Protein AF-A0A060SVY9-F1 (afdb_monomer_lite)

Foldseek 3Di:
DDDDDDDDDDDDDDDPDPVVPVVVVVVVPPQPVQEDDDDDDPDDPFDWAWEWEPPLDPDIHTYTDGQQAFLLVVVVSCVVVVSHDDDPFKDKFKDQVVQDPDGDDRGDGCNVSVNGHPGYIYIDIDGQLDDDDDDDDDDDDDDDDDDDDPVRPDQPDPCSVQWDDDPDVPDPAFIDGNQLPDPDTDHSVCRVVVCPDPSNVVSVVVVVVVVVVVPDDDDDDDDDDDDDDDDDDDDDDDDDDDDDDDDDDDDDDDDDPDPPVVVVVVVVVVVVVVVVVPPPDDDDDDDPDDPVVVVVCVVVVDPPPPPVVVVVVVVVVVVVVVCPDPVNDDDDDDPPPVVVVVVVVVVVPPDDDDDDDDDDDDDDDPPQPLQPQQPPPPDLFHSGNDDLLLVLLCVCQFQLFHDFPVRSVSVLVVCVVVVPPPHDDPVNSVSVLVNLCVFQFWDWFWDQFPLRDIFTWTQPLSLVQLQLQFPLRLVQFDQAAACAVFKFQAQSPFCLNHPQPQCLQGFQWDDDDQDIAGAQFWFAFPVRFIWGFHGWHYYVPWIKTWIWGWDADPVQAAIETEPPRIDIDTPVRTDGTLVVLQVVVVVDVSHHRSLRYQAYQYPVRDGDHDDPANSVVGDPVCVLCVSAGEGHFEKAKEWEWFALDPDPPGQIKIWIKIFTSRGGLVPRLALLRIAGTFIDSPDDPLRVVQLVLLSLVLCSVRFRWHQRNVVRAIYGYHYAYSFYFYFQVVLCQLLLFLACPAQQHASFARQGQFDVLVVCVVPVDPDDDDDDDDDDDDPDDPDDDPDDDDDDPPDDDDDDDDDDDDDDDPDDPDQDPVSLVVSLVSLQDGHHTDWLVVLLVLLLVLLVLLLDQVSVVVSVVSCRSRSGHHPQLVSVSVVSCCLNVDPPDDPVVSNVVSVVSCVVQPPCSQRSGRSSSSRPSDNSSQRHAQACLVLPQVHVLLVLLVVLLVQDDPVLLVQLLVLQQPDDCVVPSDPRGNSCCCNVVSNPDHSVNSVSCLQCVLPSVPPRPRQDPLSSQLSVLSNQQVCLQPPSMDSRLVVSLVSNLVSLVSNSVSVVVVPSPCSSGSSNSSSNCNSVSCSRRNRNSSRHCPSVVVCSSSLSSQSVSDPVPRSSVSSSVSSSSNVSSSSQLSQGKTWDFDQDPNDTPPPPPVVCPPVCVPSHDRSNPSCVVPSPDDSVPTDMDGGRNSSNVVCPPPNCCCPRSNVDPSPVVPPPPVVPPPD

pLDDT: mean 72.78, std 25.59, range [21.94, 98.31]

Structure (mmCIF, N/CA/C/O backbone):
data_AF-A0A060SVY9-F1
#
_entry.id   AF-A0A060SVY9-F1
#
loop_
_atom_site.group_PDB
_atom_site.id
_atom_site.type_symbol
_atom_site.label_atom_id
_atom_site.label_alt_id
_atom_site.label_comp_id
_atom_site.label_asym_id
_atom_site.label_entity_id
_atom_site.label_seq_id
_atom_site.pdbx_PDB_ins_code
_atom_site.Cartn_x
_atom_site.Cartn_y
_atom_site.Cartn_z
_atom_site.occupancy
_atom_site.B_iso_or_equiv
_atom_site.auth_seq_id
_atom_site.auth_comp_id
_atom_site.auth_asym_id
_atom_site.auth_atom_id
_atom_site.pdbx_PDB_model_num
ATOM 1 N N . MET A 1 1 ? -37.032 -45.794 58.695 1.00 29.59 1 MET A N 1
ATOM 2 C CA . MET A 1 1 ? -36.348 -45.766 60.004 1.00 29.59 1 MET A CA 1
ATOM 3 C C . MET A 1 1 ? -35.740 -44.383 60.132 1.00 29.59 1 MET A C 1
ATOM 5 O O . MET A 1 1 ? -35.083 -43.988 59.184 1.00 29.59 1 MET A O 1
ATOM 9 N N . GLU A 1 2 ? -35.910 -43.554 61.149 1.00 25.69 2 GLU A N 1
ATOM 10 C CA . GLU A 1 2 ? -36.803 -43.399 62.301 1.00 25.69 2 GLU A CA 1
ATOM 11 C C . GLU A 1 2 ? -36.607 -41.913 62.693 1.00 25.69 2 GLU A C 1
ATOM 13 O O . GLU A 1 2 ? -35.525 -41.354 62.522 1.00 25.69 2 GLU A O 1
ATOM 18 N N . LEU A 1 3 ? -37.687 -41.260 63.101 1.00 24.30 3 LEU A N 1
ATOM 19 C CA . LEU A 1 3 ? -37.841 -39.841 63.498 1.00 24.30 3 LEU A CA 1
ATOM 20 C C . LEU A 1 3 ? -37.629 -39.723 65.045 1.00 24.30 3 LEU A C 1
ATOM 22 O O . LEU A 1 3 ? -37.644 -40.790 65.658 1.00 24.30 3 LEU A O 1
ATOM 26 N N . PRO A 1 4 ? -37.591 -38.556 65.765 1.00 32.97 4 PRO A N 1
ATOM 27 C CA . PRO A 1 4 ? -37.598 -37.114 65.412 1.00 32.97 4 PRO A CA 1
ATOM 28 C C . PRO A 1 4 ? -36.701 -36.216 66.378 1.00 32.97 4 PRO A C 1
ATOM 30 O O . PRO A 1 4 ? -35.584 -36.635 66.651 1.00 32.97 4 PRO A O 1
ATOM 33 N N . PRO A 1 5 ? -37.068 -34.993 66.875 1.00 40.44 5 PRO A N 1
ATOM 34 C CA . PRO A 1 5 ? -36.469 -33.678 66.540 1.00 40.44 5 PRO A CA 1
ATOM 35 C C . PRO A 1 5 ? -36.088 -32.790 67.782 1.00 40.44 5 PRO A C 1
ATOM 37 O O . PRO A 1 5 ? -36.014 -33.307 68.890 1.00 40.44 5 PRO A O 1
ATOM 40 N N . ALA A 1 6 ? -35.978 -31.451 67.592 1.00 25.08 6 ALA A N 1
ATOM 41 C CA . ALA A 1 6 ? -35.942 -30.328 68.580 1.00 25.08 6 ALA A CA 1
ATOM 42 C C . ALA A 1 6 ? -34.560 -29.934 69.182 1.00 25.08 6 ALA A C 1
ATOM 44 O O . ALA A 1 6 ? -33.762 -30.806 69.477 1.00 25.08 6 ALA A O 1
ATOM 45 N N . ILE A 1 7 ? -34.162 -28.669 69.437 1.00 26.08 7 ILE A N 1
ATOM 46 C CA . ILE A 1 7 ? -34.770 -27.318 69.402 1.00 26.08 7 ILE A CA 1
ATOM 47 C C . ILE A 1 7 ? -33.650 -26.246 69.270 1.00 26.08 7 ILE A C 1
ATOM 49 O O . ILE A 1 7 ? -32.490 -26.479 69.591 1.00 26.08 7 ILE A O 1
ATOM 53 N N . ALA A 1 8 ? -34.060 -25.070 68.793 1.00 24.23 8 ALA A N 1
ATOM 54 C CA . ALA A 1 8 ? -33.364 -23.808 68.520 1.00 24.23 8 ALA A CA 1
ATOM 55 C C . ALA A 1 8 ? -32.480 -23.159 69.621 1.00 24.23 8 ALA A C 1
ATOM 57 O O . ALA A 1 8 ? -32.829 -23.227 70.794 1.00 24.23 8 ALA A O 1
ATOM 58 N N . ALA A 1 9 ? -31.462 -22.371 69.204 1.00 24.81 9 ALA A N 1
ATOM 59 C CA . ALA A 1 9 ? -31.329 -20.917 69.480 1.00 24.81 9 ALA A CA 1
ATOM 60 C C . ALA A 1 9 ? -30.050 -20.266 68.858 1.00 24.81 9 ALA A C 1
ATOM 62 O O . ALA A 1 9 ? -28.933 -20.600 69.227 1.00 24.81 9 ALA A O 1
ATOM 63 N N . THR A 1 10 ? -30.265 -19.258 67.989 1.00 25.81 10 THR A N 1
ATOM 64 C CA . THR A 1 10 ? -29.427 -18.053 67.677 1.00 25.81 10 THR A CA 1
ATOM 65 C C . THR A 1 10 ? -28.022 -18.221 67.046 1.00 25.81 10 THR A C 1
ATOM 67 O O . THR A 1 10 ? -27.058 -18.532 67.723 1.00 25.81 10 THR A O 1
ATOM 70 N N . ARG A 1 11 ? -27.858 -18.132 65.711 1.00 27.50 11 ARG A N 1
ATOM 71 C CA . ARG A 1 11 ? -27.550 -16.950 64.845 1.00 27.50 11 ARG A CA 1
ATOM 72 C C . ARG A 1 11 ? -26.247 -16.167 65.147 1.00 27.50 11 ARG A C 1
ATOM 74 O O . ARG A 1 11 ? -26.231 -15.371 66.072 1.00 27.50 11 ARG A O 1
ATOM 81 N N . GLN A 1 12 ? -25.301 -16.276 64.198 1.00 27.08 12 GLN A N 1
ATOM 82 C CA . GLN A 1 12 ? -24.396 -15.266 63.589 1.00 27.08 12 GLN A CA 1
ATOM 83 C C . GLN A 1 12 ? -22.896 -15.620 63.598 1.00 27.08 12 GLN A C 1
ATOM 85 O O . GLN A 1 12 ? -22.320 -15.882 64.641 1.00 27.08 12 GLN A O 1
ATOM 90 N N . LEU A 1 13 ? -22.295 -15.481 62.402 1.00 28.22 13 LEU A N 1
ATOM 91 C CA . LEU A 1 13 ? -20.861 -15.427 62.062 1.00 28.22 13 LEU A CA 1
ATOM 92 C C . LEU A 1 13 ? -20.091 -16.757 62.040 1.00 28.22 13 LEU A C 1
ATOM 94 O O . LEU A 1 13 ? -19.728 -17.302 63.072 1.00 28.22 13 LEU A O 1
ATOM 98 N N . GLY A 1 14 ? -19.728 -17.208 60.835 1.00 28.67 14 GLY A N 1
ATOM 99 C CA . GLY A 1 14 ? -18.663 -18.200 60.684 1.00 28.67 14 GLY A CA 1
ATOM 100 C C . GLY A 1 14 ? -18.657 -18.938 59.354 1.00 28.67 14 GLY A C 1
ATOM 101 O O . GLY A 1 14 ? -18.959 -20.115 59.351 1.00 28.67 14 GLY A O 1
ATOM 102 N N . LEU A 1 15 ? -18.305 -18.267 58.249 1.00 31.05 15 LEU A N 1
ATOM 103 C CA . LEU A 1 15 ? -17.769 -18.899 57.027 1.00 31.05 15 LEU A CA 1
ATOM 104 C C . LEU A 1 15 ? -16.980 -17.850 56.210 1.00 31.05 15 LEU A C 1
ATOM 106 O O . LEU A 1 15 ? -17.356 -17.467 55.110 1.00 31.05 15 LEU A O 1
ATOM 110 N N . GLN A 1 16 ? -15.896 -17.335 56.790 1.00 30.75 16 GLN A N 1
ATOM 111 C CA . GLN A 1 16 ? -14.799 -16.649 56.092 1.00 30.75 16 GLN A CA 1
ATOM 112 C C . GLN A 1 16 ? -13.572 -16.761 56.997 1.00 30.75 16 GLN A C 1
ATOM 114 O O . GLN A 1 16 ? -13.384 -15.885 57.827 1.00 30.75 16 GLN A O 1
ATOM 119 N N . ASN A 1 17 ? -12.793 -17.847 56.929 1.00 33.62 17 ASN A N 1
ATOM 120 C CA . ASN A 1 17 ? -11.473 -17.882 57.585 1.00 33.62 17 ASN A CA 1
ATOM 121 C C . ASN A 1 17 ? -10.508 -18.979 57.093 1.00 33.62 17 ASN A C 1
ATOM 123 O O . ASN A 1 17 ? -9.602 -19.352 57.825 1.00 33.62 17 ASN A O 1
ATOM 127 N N . GLU A 1 18 ? -10.614 -19.434 55.841 1.00 31.59 18 GLU A N 1
ATOM 128 C CA . GLU A 1 18 ? -9.561 -20.286 55.241 1.00 31.59 18 GLU A CA 1
ATOM 129 C C . GLU A 1 18 ? -8.762 -19.590 54.125 1.00 31.59 18 GLU A C 1
ATOM 131 O O . GLU A 1 18 ? -7.630 -19.968 53.844 1.00 31.59 18 GLU A O 1
ATOM 136 N N . TRP A 1 19 ? -9.243 -18.459 53.594 1.00 29.64 19 TRP A N 1
ATOM 137 C CA . TRP A 1 19 ? -8.475 -17.620 52.655 1.00 29.64 19 TRP A CA 1
ATOM 138 C C . TRP A 1 19 ? -7.560 -16.593 53.348 1.00 29.64 19 TRP A C 1
ATOM 140 O O . TRP A 1 19 ? -6.682 -16.007 52.716 1.00 29.64 19 TRP A O 1
ATOM 150 N N . GLY A 1 20 ? -7.729 -16.389 54.660 1.00 30.94 20 GLY A N 1
ATOM 151 C CA . GLY A 1 20 ? -6.943 -15.432 55.443 1.00 30.94 20 GLY A CA 1
ATOM 152 C C . GLY A 1 20 ? -5.539 -15.925 55.803 1.00 30.94 20 GLY A C 1
ATOM 153 O O . GLY A 1 20 ? -4.600 -15.136 55.785 1.00 30.94 20 GLY A O 1
ATOM 154 N N . GLN A 1 21 ? -5.356 -17.221 56.081 1.00 28.84 21 GLN A N 1
ATOM 155 C CA . GLN A 1 21 ? -4.059 -17.754 56.525 1.00 28.84 21 GLN A CA 1
ATOM 156 C C . GLN A 1 21 ? -3.060 -17.980 55.377 1.00 28.84 21 GLN A C 1
ATOM 158 O O . GLN A 1 21 ? -1.866 -17.745 55.567 1.00 28.84 21 GLN A O 1
ATOM 163 N N . ALA A 1 22 ? -3.519 -18.323 54.167 1.00 30.47 22 ALA A N 1
ATOM 164 C CA . ALA A 1 22 ? -2.639 -18.471 53.001 1.00 30.47 22 ALA A CA 1
ATOM 165 C C . ALA A 1 22 ? -2.111 -17.112 52.491 1.00 30.47 22 ALA A C 1
ATOM 167 O O . ALA A 1 22 ? -0.917 -16.966 52.219 1.00 30.47 22 ALA A O 1
ATOM 168 N N . ALA A 1 23 ? -2.963 -16.077 52.472 1.00 32.34 23 ALA A N 1
ATOM 169 C CA . ALA A 1 23 ? -2.550 -14.712 52.136 1.00 32.34 23 ALA A CA 1
ATOM 170 C C . ALA A 1 23 ? -1.580 -14.120 53.182 1.00 32.34 23 ALA A C 1
ATOM 172 O O . ALA A 1 23 ? -0.654 -13.387 52.829 1.00 32.34 23 ALA A O 1
ATOM 173 N N . TYR A 1 24 ? -1.728 -14.488 54.461 1.00 30.67 24 TYR A N 1
ATOM 174 C CA . TYR A 1 24 ? -0.845 -14.027 55.539 1.00 30.67 24 TYR A CA 1
ATOM 175 C C . TYR A 1 24 ? 0.573 -14.627 55.457 1.00 30.67 24 TYR A C 1
ATOM 177 O O . TYR A 1 24 ? 1.542 -13.961 55.826 1.00 30.67 24 TYR A O 1
ATOM 185 N N . CYS A 1 25 ? 0.727 -15.845 54.921 1.00 29.23 25 CYS A N 1
ATOM 186 C CA . CYS A 1 25 ? 2.037 -16.477 54.724 1.00 29.23 25 CYS A CA 1
ATOM 187 C C . CYS A 1 25 ? 2.797 -15.936 53.496 1.00 29.23 25 CYS A C 1
ATOM 189 O O . CYS A 1 25 ? 3.998 -15.681 53.604 1.00 29.23 25 CYS A O 1
ATOM 191 N N . CYS A 1 26 ? 2.124 -15.660 52.370 1.00 29.53 26 CYS A N 1
ATOM 192 C CA . CYS A 1 26 ? 2.780 -15.094 51.178 1.00 29.53 26 CYS A CA 1
ATOM 193 C C . CYS A 1 26 ? 3.231 -13.632 51.367 1.00 29.53 26 CYS A C 1
ATOM 195 O O . CYS A 1 26 ? 4.323 -13.260 50.933 1.00 29.53 26 CYS A O 1
ATOM 197 N N . VAL A 1 27 ? 2.458 -12.808 52.086 1.00 34.41 27 VAL A N 1
ATOM 198 C CA . VAL A 1 27 ? 2.829 -11.404 52.367 1.00 34.41 27 VAL A CA 1
ATOM 199 C C . VAL A 1 27 ? 4.042 -11.313 53.306 1.00 34.41 27 VAL A C 1
ATOM 201 O O . VAL A 1 27 ? 4.857 -10.394 53.188 1.00 34.41 27 VAL A O 1
ATOM 204 N N . ARG A 1 28 ? 4.227 -12.296 54.198 1.00 28.28 28 ARG A N 1
ATOM 205 C CA . ARG A 1 28 ? 5.328 -12.315 55.173 1.00 28.28 28 ARG A CA 1
ATOM 206 C C . ARG A 1 28 ? 6.695 -12.626 54.544 1.00 28.28 28 ARG A C 1
ATOM 208 O O . ARG A 1 28 ? 7.701 -12.161 55.076 1.00 28.28 28 ARG A O 1
ATOM 215 N N . MET A 1 29 ? 6.750 -13.351 53.419 1.00 30.62 29 MET A N 1
ATOM 216 C CA . MET A 1 29 ? 8.018 -13.702 52.756 1.00 30.62 29 MET A CA 1
ATOM 217 C C . MET A 1 29 ? 8.508 -12.662 51.737 1.00 30.62 29 MET A C 1
ATOM 219 O O . MET A 1 29 ? 9.717 -12.461 51.633 1.00 30.62 29 MET A O 1
ATOM 223 N N . HIS A 1 30 ? 7.617 -11.952 51.031 1.00 32.41 30 HIS A N 1
ATOM 224 C CA . HIS A 1 30 ? 8.042 -11.007 49.984 1.00 32.41 30 HIS A CA 1
ATOM 225 C C . HIS A 1 30 ? 8.461 -9.625 50.533 1.00 32.41 30 HIS A C 1
ATOM 227 O O . HIS A 1 30 ? 9.406 -9.021 50.032 1.00 32.41 30 HIS A O 1
ATOM 233 N N . TYR A 1 31 ? 7.855 -9.141 51.627 1.00 34.41 31 TYR A N 1
ATOM 234 C CA . TYR A 1 31 ? 8.193 -7.826 52.207 1.00 34.41 31 TYR A CA 1
ATOM 235 C C . TYR A 1 31 ? 9.375 -7.828 53.189 1.00 34.41 31 TYR A C 1
ATOM 237 O O . TYR A 1 31 ? 9.875 -6.762 53.556 1.00 34.41 31 TYR A O 1
ATOM 245 N N . ALA A 1 32 ? 9.866 -9.003 53.594 1.00 31.14 32 ALA A N 1
ATOM 246 C CA . ALA A 1 32 ? 10.981 -9.116 54.535 1.00 31.14 32 ALA A CA 1
ATOM 247 C C . ALA A 1 32 ? 12.337 -8.668 53.944 1.00 31.14 32 ALA A C 1
ATOM 249 O O . ALA A 1 32 ? 13.241 -8.337 54.710 1.00 31.14 32 ALA A O 1
ATOM 250 N N . ARG A 1 33 ? 12.487 -8.612 52.609 1.00 38.88 33 ARG A N 1
ATOM 251 C CA . ARG A 1 33 ? 13.755 -8.254 51.937 1.00 38.88 33 ARG A CA 1
ATOM 252 C C . ARG A 1 33 ? 13.943 -6.756 51.640 1.00 38.88 33 ARG A C 1
ATOM 254 O O . ARG A 1 33 ? 15.055 -6.354 51.327 1.00 38.88 33 ARG A O 1
ATOM 261 N N . THR A 1 34 ? 12.920 -5.913 51.813 1.00 41.12 34 THR A N 1
ATOM 262 C CA . THR A 1 34 ? 12.988 -4.448 51.569 1.00 41.12 34 THR A CA 1
ATOM 263 C C . THR A 1 34 ? 12.516 -3.589 52.751 1.00 41.12 34 THR A C 1
ATOM 265 O O . THR A 1 34 ? 12.245 -2.399 52.590 1.00 41.12 34 THR A O 1
ATOM 268 N N . ALA A 1 35 ? 12.402 -4.162 53.952 1.00 38.62 35 ALA A N 1
ATOM 269 C CA . ALA A 1 35 ? 11.981 -3.424 55.142 1.00 38.62 35 ALA A CA 1
ATOM 270 C C . ALA A 1 35 ? 13.104 -2.509 55.671 1.00 38.62 35 ALA A C 1
ATOM 272 O O . ALA A 1 35 ? 14.210 -2.957 55.981 1.00 38.62 35 ALA A O 1
ATOM 273 N N . ILE A 1 36 ? 12.815 -1.215 55.824 1.00 49.53 36 ILE A N 1
ATOM 274 C CA . ILE A 1 36 ? 13.759 -0.247 56.394 1.00 49.53 36 ILE A CA 1
ATOM 275 C C . ILE A 1 36 ? 13.810 -0.458 57.917 1.00 49.53 36 ILE A C 1
ATOM 277 O O . ILE A 1 36 ? 12.896 -0.055 58.638 1.00 49.53 36 ILE A O 1
ATOM 281 N N . ARG A 1 37 ? 14.883 -1.096 58.414 1.00 45.97 37 ARG A N 1
ATOM 282 C CA . ARG A 1 37 ? 15.118 -1.335 59.852 1.00 45.97 37 ARG A CA 1
ATOM 283 C C . ARG A 1 37 ? 15.445 -0.044 60.612 1.00 45.97 37 ARG A C 1
ATOM 285 O O . ARG A 1 37 ? 16.361 0.700 60.239 1.00 45.97 37 ARG A O 1
ATOM 292 N N . THR A 1 38 ? 14.759 0.165 61.731 1.00 45.38 38 THR A N 1
ATOM 293 C CA . THR A 1 38 ? 15.143 1.102 62.795 1.00 45.38 38 THR A CA 1
ATOM 294 C C . THR A 1 38 ? 16.078 0.392 63.785 1.00 45.38 38 THR A C 1
ATOM 296 O O . THR A 1 38 ? 15.904 -0.789 64.078 1.00 45.38 38 THR A O 1
ATOM 299 N N . ARG A 1 39 ? 17.124 1.073 64.282 1.00 43.59 39 ARG A N 1
ATOM 300 C CA . ARG A 1 39 ? 17.907 0.566 65.425 1.00 43.59 39 ARG A CA 1
ATOM 301 C C . ARG A 1 39 ? 17.030 0.727 66.665 1.00 43.59 39 ARG A C 1
ATOM 303 O O . ARG A 1 39 ? 16.791 1.859 67.076 1.00 43.59 39 ARG A O 1
ATOM 310 N N . THR A 1 40 ? 16.566 -0.368 67.255 1.00 42.25 40 THR A N 1
ATOM 311 C CA . THR A 1 40 ? 15.963 -0.324 68.589 1.00 42.25 40 THR A CA 1
ATOM 312 C C . THR A 1 40 ? 17.046 0.012 69.622 1.00 42.25 40 THR A C 1
ATOM 314 O O . THR A 1 40 ? 18.165 -0.510 69.529 1.00 42.25 40 THR A O 1
ATOM 317 N N . PRO A 1 41 ? 16.771 0.895 70.599 1.00 39.47 41 PRO A N 1
ATOM 318 C CA . PRO A 1 41 ? 17.643 1.060 71.756 1.00 39.47 41 PRO A CA 1
ATOM 319 C C . PRO A 1 41 ? 17.817 -0.302 72.440 1.00 39.47 41 PRO A C 1
ATOM 321 O O . PRO A 1 41 ? 16.834 -1.010 72.664 1.00 39.47 41 PRO A O 1
ATOM 324 N N . ARG A 1 42 ? 19.059 -0.704 72.740 1.00 34.06 42 ARG A N 1
ATOM 325 C CA . ARG A 1 42 ? 19.333 -1.963 73.453 1.00 34.06 42 ARG A CA 1
ATOM 326 C C . ARG A 1 42 ? 18.593 -1.941 74.796 1.00 34.06 42 ARG A C 1
ATOM 328 O O . ARG A 1 42 ? 18.956 -1.151 75.659 1.00 34.06 42 ARG A O 1
ATOM 335 N N . GLY A 1 43 ? 17.584 -2.803 74.955 1.00 45.47 43 GLY A N 1
ATOM 336 C CA . GLY A 1 43 ? 16.927 -3.055 76.242 1.00 45.47 43 GLY A CA 1
ATOM 337 C C . GLY A 1 43 ? 15.396 -2.969 76.297 1.00 45.47 43 GLY A C 1
ATOM 338 O O . GLY A 1 43 ? 14.868 -3.187 77.381 1.00 45.47 43 GLY A O 1
ATOM 339 N N . SER A 1 44 ? 14.662 -2.696 75.206 1.00 42.88 44 SER A N 1
ATOM 340 C CA . SER A 1 44 ? 13.183 -2.730 75.238 1.00 42.88 44 SER A CA 1
ATOM 341 C C . SER A 1 44 ? 12.588 -3.915 74.464 1.00 42.88 44 SER A C 1
ATOM 343 O O . SER A 1 44 ? 12.934 -4.177 73.313 1.00 42.88 44 SER A O 1
ATOM 345 N N . THR A 1 45 ? 11.661 -4.634 75.100 1.00 48.50 45 THR A N 1
ATOM 346 C CA . THR A 1 45 ? 10.818 -5.692 74.516 1.00 48.50 45 THR A CA 1
ATOM 347 C C . THR A 1 45 ? 9.603 -5.092 73.796 1.00 48.50 45 THR A C 1
ATOM 349 O O . THR A 1 45 ? 8.473 -5.522 74.012 1.00 48.50 45 THR A O 1
ATOM 352 N N . ALA A 1 46 ? 9.802 -4.035 73.002 1.00 55.31 46 ALA A N 1
ATOM 353 C CA . ALA A 1 46 ? 8.707 -3.374 72.294 1.00 55.31 46 ALA A CA 1
ATOM 354 C C . ALA A 1 46 ? 8.358 -4.132 71.001 1.00 55.31 46 ALA A C 1
ATOM 356 O O . ALA A 1 46 ? 9.233 -4.412 70.181 1.00 55.31 46 ALA A O 1
ATOM 357 N N . GLU A 1 47 ? 7.076 -4.455 70.823 1.00 65.25 47 GLU A N 1
ATOM 358 C CA . GLU A 1 47 ? 6.529 -5.134 69.644 1.00 65.25 47 GLU A CA 1
ATOM 359 C C . GLU A 1 47 ? 6.827 -4.321 68.366 1.00 65.25 47 GLU A C 1
ATOM 361 O O . GLU A 1 47 ? 6.562 -3.121 68.308 1.00 65.25 47 GLU A O 1
ATOM 366 N N . ILE A 1 48 ? 7.431 -4.945 67.347 1.00 76.06 48 ILE A N 1
ATOM 367 C CA . ILE A 1 48 ? 7.787 -4.284 66.079 1.00 76.06 48 ILE A CA 1
ATOM 368 C C . ILE A 1 48 ? 6.737 -4.633 65.019 1.00 76.06 48 ILE A C 1
ATOM 370 O O . ILE A 1 48 ? 6.465 -5.802 64.756 1.00 76.06 48 ILE A O 1
ATOM 374 N N . MET A 1 49 ? 6.199 -3.610 64.360 1.00 82.62 49 MET A N 1
ATOM 375 C CA . MET A 1 49 ? 5.198 -3.674 63.297 1.00 82.62 49 MET A CA 1
ATOM 376 C C . MET A 1 49 ? 5.764 -3.160 61.967 1.00 82.62 49 MET A C 1
ATOM 378 O O . MET A 1 49 ? 6.465 -2.150 61.913 1.00 82.62 49 MET A O 1
ATOM 382 N N . ASN A 1 50 ? 5.435 -3.851 60.873 1.00 80.38 50 ASN A N 1
ATOM 383 C CA . ASN A 1 50 ? 5.712 -3.403 59.511 1.00 80.38 50 ASN A CA 1
ATOM 384 C C . ASN A 1 50 ? 4.569 -2.507 59.039 1.00 80.38 50 ASN A C 1
ATOM 386 O O . ASN A 1 50 ? 3.421 -2.940 58.961 1.00 80.38 50 ASN A O 1
ATOM 390 N N . VAL A 1 51 ? 4.886 -1.268 58.699 1.00 82.81 51 VAL A N 1
ATOM 391 C CA . VAL A 1 51 ? 3.930 -0.261 58.251 1.00 82.81 51 VAL A CA 1
ATOM 392 C C . VAL A 1 51 ? 4.247 0.111 56.811 1.00 82.81 51 VAL A C 1
ATOM 394 O O . VAL A 1 51 ? 5.385 0.458 56.494 1.00 82.81 51 VAL A O 1
ATOM 397 N N . LEU A 1 52 ? 3.253 0.037 55.929 1.00 81.94 52 LEU A N 1
ATOM 398 C CA . LEU A 1 52 ? 3.404 0.388 54.521 1.00 81.94 52 LEU A CA 1
ATOM 399 C C . LEU A 1 52 ? 3.118 1.879 54.319 1.00 81.94 52 LEU A C 1
ATOM 401 O O . LEU A 1 52 ? 2.124 2.398 54.814 1.00 81.94 52 LEU A O 1
ATOM 405 N N . VAL A 1 53 ? 3.961 2.573 53.563 1.00 82.00 53 VAL A N 1
ATOM 406 C CA . VAL A 1 53 ? 3.775 3.969 53.160 1.00 82.00 53 VAL A CA 1
ATOM 407 C C . VAL A 1 53 ? 3.717 4.020 51.637 1.00 82.00 53 VAL A C 1
ATOM 409 O O . VAL A 1 53 ? 4.722 3.849 50.944 1.00 82.00 53 VAL A O 1
ATOM 412 N N . SER A 1 54 ? 2.516 4.227 51.108 1.00 76.69 54 SER A N 1
ATOM 413 C CA . SER A 1 54 ? 2.247 4.334 49.674 1.00 76.69 54 SER A CA 1
ATOM 414 C C . SER A 1 54 ? 2.283 5.796 49.224 1.00 76.69 54 SER A C 1
ATOM 416 O O . SER A 1 54 ? 1.867 6.683 49.965 1.00 76.69 54 SER A O 1
ATOM 418 N N . GLY A 1 55 ? 2.787 6.066 48.016 1.00 69.62 55 GLY A N 1
ATOM 419 C CA . GLY A 1 55 ? 2.889 7.423 47.454 1.00 69.62 55 GLY A CA 1
ATOM 420 C C . GLY A 1 55 ? 4.202 8.168 47.735 1.00 69.62 55 GLY A C 1
ATOM 421 O O . GLY A 1 55 ? 4.342 9.312 47.313 1.00 69.62 55 GLY A O 1
ATOM 422 N N . ALA A 1 56 ? 5.172 7.539 48.412 1.00 58.91 56 ALA A N 1
ATOM 423 C CA . ALA A 1 56 ? 6.505 8.111 48.641 1.00 58.91 56 ALA A CA 1
ATOM 424 C C . ALA A 1 56 ? 7.465 7.950 47.442 1.00 58.91 56 ALA A C 1
ATOM 426 O O . ALA A 1 56 ? 8.374 8.754 47.271 1.00 58.91 56 ALA A O 1
ATOM 427 N N . SER A 1 57 ? 7.237 6.945 46.586 1.00 55.28 57 SER A N 1
ATOM 428 C CA . SER A 1 57 ? 7.929 6.722 45.306 1.00 55.28 57 SER A CA 1
ATOM 429 C C . SER A 1 57 ? 7.010 5.946 44.341 1.00 55.28 57 SER A C 1
ATOM 431 O O . SER A 1 57 ? 5.864 5.659 44.693 1.00 55.28 57 SER A O 1
ATOM 433 N N . ALA A 1 58 ? 7.493 5.547 43.154 1.00 50.09 58 ALA A N 1
ATOM 434 C CA . ALA A 1 58 ? 6.762 4.623 42.270 1.00 50.09 58 ALA A CA 1
ATOM 435 C C . ALA A 1 58 ? 6.485 3.243 42.919 1.00 50.09 58 ALA A C 1
ATOM 437 O O . ALA A 1 58 ? 5.628 2.506 42.437 1.00 50.09 58 ALA A O 1
ATOM 438 N N . LYS A 1 59 ? 7.178 2.904 44.021 1.00 57.09 59 LYS A N 1
ATOM 439 C CA . LYS A 1 59 ? 6.965 1.703 44.848 1.00 57.09 59 LYS A CA 1
ATOM 440 C C . LYS A 1 59 ? 6.527 2.072 46.280 1.00 57.09 59 LYS A C 1
ATOM 442 O O . LYS A 1 59 ? 6.960 3.089 46.830 1.00 57.09 59 LYS A O 1
ATOM 447 N N . THR A 1 60 ? 5.695 1.226 46.896 1.00 72.44 60 THR A N 1
ATOM 448 C CA . THR A 1 60 ? 5.292 1.324 48.315 1.00 72.44 60 THR A CA 1
ATOM 449 C C . THR A 1 60 ? 6.468 0.981 49.230 1.00 72.44 60 THR A C 1
ATOM 451 O O . THR A 1 60 ? 7.142 -0.026 49.021 1.00 72.44 60 THR A O 1
ATOM 454 N N . VAL A 1 61 ? 6.706 1.795 50.258 1.00 76.44 61 VAL A N 1
ATOM 455 C CA . VAL A 1 61 ? 7.832 1.637 51.192 1.00 76.44 61 VAL A CA 1
ATOM 456 C C . VAL A 1 61 ? 7.364 0.939 52.463 1.00 76.44 61 VAL A C 1
ATOM 458 O O . VAL A 1 61 ? 6.302 1.271 52.973 1.00 76.44 61 VAL A O 1
ATOM 461 N N . VAL A 1 62 ? 8.147 0.001 53.001 1.00 78.81 62 VAL A N 1
ATOM 462 C CA . VAL A 1 62 ? 7.833 -0.674 54.273 1.00 78.81 62 VAL A CA 1
ATOM 463 C C . VAL A 1 62 ? 8.780 -0.207 55.373 1.00 78.81 62 VAL A C 1
ATOM 465 O O . VAL A 1 62 ? 10.002 -0.300 55.241 1.00 78.81 62 VAL A O 1
ATOM 468 N N . LEU A 1 63 ? 8.208 0.282 56.472 1.00 80.12 63 LEU A N 1
ATOM 469 C CA . LEU A 1 63 ? 8.918 0.763 57.654 1.00 80.12 63 LEU A CA 1
ATOM 470 C C . LEU A 1 63 ? 8.695 -0.184 58.832 1.00 80.12 63 LEU A C 1
ATOM 472 O O . LEU A 1 63 ? 7.560 -0.548 59.123 1.00 80.12 63 LEU A O 1
ATOM 476 N N . GLN A 1 64 ? 9.768 -0.546 59.537 1.00 78.50 64 GLN A N 1
ATOM 477 C CA . GLN A 1 64 ? 9.674 -1.264 60.810 1.00 78.50 64 GLN A CA 1
ATOM 478 C C . GLN A 1 64 ? 9.640 -0.274 61.968 1.00 78.50 64 GLN A C 1
ATOM 480 O O . GLN A 1 64 ? 10.629 0.409 62.246 1.00 78.50 64 GLN A O 1
ATOM 485 N N . LEU A 1 65 ? 8.488 -0.195 62.627 1.00 82.56 65 LEU A N 1
ATOM 486 C CA . LEU A 1 65 ? 8.178 0.774 63.673 1.00 82.56 65 LEU A CA 1
ATOM 487 C C . LEU A 1 65 ? 7.647 0.039 64.904 1.00 82.56 65 LEU A C 1
ATOM 489 O O . LEU A 1 65 ? 7.148 -1.070 64.799 1.00 82.56 65 LEU A O 1
ATOM 493 N N . SER A 1 66 ? 7.749 0.653 66.072 1.00 82.50 66 SER A N 1
ATOM 494 C CA . SER A 1 66 ? 7.015 0.228 67.276 1.00 82.50 66 SER A CA 1
ATOM 495 C C . SER A 1 66 ? 5.721 1.049 67.420 1.00 82.50 66 SER A C 1
ATOM 497 O O . SER A 1 66 ? 5.733 2.219 67.016 1.00 82.50 66 SER A O 1
ATOM 499 N N . PRO A 1 67 ? 4.647 0.495 68.020 1.00 81.94 67 PRO A N 1
ATOM 500 C CA . PRO A 1 67 ? 3.410 1.214 68.335 1.00 81.94 67 PRO A CA 1
ATOM 501 C C . PRO A 1 67 ? 3.614 2.532 69.102 1.00 81.94 67 PRO A C 1
ATOM 503 O O . PRO A 1 67 ? 2.779 3.432 69.006 1.00 81.94 67 PRO A O 1
ATOM 506 N N . ASP A 1 68 ? 4.727 2.668 69.830 1.00 82.69 68 ASP A N 1
ATOM 507 C CA . ASP A 1 68 ? 5.065 3.864 70.606 1.00 82.69 68 ASP A CA 1
ATOM 508 C C . ASP A 1 68 ? 5.641 5.020 69.785 1.00 82.69 68 ASP A C 1
ATOM 510 O O . ASP A 1 68 ? 5.704 6.145 70.290 1.00 82.69 68 ASP A O 1
ATOM 514 N N . HIS A 1 69 ? 6.053 4.770 68.538 1.00 86.44 69 HIS A N 1
ATOM 515 C CA . HIS A 1 69 ? 6.542 5.832 67.661 1.00 86.44 69 HIS A CA 1
ATOM 516 C C . HIS A 1 69 ? 5.435 6.830 67.349 1.00 86.44 69 HIS A C 1
ATOM 518 O O . HIS A 1 69 ? 4.249 6.491 67.296 1.00 86.44 69 HIS A O 1
ATOM 524 N N . ARG A 1 70 ? 5.842 8.073 67.111 1.00 89.00 70 ARG A N 1
ATOM 525 C CA . ARG A 1 70 ? 4.967 9.148 66.666 1.00 89.00 70 ARG A CA 1
ATOM 526 C C . ARG A 1 70 ? 5.014 9.312 65.153 1.00 89.00 70 ARG A C 1
ATOM 528 O O . ARG A 1 70 ? 5.951 8.877 64.484 1.00 89.00 70 ARG A O 1
ATOM 535 N N . VAL A 1 71 ? 4.022 10.004 64.603 1.00 86.00 71 VAL A N 1
ATOM 536 C CA . VAL A 1 71 ? 4.004 10.377 63.178 1.00 86.00 71 VAL A CA 1
ATOM 537 C C . VAL A 1 71 ? 5.225 11.242 62.808 1.00 86.00 71 VAL A C 1
ATOM 539 O O . VAL A 1 71 ? 5.780 11.067 61.723 1.00 86.00 71 VAL A O 1
ATOM 542 N N . ALA A 1 72 ? 5.730 12.078 63.726 1.00 82.81 72 ALA A N 1
ATOM 543 C CA . ALA A 1 72 ? 6.997 12.802 63.556 1.00 82.81 72 ALA A CA 1
ATOM 544 C C . ALA A 1 72 ? 8.196 11.873 63.282 1.00 82.81 72 ALA A C 1
ATOM 546 O O . ALA A 1 72 ? 9.034 12.154 62.421 1.00 82.81 72 ALA A O 1
ATOM 547 N N . ASP A 1 73 ? 8.266 10.732 63.975 1.00 83.69 73 ASP A N 1
ATOM 548 C CA . ASP A 1 73 ? 9.363 9.771 63.823 1.00 83.69 73 ASP A CA 1
ATOM 549 C C . ASP A 1 73 ? 9.333 9.112 62.435 1.00 83.69 73 ASP A C 1
ATOM 551 O O . ASP A 1 73 ? 10.378 8.858 61.830 1.00 83.69 73 ASP A O 1
ATOM 555 N N . LEU A 1 74 ? 8.131 8.911 61.882 1.00 84.06 74 LEU A N 1
ATOM 556 C CA . LEU A 1 74 ? 7.914 8.467 60.502 1.00 84.06 74 LEU A CA 1
ATOM 557 C C . LEU A 1 74 ? 8.497 9.461 59.488 1.00 84.06 74 LEU A C 1
ATOM 559 O O . LEU A 1 74 ? 9.210 9.048 58.571 1.00 84.06 74 LEU A O 1
ATOM 563 N N . TRP A 1 75 ? 8.246 10.763 59.663 1.00 82.75 75 TRP A N 1
ATOM 564 C CA . TRP A 1 75 ? 8.815 11.809 58.805 1.00 82.75 75 TRP A CA 1
ATOM 565 C C . TRP A 1 75 ? 10.334 11.841 58.862 1.00 82.75 75 TRP A C 1
ATOM 567 O O . TRP A 1 75 ? 10.993 11.887 57.818 1.00 82.75 75 TRP A O 1
ATOM 577 N N . HIS A 1 76 ? 10.899 11.772 60.068 1.00 79.19 76 HIS A N 1
ATOM 578 C CA . HIS A 1 76 ? 12.343 11.719 60.251 1.00 79.19 76 HIS A CA 1
ATOM 579 C C . HIS A 1 76 ? 12.960 10.494 59.569 1.00 79.19 76 HIS A C 1
ATOM 581 O O . HIS A 1 76 ? 14.005 10.620 58.930 1.00 79.19 76 HIS A O 1
ATOM 587 N N . LEU A 1 77 ? 12.310 9.329 59.628 1.00 77.69 77 LEU A N 1
ATOM 588 C CA . LEU A 1 77 ? 12.792 8.112 58.971 1.00 77.69 77 LEU A CA 1
ATOM 589 C C . LEU A 1 77 ? 12.733 8.196 57.445 1.00 77.69 77 LEU A C 1
ATOM 591 O O . LEU A 1 77 ? 13.713 7.847 56.781 1.00 77.69 77 LEU A O 1
ATOM 595 N N . LEU A 1 78 ? 11.627 8.698 56.895 1.00 80.50 78 LEU A N 1
ATOM 596 C CA . LEU A 1 78 ? 11.463 8.875 55.452 1.00 80.50 78 LEU A CA 1
ATOM 597 C C . LEU A 1 78 ? 12.476 9.892 54.892 1.00 80.50 78 LEU A C 1
ATOM 599 O O . LEU A 1 78 ? 13.097 9.629 53.860 1.00 80.50 78 LEU A O 1
ATOM 603 N N . ARG A 1 79 ? 12.716 11.013 55.592 1.00 78.44 79 ARG A N 1
ATOM 604 C CA . ARG A 1 79 ? 13.710 12.031 55.192 1.00 78.44 79 ARG A CA 1
ATOM 605 C C . ARG A 1 79 ? 15.147 11.538 55.340 1.00 78.44 79 ARG A C 1
ATOM 607 O O . ARG A 1 79 ? 15.931 11.644 54.401 1.00 78.44 79 ARG A O 1
ATOM 614 N N . ARG A 1 80 ? 15.502 10.939 56.484 1.00 71.94 80 ARG A N 1
ATOM 615 C CA . ARG A 1 80 ? 16.866 10.441 56.754 1.00 71.94 80 ARG A CA 1
ATOM 616 C C . ARG A 1 80 ? 17.319 9.398 55.734 1.00 71.94 80 ARG A C 1
ATOM 618 O O . ARG A 1 80 ? 18.503 9.312 55.426 1.00 71.94 80 ARG A O 1
ATOM 625 N N . ARG A 1 81 ? 16.388 8.601 55.209 1.00 64.69 81 ARG A N 1
ATOM 626 C CA . ARG A 1 81 ? 16.657 7.582 54.185 1.00 64.69 81 ARG A CA 1
ATOM 627 C C . ARG A 1 81 ? 16.487 8.098 52.750 1.00 64.69 81 ARG A C 1
ATOM 629 O O . ARG A 1 81 ? 16.523 7.289 51.832 1.00 64.69 81 ARG A O 1
ATOM 636 N N . ARG A 1 82 ? 16.319 9.418 52.563 1.00 67.00 82 ARG A N 1
ATOM 637 C CA . ARG A 1 82 ? 16.110 10.097 51.269 1.00 67.00 82 ARG A CA 1
ATOM 638 C C . ARG A 1 82 ? 14.949 9.515 50.447 1.00 67.00 82 ARG A C 1
ATOM 640 O O . ARG A 1 82 ? 14.948 9.603 49.226 1.00 67.00 82 ARG A O 1
ATOM 647 N N . VAL A 1 83 ? 13.957 8.927 51.121 1.00 70.19 83 VAL A N 1
ATOM 648 C CA . VAL A 1 83 ? 12.732 8.404 50.490 1.00 70.19 83 VAL A CA 1
ATOM 649 C C . VAL A 1 83 ? 11.825 9.559 50.064 1.00 70.19 83 VAL A C 1
ATOM 651 O O . VAL A 1 83 ? 11.107 9.461 49.077 1.00 70.19 83 VAL A O 1
ATOM 654 N N . ILE A 1 84 ? 11.885 10.668 50.800 1.00 71.69 84 ILE A N 1
ATOM 655 C CA . ILE A 1 84 ? 11.209 11.922 50.481 1.00 71.69 84 ILE A CA 1
ATOM 656 C C . ILE A 1 84 ? 12.218 13.076 50.523 1.00 71.69 84 ILE A C 1
ATOM 658 O O . ILE A 1 84 ? 13.138 13.065 51.344 1.00 71.69 84 ILE A O 1
ATOM 662 N N . ALA A 1 85 ? 12.047 14.056 49.634 1.00 64.75 85 ALA A N 1
ATOM 663 C CA . ALA A 1 85 ? 12.869 15.263 49.566 1.00 64.75 85 ALA A CA 1
ATOM 664 C C . ALA A 1 85 ? 12.237 16.409 50.369 1.00 64.75 85 ALA A C 1
ATOM 666 O O . ALA A 1 85 ? 11.012 16.485 50.486 1.00 64.75 85 ALA A O 1
ATOM 667 N N . ASP A 1 86 ? 13.065 17.315 50.887 1.00 59.31 86 ASP A N 1
ATOM 668 C CA . ASP A 1 86 ? 12.585 18.547 51.509 1.00 59.31 86 ASP A CA 1
ATOM 669 C C . ASP A 1 86 ? 12.314 19.590 50.414 1.00 59.31 86 ASP A C 1
ATOM 671 O O . ASP A 1 86 ? 13.229 20.040 49.725 1.00 59.31 86 ASP A O 1
ATOM 675 N N . LEU A 1 87 ? 11.038 19.892 50.162 1.00 62.03 87 LEU A N 1
ATOM 676 C CA . LEU A 1 87 ? 10.600 20.693 49.016 1.00 62.03 87 LEU A CA 1
ATOM 677 C C . LEU A 1 87 ? 9.951 21.995 49.493 1.00 62.03 87 LEU A C 1
ATOM 679 O O . LEU A 1 87 ? 8.863 21.993 50.062 1.00 62.03 87 LEU A O 1
ATOM 683 N N . SER A 1 88 ? 10.563 23.131 49.160 1.00 48.69 88 SER A N 1
ATOM 684 C CA . SER A 1 88 ? 10.125 24.466 49.601 1.00 48.69 88 SER A CA 1
ATOM 685 C C . SER A 1 88 ? 8.758 24.919 49.055 1.00 48.69 88 SER A C 1
ATOM 687 O O . SER A 1 88 ? 8.123 25.789 49.647 1.00 48.69 88 SER A O 1
ATOM 689 N N . ARG A 1 89 ? 8.274 24.337 47.943 1.00 50.53 89 ARG A N 1
ATOM 690 C CA . ARG A 1 89 ? 6.990 24.693 47.286 1.00 50.53 89 ARG A CA 1
ATOM 691 C C . ARG A 1 89 ? 5.893 23.624 47.422 1.00 50.53 89 ARG A C 1
ATOM 693 O O . ARG A 1 89 ? 4.765 23.844 46.973 1.00 50.53 89 ARG A O 1
ATOM 700 N N . MET A 1 90 ? 6.190 22.472 48.030 1.00 62.38 90 MET A N 1
ATOM 701 C CA . MET A 1 90 ? 5.251 21.354 48.172 1.00 62.38 90 MET A CA 1
ATOM 702 C C . MET A 1 90 ? 5.229 20.833 49.607 1.00 62.38 90 MET A C 1
ATOM 704 O O . MET A 1 90 ? 6.209 20.286 50.094 1.00 62.38 90 MET A O 1
ATOM 708 N N . GLN A 1 91 ? 4.076 20.934 50.264 1.00 67.81 91 GLN A N 1
ATOM 709 C CA . GLN A 1 91 ? 3.862 20.348 51.579 1.00 67.81 91 GLN A CA 1
ATOM 710 C C . GLN A 1 91 ? 3.397 18.898 51.429 1.00 67.81 91 GLN A C 1
ATOM 712 O O . GLN A 1 91 ? 2.316 18.627 50.899 1.00 67.81 91 GLN A O 1
ATOM 717 N N . GLN A 1 92 ? 4.212 17.961 51.896 1.00 79.12 92 GLN A N 1
ATOM 718 C CA . GLN A 1 92 ? 3.844 16.551 51.971 1.00 79.12 92 GLN A CA 1
ATOM 719 C C . GLN A 1 92 ? 3.152 16.273 53.312 1.00 79.12 92 GLN A C 1
ATOM 721 O O . GLN A 1 92 ? 3.526 16.854 54.327 1.00 79.12 92 GLN A O 1
ATOM 726 N N . TYR A 1 93 ? 2.135 15.412 53.322 1.00 84.31 93 TYR A N 1
ATOM 727 C CA . TYR A 1 93 ? 1.432 14.996 54.535 1.00 84.31 93 TYR A CA 1
ATOM 728 C C . TYR A 1 93 ? 1.028 13.515 54.477 1.00 84.31 93 TYR A C 1
ATOM 730 O O . TYR A 1 93 ? 0.792 12.972 53.397 1.00 84.31 93 TYR A O 1
ATOM 738 N N . LEU A 1 94 ? 0.933 12.860 55.636 1.00 83.44 94 LEU A N 1
ATOM 739 C CA . LEU A 1 94 ? 0.521 11.462 55.759 1.00 83.44 94 LEU A CA 1
ATOM 740 C C . LEU A 1 94 ? -0.960 11.384 56.120 1.00 83.44 94 LEU A C 1
ATOM 742 O O . LEU A 1 94 ? -1.450 12.163 56.935 1.00 83.44 94 LEU A O 1
ATOM 746 N N . VAL A 1 95 ? -1.662 10.429 55.519 1.00 87.19 95 VAL A N 1
ATOM 747 C CA . VAL A 1 95 ? -3.066 10.131 55.813 1.00 87.19 95 VAL A CA 1
ATOM 748 C C . VAL A 1 95 ? -3.202 8.641 56.082 1.00 87.19 95 VAL A C 1
ATOM 750 O O . VAL A 1 95 ? -2.671 7.821 55.330 1.00 87.19 95 VAL A O 1
ATOM 753 N N . TYR A 1 96 ? -3.958 8.290 57.116 1.00 88.19 96 TYR A N 1
ATOM 754 C CA . TYR A 1 96 ? -4.373 6.918 57.384 1.00 88.19 96 TYR A CA 1
ATOM 755 C C . TYR A 1 96 ? -5.903 6.871 57.344 1.00 88.19 96 TYR A C 1
ATOM 757 O O . TYR A 1 96 ? -6.533 7.098 58.374 1.00 88.19 96 TYR A O 1
ATOM 765 N N . PRO A 1 97 ? -6.516 6.629 56.165 1.00 80.56 97 PRO A N 1
ATOM 766 C CA . PRO A 1 97 ? -7.964 6.723 55.977 1.00 80.56 97 PRO A CA 1
ATOM 767 C C . PRO A 1 97 ? -8.824 5.948 56.988 1.00 80.56 97 PRO A C 1
ATOM 769 O O . PRO A 1 97 ? -9.883 6.469 57.327 1.00 80.56 97 PRO A O 1
ATOM 772 N N . PRO A 1 98 ? -8.404 4.770 57.504 1.00 77.06 98 PRO A N 1
ATOM 773 C CA . PRO A 1 98 ? -9.137 4.082 58.569 1.00 77.06 98 PRO A CA 1
ATOM 774 C C . PRO A 1 98 ? -9.271 4.884 59.874 1.00 77.06 98 PRO A C 1
ATOM 776 O O . PRO A 1 98 ? -10.216 4.657 60.618 1.00 77.06 98 PRO A O 1
ATOM 779 N N . TYR A 1 99 ? -8.354 5.820 60.145 1.00 76.88 99 TYR A N 1
ATOM 780 C CA . TYR A 1 99 ? -8.391 6.710 61.310 1.00 76.88 99 TYR A CA 1
ATOM 781 C C . TYR A 1 99 ? -8.864 8.126 60.955 1.00 76.88 99 TYR A C 1
ATOM 783 O O . TYR A 1 99 ? -9.744 8.680 61.604 1.00 76.88 99 TYR A O 1
ATOM 791 N N . SER A 1 100 ? -8.282 8.736 59.919 1.00 70.44 100 SER A N 1
ATOM 792 C CA . SER A 1 100 ? -8.632 10.084 59.472 1.00 70.44 100 SER A CA 1
ATOM 793 C C . SER A 1 100 ? -8.286 10.281 58.002 1.00 70.44 100 SER A C 1
ATOM 795 O O . SER A 1 100 ? -7.224 9.878 57.528 1.00 70.44 100 SER A O 1
ATOM 797 N N . THR A 1 101 ? -9.172 10.960 57.272 1.00 67.38 101 THR A N 1
ATOM 798 C CA . THR A 1 101 ? -8.906 11.425 55.903 1.00 67.38 101 THR A CA 1
ATOM 799 C C . THR A 1 101 ? -8.158 12.763 55.860 1.00 67.38 101 THR A C 1
ATOM 801 O O . THR A 1 101 ? -7.822 13.236 54.772 1.00 67.38 101 THR A O 1
ATOM 804 N N . GLN A 1 102 ? -7.926 13.391 57.018 1.00 75.69 102 GLN A N 1
ATOM 805 C CA . GLN A 1 102 ? -7.107 14.596 57.170 1.00 75.69 102 GLN A CA 1
ATOM 806 C C . GLN A 1 102 ? -5.631 14.238 57.443 1.00 75.69 102 GLN A C 1
ATOM 808 O O . GLN A 1 102 ? -5.344 13.089 57.785 1.00 75.69 102 GLN A O 1
ATOM 813 N N . PRO A 1 103 ? -4.685 15.186 57.265 1.00 83.06 103 PRO A N 1
ATOM 814 C CA . PRO A 1 103 ? -3.293 14.994 57.666 1.00 83.06 103 PRO A CA 1
ATOM 815 C C . PRO A 1 103 ? -3.179 14.509 59.115 1.00 83.06 103 PRO A C 1
ATOM 817 O O . PRO A 1 103 ? -3.806 15.084 60.002 1.00 83.06 103 PRO A O 1
ATOM 820 N N . LEU A 1 104 ? -2.378 13.471 59.348 1.00 83.62 104 LEU A N 1
ATOM 821 C CA . LEU A 1 104 ? -2.047 13.030 60.700 1.00 83.62 104 LEU A CA 1
ATOM 822 C C . LEU A 1 104 ? -1.149 14.067 61.385 1.00 83.62 104 LEU A C 1
ATOM 824 O O . LEU A 1 104 ? -0.198 14.557 60.776 1.00 83.62 104 LEU A O 1
ATOM 828 N N . GLU A 1 105 ? -1.442 14.374 62.646 1.00 84.06 105 GLU A N 1
ATOM 829 C CA . GLU A 1 105 ? -0.610 15.255 63.465 1.00 84.06 105 GLU A CA 1
ATOM 830 C C . GLU A 1 105 ? 0.657 14.542 63.944 1.00 84.06 105 GLU A C 1
ATOM 832 O O . GLU A 1 105 ? 0.624 13.382 64.358 1.00 84.06 105 GLU A O 1
ATOM 837 N N . ASP A 1 106 ? 1.770 15.273 63.948 1.00 84.06 106 ASP A N 1
ATOM 838 C CA . ASP A 1 106 ? 3.106 14.764 64.271 1.00 84.06 106 ASP A CA 1
ATOM 839 C C . ASP A 1 106 ? 3.227 14.191 65.695 1.00 84.06 106 ASP A C 1
ATOM 841 O O . ASP A 1 106 ? 4.072 13.332 65.951 1.00 84.06 106 ASP A O 1
ATOM 845 N N . SER A 1 107 ? 2.371 14.630 66.622 1.00 83.50 107 SER A N 1
ATOM 846 C CA . SER A 1 107 ? 2.358 14.211 68.027 1.00 83.50 107 SER A CA 1
ATOM 847 C C . SER A 1 107 ? 1.675 12.857 68.275 1.00 83.50 107 SER A C 1
ATOM 849 O O . SER A 1 107 ? 1.889 12.270 69.341 1.00 83.50 107 SER A O 1
ATOM 851 N N . LEU A 1 108 ? 0.882 12.350 67.320 1.00 86.81 108 LEU A N 1
ATOM 852 C CA . LEU A 1 108 ? 0.082 11.131 67.474 1.00 86.81 108 LEU A CA 1
ATOM 853 C C . LEU A 1 108 ? 0.960 9.880 67.511 1.00 86.81 108 LEU A C 1
ATOM 855 O O . LEU A 1 108 ? 1.834 9.711 66.660 1.00 86.81 108 LEU A O 1
ATOM 859 N N . ARG A 1 109 ? 0.688 8.974 68.460 1.00 87.75 109 ARG A N 1
ATOM 860 C CA . ARG A 1 109 ? 1.348 7.661 68.548 1.00 87.75 109 ARG A CA 1
ATOM 861 C C . ARG A 1 109 ? 0.658 6.645 67.645 1.00 87.75 109 ARG A C 1
ATOM 863 O O . ARG A 1 109 ? -0.570 6.557 67.648 1.00 87.75 109 ARG A O 1
ATOM 870 N N . LEU A 1 110 ? 1.431 5.835 66.926 1.00 85.38 110 LEU A N 1
ATOM 871 C CA . LEU A 1 110 ? 0.910 4.900 65.920 1.00 85.38 110 LEU A CA 1
ATOM 872 C C . LEU A 1 110 ? -0.073 3.879 66.504 1.00 85.38 110 LEU A C 1
ATOM 874 O O . LEU A 1 110 ? -1.147 3.675 65.937 1.00 85.38 110 LEU A O 1
ATOM 878 N N . GLY A 1 111 ? 0.241 3.311 67.672 1.00 79.56 111 GLY A N 1
ATOM 879 C CA . GLY A 1 111 ? -0.638 2.359 68.352 1.00 79.56 111 GLY A CA 1
ATOM 880 C C . GLY A 1 111 ? -1.973 2.977 68.777 1.00 79.56 111 GLY A C 1
ATOM 881 O O . GLY A 1 111 ? -3.014 2.336 68.660 1.00 79.56 111 GLY A O 1
ATOM 882 N N . THR A 1 112 ? -1.976 4.251 69.191 1.00 82.81 112 THR A N 1
ATOM 883 C CA . THR A 1 112 ? -3.207 4.941 69.626 1.00 82.81 112 THR A CA 1
ATOM 884 C C . THR A 1 112 ? -4.165 5.262 68.481 1.00 82.81 112 THR A C 1
ATOM 886 O O . THR A 1 112 ? -5.362 5.392 68.712 1.00 82.81 112 THR A O 1
ATOM 889 N N . ILE A 1 113 ? -3.662 5.348 67.247 1.00 83.44 113 ILE A N 1
ATOM 890 C CA . ILE A 1 113 ? -4.467 5.633 66.050 1.00 83.44 113 ILE A CA 1
ATOM 891 C C . ILE A 1 113 ? -4.813 4.368 65.250 1.00 83.44 113 ILE A C 1
ATOM 893 O O . ILE A 1 113 ? -5.230 4.449 64.095 1.00 83.44 113 ILE A O 1
ATOM 897 N N . GLY A 1 114 ? -4.647 3.189 65.861 1.00 79.50 114 GLY A N 1
ATOM 898 C CA . GLY A 1 114 ? -5.025 1.904 65.270 1.00 79.50 114 GLY A CA 1
ATOM 899 C C . GLY A 1 114 ? -4.141 1.472 64.099 1.00 79.50 114 GLY A C 1
ATOM 900 O O . GLY A 1 114 ? -4.578 0.678 63.265 1.00 79.50 114 GLY A O 1
ATOM 901 N N . ILE A 1 115 ? -2.918 2.002 64.000 1.00 82.62 115 ILE A N 1
ATOM 902 C CA . ILE A 1 115 ? -1.927 1.505 63.045 1.00 82.62 115 ILE A CA 1
ATOM 903 C C . ILE A 1 115 ? -1.256 0.298 63.694 1.00 82.62 115 ILE A C 1
ATOM 905 O O . ILE A 1 115 ? -0.651 0.394 64.758 1.00 82.62 115 ILE A O 1
ATOM 909 N N . SER A 1 116 ? -1.370 -0.840 63.026 1.00 82.75 116 SER A N 1
ATOM 910 C CA . SER A 1 116 ? -0.799 -2.126 63.419 1.00 82.75 116 SER A CA 1
ATOM 911 C C . SER A 1 116 ? 0.017 -2.729 62.270 1.00 82.75 116 SER A C 1
ATOM 913 O O . SER A 1 116 ? 0.141 -2.143 61.189 1.00 82.75 116 SER A O 1
ATOM 915 N N . ASN A 1 117 ? 0.605 -3.903 62.489 1.00 81.19 117 ASN A N 1
ATOM 916 C CA . ASN A 1 117 ? 1.382 -4.607 61.472 1.00 81.19 117 ASN A CA 1
ATOM 917 C C . ASN A 1 117 ? 0.551 -4.854 60.193 1.00 81.19 117 ASN A C 1
ATOM 919 O O . ASN A 1 117 ? -0.531 -5.429 60.252 1.00 81.19 117 ASN A O 1
ATOM 923 N N . GLY A 1 118 ? 1.059 -4.413 59.040 1.00 73.06 118 GLY A N 1
ATOM 924 C CA . GLY A 1 118 ? 0.375 -4.461 57.741 1.00 73.06 118 GLY A CA 1
ATOM 925 C C . GLY A 1 118 ? -0.460 -3.219 57.401 1.00 73.06 118 GLY A C 1
ATOM 926 O O . GLY A 1 118 ? -0.992 -3.121 56.296 1.00 73.06 118 GLY A O 1
ATOM 927 N N . SER A 1 119 ? -0.560 -2.239 58.305 1.00 84.19 119 SER A N 1
ATOM 928 C CA . SER A 1 119 ? -1.300 -0.999 58.039 1.00 84.19 119 SER A CA 1
ATOM 929 C C . SER A 1 119 ? -0.637 -0.173 56.936 1.00 84.19 119 SER A C 1
ATOM 931 O O . SER A 1 119 ? 0.584 -0.017 56.920 1.00 84.19 119 SER A O 1
ATOM 933 N N . THR A 1 120 ? -1.448 0.383 56.028 1.00 84.06 120 THR A N 1
ATOM 934 C CA . THR A 1 120 ? -0.975 1.215 54.909 1.00 84.06 120 THR A CA 1
ATOM 935 C C . THR A 1 120 ? -1.348 2.682 55.109 1.00 84.06 120 THR A C 1
ATOM 937 O O . THR A 1 120 ? -2.526 3.039 55.094 1.00 84.06 120 THR A O 1
ATOM 940 N N . LEU A 1 121 ? -0.341 3.543 55.247 1.00 84.62 121 LEU A N 1
ATOM 941 C CA . LEU A 1 121 ? -0.467 4.995 55.204 1.00 84.62 121 LEU A CA 1
ATOM 942 C C . LEU A 1 121 ? -0.228 5.503 53.785 1.00 84.62 121 LEU A C 1
ATOM 944 O O . LEU A 1 121 ? 0.547 4.937 53.015 1.00 84.62 121 LEU A O 1
ATOM 948 N N . TYR A 1 122 ? -0.861 6.622 53.458 1.00 82.62 122 TYR A N 1
ATOM 949 C CA . TYR A 1 122 ? -0.737 7.270 52.161 1.00 82.62 122 TYR A CA 1
ATOM 950 C C . TYR A 1 122 ? -0.033 8.612 52.322 1.00 82.62 122 TYR A C 1
ATOM 952 O O . TYR A 1 122 ? -0.547 9.513 52.988 1.00 82.62 122 TYR A O 1
ATOM 960 N N . LEU A 1 123 ? 1.126 8.757 51.684 1.00 84.50 123 LEU A N 1
ATOM 961 C CA . LEU A 1 123 ? 1.806 10.031 51.522 1.00 84.50 123 LEU A CA 1
ATOM 962 C C . LEU A 1 123 ? 1.114 10.819 50.409 1.00 84.50 123 LEU A C 1
ATOM 964 O O . LEU A 1 123 ? 0.989 10.357 49.275 1.00 84.50 123 LEU A O 1
ATOM 968 N N . ARG A 1 124 ? 0.658 12.025 50.731 1.00 77.62 124 ARG A N 1
ATOM 969 C CA . ARG A 1 124 ? 0.055 12.956 49.778 1.00 77.62 124 ARG A CA 1
ATOM 970 C C . ARG A 1 124 ? 0.870 14.233 49.719 1.00 77.62 124 ARG A C 1
ATOM 972 O O . ARG A 1 124 ? 1.485 14.636 50.699 1.00 77.62 124 ARG A O 1
ATOM 979 N N . THR A 1 125 ? 0.848 14.894 48.570 1.00 74.31 125 THR A N 1
ATOM 980 C CA . THR A 1 125 ? 1.544 16.163 48.357 1.00 74.31 125 THR A CA 1
ATOM 981 C C . THR A 1 125 ? 0.544 17.266 48.035 1.00 74.31 125 THR A C 1
ATOM 983 O O . THR A 1 125 ? -0.456 17.061 47.343 1.00 74.31 125 THR A O 1
ATOM 986 N N . ARG A 1 126 ? 0.784 18.457 48.581 1.00 61.38 126 ARG A N 1
ATOM 987 C CA . ARG A 1 126 ? 0.015 19.668 48.310 1.00 61.38 126 ARG A CA 1
ATOM 988 C C . ARG A 1 126 ? 0.961 20.767 47.853 1.00 61.38 126 ARG A C 1
ATOM 990 O O . ARG A 1 126 ? 1.892 21.114 48.567 1.00 61.38 126 ARG A O 1
ATOM 997 N N . VAL A 1 127 ? 0.686 21.359 46.694 1.00 54.94 127 VAL A N 1
ATOM 998 C CA . VAL A 1 127 ? 1.403 22.551 46.224 1.00 54.94 127 VAL A CA 1
ATOM 999 C C . VAL A 1 127 ? 0.929 23.762 47.027 1.00 54.94 127 VAL A C 1
ATOM 1001 O O . VAL A 1 127 ? -0.277 24.028 47.111 1.00 54.94 127 VAL A O 1
ATOM 1004 N N . LEU A 1 128 ? 1.866 24.479 47.646 1.00 46.16 128 LEU A N 1
ATOM 1005 C CA . LEU A 1 128 ? 1.572 25.723 48.356 1.00 46.16 128 LEU A CA 1
ATOM 1006 C C . LEU A 1 128 ? 1.084 26.766 47.332 1.00 46.16 128 LEU A C 1
ATOM 1008 O O . LEU A 1 128 ? 1.693 26.936 46.282 1.00 46.16 128 LEU A O 1
ATOM 1012 N N . GLY A 1 129 ? -0.064 27.402 47.593 1.00 51.34 129 GLY A N 1
ATOM 1013 C CA . GLY A 1 129 ? -0.718 28.323 46.645 1.00 51.34 129 GLY A CA 1
ATOM 1014 C C . GLY A 1 129 ? -1.721 27.683 45.664 1.00 51.34 129 GLY A C 1
ATOM 1015 O O . GLY A 1 129 ? -2.354 28.396 44.890 1.00 51.34 129 GLY A O 1
ATOM 1016 N N . GLY A 1 130 ? -1.941 26.363 45.710 1.00 44.59 130 GLY A N 1
ATOM 1017 C CA . GLY A 1 130 ? -3.004 25.685 44.951 1.00 44.59 130 GLY A CA 1
ATOM 1018 C C . GLY A 1 130 ? -4.342 25.614 45.708 1.00 44.59 130 GLY A C 1
ATOM 1019 O O . GLY A 1 130 ? -4.371 25.387 46.923 1.00 44.59 130 GLY A O 1
ATOM 1020 N N . SER A 1 131 ? -5.474 25.768 45.006 1.00 37.00 131 SER A N 1
ATOM 1021 C CA . SER A 1 131 ? -6.810 25.606 45.606 1.00 37.00 131 SER A CA 1
ATOM 1022 C C . SER A 1 131 ? -7.016 24.167 46.098 1.00 37.00 131 SER A C 1
ATOM 1024 O O . SER A 1 131 ? -6.908 23.222 45.314 1.00 37.00 131 SER A O 1
ATOM 1026 N N . SER A 1 132 ? -7.336 23.974 47.381 1.00 35.34 132 SER A N 1
ATOM 1027 C CA . SER A 1 132 ? -7.670 22.651 47.926 1.00 35.34 132 SER A CA 1
ATOM 1028 C C . SER A 1 132 ? -9.043 22.181 47.438 1.00 35.34 132 SER A C 1
ATOM 1030 O O . SER A 1 132 ? -10.014 22.927 47.550 1.00 35.34 132 SER A O 1
ATOM 1032 N N . ARG A 1 133 ? -9.140 20.927 46.968 1.00 32.25 133 ARG A N 1
ATOM 1033 C CA . ARG A 1 133 ? -10.416 20.222 46.747 1.00 32.25 133 ARG A CA 1
ATOM 1034 C C . ARG A 1 133 ? -11.242 20.231 48.040 1.00 32.25 133 ARG A C 1
ATOM 1036 O O . ARG A 1 133 ? -10.778 19.721 49.056 1.00 32.25 133 ARG A O 1
ATOM 1043 N N . ALA A 1 134 ? -12.450 20.785 47.989 1.00 30.38 134 ALA A N 1
ATOM 1044 C CA . ALA A 1 134 ? -13.457 20.575 49.022 1.00 30.38 134 ALA A CA 1
ATOM 1045 C C . ALA A 1 134 ? -14.026 19.150 48.896 1.00 30.38 134 ALA A C 1
ATOM 1047 O O . ALA A 1 134 ? -14.289 18.678 47.790 1.00 30.38 134 ALA A O 1
ATOM 1048 N N . VAL A 1 135 ? -14.189 18.473 50.031 1.00 34.38 135 VAL A N 1
ATOM 1049 C CA . VAL A 1 135 ? -14.883 17.186 50.169 1.00 34.38 135 VAL A CA 1
ATOM 1050 C C . VAL A 1 135 ? -16.280 17.486 50.715 1.00 34.38 135 VAL A C 1
ATOM 1052 O O . VAL A 1 135 ? -16.375 18.133 51.754 1.00 34.38 135 VAL A O 1
ATOM 1055 N N . GLY A 1 136 ? -17.345 17.031 50.039 1.00 28.38 136 GLY A N 1
ATOM 1056 C CA . GLY A 1 136 ? -18.701 17.043 50.605 1.00 28.38 136 GLY A CA 1
ATOM 1057 C C . GLY A 1 136 ? -19.871 16.923 49.614 1.00 28.38 136 GLY A C 1
ATOM 1058 O O . GLY A 1 136 ? -20.320 17.933 49.093 1.00 28.38 136 GLY A O 1
ATOM 1059 N N . SER A 1 137 ? -20.380 15.691 49.482 1.00 25.09 137 SER A N 1
ATOM 1060 C CA . SER A 1 137 ? -21.788 15.254 49.324 1.00 25.09 137 SER A CA 1
ATOM 1061 C C . SER A 1 137 ? -22.658 15.568 48.078 1.00 25.09 137 SER A C 1
ATOM 1063 O O . SER A 1 137 ? -22.435 16.548 47.372 1.00 25.09 137 SER A O 1
ATOM 1065 N N . PRO A 1 138 ? -23.649 14.684 47.783 1.00 41.84 138 PRO A N 1
ATOM 1066 C CA . PRO A 1 138 ? -24.349 14.587 46.501 1.00 41.84 138 PRO A CA 1
ATOM 1067 C C . PRO A 1 138 ? -25.628 15.435 46.465 1.00 41.84 138 PRO A C 1
ATOM 1069 O O . PRO A 1 138 ? -26.453 15.367 47.371 1.00 41.84 138 PRO A O 1
ATOM 1072 N N . GLY A 1 139 ? -25.823 16.192 45.385 1.00 27.38 139 GLY A N 1
ATOM 1073 C CA . GLY A 1 139 ? -27.068 16.925 45.152 1.00 27.38 139 GLY A CA 1
ATOM 1074 C C . GLY A 1 139 ? -26.888 18.158 44.274 1.00 27.38 139 GLY A C 1
ATOM 1075 O O . GLY A 1 139 ? -26.507 19.206 44.764 1.00 27.38 139 GLY A O 1
ATOM 1076 N N . ALA A 1 140 ? -27.187 17.983 42.987 1.00 26.11 140 ALA A N 1
ATOM 1077 C CA . ALA A 1 140 ? -27.744 18.955 42.041 1.00 26.11 140 ALA A CA 1
ATOM 1078 C C . ALA A 1 140 ? -27.101 20.361 41.837 1.00 26.11 140 ALA A C 1
ATOM 1080 O O . ALA A 1 140 ? -27.000 21.191 42.729 1.00 26.11 140 ALA A O 1
ATOM 1081 N N . PHE A 1 141 ? -26.863 20.630 40.544 1.00 26.31 141 PHE A N 1
ATOM 1082 C CA . PHE A 1 141 ? -26.702 21.910 39.831 1.00 26.31 141 PHE A CA 1
ATOM 1083 C C . PHE A 1 141 ? -25.388 22.712 39.935 1.00 26.31 141 PHE A C 1
ATOM 1085 O O . PHE A 1 141 ? -25.146 23.470 40.863 1.00 26.31 141 PHE A O 1
ATOM 1092 N N . GLY A 1 142 ? -24.658 22.692 38.809 1.00 28.94 142 GLY A N 1
ATOM 1093 C CA . GLY A 1 142 ? -24.256 23.927 38.126 1.00 28.94 142 GLY A CA 1
ATOM 1094 C C . GLY A 1 142 ? -22.822 24.417 38.341 1.00 28.94 142 GLY A C 1
ATOM 1095 O O . GLY A 1 142 ? -22.488 24.950 39.388 1.00 28.94 142 GLY A O 1
ATOM 1096 N N . ILE A 1 143 ? -22.049 24.392 37.247 1.00 28.48 143 ILE A N 1
ATOM 1097 C CA . ILE A 1 143 ? -20.755 25.063 37.003 1.00 28.48 143 ILE A CA 1
ATOM 1098 C C . ILE A 1 143 ? -19.496 24.248 37.373 1.00 28.48 143 ILE A C 1
ATOM 1100 O O . ILE A 1 143 ? -19.044 24.150 38.510 1.00 28.48 143 ILE A O 1
ATOM 1104 N N . HIS A 1 144 ? -18.888 23.709 36.311 1.00 29.23 144 HIS A N 1
ATOM 1105 C CA . HIS A 1 144 ? -17.558 23.106 36.237 1.00 29.23 144 HIS A CA 1
ATOM 1106 C C . HIS A 1 144 ? -16.449 24.050 36.735 1.00 29.23 144 HIS A C 1
ATOM 1108 O O . HIS A 1 144 ? -16.125 25.022 36.060 1.00 29.23 144 HIS A O 1
ATOM 1114 N N . LEU A 1 145 ? -15.754 23.691 37.818 1.00 32.22 145 LEU A N 1
ATOM 1115 C CA . LEU A 1 145 ? -14.433 24.249 38.149 1.00 32.22 145 LEU A CA 1
ATOM 1116 C C . LEU A 1 145 ? -13.484 23.163 38.682 1.00 32.22 145 LEU A C 1
ATOM 1118 O O . LEU A 1 145 ? -13.087 23.189 39.838 1.00 32.22 145 LEU A O 1
ATOM 1122 N N . THR A 1 146 ? -13.120 22.186 37.843 1.00 30.30 146 THR A N 1
ATOM 1123 C CA . THR A 1 146 ? -11.955 21.291 38.065 1.00 30.30 146 THR A CA 1
ATOM 1124 C C . THR A 1 146 ? -11.397 20.725 36.745 1.00 30.30 146 THR A C 1
ATOM 1126 O O . THR A 1 146 ? -11.121 19.533 36.624 1.00 30.30 146 THR A O 1
ATOM 1129 N N . ARG A 1 147 ? -11.197 21.573 35.726 1.00 26.05 147 ARG A N 1
ATOM 1130 C CA . ARG A 1 147 ? -10.291 21.248 34.609 1.00 26.05 147 ARG A CA 1
ATOM 1131 C C . ARG A 1 147 ? -9.001 22.039 34.790 1.00 26.05 147 ARG A C 1
ATOM 1133 O O . ARG A 1 147 ? -9.046 23.262 34.849 1.00 26.05 147 ARG A O 1
ATOM 1140 N N . PHE A 1 148 ? -7.875 21.332 34.876 1.00 27.05 148 PHE A N 1
ATOM 1141 C CA . PHE A 1 148 ? -6.554 21.917 34.654 1.00 27.05 148 PHE A CA 1
ATOM 1142 C C . PHE A 1 148 ? -6.541 22.477 33.224 1.00 27.05 148 PHE A C 1
ATOM 1144 O O . PHE A 1 148 ? -6.520 21.711 32.264 1.00 27.05 148 PHE A O 1
ATOM 1151 N N . SER A 1 149 ? -6.631 23.797 33.080 1.00 31.64 149 SER A N 1
ATOM 1152 C CA . SER A 1 149 ? -6.337 24.498 31.827 1.00 31.64 149 SER A CA 1
ATOM 1153 C C . SER A 1 149 ? -4.964 25.162 31.932 1.00 31.64 149 SER A C 1
ATOM 1155 O O . SER A 1 149 ? -4.527 25.506 33.035 1.00 31.64 149 SER A O 1
ATOM 1157 N N . GLN A 1 150 ? -4.311 25.383 30.789 1.00 33.41 150 GLN A N 1
ATOM 1158 C CA . GLN A 1 150 ? -2.997 26.036 30.665 1.00 33.41 150 GLN A CA 1
ATOM 1159 C C . GLN A 1 150 ? -2.932 27.405 31.381 1.00 33.41 150 GLN A C 1
ATOM 1161 O O . GLN A 1 150 ? -1.870 27.827 31.810 1.00 33.41 150 GLN A O 1
ATOM 1166 N N . GLN A 1 151 ? -4.080 28.057 31.604 1.00 37.03 151 GLN A N 1
ATOM 1167 C CA . GLN A 1 151 ? -4.196 29.351 32.290 1.00 37.03 151 GLN A CA 1
ATOM 1168 C C . GLN A 1 151 ? -4.414 29.270 33.816 1.00 37.03 151 GLN A C 1
ATOM 1170 O O . GLN A 1 151 ? -4.375 30.292 34.496 1.00 37.03 151 GLN A O 1
ATOM 1175 N N . THR A 1 152 ? -4.655 28.090 34.401 1.00 42.31 152 THR A N 1
ATOM 1176 C CA . THR A 1 152 ? -4.939 27.959 35.852 1.00 42.31 152 THR A CA 1
ATOM 1177 C C . THR A 1 152 ? -3.746 27.514 36.697 1.00 42.31 152 THR A C 1
ATOM 1179 O O . THR A 1 152 ? -3.827 27.608 37.923 1.00 42.31 152 THR A O 1
ATOM 1182 N N . GLY A 1 153 ? -2.641 27.103 36.064 1.00 44.72 153 GLY A N 1
ATOM 1183 C CA . GLY A 1 153 ? -1.436 26.599 36.731 1.00 44.72 153 GLY A CA 1
ATOM 1184 C C . GLY A 1 153 ? -0.492 27.663 37.301 1.00 44.72 153 GLY A C 1
ATOM 1185 O O . GLY A 1 153 ? 0.319 27.334 38.160 1.00 44.72 153 GLY A O 1
ATOM 1186 N N . GLU A 1 154 ? -0.612 28.928 36.891 1.00 52.00 154 GLU A N 1
ATOM 1187 C CA . GLU A 1 154 ? 0.284 29.995 37.355 1.00 52.00 154 GLU A CA 1
ATOM 1188 C C . GLU A 1 154 ? -0.424 30.940 38.328 1.00 52.00 154 GLU A C 1
ATOM 1190 O O . GLU A 1 154 ? -1.394 31.636 37.998 1.00 52.00 154 GLU A O 1
ATOM 1195 N N . PHE A 1 155 ? 0.044 30.951 39.575 1.00 64.88 155 PHE A N 1
ATOM 1196 C CA . PHE A 1 155 ? -0.335 31.971 40.541 1.00 64.88 155 PHE A CA 1
ATOM 1197 C C . PHE A 1 155 ? 0.339 33.297 40.138 1.00 64.88 155 PHE A C 1
ATOM 1199 O O . PHE A 1 155 ? 1.539 33.290 39.883 1.00 64.88 155 PHE A O 1
ATOM 1206 N N . PRO A 1 156 ? -0.393 34.422 40.025 1.00 65.75 156 PRO A N 1
ATOM 1207 C CA . PRO A 1 156 ? 0.115 35.650 39.412 1.00 65.75 156 PRO A CA 1
ATOM 1208 C C . PRO A 1 156 ? 0.973 36.467 40.393 1.00 65.75 156 PRO A C 1
ATOM 1210 O O . PRO A 1 156 ? 0.633 37.605 40.704 1.00 65.75 156 PRO A O 1
ATOM 1213 N N . SER A 1 157 ? 2.053 35.861 40.885 1.00 74.44 157 SER A N 1
ATOM 1214 C CA . SER A 1 157 ? 3.041 36.422 41.808 1.00 74.44 157 SER A CA 1
ATOM 1215 C C . SER A 1 157 ? 4.412 35.817 41.505 1.00 74.44 157 SER A C 1
ATOM 1217 O O . SER A 1 157 ? 4.511 34.607 41.292 1.00 74.44 157 SER A O 1
ATOM 1219 N N . GLU A 1 158 ? 5.458 36.644 41.502 1.00 69.38 158 GLU A N 1
ATOM 1220 C CA . GLU A 1 158 ? 6.853 36.177 41.394 1.00 69.38 158 GLU A CA 1
ATOM 1221 C C . GLU A 1 158 ? 7.329 35.488 42.690 1.00 69.38 158 GLU A C 1
ATOM 1223 O O . GLU A 1 158 ? 8.180 34.602 42.639 1.00 69.38 158 GLU A O 1
ATOM 1228 N N . HIS A 1 159 ? 6.702 35.818 43.828 1.00 74.38 159 HIS A N 1
ATOM 1229 C CA . HIS A 1 159 ? 6.981 35.285 45.168 1.00 74.38 159 HIS A CA 1
ATOM 1230 C C . HIS A 1 159 ? 5.719 34.683 45.822 1.00 74.38 159 HIS A C 1
ATOM 1232 O O . HIS A 1 159 ? 5.198 35.219 46.809 1.00 74.38 159 HIS A O 1
ATOM 1238 N N . PRO A 1 160 ? 5.177 33.569 45.290 1.00 71.06 160 PRO A N 1
ATOM 1239 C CA . PRO A 1 160 ? 3.928 32.967 45.769 1.00 71.06 160 PRO A CA 1
ATOM 1240 C C . PRO A 1 160 ? 3.970 32.545 47.246 1.00 71.06 160 PRO A C 1
ATOM 1242 O O . PRO A 1 160 ? 2.928 32.465 47.891 1.00 71.06 160 PRO A O 1
ATOM 1245 N N . GLU A 1 161 ? 5.156 32.305 47.803 1.00 70.25 161 GLU A N 1
ATOM 1246 C CA . GLU A 1 161 ? 5.389 32.024 49.222 1.00 70.25 161 GLU A CA 1
ATOM 1247 C C . GLU A 1 161 ? 4.979 33.172 50.161 1.00 70.25 161 GLU A C 1
ATOM 1249 O O . GLU A 1 161 ? 4.677 32.933 51.333 1.00 70.25 161 GLU A O 1
ATOM 1254 N N . CYS A 1 162 ? 4.917 34.408 49.658 1.00 76.81 162 CYS A N 1
ATOM 1255 C CA . CYS A 1 162 ? 4.472 35.576 50.417 1.00 76.81 162 CYS A CA 1
ATOM 1256 C C . CYS A 1 162 ? 2.940 35.688 50.504 1.00 76.81 162 CYS A C 1
ATOM 1258 O O . CYS A 1 162 ? 2.437 36.624 51.133 1.00 76.81 162 CYS A O 1
ATOM 1260 N N . TRP A 1 163 ? 2.194 34.758 49.897 1.00 77.44 163 TRP A N 1
ATOM 1261 C CA . TRP A 1 163 ? 0.742 34.814 49.760 1.00 77.44 163 TRP A CA 1
ATOM 1262 C C . TRP A 1 163 ? 0.042 33.627 50.423 1.00 77.44 163 TRP A C 1
ATOM 1264 O O . TRP A 1 163 ? 0.415 32.468 50.260 1.00 77.44 163 TRP A O 1
ATOM 1274 N N . GLU A 1 164 ? -1.033 33.916 51.151 1.00 77.81 164 GLU A N 1
ATOM 1275 C CA . GLU A 1 164 ? -1.816 32.933 51.894 1.00 77.81 164 GLU A CA 1
ATOM 1276 C C . GLU A 1 164 ? -3.300 33.033 51.565 1.00 77.81 164 GLU A C 1
ATOM 1278 O O . GLU A 1 164 ? -3.882 34.113 51.561 1.00 77.81 164 GLU A O 1
ATOM 1283 N N . TYR A 1 165 ? -3.941 31.896 51.307 1.00 71.88 165 TYR A N 1
ATOM 1284 C CA . TYR A 1 165 ? -5.374 31.871 51.034 1.00 71.88 165 TYR A CA 1
ATOM 1285 C C . TYR A 1 165 ? -6.183 32.062 52.323 1.00 71.88 165 TYR A C 1
ATOM 1287 O O . TYR A 1 165 ? -6.033 31.290 53.275 1.00 71.88 165 TYR A O 1
ATOM 1295 N N . GLN A 1 166 ? -7.087 33.043 52.342 1.00 71.75 166 GLN A N 1
ATOM 1296 C CA . GLN A 1 166 ? -7.903 33.343 53.518 1.00 71.75 166 GLN A CA 1
ATOM 1297 C C . GLN A 1 166 ? -9.110 32.393 53.592 1.00 71.75 166 GLN A C 1
ATOM 1299 O O . GLN A 1 166 ? -9.978 32.394 52.723 1.00 71.75 166 GLN A O 1
ATOM 1304 N N . LYS A 1 167 ? -9.171 31.553 54.635 1.00 53.19 167 LYS A N 1
ATOM 1305 C CA . LYS A 1 167 ? -10.181 30.484 54.793 1.00 53.19 167 LYS A CA 1
ATOM 1306 C C . LYS A 1 167 ? -11.479 30.912 55.506 1.00 53.19 167 LYS A C 1
ATOM 1308 O O . LYS A 1 167 ? -12.216 30.049 55.976 1.00 53.19 167 LYS A O 1
ATOM 1313 N N . SER A 1 168 ? -11.766 32.207 55.617 1.00 60.47 168 SER A N 1
ATOM 1314 C CA . SER A 1 168 ? -12.935 32.687 56.365 1.00 60.47 168 SER A CA 1
ATOM 1315 C C . SER A 1 168 ? -14.262 32.292 55.684 1.00 60.47 168 SER A C 1
ATOM 1317 O O . SER A 1 168 ? -14.350 32.346 54.451 1.00 60.47 168 SER A O 1
ATOM 1319 N N . PRO A 1 169 ? -15.315 31.923 56.444 1.00 45.19 169 PRO A N 1
ATOM 1320 C CA . PRO A 1 169 ? -16.639 31.644 55.886 1.00 45.19 169 PRO A CA 1
ATOM 1321 C C . PRO A 1 169 ? -17.171 32.896 55.170 1.00 45.19 169 PRO A C 1
ATOM 1323 O O . PRO A 1 169 ? -17.395 33.919 55.804 1.00 45.19 169 PRO A O 1
ATOM 1326 N N . GLY A 1 170 ? -17.315 32.837 53.842 1.00 56.97 170 GLY A N 1
ATOM 1327 C CA . GLY A 1 170 ? -17.758 33.966 53.003 1.00 56.97 170 GLY A CA 1
ATOM 1328 C C . GLY A 1 170 ? -16.683 34.569 52.085 1.00 56.97 170 GLY A C 1
ATOM 1329 O O . GLY A 1 170 ? -17.022 35.261 51.131 1.00 56.97 170 GLY A O 1
ATOM 1330 N N . SER A 1 171 ? -15.401 34.245 52.278 1.00 52.44 171 SER A N 1
ATOM 1331 C CA . SER A 1 171 ? -14.279 34.792 51.497 1.00 52.44 171 SER A CA 1
ATOM 1332 C C . SER A 1 171 ? -13.819 33.830 50.391 1.00 52.44 171 SER A C 1
ATOM 1334 O O . SER A 1 171 ? -12.753 33.220 50.476 1.00 52.44 171 SER A O 1
ATOM 1336 N N . ARG A 1 172 ? -14.617 33.637 49.332 1.00 58.31 172 ARG A N 1
ATOM 1337 C CA . ARG A 1 172 ? -14.172 32.836 48.172 1.00 58.31 172 ARG A CA 1
ATOM 1338 C C . ARG A 1 172 ? -13.231 33.665 47.288 1.00 58.31 172 ARG A C 1
ATOM 1340 O O . ARG A 1 172 ? -13.662 34.636 46.684 1.00 58.31 172 ARG A O 1
ATOM 1347 N N . GLY A 1 173 ? -11.966 33.250 47.167 1.00 64.88 173 GLY A N 1
ATOM 1348 C CA . GLY A 1 173 ? -11.016 33.809 46.189 1.00 64.88 173 GLY A CA 1
ATOM 1349 C C . GLY A 1 173 ? -10.089 34.931 46.681 1.00 64.88 173 GLY A C 1
ATOM 1350 O O . GLY A 1 173 ? -9.423 35.550 45.848 1.00 64.88 173 GLY A O 1
ATOM 1351 N N . LEU A 1 174 ? -10.017 35.174 47.995 1.00 75.19 174 LEU A N 1
ATOM 1352 C CA . LEU A 1 174 ? -9.191 36.227 48.601 1.00 75.19 174 LEU A CA 1
ATOM 1353 C C . LEU A 1 174 ? -7.864 35.693 49.175 1.00 75.19 174 LEU A C 1
ATOM 1355 O O . LEU A 1 174 ? -7.817 34.630 49.800 1.00 75.19 174 LEU A O 1
ATOM 1359 N N . TRP A 1 175 ? -6.791 36.461 48.975 1.00 81.19 175 TRP A N 1
ATOM 1360 C CA . TRP A 1 175 ? -5.412 36.144 49.351 1.00 81.19 175 TRP A CA 1
ATOM 1361 C C . TRP A 1 175 ? -4.821 37.226 50.250 1.00 81.19 175 TRP A C 1
ATOM 1363 O O . TRP A 1 175 ? -4.868 38.409 49.932 1.00 81.19 175 TRP A O 1
ATOM 1373 N N . ARG A 1 176 ? -4.218 36.826 51.361 1.00 83.19 176 ARG A N 1
ATOM 1374 C CA . ARG A 1 176 ? -3.499 37.704 52.279 1.00 83.19 176 ARG A CA 1
ATOM 1375 C C . ARG A 1 176 ? -2.012 37.707 51.934 1.00 83.19 176 ARG A C 1
ATOM 1377 O O . ARG A 1 176 ? -1.414 36.647 51.770 1.00 83.19 176 ARG A O 1
ATOM 1384 N N . CYS A 1 177 ? -1.404 38.888 51.871 1.00 85.06 177 CYS A N 1
ATOM 1385 C CA . CYS A 1 177 ? 0.047 39.021 51.767 1.00 85.06 177 CYS A CA 1
ATOM 1386 C C . CYS A 1 177 ? 0.680 38.964 53.167 1.00 85.06 177 CYS A C 1
ATOM 1388 O O . CYS A 1 177 ? 0.458 39.858 53.984 1.00 85.06 177 CYS A O 1
ATOM 1390 N N . ARG A 1 178 ? 1.488 37.932 53.430 1.00 77.88 178 ARG A N 1
ATOM 1391 C CA . ARG A 1 178 ? 2.129 37.676 54.731 1.00 77.88 178 ARG A CA 1
ATOM 1392 C C . ARG A 1 178 ? 3.151 38.737 55.125 1.00 77.88 178 ARG A C 1
ATOM 1394 O O . ARG A 1 178 ? 3.327 39.001 56.303 1.00 77.88 178 ARG A O 1
ATOM 1401 N N . ILE A 1 179 ? 3.800 39.367 54.147 1.00 84.38 179 ILE A N 1
ATOM 1402 C CA . ILE A 1 179 ? 4.833 40.375 54.418 1.00 84.38 179 ILE A CA 1
ATOM 1403 C C . ILE A 1 179 ? 4.240 41.773 54.612 1.00 84.38 179 ILE A C 1
ATOM 1405 O O . ILE A 1 179 ? 4.775 42.578 55.367 1.00 84.38 179 ILE A O 1
ATOM 1409 N N . CYS A 1 180 ? 3.119 42.094 53.961 1.00 80.69 180 CYS A N 1
ATOM 1410 C CA . CYS A 1 180 ? 2.535 43.433 54.052 1.00 80.69 180 CYS A CA 1
ATOM 1411 C C . CYS A 1 180 ? 1.659 43.649 55.285 1.00 80.69 180 CYS A C 1
ATOM 1413 O O . CYS A 1 180 ? 1.499 44.809 55.667 1.00 80.69 180 CYS A O 1
ATOM 1415 N N . ASP A 1 181 ? 1.196 42.568 55.914 1.00 64.25 181 ASP A N 1
ATOM 1416 C CA . ASP A 1 181 ? 0.362 42.551 57.121 1.00 64.25 181 ASP A CA 1
ATOM 1417 C C . ASP A 1 181 ? -0.906 43.414 56.977 1.00 64.25 181 ASP A C 1
ATOM 1419 O O . ASP A 1 181 ? -1.240 44.248 57.815 1.00 64.25 181 ASP A O 1
ATOM 1423 N N . GLN A 1 182 ? -1.583 43.269 55.829 1.00 66.94 182 GLN A N 1
ATOM 1424 C CA . GLN A 1 182 ? -2.877 43.911 55.592 1.00 66.94 182 GLN A CA 1
ATOM 1425 C C . GLN A 1 182 ? -4.016 42.972 56.019 1.00 66.94 182 GLN A C 1
ATOM 1427 O O . GLN A 1 182 ? -3.998 41.793 55.647 1.00 66.94 182 GLN A O 1
ATOM 1432 N N . PRO A 1 183 ? -5.001 43.466 56.793 1.00 58.53 183 PRO A N 1
ATOM 1433 C CA . PRO A 1 183 ? -6.089 42.638 57.314 1.00 58.53 183 PRO A CA 1
ATOM 1434 C C . PRO A 1 183 ? -7.052 42.170 56.213 1.00 58.53 183 PRO A C 1
ATOM 1436 O O . PRO A 1 183 ? -7.593 41.061 56.310 1.00 58.53 183 PRO A O 1
ATOM 1439 N N . ASP A 1 184 ? -7.200 42.976 55.158 1.00 67.38 184 ASP A N 1
ATOM 1440 C CA . ASP A 1 184 ? -8.121 42.745 54.050 1.00 67.38 184 ASP A CA 1
ATOM 1441 C C . ASP A 1 184 ? -7.514 41.821 52.987 1.00 67.38 184 ASP A C 1
ATOM 1443 O O . ASP A 1 184 ? -6.369 41.977 52.552 1.00 67.38 184 ASP A O 1
ATOM 1447 N N . GLY A 1 185 ? -8.297 40.832 52.561 1.00 75.69 185 GLY A N 1
ATOM 1448 C CA . GLY A 1 185 ? -7.897 39.889 51.525 1.00 75.69 185 GLY A CA 1
ATOM 1449 C C . GLY A 1 185 ? -7.896 40.521 50.129 1.00 75.69 185 GLY A C 1
ATOM 1450 O O . GLY A 1 185 ? -8.751 41.334 49.788 1.00 75.69 185 GLY A O 1
ATOM 1451 N N . ILE A 1 186 ? -6.946 40.112 49.291 1.00 79.38 186 ILE A N 1
ATOM 1452 C CA . ILE A 1 186 ? -6.732 40.611 47.929 1.00 79.38 186 ILE A CA 1
ATOM 1453 C C . ILE A 1 186 ? -7.190 39.551 46.926 1.00 79.38 186 ILE A C 1
ATOM 1455 O O . ILE A 1 186 ? -6.770 38.396 46.978 1.00 79.38 186 ILE A O 1
ATOM 1459 N N . GLU A 1 187 ? -8.048 39.923 45.978 1.00 77.69 187 GLU A N 1
ATOM 1460 C CA . GLU A 1 187 ? -8.442 39.016 44.894 1.00 77.69 187 GLU A CA 1
ATOM 1461 C C . GLU A 1 187 ? -7.250 38.661 43.993 1.00 77.69 187 GLU A C 1
ATOM 1463 O O . GLU A 1 187 ? -6.415 39.514 43.687 1.00 77.69 187 GLU A O 1
ATOM 1468 N N . ARG A 1 188 ? -7.218 37.427 43.467 1.00 72.88 188 ARG A N 1
ATOM 1469 C CA . ARG A 1 188 ? -6.128 36.908 42.608 1.00 72.88 188 ARG A CA 1
ATOM 1470 C C . ARG A 1 188 ? -5.704 37.866 41.482 1.00 72.88 188 ARG A C 1
ATOM 1472 O O . ARG A 1 188 ? -4.518 37.982 41.193 1.00 72.88 188 ARG A O 1
ATOM 1479 N N . LYS A 1 189 ? -6.650 38.577 40.859 1.00 73.25 189 LYS A N 1
ATOM 1480 C CA . LYS A 1 189 ? -6.384 39.528 39.761 1.00 73.25 189 LYS A CA 1
ATOM 1481 C C . LYS A 1 189 ? -5.653 40.811 40.199 1.00 73.25 189 LYS A C 1
ATOM 1483 O O . LYS A 1 189 ? -5.070 41.490 39.362 1.00 73.25 189 LYS A O 1
ATOM 1488 N N . HIS A 1 190 ? -5.666 41.147 41.490 1.00 80.25 190 HIS A N 1
ATOM 1489 C CA . HIS A 1 190 ? -5.043 42.355 42.051 1.00 80.25 190 HIS A CA 1
ATOM 1490 C C . HIS A 1 190 ? -3.681 42.094 42.715 1.00 80.25 190 HIS A C 1
ATOM 1492 O O . HIS A 1 190 ? -3.036 43.036 43.170 1.00 80.25 190 HIS A O 1
ATOM 1498 N N . ILE A 1 191 ? -3.213 40.843 42.718 1.00 82.12 191 ILE A N 1
ATOM 1499 C CA . ILE A 1 191 ? -1.946 40.421 43.331 1.00 82.12 191 ILE A CA 1
ATOM 1500 C C . ILE A 1 191 ? -0.746 41.125 42.688 1.00 82.12 191 ILE A C 1
ATOM 1502 O O . ILE A 1 191 ? -0.043 41.848 43.389 1.00 82.12 191 ILE A O 1
ATOM 1506 N N . LYS A 1 192 ? -0.580 41.062 41.357 1.00 82.44 192 LYS A N 1
ATOM 1507 C CA . LYS A 1 192 ? 0.509 41.782 40.659 1.00 82.44 192 LYS A CA 1
ATOM 1508 C C . LYS A 1 192 ? 0.527 43.284 40.965 1.00 82.44 192 LYS A C 1
ATOM 1510 O O . LYS A 1 192 ? 1.587 43.881 41.118 1.00 82.44 192 LYS A O 1
ATOM 1515 N N . ARG A 1 193 ? -0.652 43.906 41.094 1.00 81.38 193 ARG A N 1
ATOM 1516 C CA . ARG A 1 193 ? -0.768 45.334 41.437 1.00 81.38 193 ARG A CA 1
ATOM 1517 C C . ARG A 1 193 ? -0.322 45.609 42.876 1.00 81.38 193 ARG A C 1
ATOM 1519 O O . ARG A 1 193 ? 0.317 46.626 43.125 1.00 81.38 193 ARG A O 1
ATOM 1526 N N . HIS A 1 194 ? -0.630 44.715 43.815 1.00 85.00 194 HIS A N 1
ATOM 1527 C CA . HIS A 1 194 ? -0.151 44.815 45.193 1.00 85.00 194 HIS A CA 1
ATOM 1528 C C . HIS A 1 194 ? 1.377 44.672 45.279 1.00 85.00 194 HIS A C 1
ATOM 1530 O O . HIS A 1 194 ? 2.016 45.460 45.977 1.00 85.00 194 HIS A O 1
ATOM 1536 N N . GLU A 1 195 ? 1.974 43.743 44.527 1.00 85.56 195 GLU A N 1
ATOM 1537 C CA . GLU A 1 195 ? 3.432 43.531 44.506 1.00 85.56 195 GLU A CA 1
ATOM 1538 C C . GLU A 1 195 ? 4.203 44.736 43.958 1.00 85.56 195 GLU A C 1
ATOM 1540 O O . GLU A 1 195 ? 5.301 45.047 44.414 1.00 85.56 195 GLU A O 1
ATOM 1545 N N . GLN A 1 196 ? 3.591 45.492 43.045 1.00 82.38 196 GLN A N 1
ATOM 1546 C CA . GLN A 1 196 ? 4.163 46.731 42.519 1.00 82.38 196 GLN A CA 1
ATOM 1547 C C . GLN A 1 196 ? 4.183 47.878 43.545 1.00 82.38 196 GLN A C 1
ATOM 1549 O O . GLN A 1 196 ? 4.900 48.867 43.340 1.00 82.38 196 GLN A O 1
ATOM 1554 N N . THR A 1 197 ? 3.459 47.781 44.667 1.00 84.69 197 THR A N 1
ATOM 1555 C CA . THR A 1 197 ? 3.460 48.840 45.687 1.00 84.69 197 THR A CA 1
ATOM 1556 C C . THR A 1 197 ? 4.827 48.967 46.364 1.00 84.69 197 THR A C 1
ATOM 1558 O O . THR A 1 197 ? 5.505 47.982 46.656 1.00 84.69 197 THR A O 1
ATOM 1561 N N . ARG A 1 198 ? 5.248 50.208 46.650 1.00 82.06 198 ARG A N 1
ATOM 1562 C CA . ARG A 1 198 ? 6.543 50.483 47.298 1.00 82.06 198 ARG A CA 1
ATOM 1563 C C . ARG A 1 198 ? 6.670 49.780 48.657 1.00 82.06 198 ARG A C 1
ATOM 1565 O O . ARG A 1 198 ? 7.697 49.176 48.934 1.00 82.06 198 ARG A O 1
ATOM 1572 N N . LYS A 1 199 ? 5.595 49.778 49.459 1.00 82.19 199 LYS A N 1
ATOM 1573 C CA . LYS A 1 199 ? 5.550 49.092 50.764 1.00 82.19 199 LYS A CA 1
ATOM 1574 C C . LYS A 1 199 ? 5.803 47.586 50.641 1.00 82.19 199 LYS A C 1
ATOM 1576 O O . LYS A 1 199 ? 6.517 47.037 51.473 1.00 82.19 199 LYS A O 1
ATOM 1581 N N . HIS A 1 200 ? 5.244 46.937 49.618 1.00 87.12 200 HIS A N 1
ATOM 1582 C CA . HIS A 1 200 ? 5.468 45.515 49.383 1.00 87.12 200 HIS A CA 1
ATOM 1583 C C . HIS A 1 200 ? 6.914 45.235 48.975 1.00 87.12 200 HIS A C 1
ATOM 1585 O O . HIS A 1 200 ? 7.560 44.401 49.599 1.00 87.12 200 HIS A O 1
ATOM 1591 N N . ARG A 1 201 ? 7.460 45.983 48.008 1.00 85.06 201 ARG A N 1
ATOM 1592 C CA . ARG A 1 201 ? 8.851 45.808 47.550 1.00 85.06 201 ARG A CA 1
ATOM 1593 C C . ARG A 1 201 ? 9.880 46.010 48.664 1.00 85.06 201 ARG A C 1
ATOM 1595 O O . ARG A 1 201 ? 10.825 45.231 48.764 1.00 85.06 201 ARG A O 1
ATOM 1602 N N . ASP A 1 202 ? 9.679 47.005 49.526 1.00 82.88 202 ASP A N 1
ATOM 1603 C CA . ASP A 1 202 ? 10.593 47.280 50.642 1.00 82.88 202 ASP A CA 1
ATOM 1604 C C . ASP A 1 202 ? 10.548 46.169 51.708 1.00 82.88 202 ASP A C 1
ATOM 1606 O O . ASP A 1 202 ? 11.589 45.761 52.228 1.00 82.88 202 ASP A O 1
ATOM 1610 N N . LYS A 1 203 ? 9.358 45.632 52.013 1.00 85.12 203 LYS A N 1
ATOM 1611 C CA . LYS A 1 203 ? 9.208 44.517 52.962 1.00 85.12 203 LYS A CA 1
ATOM 1612 C C . LYS A 1 203 ? 9.669 43.178 52.380 1.00 85.12 203 LYS A C 1
ATOM 1614 O O . LYS A 1 203 ? 10.252 42.382 53.108 1.00 85.12 203 LYS A O 1
ATOM 1619 N N . LEU A 1 204 ? 9.477 42.957 51.081 1.00 86.88 204 LEU A N 1
ATOM 1620 C CA . LEU A 1 204 ? 9.947 41.765 50.376 1.00 86.88 204 LEU A CA 1
ATOM 1621 C C . LEU A 1 204 ? 11.477 41.686 50.391 1.00 86.88 204 LEU A C 1
ATOM 1623 O O . LEU A 1 204 ? 12.028 40.630 50.678 1.00 86.88 204 LEU A O 1
ATOM 1627 N N . LYS A 1 205 ? 12.171 42.813 50.176 1.00 83.75 205 LYS A N 1
ATOM 1628 C CA . LYS A 1 205 ? 13.638 42.871 50.288 1.00 83.75 205 LYS A CA 1
ATOM 1629 C C . LYS A 1 205 ? 14.140 42.454 51.673 1.00 83.75 205 LYS A C 1
ATOM 1631 O O . LYS A 1 205 ? 15.117 41.720 51.749 1.00 83.75 205 LYS A O 1
ATOM 1636 N N . ARG A 1 206 ? 13.473 42.878 52.756 1.00 80.94 206 ARG A N 1
ATOM 1637 C CA . ARG A 1 206 ? 13.823 42.434 54.121 1.00 80.94 206 ARG A CA 1
ATOM 1638 C C . ARG A 1 206 ? 13.537 40.952 54.334 1.00 80.94 206 ARG A C 1
ATOM 1640 O O . ARG A 1 206 ? 14.411 40.244 54.811 1.00 80.94 206 ARG A O 1
ATOM 1647 N N . PHE A 1 207 ? 12.363 40.489 53.908 1.00 80.62 207 PHE A N 1
ATOM 1648 C CA . PHE A 1 207 ? 11.961 39.085 54.011 1.00 80.62 207 PHE A CA 1
ATOM 1649 C C . PHE A 1 207 ? 12.933 38.138 53.284 1.00 80.62 207 PHE A C 1
ATOM 1651 O O . PHE A 1 207 ? 13.268 37.073 53.797 1.00 80.62 207 PHE A O 1
ATOM 1658 N N . LEU A 1 208 ? 13.431 38.532 52.106 1.00 79.12 208 LEU A N 1
ATOM 1659 C CA . LEU A 1 208 ? 14.437 37.761 51.371 1.00 79.12 208 LEU A CA 1
ATOM 1660 C C . LEU A 1 208 ? 15.824 37.839 52.030 1.00 79.12 208 LEU A C 1
ATOM 1662 O O . LEU A 1 208 ? 16.505 36.819 52.098 1.00 79.12 208 LEU A O 1
ATOM 1666 N N . ALA A 1 209 ? 16.215 39.004 52.562 1.00 74.75 209 ALA A N 1
ATOM 1667 C CA . ALA A 1 209 ? 17.493 39.190 53.256 1.00 74.75 209 ALA A CA 1
ATOM 1668 C C . ALA A 1 209 ? 17.591 38.388 54.570 1.00 74.75 209 ALA A C 1
ATOM 1670 O O . ALA A 1 209 ? 18.653 37.852 54.891 1.00 74.75 209 ALA A O 1
ATOM 1671 N N . GLU A 1 210 ? 16.489 38.277 55.319 1.00 71.69 210 GLU A N 1
ATOM 1672 C CA . GLU A 1 210 ? 16.397 37.453 56.533 1.00 71.69 210 GLU A CA 1
ATOM 1673 C C . GLU A 1 210 ? 16.529 35.958 56.203 1.00 71.69 210 GLU A C 1
ATOM 1675 O O . GLU A 1 210 ? 17.300 35.257 56.853 1.00 71.69 210 GLU A O 1
ATOM 1680 N N . ARG A 1 211 ? 15.901 35.482 55.116 1.00 61.69 211 ARG A N 1
ATOM 1681 C CA . ARG A 1 211 ? 16.038 34.084 54.662 1.00 61.69 211 ARG A CA 1
ATOM 1682 C C . ARG A 1 211 ? 17.429 33.724 54.151 1.00 61.69 211 ARG A C 1
ATOM 1684 O O . ARG A 1 211 ? 17.828 32.570 54.267 1.00 61.69 211 ARG A O 1
ATOM 1691 N N . THR A 1 212 ? 18.168 34.667 53.570 1.00 58.75 212 THR A N 1
ATOM 1692 C CA . THR A 1 212 ? 19.565 34.415 53.180 1.00 58.75 212 THR A CA 1
ATOM 1693 C C . THR A 1 212 ? 20.499 34.304 54.385 1.00 58.75 212 THR A C 1
ATOM 1695 O O . THR A 1 212 ? 21.473 33.569 54.298 1.00 58.75 212 THR A O 1
ATOM 1698 N N . LYS A 1 213 ? 20.182 34.948 55.521 1.00 52.62 213 LYS A N 1
ATOM 1699 C CA . LYS A 1 213 ? 20.963 34.829 56.767 1.00 52.62 213 LYS A CA 1
ATOM 1700 C C . LYS A 1 213 ? 20.755 33.504 57.506 1.00 52.62 213 LYS A C 1
ATOM 1702 O O . LYS A 1 213 ? 21.652 33.078 58.218 1.00 52.62 213 LYS A O 1
ATOM 1707 N N . GLU A 1 214 ? 19.617 32.835 57.324 1.00 47.56 214 GLU A N 1
ATOM 1708 C CA . GLU A 1 214 ? 19.360 31.506 57.913 1.00 47.56 214 GLU A CA 1
ATOM 1709 C C . GLU A 1 214 ? 20.090 30.356 57.184 1.00 47.56 214 GLU A C 1
ATOM 1711 O O . GLU A 1 214 ? 20.086 29.229 57.672 1.00 47.56 214 GLU A O 1
ATOM 1716 N N . ASN A 1 215 ? 20.729 30.623 56.035 1.00 39.50 215 ASN A N 1
ATOM 1717 C CA . ASN A 1 215 ? 21.387 29.620 55.185 1.00 39.50 215 ASN A CA 1
ATOM 1718 C C . ASN A 1 215 ? 22.929 29.733 55.127 1.00 39.50 215 ASN A C 1
ATOM 1720 O O . ASN A 1 215 ? 23.545 29.055 54.303 1.00 39.50 215 ASN A O 1
ATOM 1724 N N . GLU A 1 216 ? 23.570 30.543 55.978 1.00 33.72 216 GLU A N 1
ATOM 1725 C CA . GLU A 1 216 ? 25.036 30.528 56.124 1.00 33.72 216 GLU A CA 1
ATOM 1726 C C . GLU A 1 216 ? 25.480 29.486 57.175 1.00 33.72 216 GLU A C 1
ATOM 1728 O O . GLU A 1 216 ? 24.927 29.459 58.276 1.00 33.72 216 GLU A O 1
ATOM 1733 N N . PRO A 1 217 ? 26.463 28.613 56.877 1.00 35.88 217 PRO A N 1
ATOM 1734 C CA . PRO A 1 217 ? 27.008 27.676 57.856 1.00 35.88 217 PRO A CA 1
ATOM 1735 C C . PRO A 1 217 ? 27.907 28.407 58.866 1.00 35.88 217 PRO A C 1
ATOM 1737 O O . PRO A 1 217 ? 28.824 29.129 58.476 1.00 35.88 217 PRO A O 1
ATOM 1740 N N . GLU A 1 218 ? 27.674 28.193 60.165 1.00 29.44 218 GLU A N 1
ATOM 1741 C CA . GLU A 1 218 ? 28.530 28.698 61.247 1.00 29.44 218 GLU A CA 1
ATOM 1742 C C . GLU A 1 218 ? 29.970 28.167 61.103 1.00 29.44 218 GLU A C 1
ATOM 1744 O O . GLU A 1 218 ? 30.240 26.977 61.282 1.00 29.44 218 GLU A O 1
ATOM 1749 N N . VAL A 1 219 ? 30.907 29.068 60.798 1.00 31.08 219 VAL A N 1
ATOM 1750 C CA . VAL A 1 219 ? 32.354 28.848 60.910 1.00 31.08 219 VAL A CA 1
ATOM 1751 C C . VAL A 1 219 ? 32.792 29.382 62.272 1.00 31.08 219 VAL A C 1
ATOM 1753 O O . VAL A 1 219 ? 32.679 30.575 62.545 1.00 31.08 219 VAL A O 1
ATOM 1756 N N . ALA A 1 220 ? 33.268 28.491 63.140 1.00 31.56 220 ALA A N 1
ATOM 1757 C CA . ALA A 1 220 ? 33.838 28.846 64.433 1.00 31.56 220 ALA A CA 1
ATOM 1758 C C . ALA A 1 220 ? 35.207 29.523 64.249 1.00 31.56 220 ALA A C 1
ATOM 1760 O O . ALA A 1 220 ? 36.104 28.929 63.649 1.00 31.56 220 ALA A O 1
ATOM 1761 N N . ASP A 1 221 ? 35.367 30.731 64.797 1.00 27.41 221 ASP A N 1
ATOM 1762 C CA . ASP A 1 221 ? 36.668 31.386 64.955 1.00 27.41 221 ASP A CA 1
ATOM 1763 C C . ASP A 1 221 ? 37.206 31.224 66.390 1.00 27.41 221 ASP A C 1
ATOM 1765 O O . ASP A 1 221 ? 36.484 31.089 67.377 1.00 27.41 221 ASP A O 1
ATOM 1769 N N . SER A 1 222 ? 38.524 31.165 66.416 1.00 34.25 222 SER A N 1
ATOM 1770 C CA . SER A 1 222 ? 39.497 30.659 67.368 1.00 34.25 222 SER A CA 1
ATOM 1771 C C . SER A 1 222 ? 39.914 31.646 68.470 1.00 34.25 222 SER A C 1
ATOM 1773 O O . SER A 1 222 ? 39.689 32.849 68.377 1.00 34.25 222 SER A O 1
ATOM 1775 N N . GLY A 1 223 ? 40.612 31.150 69.506 1.00 26.83 223 GLY A N 1
ATOM 1776 C CA . GLY A 1 223 ? 41.358 32.034 70.409 1.00 26.83 223 GLY A CA 1
ATOM 1777 C C . GLY A 1 223 ? 42.087 31.380 71.588 1.00 26.83 223 GLY A C 1
ATOM 1778 O O . GLY A 1 223 ? 41.614 31.484 72.713 1.00 26.83 223 GLY A O 1
ATOM 1779 N N . ALA A 1 224 ? 43.267 30.790 71.349 1.00 27.11 224 ALA A N 1
ATOM 1780 C CA . ALA A 1 224 ? 44.408 30.769 72.287 1.00 27.11 224 ALA A CA 1
ATOM 1781 C C . ALA A 1 224 ? 45.701 30.325 71.554 1.00 27.11 224 ALA A C 1
ATOM 1783 O O . ALA A 1 224 ? 45.812 29.175 71.138 1.00 27.11 224 ALA A O 1
ATOM 1784 N N . GLY A 1 225 ? 46.660 31.246 71.361 1.00 25.34 225 GLY A N 1
ATOM 1785 C CA . GLY A 1 225 ? 48.011 30.986 70.808 1.00 25.34 225 GLY A CA 1
ATOM 1786 C C . GLY A 1 225 ? 49.075 30.775 71.907 1.00 25.34 225 GLY A C 1
ATOM 1787 O O . GLY A 1 225 ? 48.691 30.472 73.034 1.00 25.34 225 GLY A O 1
ATOM 1788 N N . PRO A 1 226 ? 50.385 31.041 71.679 1.00 33.66 226 PRO A N 1
ATOM 1789 C CA . PRO A 1 226 ? 51.103 31.253 70.418 1.00 33.66 226 PRO A CA 1
ATOM 1790 C C . PRO A 1 226 ? 52.439 30.460 70.276 1.00 33.66 226 PRO A C 1
ATOM 1792 O O . PRO A 1 226 ? 52.993 29.901 71.216 1.00 33.66 226 PRO A O 1
ATOM 1795 N N . SER A 1 227 ? 52.947 30.488 69.042 1.00 24.06 227 SER A N 1
ATOM 1796 C CA . SER A 1 227 ? 54.256 30.132 68.464 1.00 24.06 227 SER A CA 1
ATOM 1797 C C . SER A 1 227 ? 55.504 29.964 69.349 1.00 24.06 227 SER A C 1
ATOM 1799 O O . SER A 1 227 ? 55.843 30.850 70.130 1.00 24.06 227 SER A O 1
ATOM 1801 N N . ARG A 1 228 ? 56.335 28.965 68.999 1.00 23.28 228 ARG A N 1
ATOM 1802 C CA . ARG A 1 228 ? 57.704 29.090 68.420 1.00 23.28 228 ARG A CA 1
ATOM 1803 C C . ARG A 1 228 ? 58.440 27.749 68.541 1.00 23.28 228 ARG A C 1
ATOM 1805 O O . ARG A 1 228 ? 58.329 27.107 69.572 1.00 23.28 228 ARG A O 1
ATOM 1812 N N . ILE A 1 229 ? 59.246 27.386 67.541 1.00 23.33 229 ILE A N 1
ATOM 1813 C CA . ILE A 1 229 ? 60.692 27.108 67.683 1.00 23.33 229 ILE A CA 1
ATOM 1814 C C . ILE A 1 229 ? 61.299 26.918 66.273 1.00 23.33 229 ILE A C 1
ATOM 1816 O O . ILE A 1 229 ? 60.602 26.431 65.381 1.00 23.33 229 ILE A O 1
ATOM 1820 N N . PRO A 1 230 ? 62.549 27.365 66.034 1.00 29.33 230 PRO A N 1
ATOM 1821 C CA . PRO A 1 230 ? 63.159 27.468 64.715 1.00 29.33 230 PRO A CA 1
ATOM 1822 C C . PRO A 1 230 ? 64.028 26.252 64.350 1.00 29.33 230 PRO A C 1
ATOM 1824 O O . PRO A 1 230 ? 64.247 25.339 65.139 1.00 29.33 230 PRO A O 1
ATOM 1827 N N . ALA A 1 231 ? 64.519 26.306 63.113 1.00 23.48 231 ALA A N 1
ATOM 1828 C CA . ALA A 1 231 ? 65.408 25.376 62.431 1.00 23.48 231 ALA A CA 1
ATOM 1829 C C . ALA A 1 231 ? 66.723 25.034 63.158 1.00 23.48 231 ALA A C 1
ATOM 1831 O O . ALA A 1 231 ? 67.292 25.871 63.856 1.00 23.48 231 ALA A O 1
ATOM 1832 N N . GLY A 1 232 ? 67.277 23.856 62.836 1.00 23.78 232 GLY A N 1
ATOM 1833 C CA . GLY A 1 232 ? 68.713 23.595 62.964 1.00 23.78 232 GLY A CA 1
ATOM 1834 C C . GLY A 1 232 ? 69.139 22.124 63.029 1.00 23.78 232 GLY A C 1
ATOM 1835 O O . GLY A 1 232 ? 69.106 21.528 64.095 1.00 23.78 232 GLY A O 1
ATOM 1836 N N . THR A 1 233 ? 69.679 21.631 61.903 1.00 23.72 233 THR A N 1
ATOM 1837 C CA . THR A 1 233 ? 70.803 20.667 61.763 1.00 23.72 233 THR A CA 1
ATOM 1838 C C . THR A 1 233 ? 70.690 19.199 62.219 1.00 23.72 233 THR A C 1
ATOM 1840 O O . THR A 1 233 ? 70.675 18.906 63.404 1.00 23.72 233 THR A O 1
ATOM 1843 N N . GLY A 1 234 ? 70.894 18.288 61.251 1.00 22.52 234 GLY A N 1
ATOM 1844 C CA . GLY A 1 234 ? 72.070 17.397 61.274 1.00 22.52 234 GLY A CA 1
ATOM 1845 C C . GLY A 1 234 ? 71.865 15.902 61.565 1.00 22.52 234 GLY A C 1
ATOM 1846 O O . GLY A 1 234 ? 71.744 15.515 62.714 1.00 22.52 234 GLY A O 1
ATOM 1847 N N . MET A 1 235 ? 71.946 15.095 60.498 1.00 23.97 235 MET A N 1
ATOM 1848 C CA . MET A 1 235 ? 72.495 13.724 60.378 1.00 23.97 235 MET A CA 1
ATOM 1849 C C . MET A 1 235 ? 72.440 12.728 61.558 1.00 23.97 235 MET A C 1
ATOM 1851 O O . MET A 1 235 ? 73.129 12.911 62.553 1.00 23.97 235 MET A O 1
ATOM 1855 N N . ALA A 1 236 ? 71.874 11.541 61.299 1.00 23.50 236 ALA A N 1
ATOM 1856 C CA . ALA A 1 236 ? 72.612 10.267 61.339 1.00 23.50 236 ALA A CA 1
ATOM 1857 C C . ALA A 1 236 ? 71.791 9.138 60.689 1.00 23.50 236 ALA A C 1
ATOM 1859 O O . ALA A 1 236 ? 70.589 9.010 60.906 1.00 23.50 236 ALA A O 1
ATOM 1860 N N . ALA A 1 237 ? 72.478 8.352 59.868 1.00 25.05 237 ALA A N 1
ATOM 1861 C CA . ALA A 1 237 ? 72.022 7.138 59.210 1.00 25.05 237 ALA A CA 1
ATOM 1862 C C . ALA A 1 237 ? 72.328 5.887 60.061 1.00 25.05 237 ALA A C 1
ATOM 1864 O O . ALA A 1 237 ? 73.005 5.995 61.082 1.00 25.05 237 ALA A O 1
ATOM 1865 N N . LEU A 1 238 ? 71.953 4.729 59.491 1.00 24.33 238 LEU A N 1
ATOM 1866 C CA . LEU A 1 238 ? 72.416 3.351 59.752 1.00 24.33 238 LEU A CA 1
ATOM 1867 C C . LEU A 1 238 ? 71.605 2.561 60.791 1.00 24.33 238 LEU A C 1
ATOM 1869 O O . LEU A 1 238 ? 71.243 3.097 61.828 1.00 24.33 238 LEU A O 1
ATOM 1873 N N . SER A 1 239 ? 71.359 1.257 60.664 1.00 24.72 239 SER A N 1
ATOM 1874 C CA . SER A 1 239 ? 71.339 0.247 59.586 1.00 24.72 239 SER A CA 1
ATOM 1875 C C . SER A 1 239 ? 71.180 -1.097 60.314 1.00 24.72 239 SER A C 1
ATOM 1877 O O . SER A 1 239 ? 71.782 -1.263 61.370 1.00 24.72 239 SER A O 1
ATOM 1879 N N . ASP A 1 240 ? 70.431 -2.020 59.718 1.00 25.92 240 ASP A N 1
ATOM 1880 C CA . ASP A 1 240 ? 70.665 -3.471 59.625 1.00 25.92 240 ASP A CA 1
ATOM 1881 C C . ASP A 1 240 ? 71.188 -4.316 60.799 1.00 25.92 240 ASP A C 1
ATOM 1883 O O . ASP A 1 240 ? 72.228 -4.052 61.396 1.00 25.92 240 ASP A O 1
ATOM 1887 N N . ALA A 1 241 ? 70.517 -5.468 60.948 1.00 24.36 241 ALA A N 1
ATOM 1888 C CA . ALA A 1 241 ? 71.037 -6.849 61.037 1.00 24.36 241 ALA A CA 1
ATOM 1889 C C . ALA A 1 241 ? 70.129 -7.661 61.996 1.00 24.36 241 ALA A C 1
ATOM 1891 O O . ALA A 1 241 ? 69.641 -7.127 62.981 1.00 24.36 241 ALA A O 1
ATOM 1892 N N . ALA A 1 242 ? 69.808 -8.940 61.813 1.00 24.28 242 ALA A N 1
ATOM 1893 C CA . ALA A 1 242 ? 70.402 -9.992 61.006 1.00 24.28 242 ALA A CA 1
ATOM 1894 C C . ALA A 1 242 ? 69.380 -11.126 60.779 1.00 24.28 242 ALA A C 1
ATOM 1896 O O . ALA A 1 242 ? 68.381 -11.253 61.486 1.00 24.28 242 ALA A O 1
ATOM 1897 N N . ALA A 1 243 ? 69.696 -11.972 59.804 1.00 24.42 243 ALA A N 1
ATOM 1898 C CA . ALA A 1 243 ? 69.009 -13.202 59.445 1.00 24.42 243 ALA A CA 1
ATOM 1899 C C . ALA A 1 243 ? 69.144 -14.329 60.494 1.00 24.42 243 ALA A C 1
ATOM 1901 O O . ALA A 1 243 ? 70.208 -14.502 61.082 1.00 24.42 243 ALA A O 1
ATOM 1902 N N . SER A 1 244 ? 68.119 -15.188 60.588 1.00 24.20 244 SER A N 1
ATOM 1903 C CA . SER A 1 244 ? 68.135 -16.585 60.096 1.00 24.20 244 SER A CA 1
ATOM 1904 C C . SER A 1 244 ? 67.406 -17.595 61.007 1.00 24.20 244 SER A C 1
ATOM 1906 O O . SER A 1 244 ? 67.572 -17.587 62.221 1.00 24.20 244 SER A O 1
ATOM 1908 N N . ALA A 1 245 ? 66.726 -18.527 60.325 1.00 24.72 245 ALA A N 1
ATOM 1909 C CA . ALA A 1 245 ? 66.405 -19.917 60.681 1.00 24.72 245 ALA A CA 1
ATOM 1910 C C . ALA A 1 245 ? 65.065 -20.303 61.376 1.00 24.72 245 ALA A C 1
ATOM 1912 O O . ALA A 1 245 ? 64.871 -20.103 62.566 1.00 24.72 245 ALA A O 1
ATOM 1913 N N . VAL A 1 246 ? 64.202 -20.935 60.554 1.00 29.36 246 VAL A N 1
ATOM 1914 C CA . VAL A 1 246 ? 63.510 -22.252 60.681 1.00 29.36 246 VAL A CA 1
ATOM 1915 C C . VAL A 1 246 ? 62.826 -22.643 62.012 1.00 29.36 246 VAL A C 1
ATOM 1917 O O . VAL A 1 246 ? 63.521 -22.921 62.978 1.00 29.36 246 VAL A O 1
ATOM 1920 N N . ASP A 1 247 ? 61.483 -22.780 62.031 1.00 24.98 247 ASP A N 1
ATOM 1921 C CA . ASP A 1 247 ? 60.717 -24.060 62.082 1.00 24.98 247 ASP A CA 1
ATOM 1922 C C . ASP A 1 247 ? 59.176 -23.835 62.153 1.00 24.98 247 ASP A C 1
ATOM 1924 O O . ASP A 1 247 ? 58.709 -22.783 62.589 1.00 24.98 247 ASP A O 1
ATOM 1928 N N . ALA A 1 248 ? 58.383 -24.808 61.681 1.00 28.95 248 ALA A N 1
ATOM 1929 C CA . ALA A 1 248 ? 56.904 -24.794 61.550 1.00 28.95 248 ALA A CA 1
ATOM 1930 C C . ALA A 1 248 ? 56.149 -25.085 62.892 1.00 28.95 248 ALA A C 1
ATOM 1932 O O . ALA A 1 248 ? 56.824 -25.456 63.852 1.00 28.95 248 ALA A O 1
ATOM 1933 N N . PRO A 1 249 ? 54.791 -24.960 63.031 1.00 32.41 249 PRO A N 1
ATOM 1934 C CA . PRO A 1 249 ? 53.791 -25.771 62.303 1.00 32.41 249 PRO A CA 1
ATOM 1935 C C . PRO A 1 249 ? 52.462 -25.067 61.889 1.00 32.41 249 PRO A C 1
ATOM 1937 O O . PRO A 1 249 ? 52.177 -23.921 62.217 1.00 32.41 249 PRO A O 1
ATOM 1940 N N . GLN A 1 250 ? 51.669 -25.818 61.114 1.00 31.86 250 GLN A N 1
ATOM 1941 C CA . GLN A 1 250 ? 50.476 -25.484 60.311 1.00 31.86 250 GLN A CA 1
ATOM 1942 C C . GLN A 1 250 ? 49.118 -25.462 61.067 1.00 31.86 250 GLN A C 1
ATOM 1944 O O . GLN A 1 250 ? 49.043 -25.932 62.199 1.00 31.86 250 GLN A O 1
ATOM 1949 N N . SER A 1 251 ? 48.047 -25.074 60.327 1.00 27.06 251 SER A N 1
ATOM 1950 C CA . SER A 1 251 ? 46.571 -25.203 60.553 1.00 27.06 251 SER A CA 1
ATOM 1951 C C . SER A 1 251 ? 45.892 -23.866 60.925 1.00 27.06 251 SER A C 1
ATOM 1953 O O . SER A 1 251 ? 46.304 -23.253 61.897 1.00 27.06 251 SER A O 1
ATOM 1955 N N . GLN A 1 252 ? 44.870 -23.288 60.268 1.00 25.83 252 GLN A N 1
ATOM 1956 C CA . GLN A 1 252 ? 43.801 -23.725 59.348 1.00 25.83 252 GLN A CA 1
ATOM 1957 C C . GLN A 1 252 ? 43.257 -22.473 58.598 1.00 25.83 252 GLN A C 1
ATOM 1959 O O . GLN A 1 252 ? 43.128 -21.411 59.203 1.00 25.83 252 GLN A O 1
ATOM 1964 N N . VAL A 1 253 ? 42.897 -22.586 57.312 1.00 30.33 253 VAL A N 1
ATOM 1965 C CA . VAL A 1 253 ? 42.275 -21.514 56.492 1.00 30.33 253 VAL A CA 1
ATOM 1966 C C . VAL A 1 253 ? 40.761 -21.776 56.355 1.00 30.33 253 VAL A C 1
ATOM 1968 O O . VAL A 1 253 ? 40.402 -22.916 56.053 1.00 30.33 253 VAL A O 1
ATOM 1971 N N . PRO A 1 254 ? 39.854 -20.785 56.514 1.00 29.22 254 PRO A N 1
ATOM 1972 C CA . PRO A 1 254 ? 38.439 -20.946 56.167 1.00 29.22 254 PRO A CA 1
ATOM 1973 C C . PRO A 1 254 ? 38.255 -20.953 54.643 1.00 29.22 254 PRO A C 1
ATOM 1975 O O . PRO A 1 254 ? 38.738 -20.066 53.943 1.00 29.22 254 PRO A O 1
ATOM 1978 N N . GLY A 1 255 ? 37.570 -21.981 54.140 1.00 27.48 255 GLY A N 1
ATOM 1979 C CA . GLY A 1 255 ? 37.488 -22.326 52.723 1.00 27.48 255 GLY A CA 1
ATOM 1980 C C . GLY A 1 255 ? 36.784 -21.313 51.812 1.00 27.48 255 GLY A C 1
ATOM 1981 O O . GLY A 1 255 ? 35.795 -20.677 52.173 1.00 27.48 255 GLY A O 1
ATOM 1982 N N . HIS A 1 256 ? 37.286 -21.251 50.577 1.00 35.19 256 HIS A N 1
ATOM 1983 C CA . HIS A 1 256 ? 36.626 -20.675 49.410 1.00 35.19 256 HIS A CA 1
ATOM 1984 C C . HIS A 1 256 ? 35.237 -21.296 49.201 1.00 35.19 256 HIS A C 1
ATOM 1986 O O . HIS A 1 256 ? 35.114 -22.497 48.957 1.00 35.19 256 HIS A O 1
ATOM 1992 N N . THR A 1 257 ? 34.186 -20.477 49.198 1.00 37.28 257 THR A N 1
ATOM 1993 C CA . THR A 1 257 ? 32.903 -20.864 48.597 1.00 37.28 257 THR A CA 1
ATOM 1994 C C . THR A 1 257 ? 33.094 -21.054 47.095 1.00 37.28 257 THR A C 1
ATOM 1996 O O . THR A 1 257 ? 33.398 -20.110 46.366 1.00 37.28 257 THR A O 1
ATOM 1999 N N . ASN A 1 258 ? 32.941 -22.298 46.647 1.00 39.78 258 ASN A N 1
ATOM 2000 C CA . ASN A 1 258 ? 33.106 -22.728 45.268 1.00 39.78 258 ASN A CA 1
ATOM 2001 C C . ASN A 1 258 ? 31.950 -22.206 44.393 1.00 39.78 258 ASN A C 1
ATOM 2003 O O . ASN A 1 258 ? 30.887 -22.816 44.304 1.00 39.78 258 ASN A O 1
ATOM 2007 N N . VAL A 1 259 ? 32.170 -21.061 43.744 1.00 36.09 259 VAL A N 1
ATOM 2008 C CA . VAL A 1 259 ? 31.217 -20.411 42.825 1.00 36.09 259 VAL A CA 1
ATOM 2009 C C . VAL A 1 259 ? 30.891 -21.301 41.615 1.00 36.09 259 VAL A C 1
ATOM 2011 O O . VAL A 1 259 ? 29.808 -21.186 41.050 1.00 36.09 259 VAL A O 1
ATOM 2014 N N . ARG A 1 260 ? 31.779 -22.242 41.267 1.00 34.31 260 ARG A N 1
ATOM 2015 C CA . ARG A 1 260 ? 31.607 -23.179 40.149 1.00 34.31 260 ARG A CA 1
ATOM 2016 C C . ARG A 1 260 ? 30.515 -24.217 40.412 1.00 34.31 260 ARG A C 1
ATOM 2018 O O . ARG A 1 260 ? 29.788 -24.553 39.491 1.00 34.31 260 ARG A O 1
ATOM 2025 N N . ALA A 1 261 ? 30.364 -24.681 41.655 1.00 35.66 261 ALA A N 1
ATOM 2026 C CA . ALA A 1 261 ? 29.323 -25.648 42.016 1.00 35.66 261 ALA A CA 1
ATOM 2027 C C . ALA A 1 261 ? 27.919 -25.026 41.922 1.00 35.66 261 ALA A C 1
ATOM 2029 O O . ALA A 1 261 ? 27.030 -25.594 41.307 1.00 35.66 261 ALA A O 1
ATOM 2030 N N . ALA A 1 262 ? 27.757 -23.792 42.408 1.00 38.19 262 ALA A N 1
ATOM 2031 C CA . ALA A 1 262 ? 26.477 -23.083 42.357 1.00 38.19 262 ALA A CA 1
ATOM 2032 C C . ALA A 1 262 ? 26.058 -22.642 40.940 1.00 38.19 262 ALA A C 1
ATOM 2034 O O . ALA A 1 262 ? 24.896 -22.310 40.729 1.00 38.19 262 ALA A O 1
ATOM 2035 N N . LEU A 1 263 ? 26.999 -22.580 39.990 1.00 34.12 263 LEU A N 1
ATOM 2036 C CA . LEU A 1 263 ? 26.718 -22.281 38.583 1.00 34.12 263 LEU A CA 1
ATOM 2037 C C . LEU A 1 263 ? 26.344 -23.552 37.803 1.00 34.12 263 LEU A C 1
ATOM 2039 O O . LEU A 1 263 ? 25.492 -23.493 36.923 1.00 34.12 263 LEU A O 1
ATOM 2043 N N . LEU A 1 264 ? 26.966 -24.684 38.149 1.00 39.00 264 LEU A N 1
ATOM 2044 C CA . LEU A 1 264 ? 26.652 -25.995 37.583 1.00 39.00 264 LEU A CA 1
ATOM 2045 C C . LEU A 1 264 ? 25.288 -26.502 38.066 1.00 39.00 264 LEU A C 1
ATOM 2047 O O . LEU A 1 264 ? 24.516 -26.943 37.231 1.00 39.00 264 LEU A O 1
ATOM 2051 N N . ASP A 1 265 ? 24.924 -26.292 39.337 1.00 40.03 265 ASP A N 1
ATOM 2052 C CA . ASP A 1 265 ? 23.586 -26.644 39.849 1.00 40.03 265 ASP A CA 1
ATOM 2053 C C . ASP A 1 265 ? 22.457 -25.898 39.106 1.00 40.03 265 ASP A C 1
ATOM 2055 O O . ASP A 1 265 ? 21.400 -26.458 38.844 1.00 40.03 265 ASP A O 1
ATOM 2059 N N . VAL A 1 266 ? 22.684 -24.640 38.701 1.00 38.09 266 VAL A N 1
ATOM 2060 C CA . VAL A 1 266 ? 21.695 -23.830 37.958 1.00 38.09 266 VAL A CA 1
ATOM 2061 C C . VAL A 1 266 ? 21.586 -24.258 36.490 1.00 38.09 266 VAL A C 1
ATOM 2063 O O . VAL A 1 266 ? 20.511 -24.154 35.895 1.00 38.09 266 VAL A O 1
ATOM 2066 N N . LEU A 1 267 ? 22.688 -24.726 35.899 1.00 36.38 267 LEU A N 1
ATOM 2067 C CA . LEU A 1 267 ? 22.727 -25.246 34.530 1.00 36.38 267 LEU A CA 1
ATOM 2068 C C . LEU A 1 267 ? 22.155 -26.672 34.454 1.00 36.38 267 LEU A C 1
ATOM 2070 O O . LEU A 1 267 ? 21.412 -26.966 33.523 1.00 36.38 267 LEU A O 1
ATOM 2074 N N . ASP A 1 268 ? 22.401 -27.514 35.457 1.00 40.59 268 ASP A N 1
ATOM 2075 C CA . ASP A 1 268 ? 21.845 -28.869 35.536 1.00 40.59 268 ASP A CA 1
ATOM 2076 C C . ASP A 1 268 ? 20.336 -28.850 35.865 1.00 40.59 268 ASP A C 1
ATOM 2078 O O . ASP A 1 268 ? 19.569 -29.562 35.218 1.00 40.59 268 ASP A O 1
ATOM 2082 N N . GLU A 1 269 ? 19.859 -27.954 36.745 1.00 37.62 269 GLU A N 1
ATOM 2083 C CA . GLU A 1 269 ? 18.413 -27.766 37.003 1.00 37.62 269 GLU A CA 1
ATOM 2084 C C . GLU A 1 269 ? 17.649 -27.251 35.770 1.00 37.62 269 GLU A C 1
ATOM 2086 O O . GLU A 1 269 ? 16.469 -27.563 35.582 1.00 37.62 269 GLU A O 1
ATOM 2091 N N . SER A 1 270 ? 18.307 -26.476 34.900 1.00 33.78 270 SER A N 1
ATOM 2092 C CA . SER A 1 270 ? 17.704 -26.023 33.642 1.00 33.78 270 SER A CA 1
ATOM 2093 C C . SER A 1 270 ? 17.736 -27.105 32.558 1.00 33.78 270 SER A C 1
ATOM 2095 O O . SER A 1 270 ? 16.776 -27.206 31.800 1.00 33.78 270 SER A O 1
ATOM 2097 N N . ILE A 1 271 ? 18.744 -27.982 32.530 1.00 36.03 271 ILE A N 1
ATOM 2098 C CA . ILE A 1 271 ? 18.816 -29.131 31.609 1.00 36.03 271 ILE A CA 1
ATOM 2099 C C . ILE A 1 271 ? 17.813 -30.242 31.991 1.00 36.03 271 ILE A C 1
ATOM 2101 O O . ILE A 1 271 ? 17.163 -30.807 31.108 1.00 36.03 271 ILE A O 1
ATOM 2105 N N . GLU A 1 272 ? 17.586 -30.516 33.283 1.00 33.66 272 GLU A N 1
ATOM 2106 C CA . GLU A 1 272 ? 16.588 -31.508 33.734 1.00 33.66 272 GLU A CA 1
ATOM 2107 C C . GLU A 1 272 ? 15.133 -31.092 33.437 1.00 33.66 272 GLU A C 1
ATOM 2109 O O . GLU A 1 272 ? 14.288 -31.943 33.139 1.00 33.66 272 GLU A O 1
ATOM 2114 N N . LEU A 1 273 ? 14.826 -29.790 33.451 1.00 35.66 273 LEU A N 1
ATOM 2115 C CA . LEU A 1 273 ? 13.515 -29.261 33.047 1.00 35.66 273 LEU A CA 1
ATOM 2116 C C . LEU A 1 273 ? 13.286 -29.345 31.529 1.00 35.66 273 LEU A C 1
ATOM 2118 O O . LEU A 1 273 ? 12.147 -29.534 31.099 1.00 35.66 273 LEU A O 1
ATOM 2122 N N . PHE A 1 274 ? 14.351 -29.257 30.724 1.00 32.47 274 PHE A N 1
ATOM 2123 C CA . PHE A 1 274 ? 14.282 -29.450 29.272 1.00 32.47 274 PHE A CA 1
ATOM 2124 C C . PHE A 1 274 ? 14.098 -30.930 28.889 1.00 32.47 274 PHE A C 1
ATOM 2126 O O . PHE A 1 274 ? 13.301 -31.223 28.000 1.00 32.47 274 PHE A O 1
ATOM 2133 N N . HIS A 1 275 ? 14.739 -31.872 29.591 1.00 33.56 275 HIS A N 1
ATOM 2134 C CA . HIS A 1 275 ? 14.620 -33.306 29.286 1.00 33.56 275 HIS A CA 1
ATOM 2135 C C . HIS A 1 275 ? 13.351 -33.980 29.837 1.00 33.56 275 HIS A C 1
ATOM 2137 O O . HIS A 1 275 ? 12.826 -34.903 29.211 1.00 33.56 275 HIS A O 1
ATOM 2143 N N . ASN A 1 276 ? 12.781 -33.505 30.951 1.00 33.75 276 ASN A N 1
ATOM 2144 C CA . ASN A 1 276 ? 11.521 -34.054 31.477 1.00 33.75 276 ASN A CA 1
ATOM 2145 C C . ASN A 1 276 ? 10.271 -33.633 30.674 1.00 33.75 276 ASN A C 1
ATOM 2147 O O . ASN A 1 276 ? 9.202 -34.212 30.865 1.00 33.75 276 ASN A O 1
ATOM 2151 N N . GLY A 1 277 ? 10.400 -32.681 29.740 1.00 34.16 277 GLY A N 1
ATOM 2152 C CA . GLY A 1 277 ? 9.363 -32.328 28.762 1.00 34.16 277 GLY A CA 1
ATOM 2153 C C . GLY A 1 277 ? 9.372 -33.171 27.477 1.00 34.16 277 GLY A C 1
ATOM 2154 O O . GLY A 1 277 ? 8.443 -33.064 26.678 1.00 34.16 277 GLY A O 1
ATOM 2155 N N . GLU A 1 278 ? 10.392 -34.012 27.257 1.00 31.30 278 GLU A N 1
ATOM 2156 C CA . GLU A 1 278 ? 10.576 -34.765 26.002 1.00 31.30 278 GLU A CA 1
ATOM 2157 C C . GLU A 1 278 ? 10.064 -36.219 26.043 1.00 31.30 278 GLU A C 1
ATOM 2159 O O . GLU A 1 278 ? 9.879 -36.830 24.991 1.00 31.30 278 GLU A O 1
ATOM 2164 N N . ASN A 1 279 ? 9.728 -36.773 27.216 1.00 28.78 279 ASN A N 1
ATOM 2165 C CA . ASN A 1 279 ? 9.330 -38.187 27.358 1.00 28.78 279 ASN A CA 1
ATOM 2166 C C . ASN A 1 279 ? 7.828 -38.499 27.167 1.00 28.78 279 ASN A C 1
ATOM 2168 O O . ASN A 1 279 ? 7.351 -39.554 27.583 1.00 28.78 279 ASN A O 1
ATOM 2172 N N . SER A 1 280 ? 7.069 -37.643 26.479 1.00 32.75 280 SER A N 1
ATOM 2173 C CA . SER A 1 280 ? 5.672 -37.916 26.088 1.00 32.75 280 SER A CA 1
ATOM 2174 C C . SER A 1 280 ? 5.408 -37.699 24.592 1.00 32.75 280 SER A C 1
ATOM 2176 O O . SER A 1 280 ? 4.354 -37.212 24.190 1.00 32.75 280 SER A O 1
ATOM 2178 N N . ARG A 1 281 ? 6.353 -38.103 23.732 1.00 30.19 281 ARG A N 1
ATOM 2179 C CA . ARG A 1 281 ? 6.153 -38.187 22.274 1.00 30.19 281 ARG A CA 1
ATOM 2180 C C . ARG A 1 281 ? 6.328 -39.613 21.757 1.00 30.19 281 ARG A C 1
ATOM 2182 O O . ARG A 1 281 ? 7.325 -39.950 21.129 1.00 30.19 281 ARG A O 1
ATOM 2189 N N . GLY A 1 282 ? 5.309 -40.432 21.998 1.00 27.31 282 GLY A N 1
ATOM 2190 C CA . GLY A 1 282 ? 5.007 -41.587 21.158 1.00 27.31 282 GLY A CA 1
ATOM 2191 C C . GLY A 1 282 ? 4.030 -41.176 20.054 1.00 27.31 282 GLY A C 1
ATOM 2192 O O . GLY A 1 282 ? 2.901 -40.814 20.355 1.00 27.31 282 GLY A O 1
ATOM 2193 N N . GLU A 1 283 ? 4.515 -41.203 18.811 1.00 31.11 283 GLU A N 1
ATOM 2194 C CA . GLU A 1 283 ? 3.779 -41.405 17.550 1.00 31.11 283 GLU A CA 1
ATOM 2195 C C . GLU A 1 283 ? 2.467 -40.627 17.296 1.00 31.11 283 GLU A C 1
ATOM 2197 O O . GLU A 1 283 ? 1.392 -41.044 17.707 1.00 31.11 283 GLU A O 1
ATOM 2202 N N . ALA A 1 284 ? 2.544 -39.575 16.466 1.00 26.27 284 ALA A N 1
ATOM 2203 C CA . ALA A 1 284 ? 1.632 -39.340 15.331 1.00 26.27 284 ALA A CA 1
ATOM 2204 C C . ALA A 1 284 ? 2.063 -38.078 14.561 1.00 26.27 284 ALA A C 1
ATOM 2206 O O . ALA A 1 284 ? 1.759 -36.948 14.937 1.00 26.27 284 ALA A O 1
ATOM 2207 N N . ALA A 1 285 ? 2.779 -38.272 13.455 1.00 31.83 285 ALA A N 1
ATOM 2208 C CA . ALA A 1 285 ? 3.004 -37.242 12.450 1.00 31.83 285 ALA A CA 1
ATOM 2209 C C . ALA A 1 285 ? 1.892 -37.324 11.396 1.00 31.83 285 ALA A C 1
ATOM 2211 O O . ALA A 1 285 ? 1.701 -38.396 10.826 1.00 31.83 285 ALA A O 1
ATOM 2212 N N . THR A 1 286 ? 1.178 -36.218 11.142 1.00 29.58 286 THR A N 1
ATOM 2213 C CA . THR A 1 286 ? 0.622 -35.779 9.835 1.00 29.58 286 THR A CA 1
ATOM 2214 C C . THR A 1 286 ? -0.406 -34.646 10.016 1.00 29.58 286 THR A C 1
ATOM 2216 O O . THR A 1 286 ? -1.573 -34.886 10.288 1.00 29.58 286 THR A O 1
ATOM 2219 N N . SER A 1 287 ? 0.015 -33.388 9.852 1.00 26.00 287 SER A N 1
ATOM 2220 C CA . SER A 1 287 ? -0.751 -32.299 9.202 1.00 26.00 287 SER A CA 1
ATOM 2221 C C . SER A 1 287 ? 0.018 -30.976 9.322 1.00 26.00 287 SER A C 1
ATOM 2223 O O . SER A 1 287 ? 0.518 -30.618 10.383 1.00 26.00 287 SER A O 1
ATOM 2225 N N . GLY A 1 288 ? 0.176 -30.268 8.201 1.00 33.31 288 GLY A N 1
ATOM 2226 C CA . GLY A 1 288 ? 0.863 -28.976 8.118 1.00 33.31 288 GLY A CA 1
ATOM 2227 C C . GLY A 1 288 ? -0.029 -27.821 8.569 1.00 33.31 288 GLY A C 1
ATOM 2228 O O . GLY A 1 288 ? -0.453 -27.016 7.745 1.00 33.31 288 GLY A O 1
ATOM 2229 N N . ILE A 1 289 ? -0.320 -27.756 9.867 1.00 25.80 289 ILE A N 1
ATOM 2230 C CA . ILE A 1 289 ? -1.033 -26.655 10.520 1.00 25.80 289 ILE A CA 1
ATOM 2231 C C . ILE A 1 289 ? -0.055 -25.993 11.495 1.00 25.80 289 ILE A C 1
ATOM 2233 O O . ILE A 1 289 ? 0.648 -26.676 12.235 1.00 25.80 289 ILE A O 1
ATOM 2237 N N . VAL A 1 290 ? 0.021 -24.660 11.467 1.00 29.78 290 VAL A N 1
ATOM 2238 C CA . VAL A 1 290 ? 0.733 -23.885 12.492 1.00 29.78 290 VAL A CA 1
ATOM 2239 C C . VAL A 1 290 ? 0.099 -24.220 13.840 1.00 29.78 290 VAL A C 1
ATOM 2241 O O . VAL A 1 290 ? -1.078 -23.938 14.056 1.00 29.78 290 VAL A O 1
ATOM 2244 N N . ASP A 1 291 ? 0.877 -24.850 14.715 1.00 33.34 291 ASP A N 1
ATOM 2245 C CA . ASP A 1 291 ? 0.471 -25.246 16.060 1.00 33.34 291 ASP A CA 1
ATOM 2246 C C . ASP A 1 291 ? 0.374 -24.000 16.959 1.00 33.34 291 ASP A C 1
ATOM 2248 O O . ASP A 1 291 ? 1.307 -23.604 17.664 1.00 33.34 291 ASP A O 1
ATOM 2252 N N . TRP A 1 292 ? -0.777 -23.330 16.863 1.00 33.59 292 TRP A N 1
ATOM 2253 C CA . TRP A 1 292 ? -1.150 -22.191 17.700 1.00 33.59 292 TRP A CA 1
ATOM 2254 C C . TRP A 1 292 ? -1.352 -22.585 19.167 1.00 33.59 292 TRP A C 1
ATOM 2256 O O . TRP A 1 292 ? -1.331 -21.699 20.024 1.00 33.59 292 TRP A O 1
ATOM 2266 N N . ASP A 1 293 ? -1.513 -23.877 19.463 1.00 35.72 293 ASP A N 1
ATOM 2267 C CA . ASP A 1 293 ? -1.662 -24.385 20.824 1.00 35.72 293 ASP A CA 1
ATOM 2268 C C . ASP A 1 293 ? -0.316 -24.372 21.541 1.00 35.72 293 ASP A C 1
ATOM 2270 O O . ASP A 1 293 ? -0.249 -23.900 22.669 1.00 35.72 293 ASP A O 1
ATOM 2274 N N . ARG A 1 294 ? 0.787 -24.700 20.860 1.00 32.44 294 ARG A N 1
ATOM 2275 C CA . ARG A 1 294 ? 2.135 -24.586 21.438 1.00 32.44 294 ARG A CA 1
ATOM 2276 C C . ARG A 1 294 ? 2.559 -23.134 21.684 1.00 32.44 294 ARG A C 1
ATOM 2278 O O . ARG A 1 294 ? 3.224 -22.849 22.677 1.00 32.44 294 ARG A O 1
ATOM 2285 N N . MET A 1 295 ? 2.140 -22.190 20.835 1.00 29.66 295 MET A N 1
ATOM 2286 C CA . MET A 1 295 ? 2.349 -20.754 21.089 1.00 29.66 295 MET A CA 1
ATOM 2287 C C . MET A 1 295 ? 1.440 -20.221 22.204 1.00 29.66 295 MET A C 1
ATOM 2289 O O . MET A 1 295 ? 1.889 -19.409 23.009 1.00 29.66 295 MET A O 1
ATOM 2293 N N . ASN A 1 296 ? 0.186 -20.672 22.293 1.00 32.22 296 ASN A N 1
ATOM 2294 C CA . ASN A 1 296 ? -0.720 -20.257 23.363 1.00 32.22 296 ASN A CA 1
ATOM 2295 C C . ASN A 1 296 ? -0.421 -20.945 24.697 1.00 32.22 296 ASN A C 1
ATOM 2297 O O . ASN A 1 296 ? -0.608 -20.299 25.715 1.00 32.22 296 ASN A O 1
ATOM 2301 N N . GLU A 1 297 ? 0.073 -22.181 24.755 1.00 33.72 297 GLU A N 1
ATOM 2302 C CA . GLU A 1 297 ? 0.553 -22.807 25.997 1.00 33.72 297 GLU A CA 1
ATOM 2303 C C . GLU A 1 297 ? 1.763 -22.051 26.543 1.00 33.72 297 GLU A C 1
ATOM 2305 O O . GLU A 1 297 ? 1.772 -21.688 27.716 1.00 33.72 297 GLU A O 1
ATOM 2310 N N . VAL A 1 298 ? 2.713 -21.679 25.679 1.00 34.28 298 VAL A N 1
ATOM 2311 C CA . VAL A 1 298 ? 3.860 -20.836 26.058 1.00 34.28 298 VAL A CA 1
ATOM 2312 C C . VAL A 1 298 ? 3.424 -19.437 26.517 1.00 34.28 298 VAL A C 1
ATOM 2314 O O . VAL A 1 298 ? 4.036 -18.879 27.422 1.00 34.28 298 VAL A O 1
ATOM 2317 N N . LEU A 1 299 ? 2.349 -18.876 25.951 1.00 30.02 299 LEU A N 1
ATOM 2318 C CA . LEU A 1 299 ? 1.831 -17.550 26.322 1.00 30.02 299 LEU A CA 1
ATOM 2319 C C . LEU A 1 299 ? 0.814 -17.566 27.480 1.00 30.02 299 LEU A C 1
ATOM 2321 O O . LEU A 1 299 ? 0.554 -16.516 28.067 1.00 30.02 299 LEU A O 1
ATOM 2325 N N . SER A 1 300 ? 0.225 -18.721 27.801 1.00 34.41 300 SER A N 1
ATOM 2326 C CA . SER A 1 300 ? -0.832 -18.883 28.814 1.00 34.41 300 SER A CA 1
ATOM 2327 C C . SER A 1 300 ? -0.341 -19.519 30.114 1.00 34.41 300 SER A C 1
ATOM 2329 O O . SER A 1 300 ? -0.936 -19.264 31.160 1.00 34.41 300 SER A O 1
ATOM 2331 N N . GLN A 1 301 ? 0.747 -20.297 30.075 1.00 36.41 301 GLN A N 1
ATOM 2332 C CA . GLN A 1 301 ? 1.326 -20.953 31.254 1.00 36.41 301 GLN A CA 1
ATOM 2333 C C . GLN A 1 301 ? 2.466 -20.159 31.906 1.00 36.41 301 GLN A C 1
ATOM 2335 O O . GLN A 1 301 ? 2.883 -20.485 33.017 1.00 36.41 301 GLN A O 1
ATOM 2340 N N . SER A 1 302 ? 2.957 -19.085 31.284 1.00 29.98 302 SER A N 1
ATOM 2341 C CA . SER A 1 302 ? 3.935 -18.204 31.918 1.00 29.98 302 SER A CA 1
ATOM 2342 C C . SER A 1 302 ? 3.234 -17.044 32.626 1.00 29.98 302 SER A C 1
ATOM 2344 O O . SER A 1 302 ? 2.865 -16.059 31.990 1.00 29.98 302 SER A O 1
ATOM 2346 N N . ASP A 1 303 ? 3.097 -17.136 33.947 1.00 35.72 303 ASP A N 1
ATOM 2347 C CA . ASP A 1 303 ? 3.032 -15.962 34.821 1.00 35.72 303 ASP A CA 1
ATOM 2348 C C . ASP A 1 303 ? 4.499 -15.573 35.131 1.00 35.72 303 ASP A C 1
ATOM 2350 O O . ASP A 1 303 ? 5.113 -16.135 36.044 1.00 35.72 303 ASP A O 1
ATOM 2354 N N . PRO A 1 304 ? 5.167 -14.714 34.328 1.00 33.03 304 PRO A N 1
ATOM 2355 C CA . PRO A 1 304 ? 6.633 -14.659 34.279 1.00 33.03 304 PRO A CA 1
ATOM 2356 C C . PRO A 1 304 ? 7.241 -13.789 35.386 1.00 33.03 304 PRO A C 1
ATOM 2358 O O . PRO A 1 304 ? 8.452 -13.570 35.410 1.00 33.03 304 PRO A O 1
ATOM 2361 N N . LEU A 1 305 ? 6.422 -13.233 36.280 1.00 34.00 305 LEU A N 1
ATOM 2362 C CA . LEU A 1 305 ? 6.814 -12.084 37.097 1.00 34.00 305 LEU A CA 1
ATOM 2363 C C . LEU A 1 305 ? 7.357 -12.436 38.489 1.00 34.00 305 LEU A C 1
ATOM 2365 O O . LEU A 1 305 ? 7.819 -11.544 39.185 1.00 34.00 305 LEU A O 1
ATOM 2369 N N . SER A 1 306 ? 7.364 -13.702 38.923 1.00 43.12 306 SER A N 1
ATOM 2370 C CA . SER A 1 306 ? 7.864 -14.035 40.273 1.00 43.12 306 SER A CA 1
ATOM 2371 C C . SER A 1 306 ? 9.280 -14.620 40.310 1.00 43.12 306 SER A C 1
ATOM 2373 O O . SER A 1 306 ? 10.009 -14.364 41.270 1.00 43.12 306 SER A O 1
ATOM 2375 N N . PHE A 1 307 ? 9.679 -15.430 39.325 1.00 31.97 307 PHE A N 1
ATOM 2376 C CA . PHE A 1 307 ? 10.973 -16.131 39.348 1.00 31.97 307 PHE A CA 1
ATOM 2377 C C . PHE A 1 307 ? 12.076 -15.323 38.650 1.00 31.97 307 PHE A C 1
ATOM 2379 O O . PHE A 1 307 ? 13.142 -15.109 39.232 1.00 31.97 307 PHE A O 1
ATOM 2386 N N . ASN A 1 308 ? 11.780 -14.763 37.470 1.00 37.91 308 ASN A N 1
ATOM 2387 C CA . ASN A 1 308 ? 12.698 -13.874 36.751 1.00 37.91 308 ASN A CA 1
ATOM 2388 C C . ASN A 1 308 ? 13.037 -12.619 37.563 1.00 37.91 308 ASN A C 1
ATOM 2390 O O . ASN A 1 308 ? 14.190 -12.203 37.576 1.00 37.91 308 ASN A O 1
ATOM 2394 N N . ASP A 1 309 ? 12.092 -12.070 38.329 1.00 38.81 309 ASP A N 1
ATOM 2395 C CA . ASP A 1 309 ? 12.346 -10.905 39.184 1.00 38.81 309 ASP A CA 1
ATOM 2396 C C . ASP A 1 309 ? 13.293 -11.223 40.353 1.00 38.81 309 ASP A C 1
ATOM 2398 O O . ASP A 1 309 ? 14.105 -10.381 40.740 1.00 38.81 309 ASP A O 1
ATOM 2402 N N . ALA A 1 310 ? 13.255 -12.447 40.894 1.00 37.38 310 ALA A N 1
ATOM 2403 C CA . ALA A 1 310 ? 14.158 -12.880 41.961 1.00 37.38 310 ALA A CA 1
ATOM 2404 C C . ALA A 1 310 ? 15.577 -13.149 41.440 1.00 37.38 310 ALA A C 1
ATOM 2406 O O . ALA A 1 310 ? 16.556 -12.782 42.098 1.00 37.38 310 ALA A O 1
ATOM 2407 N N . VAL A 1 311 ? 15.689 -13.744 40.248 1.00 39.31 311 VAL A N 1
ATOM 2408 C CA . VAL A 1 311 ? 16.965 -13.960 39.555 1.00 39.31 311 VAL A CA 1
ATOM 2409 C C . VAL A 1 311 ? 17.576 -12.617 39.154 1.00 39.31 311 VAL A C 1
ATOM 2411 O O . VAL A 1 311 ? 18.721 -12.352 39.511 1.00 39.31 311 VAL A O 1
ATOM 2414 N N . MET A 1 312 ? 16.799 -11.720 38.540 1.00 39.19 312 MET A N 1
ATOM 2415 C CA . MET A 1 312 ? 17.242 -10.385 38.116 1.00 39.19 312 MET A CA 1
ATOM 2416 C C . MET A 1 312 ? 17.571 -9.460 39.292 1.00 39.19 312 MET A C 1
ATOM 2418 O O . MET A 1 312 ? 18.515 -8.676 39.201 1.00 39.19 312 MET A O 1
ATOM 2422 N N . ALA A 1 313 ? 16.869 -9.565 40.425 1.00 41.38 313 ALA A N 1
ATOM 2423 C CA . ALA A 1 313 ? 17.218 -8.828 41.641 1.00 41.38 313 ALA A CA 1
ATOM 2424 C C . ALA A 1 313 ? 18.554 -9.304 42.235 1.00 41.38 313 ALA A C 1
ATOM 2426 O O . ALA A 1 313 ? 19.385 -8.483 42.620 1.00 41.38 313 ALA A O 1
ATOM 2427 N N . ARG A 1 314 ? 18.797 -10.621 42.250 1.00 40.81 314 ARG A N 1
ATOM 2428 C CA . ARG A 1 314 ? 20.052 -11.216 42.742 1.00 40.81 314 ARG A CA 1
ATOM 2429 C C . ARG A 1 314 ? 21.228 -10.920 41.805 1.00 40.81 314 ARG A C 1
ATOM 2431 O O . ARG A 1 314 ? 22.345 -10.707 42.276 1.00 40.81 314 ARG A O 1
ATOM 2438 N N . LEU A 1 315 ? 20.956 -10.850 40.501 1.00 38.97 315 LEU A N 1
ATOM 2439 C CA . LEU A 1 315 ? 21.876 -10.386 39.464 1.00 38.97 315 LEU A CA 1
ATOM 2440 C C . LEU A 1 315 ? 22.233 -8.910 39.679 1.00 38.97 315 LEU A C 1
ATOM 2442 O O . LEU A 1 315 ? 23.404 -8.567 39.780 1.00 38.97 315 LEU A O 1
ATOM 2446 N N . SER A 1 316 ? 21.218 -8.052 39.832 1.00 38.88 316 SER A N 1
ATOM 2447 C CA . SER A 1 316 ? 21.362 -6.605 40.020 1.00 38.88 316 SER A CA 1
ATOM 2448 C C . SER A 1 316 ? 22.121 -6.246 41.297 1.00 38.88 316 SER A C 1
ATOM 2450 O O . SER A 1 316 ? 22.872 -5.273 41.294 1.00 38.88 316 SER A O 1
ATOM 2452 N N . GLU A 1 317 ? 21.933 -6.996 42.383 1.00 40.91 317 GLU A N 1
ATOM 2453 C CA . GLU A 1 317 ? 22.618 -6.760 43.658 1.00 40.91 317 GLU A CA 1
ATOM 2454 C C . GLU A 1 317 ? 24.100 -7.165 43.588 1.00 40.91 317 GLU A C 1
ATOM 2456 O O . GLU A 1 317 ? 24.963 -6.449 44.096 1.00 40.91 317 GLU A O 1
ATOM 2461 N N . ARG A 1 318 ? 24.422 -8.244 42.859 1.00 40.78 318 ARG A N 1
ATOM 2462 C CA . ARG A 1 318 ? 25.811 -8.649 42.580 1.00 40.78 318 ARG A CA 1
ATOM 2463 C C . ARG A 1 318 ? 26.514 -7.721 41.584 1.00 40.78 318 ARG A C 1
ATOM 2465 O O . ARG A 1 318 ? 27.693 -7.438 41.764 1.00 40.78 318 ARG A O 1
ATOM 2472 N N . LEU A 1 319 ? 25.789 -7.194 40.595 1.00 40.50 319 LEU A N 1
ATOM 2473 C CA . LEU A 1 319 ? 26.282 -6.181 39.649 1.00 40.50 319 LEU A CA 1
ATOM 2474 C C . LEU A 1 319 ? 26.621 -4.866 40.357 1.00 40.50 319 LEU A C 1
ATOM 2476 O O . LEU A 1 319 ? 27.629 -4.233 40.063 1.00 40.50 319 LEU A O 1
ATOM 2480 N N . ARG A 1 320 ? 25.786 -4.465 41.320 1.00 41.94 320 ARG A N 1
ATOM 2481 C CA . ARG A 1 320 ? 25.994 -3.251 42.108 1.00 41.94 320 ARG A CA 1
ATOM 2482 C C . ARG A 1 320 ? 27.228 -3.358 43.005 1.00 41.94 320 ARG A C 1
ATOM 2484 O O . ARG A 1 320 ? 28.022 -2.429 43.040 1.00 41.94 320 ARG A O 1
ATOM 2491 N N . ALA A 1 321 ? 27.426 -4.509 43.648 1.00 41.53 321 ALA A N 1
ATOM 2492 C CA . ALA A 1 321 ? 28.629 -4.784 44.434 1.00 41.53 321 ALA A CA 1
ATOM 2493 C C . ALA A 1 321 ? 29.914 -4.801 43.580 1.00 41.53 321 ALA A C 1
ATOM 2495 O O . ALA A 1 321 ? 30.982 -4.459 44.077 1.00 41.53 321 ALA A O 1
ATOM 2496 N N . TYR A 1 322 ? 29.811 -5.169 42.299 1.00 40.62 322 TYR A N 1
ATOM 2497 C CA . TYR A 1 322 ? 30.926 -5.132 41.350 1.00 40.62 322 TYR A CA 1
ATOM 2498 C C . TYR A 1 322 ? 31.256 -3.704 40.882 1.00 40.62 322 TYR A C 1
ATOM 2500 O O . TYR A 1 322 ? 32.424 -3.336 40.834 1.00 40.62 322 TYR A O 1
ATOM 2508 N N . LEU A 1 323 ? 30.243 -2.872 40.611 1.00 36.91 323 LEU A N 1
ATOM 2509 C CA . LEU A 1 323 ? 30.419 -1.459 40.233 1.00 36.91 323 LEU A CA 1
ATOM 2510 C C . LEU A 1 323 ? 30.913 -0.572 41.389 1.00 36.91 323 LEU A C 1
ATOM 2512 O O . LEU A 1 323 ? 31.489 0.483 41.151 1.00 36.91 323 LEU A O 1
ATOM 2516 N N . GLU A 1 324 ? 30.676 -0.983 42.636 1.00 38.72 324 GLU A N 1
ATOM 2517 C CA . GLU A 1 324 ? 31.149 -0.298 43.847 1.00 38.72 324 GLU A CA 1
ATOM 2518 C C . GLU A 1 324 ? 32.562 -0.778 44.286 1.00 38.72 324 GLU A C 1
ATOM 2520 O O . GLU A 1 324 ? 33.092 -0.294 45.287 1.00 38.72 324 GLU A O 1
ATOM 2525 N N . SER A 1 325 ? 33.190 -1.701 43.537 1.00 37.09 325 SER A N 1
ATOM 2526 C CA . SER A 1 325 ? 34.575 -2.167 43.734 1.00 37.09 325 SER A CA 1
ATOM 2527 C C . SER A 1 325 ? 35.599 -1.145 43.197 1.00 37.09 325 SER A C 1
ATOM 2529 O O . SER A 1 325 ? 35.349 -0.553 42.145 1.00 37.09 325 SER A O 1
ATOM 2531 N N . PRO A 1 326 ? 36.775 -0.956 43.837 1.00 33.53 326 PRO A N 1
ATOM 2532 C CA . P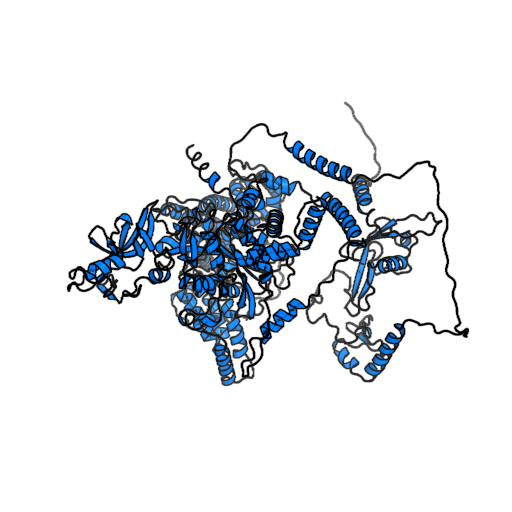RO A 1 326 ? 37.783 0.030 43.415 1.00 33.53 326 PRO A CA 1
ATOM 2533 C C . PRO A 1 326 ? 38.312 -0.155 41.982 1.00 33.53 326 PRO A C 1
ATOM 2535 O O . PRO A 1 326 ? 38.825 0.798 41.402 1.00 33.53 326 PRO A O 1
ATOM 2538 N N . ASP A 1 327 ? 38.154 -1.348 41.402 1.00 36.50 327 ASP A N 1
ATOM 2539 C CA . ASP A 1 327 ? 38.615 -1.683 40.046 1.00 36.50 327 ASP A CA 1
ATOM 2540 C C . ASP A 1 327 ? 37.614 -1.291 38.930 1.00 36.50 327 ASP A C 1
ATOM 2542 O O . ASP A 1 327 ? 37.859 -1.554 37.755 1.00 36.50 327 ASP A O 1
ATOM 2546 N N . GLY A 1 328 ? 36.481 -0.665 39.276 1.00 37.19 328 GLY A N 1
ATOM 2547 C CA . GLY A 1 328 ? 35.386 -0.306 38.361 1.00 37.19 328 GLY A CA 1
ATOM 2548 C C . GLY A 1 328 ? 35.279 1.180 37.986 1.00 37.19 328 GLY A C 1
ATOM 2549 O O . GLY A 1 328 ? 34.170 1.664 37.761 1.00 37.19 328 GLY A O 1
ATOM 2550 N N . ALA A 1 329 ? 36.378 1.938 37.942 1.00 30.77 329 ALA A N 1
ATOM 2551 C CA . ALA A 1 329 ? 36.338 3.357 37.571 1.00 30.77 329 ALA A CA 1
ATOM 2552 C C . ALA A 1 329 ? 36.150 3.550 36.047 1.00 30.77 329 ALA A C 1
ATOM 2554 O O . ALA A 1 329 ? 37.089 3.415 35.264 1.00 30.77 329 ALA A O 1
ATOM 2555 N N . LEU A 1 330 ? 34.925 3.883 35.625 1.00 36.06 330 LEU A N 1
ATOM 2556 C CA . LEU A 1 330 ? 34.608 4.363 34.275 1.00 36.06 330 LEU A CA 1
ATOM 2557 C C . LEU A 1 330 ? 35.042 5.833 34.120 1.00 36.06 330 LEU A C 1
ATOM 2559 O O . LEU A 1 330 ? 34.716 6.670 34.958 1.00 36.06 330 LEU A O 1
ATOM 2563 N N . SER A 1 331 ? 35.749 6.138 33.029 1.00 31.80 331 SER A N 1
ATOM 2564 C CA . SER A 1 331 ? 36.039 7.504 32.574 1.00 31.80 331 SER A CA 1
ATOM 2565 C C . SER A 1 331 ? 34.735 8.222 32.219 1.00 31.80 331 SER A C 1
ATOM 2567 O O . SER A 1 331 ? 33.958 7.712 31.413 1.00 31.80 331 SER A O 1
ATOM 2569 N N . GLU A 1 332 ? 34.516 9.417 32.768 1.00 33.22 332 GLU A N 1
ATOM 2570 C CA . GLU A 1 332 ? 33.496 10.347 32.276 1.00 33.22 332 GLU A CA 1
ATOM 2571 C C . GLU A 1 332 ? 33.840 10.729 30.825 1.00 33.22 332 GLU A C 1
ATOM 2573 O O . GLU A 1 332 ? 34.896 11.300 30.554 1.00 33.22 332 GLU A O 1
ATOM 2578 N N . GLY A 1 333 ? 32.985 10.339 29.877 1.00 29.75 333 GLY A N 1
ATOM 2579 C CA . GLY A 1 333 ? 33.024 10.804 28.491 1.00 29.75 333 GLY A CA 1
ATOM 2580 C C . GLY A 1 333 ? 32.146 12.045 28.356 1.00 29.75 333 GLY A C 1
ATOM 2581 O O . GLY A 1 333 ? 30.968 11.993 28.694 1.00 29.75 333 GLY A O 1
ATOM 2582 N N . SER A 1 334 ? 32.743 13.153 27.919 1.00 30.22 334 SER A N 1
ATOM 2583 C CA . SER A 1 334 ? 32.095 14.452 27.704 1.00 30.22 334 SER A CA 1
ATOM 2584 C C . SER A 1 334 ? 31.177 14.416 26.471 1.00 30.22 334 SER A C 1
ATOM 2586 O O . SER A 1 334 ? 31.584 13.988 25.391 1.00 30.22 334 SER A O 1
ATOM 2588 N N . ASP A 1 335 ? 29.944 14.898 26.653 1.00 37.28 335 ASP A N 1
ATOM 2589 C CA . ASP A 1 335 ? 28.882 15.063 25.646 1.00 37.28 335 ASP A CA 1
ATOM 2590 C C . ASP A 1 335 ? 29.098 16.303 24.732 1.00 37.28 335 ASP A C 1
ATOM 2592 O O . ASP A 1 335 ? 28.170 16.754 24.057 1.00 37.28 335 ASP A O 1
ATOM 2596 N N . ASP A 1 336 ? 30.305 16.886 24.685 1.00 31.05 336 ASP A N 1
ATOM 2597 C CA . ASP A 1 336 ? 30.540 18.176 24.012 1.00 31.05 336 ASP A CA 1
ATOM 2598 C C . ASP A 1 336 ? 30.892 18.072 22.509 1.00 31.05 336 ASP A C 1
ATOM 2600 O O . ASP A 1 336 ? 30.840 19.083 21.802 1.00 31.05 336 ASP A O 1
ATOM 2604 N N . GLU A 1 337 ? 31.209 16.884 21.968 1.00 33.69 337 GLU A N 1
ATOM 2605 C CA . GLU A 1 337 ? 31.594 16.751 20.543 1.00 33.69 337 GLU A CA 1
ATOM 2606 C C . GLU A 1 337 ? 30.388 16.789 19.569 1.00 33.69 337 GLU A C 1
ATOM 2608 O O . GLU A 1 337 ? 30.526 17.297 18.452 1.00 33.69 337 GLU A O 1
ATOM 2613 N N . ASP A 1 338 ? 29.182 16.371 19.981 1.00 35.97 338 ASP A N 1
ATOM 2614 C CA . ASP A 1 338 ? 28.002 16.320 19.090 1.00 35.97 338 ASP A CA 1
ATOM 2615 C C . ASP A 1 338 ? 27.277 17.673 18.945 1.00 35.97 338 ASP A C 1
ATOM 2617 O O . ASP A 1 338 ? 26.652 17.950 17.917 1.00 35.97 338 ASP A O 1
ATOM 2621 N N . GLN A 1 339 ? 27.389 18.565 19.935 1.00 33.53 339 GLN A N 1
ATOM 2622 C CA . GLN A 1 339 ? 26.833 19.925 19.846 1.00 33.53 339 GLN A CA 1
ATOM 2623 C C . GLN A 1 339 ? 27.712 20.866 19.012 1.00 33.53 339 GLN A C 1
ATOM 2625 O O . GLN A 1 339 ? 27.192 21.780 18.372 1.00 33.53 339 GLN A O 1
ATOM 2630 N N . GLN A 1 340 ? 29.022 20.608 18.934 1.00 30.69 340 GLN A N 1
ATOM 2631 C CA . GLN A 1 340 ? 29.929 21.361 18.064 1.00 30.69 340 GLN A CA 1
ATOM 2632 C C . GLN A 1 340 ? 29.874 20.915 16.598 1.00 30.69 340 GLN A C 1
ATOM 2634 O O . GLN A 1 340 ? 30.162 21.728 15.721 1.00 30.69 340 GLN A O 1
ATOM 2639 N N . ALA A 1 341 ? 29.458 19.678 16.304 1.00 33.66 341 ALA A N 1
ATOM 2640 C CA . ALA A 1 341 ? 29.235 19.220 14.930 1.00 33.66 341 ALA A CA 1
ATOM 2641 C C . ALA A 1 341 ? 27.993 19.877 14.295 1.00 33.66 341 ALA A C 1
ATOM 2643 O O . ALA A 1 341 ? 28.071 20.383 13.177 1.00 33.66 341 ALA A O 1
ATOM 2644 N N . ALA A 1 342 ? 26.886 19.977 15.043 1.00 34.78 342 ALA A N 1
ATOM 2645 C CA . ALA A 1 342 ? 25.661 20.638 14.579 1.00 34.78 342 ALA A CA 1
ATOM 2646 C C . ALA A 1 342 ? 25.840 22.158 14.376 1.00 34.78 342 ALA A C 1
ATOM 2648 O O . ALA A 1 342 ? 25.339 22.716 13.403 1.00 34.78 342 ALA A O 1
ATOM 2649 N N . ALA A 1 343 ? 26.613 22.820 15.245 1.00 33.34 343 ALA A N 1
ATOM 2650 C CA . ALA A 1 343 ? 26.931 24.243 15.100 1.00 33.34 343 ALA A CA 1
ATOM 2651 C C . ALA A 1 343 ? 27.906 24.534 13.939 1.00 33.34 343 ALA A C 1
ATOM 2653 O O . ALA A 1 343 ? 27.919 25.642 13.406 1.00 33.34 343 ALA A O 1
ATOM 2654 N N . ARG A 1 344 ? 28.725 23.552 13.531 1.00 31.05 344 ARG A N 1
ATOM 2655 C CA . ARG A 1 344 ? 29.639 23.676 12.384 1.00 31.05 344 ARG A CA 1
ATOM 2656 C C . ARG A 1 344 ? 28.931 23.474 11.044 1.00 31.05 344 ARG A C 1
ATOM 2658 O O . ARG A 1 344 ? 29.300 24.147 10.091 1.00 31.05 344 ARG A O 1
ATOM 2665 N N . GLU A 1 345 ? 27.897 22.636 10.972 1.00 35.50 345 GLU A N 1
ATOM 2666 C CA . GLU A 1 345 ? 27.080 22.495 9.753 1.00 35.50 345 GLU A CA 1
ATOM 2667 C C . GLU A 1 345 ? 26.171 23.713 9.502 1.00 35.50 345 GLU A C 1
ATOM 2669 O O . GLU A 1 345 ? 26.001 24.105 8.350 1.00 35.50 345 GLU A O 1
ATOM 2674 N N . GLU A 1 346 ? 25.671 24.389 10.547 1.00 33.31 346 GLU A N 1
ATOM 2675 C CA . GLU A 1 346 ? 24.933 25.660 10.391 1.00 33.31 346 GLU A CA 1
ATOM 2676 C C . GLU A 1 346 ? 25.828 26.840 9.959 1.00 33.31 346 GLU A C 1
ATOM 2678 O O . GLU A 1 346 ? 25.349 27.776 9.316 1.00 33.31 346 GLU A O 1
ATOM 2683 N N . ALA A 1 347 ? 27.130 26.806 10.269 1.00 31.97 347 ALA A N 1
ATOM 2684 C CA . ALA A 1 347 ? 28.065 27.881 9.927 1.00 31.97 347 ALA A CA 1
ATOM 2685 C C . ALA A 1 347 ? 28.597 27.807 8.481 1.00 31.97 347 ALA A C 1
ATOM 2687 O O . ALA A 1 347 ? 29.006 28.825 7.929 1.00 31.97 347 ALA A O 1
ATOM 2688 N N . VAL A 1 348 ? 28.567 26.632 7.840 1.00 35.38 348 VAL A N 1
ATOM 2689 C CA . VAL A 1 348 ? 29.147 26.418 6.496 1.00 35.38 348 VAL A CA 1
ATOM 2690 C C . VAL A 1 348 ? 28.214 26.866 5.355 1.00 35.38 348 VAL A C 1
ATOM 2692 O O . VAL A 1 348 ? 28.643 26.972 4.212 1.00 35.38 348 VAL A O 1
ATOM 2695 N N . GLN A 1 349 ? 26.959 27.228 5.640 1.00 36.09 349 GLN A N 1
ATOM 2696 C CA . GLN A 1 349 ? 25.998 27.675 4.615 1.00 36.09 349 GLN A CA 1
ATOM 2697 C C . GLN A 1 349 ? 25.806 29.198 4.519 1.00 36.09 349 GLN A C 1
ATOM 2699 O O . GLN A 1 349 ? 25.075 29.648 3.643 1.00 36.09 349 GLN A O 1
ATOM 2704 N N . ASN A 1 350 ? 26.475 30.000 5.358 1.00 32.94 350 ASN A N 1
ATOM 2705 C CA . ASN A 1 350 ? 26.219 31.444 5.461 1.00 32.94 350 ASN A CA 1
ATOM 2706 C C . ASN A 1 350 ? 27.478 32.330 5.437 1.00 32.94 350 ASN A C 1
ATOM 2708 O O . ASN A 1 350 ? 27.530 33.296 6.184 1.00 32.94 350 ASN A O 1
ATOM 2712 N N . THR A 1 351 ? 28.468 32.075 4.578 1.00 29.39 351 THR A N 1
ATOM 2713 C CA . THR A 1 351 ? 29.443 33.115 4.176 1.00 29.39 351 THR A CA 1
ATOM 2714 C C . THR A 1 351 ? 30.182 32.696 2.908 1.00 29.39 351 THR A C 1
ATOM 2716 O O . THR A 1 351 ? 31.023 31.802 2.950 1.00 29.39 351 THR A O 1
ATOM 2719 N N . ALA A 1 352 ? 29.908 33.378 1.799 1.00 33.50 352 ALA A N 1
ATOM 2720 C CA . ALA A 1 352 ? 30.783 33.435 0.637 1.00 33.50 352 ALA A CA 1
ATOM 2721 C C . ALA A 1 352 ? 31.203 34.900 0.464 1.00 33.50 352 ALA A C 1
ATOM 2723 O O . ALA A 1 352 ? 30.351 35.705 0.111 1.00 33.50 352 ALA A O 1
ATOM 2724 N N . GLU A 1 353 ? 32.464 35.241 0.762 1.00 30.20 353 GLU A N 1
ATOM 2725 C CA . GLU A 1 353 ? 33.172 36.414 0.213 1.00 30.20 353 GLU A CA 1
ATOM 2726 C C . GLU A 1 353 ? 34.690 36.385 0.553 1.00 30.20 353 GLU A C 1
ATOM 2728 O O . GLU A 1 353 ? 35.091 36.279 1.707 1.00 30.20 353 GLU A O 1
ATOM 2733 N N . GLU A 1 354 ? 35.483 36.401 -0.525 1.00 30.70 354 GLU A N 1
ATOM 2734 C CA . GLU A 1 354 ? 36.898 36.745 -0.812 1.00 30.70 354 GLU A CA 1
ATOM 2735 C C . GLU A 1 354 ? 38.080 36.714 0.216 1.00 30.70 354 GLU A C 1
ATOM 2737 O O . GLU A 1 354 ? 38.165 37.522 1.136 1.00 30.70 354 GLU A O 1
ATOM 2742 N N . ALA A 1 355 ? 39.117 35.934 -0.190 1.00 26.16 355 ALA A N 1
ATOM 2743 C CA . ALA A 1 355 ? 40.598 36.149 -0.151 1.00 26.16 355 ALA A CA 1
ATOM 2744 C C . ALA A 1 355 ? 41.432 35.912 1.150 1.00 26.16 355 ALA A C 1
ATOM 2746 O O . ALA A 1 355 ? 40.899 36.037 2.246 1.00 26.16 355 ALA A O 1
ATOM 2747 N N . PRO A 1 356 ? 42.786 35.716 1.093 1.00 30.97 356 PRO A N 1
ATOM 2748 C CA . PRO A 1 356 ? 43.681 35.136 0.071 1.00 30.97 356 PRO A CA 1
ATOM 2749 C C . PRO A 1 356 ? 44.620 34.003 0.602 1.00 30.97 356 PRO A C 1
ATOM 2751 O O . PRO A 1 356 ? 44.629 33.644 1.775 1.00 30.97 356 PRO A O 1
ATOM 2754 N N . ALA A 1 357 ? 45.428 33.451 -0.311 1.00 35.31 357 ALA A N 1
ATOM 2755 C CA . ALA A 1 357 ? 46.305 32.282 -0.186 1.00 35.31 357 ALA A CA 1
ATOM 2756 C C . ALA A 1 357 ? 47.454 32.347 0.850 1.00 35.31 357 ALA A C 1
ATOM 2758 O O . ALA A 1 357 ? 48.139 33.363 0.972 1.00 35.31 357 ALA A O 1
ATOM 2759 N N . GLY A 1 358 ? 47.767 31.185 1.448 1.00 26.75 358 GLY A N 1
ATOM 2760 C CA . GLY A 1 358 ? 49.105 30.849 1.957 1.00 26.75 358 GLY A CA 1
ATOM 2761 C C . GLY A 1 358 ? 49.144 29.872 3.143 1.00 26.75 358 GLY A C 1
ATOM 2762 O O . GLY A 1 358 ? 48.717 30.230 4.235 1.00 26.75 358 GLY A O 1
ATOM 2763 N N . GLY A 1 359 ? 49.764 28.696 2.953 1.00 26.66 359 GLY A N 1
ATOM 2764 C CA . GLY A 1 359 ? 50.429 27.937 4.029 1.00 26.66 359 GLY A CA 1
ATOM 2765 C C . GLY A 1 359 ? 49.982 26.484 4.240 1.00 26.66 359 GLY A C 1
ATOM 2766 O O . GLY A 1 359 ? 48.977 26.231 4.895 1.00 26.66 359 GLY A O 1
ATOM 2767 N N . ASP A 1 360 ? 50.790 25.542 3.747 1.00 28.05 360 ASP A N 1
ATOM 2768 C CA . ASP A 1 360 ? 50.723 24.096 4.004 1.00 28.05 360 ASP A CA 1
ATOM 2769 C C . ASP A 1 360 ? 50.913 23.724 5.489 1.00 28.05 360 ASP A C 1
ATOM 2771 O O . ASP A 1 360 ? 51.810 24.262 6.138 1.00 28.05 360 ASP A O 1
ATOM 2775 N N . ALA A 1 361 ? 50.159 22.724 5.983 1.00 27.88 361 ALA A N 1
ATOM 2776 C CA . ALA A 1 361 ? 50.680 21.576 6.755 1.00 27.88 361 ALA A CA 1
ATOM 2777 C C . ALA A 1 361 ? 49.556 20.619 7.227 1.00 27.88 361 ALA A C 1
ATOM 2779 O O . ALA A 1 361 ? 48.808 20.906 8.156 1.00 27.88 361 ALA A O 1
ATOM 2780 N N . SER A 1 362 ? 49.500 19.446 6.584 1.00 35.31 362 SER A N 1
ATOM 2781 C CA . SER A 1 362 ? 49.027 18.133 7.070 1.00 35.31 362 SER A CA 1
ATOM 2782 C C . SER A 1 362 ? 47.904 18.065 8.129 1.00 35.31 362 SER A C 1
ATOM 2784 O O . SER A 1 362 ? 48.165 18.047 9.332 1.00 35.31 362 SER A O 1
ATOM 2786 N N . SER A 1 363 ? 46.673 17.817 7.678 1.00 29.33 363 SER A N 1
ATOM 2787 C CA . SER A 1 363 ? 45.611 17.180 8.467 1.00 29.33 363 SER A CA 1
ATOM 2788 C C . SER A 1 363 ? 45.288 15.823 7.832 1.00 29.33 363 SER A C 1
ATOM 2790 O O . SER A 1 363 ? 44.562 15.744 6.843 1.00 29.33 363 SER A O 1
ATOM 2792 N N . ALA A 1 364 ? 45.889 14.747 8.349 1.00 31.98 364 ALA A N 1
ATOM 2793 C CA . ALA A 1 364 ? 45.510 13.386 7.978 1.00 31.98 364 ALA A CA 1
ATOM 2794 C C . ALA A 1 364 ? 44.205 13.003 8.700 1.00 31.98 364 ALA A C 1
ATOM 2796 O O . ALA A 1 364 ? 44.029 13.226 9.897 1.00 31.98 364 ALA A O 1
ATOM 2797 N N . THR A 1 365 ? 43.281 12.447 7.930 1.00 35.50 365 THR A N 1
ATOM 2798 C CA . THR A 1 365 ? 41.840 12.329 8.157 1.00 35.50 365 THR A CA 1
ATOM 2799 C C . THR A 1 365 ? 41.420 11.297 9.218 1.00 35.50 365 THR A C 1
ATOM 2801 O O . THR A 1 365 ? 41.787 10.124 9.180 1.00 35.50 365 THR A O 1
ATOM 2804 N N . ARG A 1 366 ? 40.512 11.710 10.119 1.00 35.00 366 ARG A N 1
ATOM 2805 C CA . ARG A 1 366 ? 39.830 10.892 11.157 1.00 35.00 366 ARG A CA 1
ATOM 2806 C C . ARG A 1 366 ? 38.916 9.787 10.555 1.00 35.00 366 ARG A C 1
ATOM 2808 O O . ARG A 1 366 ? 38.478 8.895 11.275 1.00 35.00 366 ARG A O 1
ATOM 2815 N N . GLY A 1 367 ? 38.671 9.796 9.236 1.00 34.16 367 GLY A N 1
ATOM 2816 C CA . GLY A 1 367 ? 37.792 8.858 8.510 1.00 34.16 367 GLY A CA 1
ATOM 2817 C C . GLY A 1 367 ? 38.397 7.494 8.133 1.00 34.16 367 GLY A C 1
ATOM 2818 O O . GLY A 1 367 ? 37.650 6.534 7.939 1.00 34.16 367 GLY A O 1
ATOM 2819 N N . GLN A 1 368 ? 39.728 7.347 8.084 1.00 37.03 368 GLN A N 1
ATOM 2820 C CA . GLN A 1 368 ? 40.365 6.084 7.663 1.00 37.03 368 GLN A CA 1
ATOM 2821 C C . GLN A 1 368 ? 40.311 4.962 8.725 1.00 37.03 368 GLN A C 1
ATOM 2823 O O . GLN A 1 368 ? 40.442 3.786 8.386 1.00 37.03 368 GLN A O 1
ATOM 2828 N N . SER A 1 369 ? 40.092 5.287 10.005 1.00 41.69 369 SER A N 1
ATOM 2829 C CA . SER A 1 369 ? 40.188 4.318 11.114 1.00 41.69 369 SER A CA 1
ATOM 2830 C C . SER A 1 369 ? 38.968 3.386 11.240 1.00 41.69 369 SER A C 1
ATOM 2832 O O . SER A 1 369 ? 39.118 2.190 11.489 1.00 41.69 369 SER A O 1
ATOM 2834 N N . HIS A 1 370 ? 37.749 3.886 10.996 1.00 44.75 370 HIS A N 1
ATOM 2835 C CA . HIS A 1 370 ? 36.508 3.125 11.222 1.00 44.75 370 HIS A CA 1
ATOM 2836 C C . HIS A 1 370 ? 36.269 1.983 10.217 1.00 44.75 370 HIS A C 1
ATOM 2838 O O . HIS A 1 370 ? 35.578 1.016 10.532 1.00 44.75 370 HIS A O 1
ATOM 2844 N N . ARG A 1 371 ? 36.854 2.058 9.013 1.00 47.47 371 ARG A N 1
ATOM 2845 C CA . ARG A 1 371 ? 36.566 1.135 7.897 1.00 47.47 371 ARG A CA 1
ATOM 2846 C C . ARG A 1 371 ? 37.480 -0.097 7.827 1.00 47.47 371 ARG A C 1
ATOM 2848 O O . ARG A 1 371 ? 37.189 -1.015 7.067 1.00 47.47 371 ARG A O 1
ATOM 2855 N N . ARG A 1 372 ? 38.533 -0.181 8.655 1.00 49.56 372 ARG A N 1
ATOM 2856 C CA . ARG A 1 372 ? 39.432 -1.358 8.722 1.00 49.56 372 ARG A CA 1
ATOM 2857 C C . ARG A 1 372 ? 38.773 -2.628 9.281 1.00 49.56 372 ARG A C 1
ATOM 2859 O O . ARG A 1 372 ? 39.293 -3.711 9.047 1.00 49.56 372 ARG A O 1
ATOM 2866 N N . TYR A 1 373 ? 37.646 -2.516 9.988 1.00 51.84 373 TYR A N 1
ATOM 2867 C CA . TYR A 1 373 ? 37.025 -3.640 10.706 1.00 51.84 373 TYR A CA 1
ATOM 2868 C C . TYR A 1 373 ? 36.112 -4.546 9.856 1.00 51.84 373 TYR A C 1
ATOM 2870 O O . TYR A 1 373 ? 35.791 -5.640 10.300 1.00 51.84 373 TYR A O 1
ATOM 2878 N N . VAL A 1 374 ? 35.678 -4.123 8.663 1.00 56.78 374 VAL A N 1
ATOM 2879 C CA . VAL A 1 374 ? 34.587 -4.785 7.897 1.00 56.78 374 VAL A CA 1
ATOM 2880 C C . VAL A 1 374 ? 35.061 -5.335 6.537 1.00 56.78 374 VAL A C 1
ATOM 2882 O O . VAL A 1 374 ? 34.337 -6.050 5.854 1.00 56.78 374 VAL A O 1
ATOM 2885 N N . MET A 1 375 ? 36.303 -5.038 6.137 1.00 55.53 375 MET A N 1
ATOM 2886 C CA . MET A 1 375 ? 36.774 -5.197 4.750 1.00 55.53 375 MET A CA 1
ATOM 2887 C C . MET A 1 375 ? 37.617 -6.454 4.487 1.00 55.53 375 MET A C 1
ATOM 2889 O O . MET A 1 375 ? 38.181 -6.582 3.404 1.00 55.53 375 MET A O 1
ATOM 2893 N N . ASN A 1 376 ? 37.742 -7.382 5.443 1.00 68.38 376 ASN A N 1
ATOM 2894 C CA . ASN A 1 376 ? 38.398 -8.659 5.151 1.00 68.38 376 ASN A CA 1
ATOM 2895 C C . ASN A 1 376 ? 37.394 -9.626 4.504 1.00 68.38 376 ASN A C 1
ATOM 2897 O O . ASN A 1 376 ? 36.695 -10.382 5.189 1.00 68.38 376 ASN A O 1
ATOM 2901 N N . GLU A 1 377 ? 37.322 -9.555 3.175 1.00 69.25 377 GLU A N 1
ATOM 2902 C CA . GLU A 1 377 ? 36.416 -10.347 2.333 1.00 69.25 377 GLU A CA 1
ATOM 2903 C C . GLU A 1 377 ? 36.660 -11.862 2.427 1.00 69.25 377 GLU A C 1
ATOM 2905 O O . GLU A 1 377 ? 35.748 -12.640 2.159 1.00 69.25 377 GLU A O 1
ATOM 2910 N N . ASP A 1 378 ? 37.851 -12.290 2.856 1.00 74.19 378 ASP A N 1
ATOM 2911 C CA . ASP A 1 378 ? 38.236 -13.706 2.905 1.00 74.19 378 ASP A CA 1
ATOM 2912 C C . ASP A 1 378 ? 37.754 -14.422 4.180 1.00 74.19 378 ASP A C 1
ATOM 2914 O O . ASP A 1 378 ? 37.935 -15.632 4.344 1.00 74.19 378 ASP A O 1
ATOM 2918 N N . THR A 1 379 ? 37.138 -13.697 5.118 1.00 83.38 379 THR A N 1
ATOM 2919 C CA . THR A 1 379 ? 36.650 -14.292 6.367 1.00 83.38 379 THR A CA 1
ATOM 2920 C C . THR A 1 379 ? 35.327 -15.028 6.159 1.00 83.38 379 THR A C 1
ATOM 2922 O O . THR A 1 379 ? 34.404 -14.540 5.508 1.00 83.38 379 THR A O 1
ATOM 2925 N N . SER A 1 380 ? 35.160 -16.182 6.814 1.00 87.88 380 SER A N 1
ATOM 2926 C CA . SER A 1 380 ? 33.871 -16.891 6.815 1.00 87.88 380 SER A CA 1
ATOM 2927 C C . SER A 1 380 ? 32.742 -16.099 7.490 1.00 87.88 380 SER A C 1
ATOM 2929 O O . SER A 1 380 ? 31.572 -16.423 7.285 1.00 87.88 380 SER A O 1
ATOM 2931 N N . TRP A 1 381 ? 33.089 -15.067 8.267 1.00 89.38 381 TRP A N 1
ATOM 2932 C CA . TRP A 1 381 ? 32.179 -14.201 9.018 1.00 89.38 381 TRP A CA 1
ATOM 2933 C C . TRP A 1 381 ? 31.834 -12.883 8.322 1.00 89.38 381 TRP A C 1
ATOM 2935 O O . TRP A 1 381 ? 31.046 -12.112 8.866 1.00 89.38 381 TRP A O 1
ATOM 2945 N N . PHE A 1 382 ? 32.343 -12.662 7.108 1.00 88.31 382 PHE A N 1
ATOM 2946 C CA . PHE A 1 382 ? 32.060 -11.482 6.298 1.00 88.31 382 PHE A CA 1
ATOM 2947 C C . PHE A 1 382 ? 30.544 -11.185 6.205 1.00 88.31 382 PHE A C 1
ATOM 2949 O O . PHE A 1 382 ? 29.759 -12.115 5.995 1.00 88.31 382 PHE A O 1
ATOM 2956 N N . PRO A 1 383 ? 30.097 -9.919 6.324 1.00 89.44 383 PRO A N 1
ATOM 2957 C CA . PRO A 1 383 ? 30.894 -8.694 6.476 1.00 89.44 383 PRO A CA 1
ATOM 2958 C C . PRO A 1 383 ? 31.355 -8.388 7.910 1.00 89.44 383 PRO A C 1
ATOM 2960 O O . PRO A 1 383 ? 32.035 -7.391 8.139 1.00 89.44 383 PRO A O 1
ATOM 2963 N N . TRP A 1 384 ? 31.008 -9.210 8.900 1.00 89.75 384 TRP A N 1
ATOM 2964 C CA . TRP A 1 384 ? 31.486 -8.999 10.264 1.00 89.75 384 TRP A CA 1
ATOM 2965 C C . TRP A 1 384 ? 32.952 -9.433 10.412 1.00 89.75 384 TRP A C 1
ATOM 2967 O O . TRP A 1 384 ? 33.376 -10.405 9.786 1.00 89.75 384 TRP A O 1
ATOM 2977 N N . PRO A 1 385 ? 33.729 -8.775 11.290 1.00 86.19 385 PRO A N 1
ATOM 2978 C CA . PRO A 1 385 ? 35.125 -9.150 11.528 1.00 86.19 385 PRO A CA 1
ATOM 2979 C C . PRO A 1 385 ? 35.282 -10.560 12.111 1.00 86.19 385 PRO A C 1
ATOM 2981 O O . PRO A 1 385 ? 36.285 -11.228 11.868 1.00 86.19 385 PRO A O 1
ATOM 2984 N N . ASN A 1 386 ? 34.327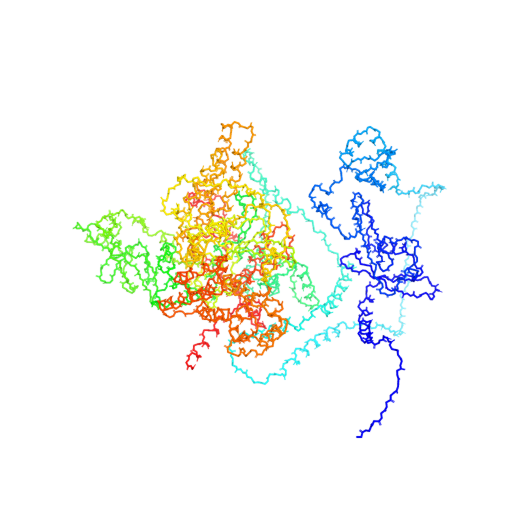 -10.994 12.938 1.00 86.19 386 ASN A N 1
ATOM 2985 C CA . ASN A 1 386 ? 34.365 -12.265 13.657 1.00 86.19 386 ASN A CA 1
ATOM 2986 C C . ASN A 1 386 ? 32.963 -12.702 14.117 1.00 86.19 386 ASN A C 1
ATOM 2988 O O . ASN A 1 386 ? 31.979 -11.964 13.992 1.00 86.19 386 ASN A O 1
ATOM 2992 N N . LYS A 1 387 ? 32.894 -13.918 14.671 1.00 88.50 387 LYS A N 1
ATOM 2993 C CA . LYS A 1 387 ? 31.669 -14.556 15.162 1.00 88.50 387 LYS A CA 1
ATOM 2994 C C . LYS A 1 387 ? 30.998 -13.761 16.278 1.00 88.50 387 LYS A C 1
ATOM 2996 O O . LYS A 1 387 ? 29.791 -13.552 16.234 1.00 88.50 387 LYS A O 1
ATOM 3001 N N . GLU A 1 388 ? 31.760 -13.338 17.277 1.00 88.00 388 GLU A N 1
ATOM 3002 C CA . GLU A 1 388 ? 31.253 -12.692 18.488 1.00 88.00 388 GLU A CA 1
ATOM 3003 C C . GLU A 1 388 ? 30.576 -11.361 18.150 1.00 88.00 388 GLU A C 1
ATOM 3005 O O . GLU A 1 388 ? 29.472 -11.080 18.617 1.00 88.00 388 GLU A O 1
ATOM 3010 N N . THR A 1 389 ? 31.196 -10.574 17.267 1.00 88.31 389 THR A N 1
ATOM 3011 C CA . THR A 1 389 ? 30.621 -9.314 16.783 1.00 88.31 389 THR A CA 1
ATOM 3012 C C . THR A 1 389 ? 29.381 -9.557 15.929 1.00 88.31 389 THR A C 1
ATOM 3014 O O . THR A 1 389 ? 28.403 -8.833 16.077 1.00 88.31 389 THR A O 1
ATOM 3017 N N . CYS A 1 390 ? 29.397 -10.583 15.070 1.00 90.06 390 CYS A N 1
ATOM 3018 C CA . CYS A 1 390 ? 28.237 -10.978 14.270 1.00 90.06 390 CYS A CA 1
ATOM 3019 C C . CYS A 1 390 ? 27.033 -11.322 15.155 1.00 90.06 390 CYS A C 1
ATOM 3021 O O . CYS A 1 390 ? 25.963 -10.739 14.996 1.00 90.06 390 CYS A O 1
ATOM 3023 N N . VAL A 1 391 ? 27.217 -12.208 16.138 1.00 88.94 391 VAL A N 1
ATOM 3024 C CA . VAL A 1 391 ? 26.146 -12.634 17.049 1.00 88.94 391 VAL A CA 1
ATOM 3025 C C . VAL A 1 391 ? 25.603 -11.456 17.857 1.00 88.94 391 VAL A C 1
ATOM 3027 O O . VAL A 1 391 ? 24.389 -11.317 17.972 1.00 88.94 391 VAL A O 1
ATOM 3030 N N . LEU A 1 392 ? 26.468 -10.581 18.381 1.00 89.25 392 LEU A N 1
ATOM 3031 C CA . LEU A 1 392 ? 26.032 -9.406 19.140 1.00 89.25 392 LEU A CA 1
ATOM 3032 C C . LEU A 1 392 ? 25.318 -8.360 18.280 1.00 89.25 392 LEU A C 1
ATOM 3034 O O . LEU A 1 392 ? 24.326 -7.793 18.731 1.00 89.25 392 LEU A O 1
ATOM 3038 N N . ASP A 1 393 ? 25.797 -8.095 17.063 1.00 89.31 393 ASP A N 1
ATOM 3039 C CA . ASP A 1 393 ? 25.138 -7.165 16.141 1.00 89.31 393 ASP A CA 1
ATOM 3040 C C . ASP A 1 393 ? 23.762 -7.689 15.716 1.00 89.31 393 ASP A C 1
ATOM 3042 O O . ASP A 1 393 ? 22.790 -6.935 15.733 1.00 89.31 393 ASP A O 1
ATOM 3046 N N . ILE A 1 394 ? 23.659 -8.989 15.411 1.00 88.25 394 ILE A N 1
ATOM 3047 C CA . ILE A 1 394 ? 22.377 -9.642 15.125 1.00 88.25 394 ILE A CA 1
ATOM 3048 C C . ILE A 1 394 ? 21.464 -9.532 16.340 1.00 88.25 394 ILE A C 1
ATOM 3050 O O . ILE A 1 394 ? 20.339 -9.085 16.177 1.00 88.25 394 ILE A O 1
ATOM 3054 N N . LEU A 1 395 ? 21.940 -9.884 17.541 1.00 86.00 395 LEU A N 1
ATOM 3055 C CA . LEU A 1 395 ? 21.153 -9.870 18.779 1.00 86.00 395 LEU A CA 1
ATOM 3056 C C . LEU A 1 395 ? 20.569 -8.485 19.092 1.00 86.00 395 LEU A C 1
ATOM 3058 O O . LEU A 1 395 ? 19.411 -8.376 19.486 1.00 86.00 395 LEU A O 1
ATOM 3062 N N . ARG A 1 396 ? 21.359 -7.427 18.888 1.00 85.38 396 ARG A N 1
ATOM 3063 C CA . ARG A 1 396 ? 20.944 -6.036 19.130 1.00 85.38 396 ARG A CA 1
ATOM 3064 C C . ARG A 1 396 ? 19.895 -5.539 18.141 1.00 85.38 396 ARG A C 1
ATOM 3066 O O . ARG A 1 396 ? 19.101 -4.672 18.491 1.00 85.38 396 ARG A O 1
ATOM 3073 N N . HIS A 1 397 ? 19.902 -6.080 16.928 1.00 85.06 397 HIS A N 1
ATOM 3074 C CA . HIS A 1 397 ? 19.054 -5.635 15.825 1.00 85.06 397 HIS A CA 1
ATOM 3075 C C . HIS A 1 397 ? 18.199 -6.784 15.280 1.00 85.06 397 HIS A C 1
ATOM 3077 O O . HIS A 1 397 ? 17.908 -6.823 14.079 1.00 85.06 397 HIS A O 1
ATOM 3083 N N . ILE A 1 398 ? 17.819 -7.733 16.151 1.00 79.88 398 ILE A N 1
ATOM 3084 C CA . ILE A 1 398 ? 16.969 -8.861 15.772 1.00 79.88 398 ILE A CA 1
ATOM 3085 C C . ILE A 1 398 ? 15.681 -8.285 15.190 1.00 79.88 398 ILE A C 1
ATOM 3087 O O . ILE A 1 398 ? 14.968 -7.545 15.879 1.00 79.88 398 ILE A O 1
ATOM 3091 N N . PRO A 1 399 ? 15.328 -8.650 13.947 1.00 69.38 399 PRO A N 1
ATOM 3092 C CA . PRO A 1 399 ? 14.027 -8.319 13.404 1.00 69.38 399 PRO A CA 1
ATOM 3093 C C . PRO A 1 399 ? 12.937 -8.719 14.403 1.00 69.38 399 PRO A C 1
ATOM 3095 O O . PRO A 1 399 ? 12.864 -9.879 14.790 1.00 69.38 399 PRO A O 1
ATOM 3098 N N . ARG A 1 400 ? 12.070 -7.765 14.777 1.00 66.88 400 ARG A N 1
ATOM 3099 C CA . ARG A 1 400 ? 10.908 -7.931 15.686 1.00 66.88 400 ARG A CA 1
ATOM 3100 C C . ARG A 1 400 ? 11.199 -7.869 17.191 1.00 66.88 400 ARG A C 1
ATOM 3102 O O . ARG A 1 400 ? 10.243 -7.847 17.964 1.00 66.88 400 ARG A O 1
ATOM 3109 N N . CYS A 1 401 ? 12.454 -7.747 17.621 1.00 70.81 401 CYS A N 1
ATOM 3110 C CA . CYS A 1 401 ? 12.796 -7.562 19.033 1.00 70.81 401 CYS A CA 1
ATOM 3111 C C . CYS A 1 401 ? 13.699 -6.340 19.203 1.00 70.81 401 CYS A C 1
ATOM 3113 O O . CYS A 1 401 ? 14.895 -6.412 18.946 1.00 70.81 401 CYS A O 1
ATOM 3115 N N . ALA A 1 402 ? 13.135 -5.217 19.654 1.00 73.81 402 ALA A N 1
ATOM 3116 C CA . ALA A 1 402 ? 13.948 -4.063 20.019 1.00 73.81 402 ALA A CA 1
ATOM 3117 C C . ALA A 1 402 ? 14.451 -4.222 21.462 1.00 73.81 402 ALA A C 1
ATOM 3119 O O . ALA A 1 402 ? 13.657 -4.383 22.392 1.00 73.81 402 ALA A O 1
ATOM 3120 N N . PHE A 1 403 ? 15.769 -4.158 21.646 1.00 78.31 403 PHE A N 1
ATOM 3121 C CA . PHE A 1 403 ? 16.407 -4.119 22.960 1.00 78.31 403 PHE A CA 1
ATOM 3122 C C . PHE A 1 403 ? 16.859 -2.696 23.282 1.00 78.31 403 PHE A C 1
ATOM 3124 O O . PHE A 1 403 ? 17.460 -2.018 22.455 1.00 78.31 403 PHE A O 1
ATOM 3131 N N . SER A 1 404 ? 16.602 -2.248 24.510 1.00 78.25 404 SER A N 1
ATOM 3132 C CA . SER A 1 404 ? 17.194 -1.011 25.032 1.00 78.25 404 SER A CA 1
ATOM 3133 C C . SER A 1 404 ? 18.690 -1.174 25.311 1.00 78.25 404 SER A C 1
ATOM 3135 O O . SER A 1 404 ? 19.151 -2.269 25.635 1.00 78.25 404 SER A O 1
ATOM 3137 N N . ASP A 1 405 ? 19.429 -0.064 25.323 1.00 78.62 405 ASP A N 1
ATOM 3138 C CA . ASP A 1 405 ? 20.857 -0.048 25.681 1.00 78.62 405 ASP A CA 1
ATOM 3139 C C . ASP A 1 405 ? 21.122 -0.703 27.042 1.00 78.62 405 ASP A C 1
ATOM 3141 O O . ASP A 1 405 ? 22.073 -1.458 27.219 1.00 78.62 405 ASP A O 1
ATOM 3145 N N . LYS A 1 406 ? 20.212 -0.513 28.005 1.00 80.50 406 LYS A N 1
ATOM 3146 C CA . LYS A 1 406 ? 20.304 -1.166 29.319 1.00 80.50 406 LYS A CA 1
ATOM 3147 C C . LYS A 1 406 ? 20.173 -2.685 29.230 1.00 80.50 406 LYS A C 1
ATOM 3149 O O . LYS A 1 406 ? 20.887 -3.389 29.936 1.00 80.50 406 LYS A O 1
ATOM 3154 N N . GLN A 1 407 ? 19.267 -3.197 28.397 1.00 85.06 407 GLN A N 1
ATOM 3155 C CA . GLN A 1 407 ? 19.140 -4.641 28.178 1.00 85.06 407 GLN A CA 1
ATOM 3156 C C . GLN A 1 407 ? 20.384 -5.190 27.472 1.00 85.06 407 GLN A C 1
ATOM 3158 O O . GLN A 1 407 ? 20.901 -6.223 27.887 1.00 85.06 407 GLN A O 1
ATOM 3163 N N . ASN A 1 408 ? 20.921 -4.461 26.491 1.00 83.69 408 ASN A N 1
ATOM 3164 C CA . ASN A 1 408 ? 22.161 -4.824 25.807 1.00 83.69 408 ASN A CA 1
ATOM 3165 C C . ASN A 1 408 ? 23.365 -4.862 26.762 1.00 83.69 408 ASN A C 1
ATOM 3167 O O . ASN A 1 408 ? 24.163 -5.796 26.689 1.00 83.69 408 ASN A O 1
ATOM 3171 N N . ALA A 1 409 ? 23.469 -3.915 27.697 1.00 83.31 409 ALA A N 1
ATOM 3172 C CA . ALA A 1 409 ? 24.513 -3.903 28.721 1.00 83.31 409 ALA A CA 1
ATOM 3173 C C . ALA A 1 409 ? 24.404 -5.098 29.686 1.00 83.31 409 ALA A C 1
ATOM 3175 O O . ALA A 1 409 ? 25.413 -5.699 30.051 1.00 83.31 409 ALA A O 1
ATOM 3176 N N . VAL A 1 410 ? 23.183 -5.489 30.072 1.00 85.81 410 VAL A N 1
ATOM 3177 C CA . VAL A 1 410 ? 22.954 -6.677 30.916 1.00 85.81 410 VAL A CA 1
ATOM 3178 C C . VAL A 1 410 ? 23.330 -7.962 30.180 1.00 85.81 410 VAL A C 1
ATOM 3180 O O . VAL A 1 410 ? 23.972 -8.831 30.766 1.00 85.81 410 VAL A O 1
ATOM 3183 N N . ILE A 1 411 ? 22.975 -8.078 28.898 1.00 86.00 411 ILE A N 1
ATOM 3184 C CA . ILE A 1 411 ? 23.380 -9.209 28.054 1.00 86.00 411 ILE A CA 1
ATOM 3185 C C . ILE A 1 411 ? 24.908 -9.268 27.945 1.00 86.00 411 ILE A C 1
ATOM 3187 O O . ILE A 1 411 ? 25.493 -10.334 28.111 1.00 86.00 411 ILE A O 1
ATOM 3191 N N . HIS A 1 412 ? 25.563 -8.127 27.715 1.00 84.62 412 HIS A N 1
ATOM 3192 C CA . HIS A 1 412 ? 27.024 -8.042 27.640 1.00 84.62 412 HIS A CA 1
ATOM 3193 C C . HIS A 1 412 ? 27.686 -8.511 28.941 1.00 84.62 412 HIS A C 1
ATOM 3195 O O . HIS A 1 412 ? 28.554 -9.381 28.912 1.00 84.62 412 HIS A O 1
ATOM 3201 N N . TRP A 1 413 ? 27.195 -8.037 30.091 1.00 87.31 413 TRP A N 1
ATOM 3202 C CA . TRP A 1 413 ? 27.634 -8.517 31.402 1.00 87.31 413 TRP A CA 1
ATOM 3203 C C . TRP A 1 413 ? 27.428 -10.029 31.573 1.00 87.31 413 TRP A C 1
ATOM 3205 O O . TRP A 1 413 ? 28.317 -10.710 32.081 1.00 87.31 413 TRP A O 1
ATOM 3215 N N . ALA A 1 414 ? 26.286 -10.570 31.136 1.00 88.50 414 ALA A N 1
ATOM 3216 C CA . ALA A 1 414 ? 25.996 -11.997 31.260 1.00 88.50 414 ALA A CA 1
ATOM 3217 C C . ALA A 1 414 ? 26.982 -12.842 30.440 1.00 88.50 414 ALA A C 1
ATOM 3219 O O . ALA A 1 414 ? 27.467 -13.860 30.925 1.00 88.50 414 ALA A O 1
ATOM 3220 N N . LEU A 1 415 ? 27.348 -12.392 29.237 1.00 88.25 415 LEU A N 1
ATOM 3221 C CA . LEU A 1 415 ? 28.359 -13.054 28.407 1.00 88.25 415 LEU A CA 1
ATOM 3222 C C . LEU A 1 415 ? 29.755 -12.995 29.046 1.00 88.25 415 LEU A C 1
ATOM 3224 O O . LEU A 1 415 ? 30.483 -13.986 29.002 1.00 88.25 415 LEU A O 1
ATOM 3228 N N . CYS A 1 416 ? 30.107 -11.884 29.701 1.00 84.75 416 CYS A N 1
ATOM 3229 C CA . CYS A 1 416 ? 31.328 -11.795 30.508 1.00 84.75 416 CYS A CA 1
ATOM 3230 C C . CYS A 1 416 ? 31.307 -12.783 31.684 1.00 84.75 416 CYS A C 1
ATOM 3232 O O . CYS A 1 416 ? 32.306 -13.449 31.946 1.00 84.75 416 CYS A O 1
ATOM 3234 N N . ALA A 1 417 ? 30.170 -12.908 32.376 1.00 87.56 417 ALA A N 1
ATOM 3235 C CA . ALA A 1 417 ? 30.005 -13.832 33.499 1.00 87.56 417 ALA A CA 1
ATOM 3236 C C . ALA A 1 417 ? 30.070 -15.312 33.075 1.00 87.56 417 ALA A C 1
ATOM 3238 O O . ALA A 1 417 ? 30.469 -16.154 33.875 1.00 87.56 417 ALA A O 1
ATOM 3239 N N . LEU A 1 418 ? 29.711 -15.617 31.825 1.00 89.50 418 LEU A N 1
ATOM 3240 C CA . LEU A 1 418 ? 29.851 -16.939 31.201 1.00 89.50 418 LEU A CA 1
ATOM 3241 C C . LEU A 1 418 ? 31.244 -17.180 30.588 1.00 89.50 418 LEU A C 1
ATOM 3243 O O . LEU A 1 418 ? 31.437 -18.170 29.885 1.00 89.50 418 LEU A O 1
ATOM 3247 N N . GLU A 1 419 ? 32.207 -16.286 30.833 1.00 86.88 419 GLU A N 1
ATOM 3248 C CA . GLU A 1 419 ? 33.593 -16.382 30.353 1.00 86.88 419 GLU A CA 1
ATOM 3249 C C . GLU A 1 419 ? 33.717 -16.485 28.817 1.00 86.88 419 GLU A C 1
ATOM 3251 O O . GLU A 1 419 ? 34.645 -17.109 28.286 1.00 86.88 419 GLU A O 1
ATOM 3256 N N . VAL A 1 420 ? 32.801 -15.848 28.071 1.00 82.62 420 VAL A N 1
ATOM 3257 C CA . VAL A 1 420 ? 32.879 -15.784 26.604 1.00 82.62 420 VAL A CA 1
ATOM 3258 C C . VAL A 1 420 ? 34.142 -15.026 26.195 1.00 82.62 420 VAL A C 1
ATOM 3260 O O . VAL A 1 420 ? 34.308 -13.836 26.465 1.00 82.62 420 VAL A O 1
ATOM 3263 N N . LYS A 1 421 ? 35.057 -15.731 25.525 1.00 80.38 421 LYS A N 1
ATOM 3264 C CA . LYS A 1 421 ? 36.333 -15.173 25.063 1.00 80.38 421 LYS A CA 1
ATOM 3265 C C . LYS A 1 421 ? 36.109 -14.202 23.901 1.00 80.38 421 LYS A C 1
ATOM 3267 O O . LYS A 1 421 ? 35.222 -14.412 23.084 1.00 80.38 421 LYS A O 1
ATOM 3272 N N . ASN A 1 422 ? 36.962 -13.180 23.796 1.00 78.62 422 ASN A N 1
ATOM 3273 C CA . ASN A 1 422 ? 36.982 -12.207 22.690 1.00 78.62 422 ASN A CA 1
ATOM 3274 C C . ASN A 1 422 ? 35.685 -11.391 22.509 1.00 78.62 422 ASN A C 1
ATOM 3276 O O . ASN A 1 422 ? 35.375 -10.961 21.399 1.00 78.62 422 ASN A O 1
ATOM 3280 N N . LEU A 1 423 ? 34.936 -11.156 23.590 1.00 84.38 423 LEU A N 1
ATOM 3281 C CA . LEU A 1 423 ? 33.722 -10.346 23.547 1.00 84.38 423 LEU A CA 1
ATOM 3282 C C . LEU A 1 423 ? 34.062 -8.881 23.188 1.00 84.38 423 LEU A C 1
ATOM 3284 O O . LEU A 1 423 ? 34.804 -8.235 23.934 1.00 84.38 423 LEU A O 1
ATOM 3288 N N . PRO A 1 424 ? 33.544 -8.323 22.076 1.00 85.25 424 PRO A N 1
ATOM 3289 C CA . PRO A 1 424 ? 33.801 -6.931 21.723 1.00 85.25 424 PRO A CA 1
ATOM 3290 C C . PRO A 1 424 ? 33.145 -5.986 22.736 1.00 85.25 424 PRO A C 1
ATOM 3292 O O . PRO A 1 424 ? 32.106 -6.295 23.325 1.00 85.25 424 PRO A O 1
ATOM 3295 N N . THR A 1 425 ? 33.737 -4.808 22.936 1.00 84.38 425 THR A N 1
ATOM 3296 C CA . THR A 1 425 ? 33.118 -3.758 23.755 1.00 84.38 425 THR A CA 1
ATOM 3297 C C . THR A 1 425 ? 31.855 -3.229 23.079 1.00 84.38 425 THR A C 1
ATOM 3299 O O . THR A 1 425 ? 31.710 -3.295 21.857 1.00 84.38 425 THR A O 1
ATOM 3302 N N . GLU A 1 426 ? 30.942 -2.652 23.858 1.00 80.25 426 GLU A N 1
ATOM 3303 C CA . GLU A 1 426 ? 29.727 -2.031 23.321 1.00 80.25 426 GLU A CA 1
ATOM 3304 C C . GLU A 1 426 ? 30.029 -0.983 22.240 1.00 80.25 426 GLU A C 1
ATOM 3306 O O . GLU A 1 426 ? 29.392 -0.976 21.186 1.00 80.25 426 GLU A O 1
ATOM 3311 N N . HIS A 1 427 ? 31.056 -0.166 22.468 1.00 83.44 427 HIS A N 1
ATOM 3312 C CA . HIS A 1 427 ? 31.539 0.813 21.502 1.00 83.44 427 HIS A CA 1
ATOM 3313 C C . HIS A 1 427 ? 32.066 0.153 20.216 1.00 83.44 427 HIS A C 1
ATOM 3315 O O . HIS A 1 427 ? 31.749 0.611 19.120 1.00 83.44 427 HIS A O 1
ATOM 3321 N N . ALA A 1 428 ? 32.812 -0.954 20.313 1.00 84.50 428 ALA A N 1
ATOM 3322 C CA . ALA A 1 428 ? 33.277 -1.686 19.133 1.00 84.50 428 ALA A CA 1
ATOM 3323 C C . ALA A 1 428 ? 32.104 -2.243 18.305 1.00 84.50 428 ALA A C 1
ATOM 3325 O O . ALA A 1 428 ? 32.097 -2.115 17.081 1.00 84.50 428 ALA A O 1
ATOM 3326 N N . VAL A 1 429 ? 31.071 -2.789 18.960 1.00 84.69 429 VAL A N 1
ATOM 3327 C CA . VAL A 1 429 ? 29.856 -3.261 18.275 1.00 84.69 429 VAL A CA 1
ATOM 3328 C C . VAL A 1 429 ? 29.114 -2.104 17.598 1.00 84.69 429 VAL A C 1
ATOM 3330 O O . VAL A 1 429 ? 28.675 -2.253 16.460 1.00 84.69 429 VAL A O 1
ATOM 3333 N N . GLN A 1 430 ? 29.010 -0.936 18.240 1.00 85.19 430 GLN A N 1
ATOM 3334 C CA . GLN A 1 430 ? 28.404 0.259 17.636 1.00 85.19 430 GLN A CA 1
ATOM 3335 C C . GLN A 1 430 ? 29.186 0.752 16.409 1.00 85.19 430 GLN A C 1
ATOM 3337 O O . GLN A 1 430 ? 28.580 1.094 15.393 1.00 85.19 430 GLN A O 1
ATOM 3342 N N . GLN A 1 431 ? 30.523 0.740 16.454 1.00 86.44 431 GLN A N 1
ATOM 3343 C CA . GLN A 1 431 ? 31.348 1.099 15.296 1.00 86.44 431 GLN A CA 1
ATOM 3344 C C . GLN A 1 431 ? 31.138 0.139 14.122 1.00 86.44 431 GLN A C 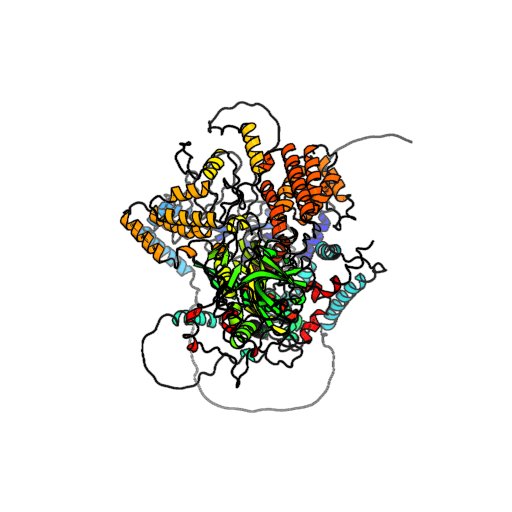1
ATOM 3346 O O . GLN A 1 431 ? 30.958 0.589 12.990 1.00 86.44 431 GLN A O 1
ATOM 3351 N N . VAL A 1 432 ? 31.094 -1.170 14.387 1.00 87.31 432 VAL A N 1
ATOM 3352 C CA . VAL A 1 432 ? 30.798 -2.176 13.357 1.00 87.31 432 VAL A CA 1
ATOM 3353 C C . VAL A 1 432 ? 29.375 -2.008 12.826 1.00 87.31 432 VAL A C 1
ATOM 3355 O O . VAL A 1 432 ? 29.178 -2.021 11.616 1.00 87.31 432 VAL A O 1
ATOM 3358 N N . THR A 1 433 ? 28.397 -1.745 13.696 1.00 89.00 433 THR A N 1
ATOM 3359 C CA . THR A 1 433 ? 27.009 -1.445 13.303 1.00 89.00 433 THR A CA 1
ATOM 3360 C C . THR A 1 433 ? 26.955 -0.265 12.336 1.00 89.00 433 THR A C 1
ATOM 3362 O O . THR A 1 433 ? 26.281 -0.349 11.312 1.00 89.00 433 THR A O 1
ATOM 3365 N N . LYS A 1 434 ? 27.666 0.831 12.636 1.00 88.81 434 LYS A N 1
ATOM 3366 C CA . LYS A 1 434 ? 27.722 2.022 11.780 1.00 88.81 434 LYS A CA 1
ATOM 3367 C C . LYS A 1 434 ? 28.374 1.708 10.433 1.00 88.81 434 LYS A C 1
ATOM 3369 O O . LYS A 1 434 ? 27.798 2.024 9.397 1.00 88.81 434 LYS A O 1
ATOM 3374 N N . ALA A 1 435 ? 29.516 1.020 10.441 1.00 87.00 435 ALA A N 1
ATOM 3375 C CA . ALA A 1 435 ? 30.215 0.625 9.221 1.00 87.00 435 ALA A CA 1
ATOM 3376 C C . ALA A 1 435 ? 29.362 -0.304 8.334 1.00 87.00 435 ALA A C 1
ATOM 3378 O O . ALA A 1 435 ? 29.296 -0.115 7.122 1.00 87.00 435 ALA A O 1
ATOM 3379 N N . LEU A 1 436 ? 28.652 -1.266 8.929 1.00 89.69 436 LEU A N 1
ATOM 3380 C CA . LEU A 1 436 ? 27.725 -2.141 8.209 1.00 89.69 436 LEU A CA 1
ATOM 3381 C C . LEU A 1 436 ? 26.507 -1.383 7.681 1.00 89.69 436 LEU A C 1
ATOM 3383 O O . LEU A 1 436 ? 26.049 -1.677 6.577 1.00 89.69 436 LEU A O 1
ATOM 3387 N N . GLN A 1 437 ? 25.990 -0.407 8.434 1.00 90.94 437 GLN A N 1
ATOM 3388 C CA . GLN A 1 437 ? 24.896 0.439 7.966 1.00 90.94 437 GLN A CA 1
ATOM 3389 C C . GLN A 1 437 ? 25.308 1.261 6.740 1.00 90.94 437 GLN A C 1
ATOM 3391 O O . GLN A 1 437 ? 24.543 1.327 5.785 1.00 90.94 437 GLN A O 1
ATOM 3396 N N . GLU A 1 438 ? 26.517 1.829 6.738 1.00 86.25 438 GLU A N 1
ATOM 3397 C CA . GLU A 1 438 ? 27.078 2.552 5.587 1.00 86.25 438 GLU A CA 1
ATOM 3398 C C . GLU A 1 438 ? 27.334 1.634 4.379 1.00 86.25 438 GLU A C 1
ATOM 3400 O O . GLU A 1 438 ? 27.169 2.054 3.232 1.00 86.25 438 GLU A O 1
ATOM 3405 N N . LEU A 1 439 ? 27.739 0.383 4.625 1.00 85.12 439 LEU A N 1
ATOM 3406 C CA . LEU A 1 439 ? 28.082 -0.581 3.579 1.00 85.12 439 LEU A CA 1
ATOM 3407 C C . LEU A 1 439 ? 26.850 -1.198 2.901 1.00 85.12 439 LEU A C 1
ATOM 3409 O O . LEU A 1 439 ? 26.788 -1.272 1.676 1.00 85.12 439 LEU A O 1
ATOM 3413 N N . CYS A 1 440 ? 25.894 -1.684 3.695 1.00 87.25 440 CYS A N 1
ATOM 3414 C CA . CYS A 1 440 ? 24.802 -2.542 3.223 1.00 87.25 440 CYS A CA 1
ATOM 3415 C C . CYS A 1 440 ? 23.446 -2.260 3.892 1.00 87.25 440 CYS A C 1
ATOM 3417 O O . CYS A 1 440 ? 22.483 -2.994 3.671 1.00 87.25 440 CYS A O 1
ATOM 3419 N N . GLY A 1 441 ? 23.356 -1.224 4.727 1.00 90.06 441 GLY A N 1
ATOM 3420 C CA . GLY A 1 441 ? 22.111 -0.808 5.360 1.00 90.06 441 GLY A CA 1
ATOM 3421 C C . GLY A 1 441 ? 21.273 0.124 4.488 1.00 90.06 441 GLY A C 1
ATOM 3422 O O . GLY A 1 441 ? 21.744 0.668 3.493 1.00 90.06 441 GLY A O 1
ATOM 3423 N N . VAL A 1 442 ? 20.016 0.314 4.894 1.00 94.31 442 VAL A N 1
ATOM 3424 C CA . VAL A 1 442 ? 19.120 1.308 4.290 1.00 94.31 442 VAL A CA 1
ATOM 3425 C C . VAL A 1 442 ? 19.383 2.687 4.908 1.00 94.31 442 VAL A C 1
ATOM 3427 O O . VAL A 1 442 ? 19.546 2.805 6.123 1.00 94.31 442 VAL A O 1
ATOM 3430 N N . ALA A 1 443 ? 19.434 3.742 4.103 1.00 93.38 443 ALA A N 1
ATOM 3431 C CA . ALA A 1 443 ? 19.578 5.112 4.586 1.00 93.38 443 ALA A CA 1
ATOM 3432 C C . ALA A 1 443 ? 18.230 5.680 5.061 1.00 93.38 443 ALA A C 1
ATOM 3434 O O . ALA A 1 443 ? 17.206 5.480 4.410 1.00 93.38 443 ALA A O 1
ATOM 3435 N N . SER A 1 444 ? 18.237 6.443 6.157 1.00 94.19 444 SER A N 1
ATOM 3436 C CA . SER A 1 444 ? 17.075 7.214 6.621 1.00 94.19 444 SER A CA 1
ATOM 3437 C C . SER A 1 444 ? 17.250 8.686 6.244 1.00 94.19 444 SER A C 1
ATOM 3439 O O . SER A 1 444 ? 18.142 9.370 6.742 1.00 94.19 444 SER A O 1
ATOM 3441 N N . ILE A 1 445 ? 16.400 9.180 5.350 1.00 93.81 445 ILE A N 1
ATOM 3442 C CA . ILE A 1 445 ? 16.477 10.516 4.758 1.00 93.81 445 ILE A CA 1
ATOM 3443 C C . ILE A 1 445 ? 15.635 11.483 5.594 1.00 93.81 445 ILE A C 1
ATOM 3445 O O . ILE A 1 445 ? 14.457 11.227 5.847 1.00 93.81 445 ILE A O 1
ATOM 3449 N N . ARG A 1 446 ? 16.227 12.607 6.013 1.00 93.81 446 ARG A N 1
ATOM 3450 C CA . ARG A 1 446 ? 15.527 13.678 6.737 1.00 93.81 446 ARG A CA 1
ATOM 3451 C C . ARG A 1 446 ? 14.724 14.547 5.770 1.00 93.81 446 ARG A C 1
ATOM 3453 O O . ARG A 1 446 ? 15.273 15.097 4.814 1.00 93.81 446 ARG A O 1
ATOM 3460 N N . TYR A 1 447 ? 13.454 14.751 6.091 1.00 92.00 447 TYR A N 1
ATOM 3461 C CA . TYR A 1 447 ? 12.566 15.694 5.426 1.00 92.00 447 TYR A CA 1
ATOM 3462 C C . TYR A 1 447 ? 12.112 16.772 6.404 1.00 92.00 447 TYR A C 1
ATOM 3464 O O . TYR A 1 447 ? 11.923 16.526 7.596 1.00 92.00 447 TYR A O 1
ATOM 3472 N N . GLN A 1 448 ? 11.933 17.972 5.868 1.00 89.94 448 GLN A N 1
ATOM 3473 C CA . GLN A 1 448 ? 11.189 19.047 6.501 1.00 89.94 448 GLN A CA 1
ATOM 3474 C C . GLN A 1 448 ? 9.989 19.298 5.597 1.00 89.94 448 GLN A C 1
ATOM 3476 O O . GLN A 1 448 ? 10.158 19.781 4.479 1.00 89.94 448 GLN A O 1
ATOM 3481 N N . GLY A 1 449 ? 8.810 18.871 6.039 1.00 85.81 449 GLY A N 1
ATOM 3482 C CA . GLY A 1 449 ? 7.594 19.004 5.251 1.00 85.81 449 GLY A CA 1
ATOM 3483 C C . GLY A 1 449 ? 7.159 20.461 5.109 1.00 85.81 449 GLY A C 1
ATOM 3484 O O . GLY A 1 449 ? 7.617 21.346 5.839 1.00 85.81 449 GLY A O 1
ATOM 3485 N N . VAL A 1 450 ? 6.253 20.714 4.164 1.00 83.06 450 VAL A N 1
ATOM 3486 C CA . VAL A 1 450 ? 5.768 22.068 3.840 1.00 83.06 450 VAL A CA 1
ATOM 3487 C C . VAL A 1 450 ? 5.016 22.723 5.013 1.00 83.06 450 VAL A C 1
ATOM 3489 O O . VAL A 1 450 ? 4.913 23.948 5.088 1.00 83.06 450 VAL A O 1
ATOM 3492 N N . MET A 1 451 ? 4.531 21.933 5.977 1.00 86.50 451 MET A N 1
ATOM 3493 C CA . MET A 1 451 ? 3.919 22.438 7.211 1.00 86.50 451 MET A CA 1
ATOM 3494 C C . MET A 1 451 ? 4.949 22.702 8.322 1.00 86.50 451 MET A C 1
ATOM 3496 O O . MET A 1 451 ? 4.586 23.199 9.386 1.00 86.50 451 MET A O 1
ATOM 3500 N N . GLY A 1 452 ? 6.231 22.417 8.076 1.00 87.56 452 GLY A N 1
ATOM 3501 C CA . GLY A 1 452 ? 7.353 22.652 8.984 1.00 87.56 452 GLY A CA 1
ATOM 3502 C C . GLY A 1 452 ? 7.725 21.455 9.860 1.00 87.56 452 GLY A C 1
ATOM 3503 O O . GLY A 1 452 ? 8.677 21.553 10.636 1.00 87.56 452 GLY A O 1
ATOM 3504 N N . HIS A 1 453 ? 7.021 20.322 9.753 1.00 92.56 453 HIS A N 1
ATOM 3505 C CA . HIS A 1 453 ? 7.335 19.144 10.558 1.00 92.56 453 HIS A CA 1
ATOM 3506 C C . HIS A 1 453 ? 8.564 18.411 10.020 1.00 92.56 453 HIS A C 1
ATOM 3508 O O . HIS A 1 453 ? 8.708 18.185 8.819 1.00 92.56 453 HIS A O 1
ATOM 3514 N N . ILE A 1 454 ? 9.437 17.985 10.933 1.00 93.56 454 ILE A N 1
ATOM 3515 C CA . ILE A 1 454 ? 10.583 17.139 10.601 1.00 93.56 454 ILE A CA 1
ATOM 3516 C C . ILE A 1 454 ? 10.166 15.676 10.732 1.00 93.56 454 ILE A C 1
ATOM 3518 O O . ILE A 1 454 ? 9.637 15.259 11.765 1.00 93.56 454 ILE A O 1
ATOM 3522 N N . TYR A 1 455 ? 10.440 14.888 9.702 1.00 94.75 455 TYR A N 1
ATOM 3523 C CA . TYR A 1 455 ? 10.225 13.445 9.701 1.00 94.75 455 TYR A CA 1
ATOM 3524 C C . TYR A 1 455 ? 11.306 12.743 8.875 1.00 94.75 455 TYR A C 1
ATOM 3526 O O . TYR A 1 455 ? 12.062 13.382 8.143 1.00 94.75 455 TYR A O 1
ATOM 3534 N N . TYR A 1 456 ? 11.413 11.426 9.031 1.00 95.00 456 TYR A N 1
ATOM 3535 C CA . TYR A 1 456 ? 12.425 10.607 8.373 1.00 95.00 456 TYR A CA 1
ATOM 3536 C C . TYR A 1 456 ? 11.766 9.509 7.545 1.00 95.00 456 TYR A C 1
ATOM 3538 O O . TYR A 1 456 ? 10.781 8.905 7.975 1.00 95.00 456 TYR A O 1
ATOM 3546 N N . VAL A 1 457 ? 12.327 9.268 6.361 1.00 96.56 457 VAL A N 1
ATOM 3547 C CA . VAL A 1 457 ? 11.862 8.252 5.411 1.00 96.56 457 VAL A CA 1
ATOM 3548 C C . VAL A 1 457 ? 13.034 7.349 5.044 1.00 96.56 457 VAL A C 1
ATOM 3550 O O . VAL A 1 457 ? 14.080 7.841 4.628 1.00 96.56 457 VAL A O 1
ATOM 3553 N N . ASN A 1 458 ? 12.877 6.037 5.185 1.00 97.25 458 ASN A N 1
ATOM 3554 C CA . ASN A 1 458 ? 13.848 5.066 4.694 1.00 97.25 458 ASN A CA 1
ATOM 3555 C C . ASN A 1 458 ? 13.865 5.054 3.159 1.00 97.25 458 ASN A C 1
ATOM 3557 O O . ASN A 1 458 ? 12.811 5.117 2.529 1.00 97.25 458 ASN A O 1
ATOM 3561 N N . ASP A 1 459 ? 15.062 4.991 2.573 1.00 96.94 459 ASP A N 1
ATOM 3562 C CA . ASP A 1 459 ? 15.286 5.101 1.128 1.00 96.94 459 ASP A CA 1
ATOM 3563 C C . ASP A 1 459 ? 14.559 3.981 0.362 1.00 96.94 459 ASP A C 1
ATOM 3565 O O . ASP A 1 459 ? 14.954 2.809 0.403 1.00 96.94 459 ASP A O 1
ATOM 3569 N N . LEU A 1 460 ? 13.490 4.355 -0.349 1.00 97.31 460 LEU A N 1
ATOM 3570 C CA . LEU A 1 460 ? 12.639 3.442 -1.112 1.00 97.31 460 LEU A CA 1
ATOM 3571 C C . LEU A 1 460 ? 13.447 2.683 -2.172 1.00 97.31 460 LEU A C 1
ATOM 3573 O O . LEU A 1 460 ? 13.227 1.488 -2.378 1.00 97.31 460 LEU A O 1
ATOM 3577 N N . ALA A 1 461 ? 14.403 3.357 -2.819 1.00 96.50 461 ALA A N 1
ATOM 3578 C CA . ALA A 1 461 ? 15.213 2.755 -3.869 1.00 96.50 461 ALA A CA 1
ATOM 3579 C C . ALA A 1 461 ? 16.117 1.644 -3.314 1.00 96.50 461 ALA A C 1
ATOM 3581 O O . ALA A 1 461 ? 16.236 0.584 -3.926 1.00 96.50 461 ALA A O 1
ATOM 3582 N N . GLN A 1 462 ? 16.694 1.847 -2.123 1.00 95.56 462 GLN A N 1
ATOM 3583 C CA . GLN A 1 462 ? 17.524 0.834 -1.457 1.00 95.56 462 GLN A CA 1
ATOM 3584 C C . GLN A 1 462 ? 16.706 -0.368 -1.007 1.00 95.56 462 GLN A C 1
ATOM 3586 O O . GLN A 1 462 ? 17.154 -1.497 -1.187 1.00 95.56 462 GLN A O 1
ATOM 3591 N N . LEU A 1 463 ? 15.511 -0.137 -0.454 1.00 97.44 463 LEU A N 1
ATOM 3592 C CA . LEU A 1 463 ? 14.613 -1.218 -0.044 1.00 97.44 463 LEU A CA 1
ATOM 3593 C C . LEU A 1 463 ? 14.271 -2.124 -1.234 1.00 97.44 463 LEU A C 1
ATOM 3595 O O . LEU A 1 463 ? 14.434 -3.337 -1.149 1.00 97.44 463 LEU A O 1
ATOM 3599 N N . ILE A 1 464 ? 13.881 -1.539 -2.371 1.00 97.88 464 ILE A N 1
ATOM 3600 C CA . ILE A 1 464 ? 13.564 -2.298 -3.590 1.00 97.88 464 ILE A CA 1
ATOM 3601 C C . ILE A 1 464 ? 14.805 -3.005 -4.149 1.00 97.88 464 ILE A C 1
ATOM 3603 O O . ILE A 1 464 ? 14.730 -4.176 -4.525 1.00 97.88 464 ILE A O 1
ATOM 3607 N N . ALA A 1 465 ? 15.958 -2.331 -4.179 1.00 96.12 465 ALA A N 1
ATOM 3608 C CA . ALA A 1 465 ? 17.198 -2.935 -4.656 1.00 96.12 465 ALA A CA 1
ATOM 3609 C C . ALA A 1 465 ? 17.631 -4.139 -3.801 1.00 96.12 465 ALA A C 1
ATOM 3611 O O . ALA A 1 465 ? 18.110 -5.134 -4.347 1.00 96.12 465 ALA A O 1
ATOM 3612 N N . GLN A 1 466 ? 17.423 -4.084 -2.481 1.00 96.00 466 GLN A N 1
ATOM 3613 C CA . GLN A 1 466 ? 17.693 -5.210 -1.587 1.00 96.00 466 GLN A CA 1
ATOM 3614 C C . GLN A 1 466 ? 16.779 -6.406 -1.870 1.00 96.00 466 GLN A C 1
ATOM 3616 O O . GLN A 1 466 ? 17.272 -7.530 -1.891 1.00 96.00 466 GLN A O 1
ATOM 3621 N N . GLU A 1 467 ? 15.496 -6.197 -2.180 1.00 96.69 467 GLU A N 1
ATOM 3622 C CA . GLU A 1 467 ? 14.592 -7.305 -2.530 1.00 96.69 467 GLU A CA 1
ATOM 3623 C C . GLU A 1 467 ? 14.963 -7.990 -3.850 1.00 96.69 467 GLU A C 1
ATOM 3625 O O . GLU A 1 467 ? 14.874 -9.213 -3.953 1.00 96.69 467 GLU A O 1
ATOM 3630 N N . MET A 1 468 ? 15.461 -7.238 -4.836 1.00 96.75 468 MET A N 1
ATOM 3631 C CA . MET A 1 468 ? 16.003 -7.823 -6.072 1.00 96.75 468 MET A CA 1
ATOM 3632 C C . MET A 1 468 ? 17.267 -8.654 -5.822 1.00 96.75 468 MET A C 1
ATOM 3634 O O . MET A 1 468 ? 17.480 -9.701 -6.440 1.00 96.75 468 MET A O 1
ATOM 3638 N N . ALA A 1 469 ? 18.077 -8.212 -4.865 1.00 95.94 469 ALA A N 1
ATOM 3639 C CA . ALA A 1 469 ? 19.306 -8.869 -4.453 1.00 95.94 469 ALA A CA 1
ATOM 3640 C C . ALA A 1 469 ? 19.091 -9.980 -3.406 1.00 95.94 469 ALA A C 1
ATOM 3642 O O . ALA A 1 469 ? 20.062 -10.614 -2.986 1.00 95.94 469 ALA A O 1
ATOM 3643 N N . ASN A 1 470 ? 17.852 -10.223 -2.968 1.00 94.94 470 ASN A N 1
ATOM 3644 C CA . ASN A 1 470 ? 17.518 -11.191 -1.929 1.00 94.94 470 ASN A CA 1
ATOM 3645 C C . ASN A 1 470 ? 17.161 -12.561 -2.543 1.00 94.94 470 ASN A C 1
ATOM 3647 O O . ASN A 1 470 ? 16.083 -12.701 -3.129 1.00 94.94 470 ASN A O 1
ATOM 3651 N N . PRO A 1 471 ? 17.986 -13.611 -2.353 1.00 92.94 471 PRO A N 1
ATOM 3652 C CA . PRO A 1 471 ? 17.768 -14.917 -2.983 1.00 92.94 471 PRO A CA 1
ATOM 3653 C C . PRO A 1 471 ? 16.555 -15.678 -2.430 1.00 92.94 471 PRO A C 1
ATOM 3655 O O . PRO A 1 471 ? 16.150 -16.679 -3.013 1.00 92.94 471 PRO A O 1
ATOM 3658 N N . ARG A 1 472 ? 15.953 -15.227 -1.322 1.00 90.06 472 ARG A N 1
ATOM 3659 C CA . ARG A 1 472 ? 14.721 -15.813 -0.770 1.00 90.06 472 ARG A CA 1
ATOM 3660 C C . ARG A 1 472 ? 13.450 -15.191 -1.345 1.00 90.06 472 ARG A C 1
ATOM 3662 O O . ARG A 1 472 ? 12.421 -15.858 -1.387 1.00 90.06 472 ARG A O 1
ATOM 3669 N N . VAL A 1 473 ? 13.519 -13.935 -1.785 1.00 93.62 473 VAL A N 1
ATOM 3670 C CA . VAL A 1 473 ? 12.357 -13.166 -2.261 1.00 93.62 473 VAL A CA 1
ATOM 3671 C C . VAL A 1 473 ? 12.343 -13.077 -3.775 1.00 93.62 473 VAL A C 1
ATOM 3673 O O . VAL A 1 473 ? 11.313 -13.344 -4.392 1.00 93.62 473 VAL A O 1
ATOM 3676 N N . ARG A 1 474 ? 13.487 -12.764 -4.389 1.00 95.75 474 ARG A N 1
ATOM 3677 C CA . ARG A 1 474 ? 13.600 -12.550 -5.830 1.00 95.75 474 ARG A CA 1
ATOM 3678 C C . ARG A 1 474 ? 13.023 -13.694 -6.682 1.00 95.75 474 ARG A C 1
ATOM 3680 O O . ARG A 1 474 ? 12.290 -13.356 -7.611 1.00 95.75 474 ARG A O 1
ATOM 3687 N N . PRO A 1 475 ? 13.225 -14.995 -6.375 1.00 95.81 475 PRO A N 1
ATOM 3688 C CA . PRO A 1 475 ? 12.626 -16.093 -7.152 1.00 95.81 475 PRO A CA 1
ATOM 3689 C C . PRO A 1 475 ? 11.090 -16.150 -7.109 1.00 95.81 475 PRO A C 1
ATOM 3691 O O . PRO A 1 475 ? 10.462 -16.811 -7.932 1.00 95.81 475 PRO A O 1
ATOM 3694 N N . LEU A 1 476 ? 10.470 -15.492 -6.126 1.00 95.88 476 LEU A N 1
ATOM 3695 C CA . LEU A 1 476 ? 9.017 -15.444 -5.961 1.00 95.88 476 LEU A CA 1
ATOM 3696 C C . LEU A 1 476 ? 8.387 -14.263 -6.697 1.00 95.88 476 LEU A C 1
ATOM 3698 O O . LEU A 1 476 ? 7.184 -14.288 -6.948 1.00 95.88 476 LEU A O 1
ATOM 3702 N N . LEU A 1 477 ? 9.172 -13.231 -7.013 1.00 96.88 477 LEU A N 1
ATOM 3703 C CA . LEU A 1 477 ? 8.669 -12.007 -7.620 1.00 96.88 477 LEU A CA 1
ATOM 3704 C C . LEU A 1 477 ? 8.255 -12.230 -9.075 1.00 96.88 477 LEU A C 1
ATOM 3706 O O . LEU A 1 477 ? 9.010 -12.745 -9.901 1.00 96.88 477 LEU A O 1
ATOM 3710 N N . ARG A 1 478 ? 7.051 -11.764 -9.401 1.00 96.56 478 ARG A N 1
ATOM 3711 C CA . ARG A 1 478 ? 6.576 -11.587 -10.773 1.00 96.56 478 ARG A CA 1
ATOM 3712 C C . ARG A 1 478 ? 6.670 -10.122 -11.181 1.00 96.56 478 ARG A C 1
ATOM 3714 O O . ARG A 1 478 ? 6.314 -9.238 -10.409 1.00 96.56 478 ARG A O 1
ATOM 3721 N N . PHE A 1 479 ? 7.114 -9.883 -12.413 1.00 97.31 479 PHE A N 1
ATOM 3722 C CA . PHE A 1 479 ? 7.241 -8.535 -12.991 1.00 97.31 479 PHE A CA 1
ATOM 3723 C C . PHE A 1 479 ? 6.292 -8.288 -14.168 1.00 97.31 479 PHE A C 1
ATOM 3725 O O . PHE A 1 479 ? 6.093 -7.146 -14.586 1.00 97.31 479 PHE A O 1
ATOM 3732 N N . LEU A 1 480 ? 5.710 -9.351 -14.724 1.00 97.62 480 LEU A N 1
ATOM 3733 C CA . LEU A 1 480 ? 4.728 -9.278 -15.800 1.00 97.62 480 LEU A CA 1
ATOM 3734 C C . LEU A 1 480 ? 3.338 -9.605 -15.248 1.00 97.62 480 LEU A C 1
ATOM 3736 O O . LEU A 1 480 ? 3.231 -10.505 -14.410 1.00 97.62 480 LEU A O 1
ATOM 3740 N N . PRO A 1 481 ? 2.286 -8.917 -15.721 1.00 97.12 481 PRO A N 1
ATOM 3741 C CA . PRO A 1 481 ? 0.923 -9.337 -15.452 1.00 97.12 481 PRO A CA 1
ATOM 3742 C C . PRO A 1 481 ? 0.601 -10.645 -16.184 1.00 97.12 481 PRO A C 1
ATOM 3744 O O . PRO A 1 481 ? 1.208 -10.957 -17.210 1.00 97.12 481 PRO A O 1
ATOM 3747 N N . GLU A 1 482 ? -0.388 -11.380 -15.686 1.00 96.88 482 GLU A N 1
ATOM 3748 C CA . GLU A 1 482 ? -0.834 -12.655 -16.251 1.00 96.88 482 GLU A CA 1
ATOM 3749 C C . GLU A 1 482 ? -2.296 -12.571 -16.693 1.00 96.88 482 GLU A C 1
ATOM 3751 O O . GLU A 1 482 ? -3.179 -12.197 -15.925 1.00 96.88 482 GLU A O 1
ATOM 3756 N N . ASP A 1 483 ? -2.564 -12.972 -17.931 1.00 96.38 483 ASP A N 1
ATOM 3757 C CA . ASP A 1 483 ? -3.910 -13.250 -18.418 1.00 96.38 483 ASP A CA 1
ATOM 3758 C C . ASP A 1 483 ? -4.265 -14.709 -18.094 1.00 96.38 483 ASP A C 1
ATOM 3760 O O . ASP A 1 483 ? -3.967 -15.635 -18.851 1.00 96.38 483 ASP A O 1
ATOM 3764 N N . ALA A 1 484 ? -4.883 -14.907 -16.930 1.00 94.00 484 ALA A N 1
ATOM 3765 C CA . ALA A 1 484 ? -5.263 -16.217 -16.406 1.00 94.00 484 ALA A CA 1
ATOM 3766 C C . ALA A 1 484 ? -6.656 -16.690 -16.885 1.00 94.00 484 ALA A C 1
ATOM 3768 O O . ALA A 1 484 ? -7.302 -17.499 -16.220 1.00 94.00 484 ALA A O 1
ATOM 3769 N N . ASN A 1 485 ? -7.149 -16.186 -18.028 1.00 90.38 485 ASN A N 1
ATOM 3770 C CA . ASN A 1 485 ? -8.408 -16.609 -18.667 1.00 90.38 485 ASN A CA 1
ATOM 3771 C C . ASN A 1 485 ? -9.625 -16.639 -17.717 1.00 90.38 485 ASN A C 1
ATOM 3773 O O . ASN A 1 485 ? -10.456 -17.544 -17.769 1.00 90.38 485 ASN A O 1
ATOM 3777 N N . GLY A 1 486 ? -9.735 -15.642 -16.836 1.00 88.25 486 GLY A N 1
ATOM 3778 C CA . GLY A 1 486 ? -10.844 -15.520 -15.885 1.00 88.25 486 GLY A CA 1
ATOM 3779 C C . GLY A 1 486 ? -10.625 -16.201 -14.531 1.00 88.25 486 GLY A C 1
ATOM 3780 O O . GLY A 1 486 ? -11.508 -16.094 -13.680 1.00 88.25 486 GLY A O 1
ATOM 3781 N N . THR A 1 487 ? -9.469 -16.831 -14.299 1.00 94.50 487 THR A N 1
ATOM 3782 C CA . THR A 1 487 ? -9.026 -17.239 -12.957 1.00 94.50 487 THR A CA 1
ATOM 3783 C C . THR A 1 487 ? -8.325 -16.076 -12.244 1.00 94.50 487 THR A C 1
ATOM 3785 O O . THR A 1 487 ? -7.555 -15.357 -12.870 1.00 94.50 487 THR A O 1
ATOM 3788 N N . LEU A 1 488 ? -8.569 -15.888 -10.943 1.00 95.12 488 LEU A N 1
ATOM 3789 C CA . LEU A 1 488 ? -7.867 -14.928 -10.085 1.00 95.12 488 LEU A CA 1
ATOM 3790 C C . LEU A 1 488 ? -7.450 -15.587 -8.764 1.00 95.12 488 LEU A C 1
ATOM 3792 O O . LEU A 1 488 ? -8.288 -15.940 -7.938 1.00 95.12 488 LEU A O 1
ATOM 3796 N N . SER A 1 489 ? -6.152 -15.682 -8.529 1.00 95.94 489 SER A N 1
ATOM 3797 C CA . SER A 1 489 ? -5.515 -16.083 -7.269 1.00 95.94 489 SER A CA 1
ATOM 3798 C C . SER A 1 489 ? -4.488 -15.057 -6.786 1.00 95.94 489 SER A C 1
ATOM 3800 O O . SER A 1 489 ? -4.193 -15.002 -5.594 1.00 95.94 489 SER A O 1
ATOM 3802 N N . GLU A 1 490 ? -3.955 -14.244 -7.701 1.00 96.50 490 GLU A N 1
ATOM 3803 C CA . GLU A 1 490 ? -2.776 -13.407 -7.483 1.00 96.50 490 GLU A CA 1
ATOM 3804 C C . GLU A 1 490 ? -2.993 -11.963 -7.958 1.00 96.50 490 GLU A C 1
ATOM 3806 O O . GLU A 1 490 ? -3.838 -11.684 -8.810 1.00 96.50 490 GLU A O 1
ATOM 3811 N N . ALA A 1 491 ? -2.205 -11.026 -7.425 1.00 96.50 491 ALA A N 1
ATOM 3812 C CA . ALA A 1 491 ? -2.363 -9.597 -7.714 1.00 96.50 491 ALA A CA 1
ATOM 3813 C C . ALA A 1 491 ? -2.062 -9.241 -9.181 1.00 96.50 491 ALA A C 1
ATOM 3815 O O . ALA A 1 491 ? -2.723 -8.385 -9.768 1.00 96.50 491 ALA A O 1
ATOM 3816 N N . TRP A 1 492 ? -1.087 -9.920 -9.795 1.00 96.44 492 TRP A N 1
ATOM 3817 C CA . TRP A 1 492 ? -0.680 -9.701 -11.190 1.00 96.44 492 TRP A CA 1
ATOM 3818 C C . TRP A 1 492 ? -1.682 -10.225 -12.224 1.00 96.44 492 TRP A C 1
ATOM 3820 O O . TRP A 1 492 ? -1.516 -9.961 -13.413 1.00 96.44 492 TRP A O 1
ATOM 3830 N N . GLN A 1 493 ? -2.726 -10.930 -11.786 1.00 96.94 493 GLN A N 1
ATOM 3831 C CA . GLN A 1 493 ? -3.834 -11.376 -12.636 1.00 96.94 493 GLN A CA 1
ATOM 3832 C C . GLN A 1 493 ? -4.994 -10.368 -12.660 1.00 96.94 493 GLN A C 1
ATOM 3834 O O . GLN A 1 493 ? -5.882 -10.458 -13.505 1.00 96.94 493 GLN A O 1
ATOM 3839 N N . GLY A 1 494 ? -5.006 -9.404 -11.731 1.00 96.25 494 GLY A N 1
ATOM 3840 C CA . GLY A 1 494 ? -6.045 -8.384 -11.647 1.00 96.25 494 GLY A CA 1
ATOM 3841 C C . GLY A 1 494 ? -6.000 -7.389 -12.809 1.00 96.25 494 GLY A C 1
ATOM 3842 O O . GLY A 1 494 ? -4.929 -7.036 -13.319 1.00 96.25 494 GLY A O 1
ATOM 3843 N N . ASP A 1 495 ? -7.171 -6.868 -13.190 1.00 96.69 495 ASP A N 1
ATOM 3844 C CA . ASP A 1 495 ? -7.308 -5.910 -14.297 1.00 96.69 495 ASP A CA 1
ATOM 3845 C C . ASP A 1 495 ? -6.458 -4.646 -14.094 1.00 96.69 495 ASP A C 1
ATOM 3847 O O . ASP A 1 495 ? -5.981 -4.061 -15.072 1.00 96.69 495 ASP A O 1
ATOM 3851 N N . ARG A 1 496 ? -6.198 -4.251 -12.838 1.00 97.19 496 ARG A N 1
ATOM 3852 C CA . ARG A 1 496 ? -5.375 -3.082 -12.528 1.00 97.19 496 ARG A CA 1
ATOM 3853 C C . ARG A 1 496 ? -3.987 -3.205 -13.139 1.00 97.19 496 ARG A C 1
ATOM 3855 O O . ARG A 1 496 ? -3.537 -2.272 -13.792 1.00 97.19 496 ARG A O 1
ATOM 3862 N N . TRP A 1 497 ? -3.312 -4.335 -12.951 1.00 96.50 497 TRP A N 1
ATOM 3863 C CA . TRP A 1 497 ? -1.971 -4.543 -13.499 1.00 96.50 497 TRP A CA 1
ATOM 3864 C C . TRP A 1 497 ? -2.044 -4.972 -14.969 1.00 96.50 497 TRP A C 1
ATOM 3866 O O . TRP A 1 497 ? -1.322 -4.441 -15.817 1.00 96.50 497 TRP A O 1
ATOM 3876 N N . LEU A 1 498 ? -2.962 -5.882 -15.302 1.00 94.56 498 LEU A N 1
ATOM 3877 C CA . LEU A 1 498 ? -3.058 -6.453 -16.643 1.00 94.56 498 LEU A CA 1
ATOM 3878 C C . LEU A 1 498 ? -3.484 -5.431 -17.706 1.00 94.56 498 LEU A C 1
ATOM 3880 O O . LEU A 1 498 ? -2.938 -5.443 -18.808 1.00 94.56 498 LEU A O 1
ATOM 3884 N N . LYS A 1 499 ? -4.431 -4.539 -17.395 1.00 94.00 499 LYS A N 1
ATOM 3885 C CA . LYS A 1 499 ? -5.096 -3.675 -18.387 1.00 94.00 499 LYS A CA 1
ATOM 3886 C C . LYS A 1 499 ? -4.925 -2.181 -18.121 1.00 94.00 499 LYS A C 1
ATOM 3888 O O . LYS A 1 499 ? -4.788 -1.423 -19.075 1.00 94.00 499 LYS A O 1
ATOM 3893 N N . GLU A 1 500 ? -4.945 -1.753 -16.860 1.00 95.69 500 GLU A N 1
ATOM 3894 C CA . GLU A 1 500 ? -5.118 -0.330 -16.518 1.00 95.69 500 GLU A CA 1
ATOM 3895 C C . GLU A 1 500 ? -3.816 0.418 -16.182 1.00 95.69 500 GLU A C 1
ATOM 3897 O O . GLU A 1 500 ? -3.707 1.617 -16.451 1.00 95.69 500 GLU A O 1
ATOM 3902 N N . LEU A 1 501 ? -2.836 -0.257 -15.571 1.00 95.25 501 LEU A N 1
ATOM 3903 C CA . LEU A 1 501 ? -1.553 0.338 -15.185 1.00 95.25 501 LEU A CA 1
ATOM 3904 C C . LEU A 1 501 ? -0.837 0.867 -16.427 1.00 95.25 501 LEU A C 1
ATOM 3906 O O . LEU A 1 501 ? -0.791 0.162 -17.427 1.00 95.25 501 LEU A O 1
ATOM 3910 N N . ASP A 1 502 ? -0.267 2.069 -16.367 1.00 94.75 502 ASP A N 1
ATOM 3911 C CA . ASP A 1 502 ? 0.481 2.676 -17.477 1.00 94.75 502 ASP A CA 1
ATOM 3912 C C . ASP A 1 502 ? 1.548 1.695 -18.001 1.00 94.75 502 ASP A C 1
ATOM 3914 O O . ASP A 1 502 ? 2.361 1.231 -17.198 1.00 94.75 502 ASP A O 1
ATOM 3918 N N . PRO A 1 503 ? 1.577 1.364 -19.306 1.00 93.44 503 PRO A N 1
ATOM 3919 C CA . PRO A 1 503 ? 2.626 0.527 -19.877 1.00 93.44 503 PRO A CA 1
ATOM 3920 C C . PRO A 1 503 ? 4.054 0.988 -19.561 1.00 93.44 503 PRO A C 1
ATOM 3922 O O . PRO A 1 503 ? 4.921 0.140 -19.385 1.00 93.44 503 PRO A O 1
ATOM 3925 N N . ASP A 1 504 ? 4.294 2.299 -19.432 1.00 92.56 504 ASP A N 1
ATOM 3926 C CA . ASP A 1 504 ? 5.606 2.868 -19.073 1.00 92.56 504 ASP A CA 1
ATOM 3927 C C . ASP A 1 504 ? 5.996 2.624 -17.599 1.00 92.56 504 ASP A C 1
ATOM 3929 O O . ASP A 1 504 ? 7.167 2.739 -17.243 1.00 92.56 504 ASP A O 1
ATOM 3933 N N . LEU A 1 505 ? 5.023 2.282 -16.742 1.00 94.88 505 LEU A N 1
ATOM 3934 C CA . LEU A 1 505 ? 5.216 1.875 -15.341 1.00 94.88 505 LEU A CA 1
ATOM 3935 C C . LEU A 1 505 ? 5.086 0.356 -15.132 1.00 94.88 505 LEU A C 1
ATOM 3937 O O . LEU A 1 505 ? 5.401 -0.151 -14.053 1.00 94.88 505 LEU A O 1
ATOM 3941 N N . ALA A 1 506 ? 4.587 -0.362 -16.140 1.00 95.25 506 ALA A N 1
ATOM 3942 C CA . ALA A 1 506 ? 4.668 -1.811 -16.243 1.00 95.25 506 ALA A CA 1
ATOM 3943 C C . ALA A 1 506 ? 6.036 -2.217 -16.818 1.00 95.25 506 ALA A C 1
ATOM 3945 O O . ALA A 1 506 ? 6.886 -1.373 -17.078 1.00 95.25 506 ALA A O 1
ATOM 3946 N N . THR A 1 507 ? 6.286 -3.520 -16.976 1.00 97.06 507 THR A N 1
ATOM 3947 C CA . THR A 1 507 ? 7.556 -4.002 -17.540 1.00 97.06 507 THR A CA 1
ATOM 3948 C C . THR A 1 507 ? 7.632 -3.592 -19.017 1.00 97.06 507 THR A C 1
ATOM 3950 O O . THR A 1 507 ? 6.865 -4.128 -19.826 1.00 97.06 507 THR A O 1
ATOM 3953 N N . PRO A 1 508 ? 8.519 -2.648 -19.394 1.00 96.81 508 PRO A N 1
ATOM 3954 C CA . PRO A 1 508 ? 8.468 -2.017 -20.707 1.00 96.81 508 PRO A CA 1
ATOM 3955 C C . PRO A 1 508 ? 9.181 -2.848 -21.772 1.00 96.81 508 PRO A C 1
ATOM 3957 O O . PRO A 1 508 ? 9.036 -2.563 -22.957 1.00 96.81 508 PRO A O 1
ATOM 3960 N N . MET A 1 509 ? 9.954 -3.864 -21.383 1.00 96.25 509 MET A N 1
ATOM 3961 C CA . MET A 1 509 ? 10.729 -4.672 -22.315 1.00 96.25 509 MET A CA 1
ATOM 3962 C C . MET A 1 509 ? 10.753 -6.150 -21.948 1.00 96.25 509 MET A C 1
ATOM 3964 O O . MET A 1 509 ? 10.690 -6.518 -20.776 1.00 96.25 509 MET A O 1
ATOM 3968 N N . VAL A 1 510 ? 10.915 -6.998 -22.963 1.00 96.88 510 VAL A N 1
ATOM 3969 C CA . VAL A 1 510 ? 11.269 -8.415 -22.796 1.00 96.88 510 VAL A CA 1
ATOM 3970 C C . VAL A 1 510 ? 12.457 -8.772 -23.685 1.00 96.88 510 VAL A C 1
ATOM 3972 O O . VAL A 1 510 ? 12.612 -8.241 -24.787 1.00 96.88 510 VAL A O 1
ATOM 3975 N N . ARG A 1 511 ? 13.321 -9.658 -23.184 1.00 95.00 511 ARG A N 1
ATOM 3976 C CA . ARG A 1 511 ? 14.504 -10.136 -23.903 1.00 95.00 511 ARG A CA 1
ATOM 3977 C C . ARG A 1 511 ? 14.197 -11.479 -24.547 1.00 95.00 511 ARG A C 1
ATOM 3979 O O . ARG A 1 511 ? 13.758 -12.404 -23.863 1.00 95.00 511 ARG A O 1
ATOM 3986 N N . LYS A 1 512 ? 14.464 -11.592 -25.846 1.00 94.88 512 LYS A N 1
ATOM 3987 C CA . LYS A 1 512 ? 14.481 -12.863 -26.574 1.00 94.88 512 LYS A CA 1
ATOM 3988 C C . LYS A 1 512 ? 15.863 -13.015 -27.195 1.00 94.88 512 LYS A C 1
ATOM 3990 O O . LYS A 1 512 ? 16.264 -12.192 -28.013 1.00 94.88 512 LYS A O 1
ATOM 3995 N N . GLU A 1 513 ? 16.574 -14.066 -26.791 1.00 89.12 513 GLU A N 1
ATOM 3996 C CA . GLU A 1 513 ? 17.975 -14.294 -27.170 1.00 89.12 513 GLU A CA 1
ATOM 3997 C C . GLU A 1 513 ? 18.844 -13.078 -26.789 1.00 89.12 513 GLU A C 1
ATOM 3999 O O . GLU A 1 513 ? 18.934 -12.751 -25.605 1.00 89.12 513 GLU A O 1
ATOM 4004 N N . SER A 1 514 ? 19.450 -12.395 -27.762 1.00 89.25 514 SER A N 1
ATOM 4005 C CA . SER A 1 514 ? 20.260 -11.183 -27.580 1.00 89.25 514 SER A CA 1
ATOM 4006 C C . SER A 1 514 ? 19.537 -9.889 -27.979 1.00 89.25 514 SER A C 1
ATOM 4008 O O . SER A 1 514 ? 20.164 -8.832 -28.043 1.00 89.25 514 SER A O 1
ATOM 4010 N N . GLN A 1 515 ? 18.232 -9.951 -28.265 1.00 94.94 515 GLN A N 1
ATOM 4011 C CA . GLN A 1 515 ? 17.437 -8.799 -28.683 1.00 94.94 515 GLN A CA 1
ATOM 4012 C C . GLN A 1 515 ? 16.446 -8.369 -27.602 1.00 94.94 515 GLN A C 1
ATOM 4014 O O . GLN A 1 515 ? 15.714 -9.184 -27.033 1.00 94.94 515 GLN A O 1
ATOM 4019 N N . ASP A 1 516 ? 16.380 -7.057 -27.386 1.00 95.88 516 ASP A N 1
ATOM 4020 C CA . ASP A 1 516 ? 15.434 -6.436 -26.466 1.00 95.88 516 ASP A CA 1
ATOM 4021 C C . ASP A 1 516 ? 14.289 -5.789 -27.233 1.00 95.88 516 ASP A C 1
ATOM 4023 O O . ASP A 1 516 ? 14.506 -4.883 -28.044 1.00 95.88 516 ASP A O 1
ATOM 4027 N N . PHE A 1 517 ? 13.070 -6.228 -26.939 1.00 97.25 517 PHE A N 1
ATOM 4028 C CA . PHE A 1 517 ? 11.844 -5.695 -27.517 1.00 97.25 517 PHE A CA 1
ATOM 4029 C C . PHE A 1 517 ? 11.180 -4.779 -26.497 1.00 97.25 517 PHE A C 1
ATOM 4031 O O . PHE A 1 517 ? 10.715 -5.249 -25.458 1.00 97.25 517 PHE A O 1
ATOM 4038 N N . TYR A 1 518 ? 11.145 -3.479 -26.785 1.00 97.31 518 TYR A N 1
ATOM 4039 C CA . TYR A 1 518 ? 10.501 -2.483 -25.934 1.00 97.31 518 TYR A CA 1
ATOM 4040 C C . TYR A 1 518 ? 9.084 -2.191 -26.426 1.00 97.31 518 TYR A C 1
ATOM 4042 O O . TYR A 1 518 ? 8.777 -2.311 -27.613 1.00 97.31 518 TYR A O 1
ATOM 4050 N N . ILE A 1 519 ? 8.217 -1.783 -25.505 1.00 96.38 519 ILE A N 1
ATOM 4051 C CA . ILE A 1 519 ? 6.947 -1.154 -25.853 1.00 96.38 519 ILE A CA 1
ATOM 4052 C C . ILE A 1 519 ? 7.201 0.151 -26.610 1.00 96.38 519 ILE A C 1
ATOM 4054 O O . ILE A 1 519 ? 8.190 0.849 -26.366 1.00 96.38 519 ILE A O 1
ATOM 4058 N N . TYR A 1 520 ? 6.274 0.493 -27.496 1.00 95.31 520 TYR A N 1
ATOM 4059 C CA . TYR A 1 520 ? 6.298 1.704 -28.307 1.00 95.31 520 TYR A CA 1
ATOM 4060 C C . TYR A 1 520 ? 7.562 1.839 -29.173 1.00 95.31 520 TYR A C 1
ATOM 4062 O O . TYR A 1 520 ? 8.003 2.948 -29.483 1.00 95.31 520 TYR A O 1
ATOM 4070 N N . GLU A 1 521 ? 8.120 0.697 -29.584 1.00 95.38 521 GLU A N 1
ATOM 4071 C CA . GLU A 1 521 ? 9.139 0.591 -30.621 1.00 95.38 521 GLU A CA 1
ATOM 4072 C C . GLU A 1 521 ? 8.716 -0.405 -31.713 1.00 95.38 521 GLU A C 1
ATOM 4074 O O . GLU A 1 521 ? 8.249 -1.498 -31.387 1.00 95.38 521 GLU A O 1
ATOM 4079 N N . PRO A 1 522 ? 8.914 -0.085 -33.003 1.00 95.44 522 PRO A N 1
ATOM 4080 C CA . PRO A 1 522 ? 8.646 -1.019 -34.091 1.00 95.44 522 PRO A CA 1
ATOM 4081 C C . PRO A 1 522 ? 9.408 -2.340 -33.936 1.00 95.44 522 PRO A C 1
ATOM 4083 O O . PRO A 1 522 ? 10.614 -2.358 -33.675 1.00 95.44 522 PRO A O 1
ATOM 4086 N N . ALA A 1 523 ? 8.708 -3.449 -34.158 1.00 95.94 523 ALA A N 1
ATOM 4087 C CA . ALA A 1 523 ? 9.267 -4.793 -34.145 1.00 95.94 523 ALA A CA 1
ATOM 4088 C C . ALA A 1 523 ? 8.711 -5.622 -35.308 1.00 95.94 523 ALA A C 1
ATOM 4090 O O . ALA A 1 523 ? 7.518 -5.568 -35.613 1.00 95.94 523 ALA A O 1
ATOM 4091 N N . GLN A 1 524 ? 9.574 -6.406 -35.952 1.00 95.88 524 GLN A N 1
ATOM 4092 C CA . GLN A 1 524 ? 9.183 -7.291 -37.048 1.00 95.88 524 GLN A CA 1
ATOM 4093 C C . GLN A 1 524 ? 8.903 -8.699 -36.538 1.00 95.88 524 GLN A C 1
ATOM 4095 O O . GLN A 1 524 ? 9.670 -9.256 -35.747 1.00 95.88 524 GLN A O 1
ATOM 4100 N N . LEU A 1 525 ? 7.813 -9.271 -37.040 1.00 96.31 525 LEU A N 1
ATOM 4101 C CA . LEU A 1 525 ? 7.407 -10.648 -36.810 1.00 96.31 525 LEU A CA 1
ATOM 4102 C C . LEU A 1 525 ? 8.039 -11.594 -37.840 1.00 96.31 525 LEU A C 1
ATOM 4104 O O . LEU A 1 525 ? 8.561 -11.171 -38.874 1.00 96.31 525 LEU A O 1
ATOM 4108 N N . ASP A 1 526 ? 7.963 -12.892 -37.572 1.00 94.38 526 ASP A N 1
ATOM 4109 C CA . ASP A 1 526 ? 8.362 -13.954 -38.500 1.00 94.38 526 ASP A CA 1
ATOM 4110 C C . ASP A 1 526 ? 7.528 -13.987 -39.794 1.00 94.38 526 ASP A C 1
ATOM 4112 O O . ASP A 1 526 ? 8.029 -14.436 -40.821 1.00 94.38 526 ASP A O 1
ATOM 4116 N N . SER A 1 527 ? 6.309 -13.435 -39.785 1.00 92.81 527 SER A N 1
ATOM 4117 C CA . SER A 1 527 ? 5.496 -13.177 -40.985 1.00 92.81 527 SER A CA 1
ATOM 4118 C C . SER A 1 527 ? 6.030 -12.043 -41.870 1.00 92.81 527 SER A C 1
ATOM 4120 O O . SER A 1 527 ? 5.469 -11.779 -42.929 1.00 92.81 527 SER A O 1
ATOM 4122 N N . HIS A 1 528 ? 7.099 -11.366 -41.438 1.00 89.25 528 HIS A N 1
ATOM 4123 C CA . HIS A 1 528 ? 7.646 -10.122 -41.985 1.00 89.25 528 HIS A CA 1
ATOM 4124 C C . HIS A 1 528 ? 6.804 -8.863 -41.755 1.00 89.25 528 HIS A C 1
ATOM 4126 O O . HIS A 1 528 ? 7.288 -7.766 -42.060 1.00 89.25 528 HIS A O 1
ATOM 4132 N N . ASP A 1 529 ? 5.624 -8.982 -41.146 1.00 92.12 529 ASP A N 1
ATOM 4133 C CA . ASP A 1 529 ? 4.835 -7.828 -40.720 1.00 92.12 529 ASP A CA 1
ATOM 4134 C C . ASP A 1 529 ? 5.568 -7.033 -39.633 1.00 92.12 529 ASP A C 1
ATOM 4136 O O . ASP A 1 529 ? 6.300 -7.591 -38.809 1.00 92.12 529 ASP A O 1
ATOM 4140 N N . VAL A 1 530 ? 5.358 -5.716 -39.622 1.00 94.06 530 VAL A N 1
ATOM 4141 C CA . VAL A 1 530 ? 5.865 -4.823 -38.576 1.00 94.06 530 VAL A CA 1
ATOM 4142 C C . VAL A 1 530 ? 4.709 -4.444 -37.660 1.00 94.06 530 VAL A C 1
ATOM 4144 O O . VAL A 1 530 ? 3.600 -4.142 -38.106 1.00 94.06 530 VAL A O 1
ATOM 4147 N N . CYS A 1 531 ? 4.964 -4.485 -36.361 1.00 95.75 531 CYS A N 1
ATOM 4148 C CA . CYS A 1 531 ? 3.995 -4.156 -35.331 1.00 95.75 531 CYS A CA 1
ATOM 4149 C C . CYS A 1 531 ? 4.632 -3.275 -34.256 1.00 95.75 531 CYS A C 1
ATOM 4151 O O . CYS A 1 531 ? 5.854 -3.166 -34.156 1.00 95.75 531 CYS A O 1
ATOM 4153 N N . MET A 1 532 ? 3.778 -2.661 -33.447 1.00 95.50 532 MET A N 1
ATOM 4154 C CA . MET A 1 532 ? 4.149 -1.806 -32.330 1.00 95.50 532 MET A CA 1
ATOM 4155 C C . MET A 1 532 ? 3.692 -2.472 -31.026 1.00 95.50 532 MET A C 1
ATOM 4157 O O . MET A 1 532 ? 2.492 -2.463 -30.742 1.00 95.50 532 MET A O 1
ATOM 4161 N N . PRO A 1 533 ? 4.587 -3.067 -30.219 1.00 96.44 533 PRO A N 1
ATOM 4162 C CA . PRO A 1 533 ? 4.228 -3.606 -28.913 1.00 96.44 533 PRO A CA 1
ATOM 4163 C C . PRO A 1 533 ? 3.748 -2.500 -27.979 1.00 96.44 533 PRO A C 1
ATOM 4165 O O . PRO A 1 533 ? 4.353 -1.437 -27.907 1.00 96.44 533 PRO A O 1
ATOM 4168 N N . THR A 1 534 ? 2.678 -2.748 -27.234 1.00 95.25 534 THR A N 1
ATOM 4169 C CA . THR A 1 534 ? 2.094 -1.778 -26.295 1.00 95.25 534 THR A CA 1
ATOM 4170 C C . THR A 1 534 ? 2.080 -2.284 -24.865 1.00 95.25 534 THR A C 1
ATOM 4172 O O . THR A 1 534 ? 2.086 -1.483 -23.935 1.00 95.25 534 THR A O 1
ATOM 4175 N N . ARG A 1 535 ? 2.080 -3.606 -24.658 1.00 96.50 535 ARG A N 1
ATOM 4176 C CA . ARG A 1 535 ? 2.152 -4.222 -23.329 1.00 96.50 535 ARG A CA 1
ATOM 4177 C C . ARG A 1 535 ? 2.663 -5.652 -23.406 1.00 96.50 535 ARG A C 1
ATOM 4179 O O . ARG A 1 535 ? 2.266 -6.399 -24.296 1.00 96.50 535 ARG A O 1
ATOM 4186 N N . TRP A 1 536 ? 3.453 -6.049 -22.418 1.00 97.88 536 TRP A N 1
ATOM 4187 C CA . TRP A 1 536 ? 3.881 -7.431 -22.215 1.00 97.88 536 TRP A CA 1
ATOM 4188 C C . TRP A 1 536 ? 3.092 -8.083 -21.079 1.00 97.88 536 TRP A C 1
ATOM 4190 O O . TRP A 1 536 ? 2.834 -7.447 -20.056 1.00 97.88 536 TRP A O 1
ATOM 4200 N N . PHE A 1 537 ? 2.710 -9.344 -21.255 1.00 97.69 537 PHE A N 1
ATOM 4201 C CA . PHE A 1 537 ? 1.984 -10.136 -20.261 1.00 97.69 537 PHE A CA 1
ATOM 4202 C C . PHE A 1 537 ? 2.241 -11.633 -20.472 1.00 97.69 537 PHE A C 1
ATOM 4204 O O . PHE A 1 537 ? 2.813 -12.031 -21.487 1.00 97.69 537 PHE A O 1
ATOM 4211 N N . THR A 1 538 ? 1.834 -12.477 -19.530 1.00 97.94 538 THR A N 1
ATOM 4212 C CA . THR A 1 538 ? 1.968 -13.936 -19.636 1.00 97.94 538 THR A CA 1
ATOM 4213 C C . THR A 1 538 ? 0.618 -14.632 -19.762 1.00 97.94 538 THR A C 1
ATOM 4215 O O . THR A 1 538 ? -0.403 -14.137 -19.294 1.00 97.94 538 THR A O 1
ATOM 4218 N N . ARG A 1 539 ? 0.613 -15.807 -20.393 1.00 96.06 539 ARG A N 1
ATOM 4219 C CA . ARG A 1 539 ? -0.474 -16.794 -20.341 1.00 96.06 539 ARG A CA 1
ATOM 4220 C C . ARG A 1 539 ? 0.150 -18.128 -19.962 1.00 96.06 539 ARG A C 1
ATOM 4222 O O . ARG A 1 539 ? 0.837 -18.746 -20.781 1.00 96.06 539 ARG A O 1
ATOM 4229 N N . GLY A 1 540 ? -0.007 -18.530 -18.702 1.00 90.44 540 GLY A N 1
ATOM 4230 C CA . GLY A 1 540 ? 0.796 -19.610 -18.129 1.00 90.44 540 GLY A CA 1
ATOM 4231 C C . GLY A 1 540 ? 2.292 -19.279 -18.204 1.00 90.44 540 GLY A C 1
ATOM 4232 O O . GLY A 1 540 ? 2.721 -18.207 -17.786 1.00 90.44 540 GLY A O 1
ATOM 4233 N N . SER A 1 541 ? 3.097 -20.179 -18.772 1.00 89.88 541 SER A N 1
ATOM 4234 C CA . SER A 1 541 ? 4.553 -19.997 -18.899 1.00 89.88 541 SER A CA 1
ATOM 4235 C C . SER A 1 541 ? 4.993 -19.172 -20.114 1.00 89.88 541 SER A C 1
ATOM 4237 O O . SER A 1 541 ? 6.177 -18.861 -20.244 1.00 89.88 541 SER A O 1
ATOM 4239 N N . GLN A 1 542 ? 4.077 -18.834 -21.024 1.00 95.75 542 GLN A N 1
ATOM 4240 C CA . GLN A 1 542 ? 4.407 -18.149 -22.270 1.00 95.75 542 GLN A CA 1
ATOM 4241 C C . GLN A 1 542 ? 4.193 -16.640 -22.158 1.00 95.75 542 GLN A C 1
ATOM 4243 O O . GLN A 1 542 ? 3.157 -16.184 -21.675 1.00 95.75 542 GLN A O 1
ATOM 4248 N N . THR A 1 543 ? 5.145 -15.870 -22.679 1.00 97.75 543 THR A N 1
ATOM 4249 C CA . THR A 1 543 ? 5.057 -14.409 -22.779 1.00 97.75 543 THR A CA 1
ATOM 4250 C C . THR A 1 543 ? 4.392 -13.991 -24.086 1.00 97.75 543 THR A C 1
ATOM 4252 O O . THR A 1 543 ? 4.730 -14.495 -25.159 1.00 97.75 543 THR A O 1
ATOM 4255 N N . TYR A 1 544 ? 3.482 -13.029 -23.994 1.00 97.88 544 TYR A N 1
ATOM 4256 C CA . TYR A 1 544 ? 2.754 -12.421 -25.097 1.00 97.88 544 TYR A CA 1
ATOM 4257 C C . TYR A 1 544 ? 2.968 -10.909 -25.100 1.00 97.88 544 TYR A C 1
ATOM 4259 O O . TYR A 1 544 ? 3.150 -10.277 -24.056 1.00 97.88 544 TYR A O 1
ATOM 4267 N N . ALA A 1 545 ? 2.913 -10.336 -26.294 1.00 97.44 545 ALA A N 1
ATOM 4268 C CA . ALA A 1 545 ? 2.766 -8.913 -26.509 1.00 97.44 545 ALA A CA 1
ATOM 4269 C C . ALA A 1 545 ? 1.338 -8.616 -26.933 1.00 97.44 545 ALA A C 1
ATOM 4271 O O . ALA A 1 545 ? 0.775 -9.294 -27.794 1.00 97.44 545 ALA A O 1
ATOM 4272 N N . LYS A 1 546 ? 0.796 -7.540 -26.395 1.00 96.50 546 LYS A N 1
ATOM 4273 C CA . LYS A 1 546 ? -0.295 -6.806 -27.005 1.00 96.50 546 LYS A CA 1
ATOM 4274 C C . LYS A 1 546 ? 0.321 -5.828 -28.005 1.00 96.50 546 LYS A C 1
ATOM 4276 O O . LYS A 1 546 ? 1.266 -5.131 -27.635 1.00 96.50 546 LYS A O 1
ATOM 4281 N N . VAL A 1 547 ? -0.137 -5.818 -29.256 1.00 96.38 547 VAL A N 1
ATOM 4282 C CA . VAL A 1 547 ? 0.492 -5.031 -30.331 1.00 96.38 547 VAL A CA 1
ATOM 4283 C C . VAL A 1 547 ? -0.535 -4.271 -31.166 1.00 96.38 547 VAL A C 1
ATOM 4285 O O . VAL A 1 547 ? -1.657 -4.741 -31.354 1.00 96.38 547 VAL A O 1
ATOM 4288 N N . TRP A 1 548 ? -0.119 -3.131 -31.714 1.00 95.00 548 TRP A N 1
ATOM 4289 C CA . TRP A 1 548 ? -0.802 -2.444 -32.811 1.00 95.00 548 TRP A CA 1
ATOM 4290 C C . TRP A 1 548 ? -0.148 -2.794 -34.145 1.00 95.00 548 TRP A C 1
ATOM 4292 O O . TRP A 1 548 ? 1.078 -2.928 -34.234 1.00 95.00 548 TRP A O 1
ATOM 4302 N N . ARG A 1 549 ? -0.953 -2.933 -35.200 1.00 92.75 549 ARG A N 1
ATOM 4303 C CA . ARG A 1 549 ? -0.433 -3.136 -36.557 1.00 92.75 549 ARG A CA 1
ATOM 4304 C C . ARG A 1 549 ? 0.253 -1.865 -37.064 1.00 92.75 549 ARG A C 1
ATOM 4306 O O . ARG A 1 549 ? -0.215 -0.761 -36.795 1.00 92.75 549 ARG A O 1
ATOM 4313 N N . MET A 1 550 ? 1.336 -2.024 -37.823 1.00 93.19 550 MET A N 1
ATOM 4314 C CA . MET A 1 550 ? 1.944 -0.930 -38.579 1.00 93.19 550 MET A CA 1
ATOM 4315 C C . MET A 1 550 ? 1.806 -1.184 -40.078 1.00 93.19 550 MET A C 1
ATOM 4317 O O . MET A 1 550 ? 2.077 -2.286 -40.557 1.00 93.19 550 MET A O 1
ATOM 4321 N N . GLU A 1 551 ? 1.404 -0.156 -40.819 1.00 92.00 551 GLU A N 1
ATOM 4322 C CA . GLU A 1 551 ? 1.287 -0.203 -42.275 1.00 92.00 551 GLU A CA 1
ATOM 4323 C C . GLU A 1 551 ? 2.207 0.824 -42.926 1.00 92.00 551 GLU A C 1
ATOM 4325 O O . GLU A 1 551 ? 2.493 1.885 -42.365 1.00 92.00 551 GLU A O 1
ATOM 4330 N N . ARG A 1 552 ? 2.698 0.481 -44.118 1.00 90.94 552 ARG A N 1
ATOM 4331 C CA . ARG A 1 552 ? 3.476 1.408 -44.934 1.00 90.94 552 ARG A CA 1
ATOM 4332 C C . ARG A 1 552 ? 2.533 2.396 -45.594 1.00 90.94 552 ARG A C 1
ATOM 4334 O O . ARG A 1 552 ? 1.442 2.034 -46.033 1.00 90.94 552 ARG A O 1
ATOM 4341 N N . THR A 1 553 ? 2.984 3.629 -45.712 1.00 88.06 553 THR A N 1
ATOM 4342 C CA . THR A 1 553 ? 2.278 4.651 -46.476 1.00 88.06 553 THR A CA 1
ATOM 4343 C C . THR A 1 553 ? 2.234 4.294 -47.968 1.00 88.06 553 THR A C 1
ATOM 4345 O O . THR A 1 553 ? 3.080 3.530 -48.438 1.00 88.06 553 THR A O 1
ATOM 4348 N N . PRO A 1 554 ? 1.273 4.829 -48.748 1.00 84.12 554 PRO A N 1
ATOM 4349 C CA . PRO A 1 554 ? 1.152 4.511 -50.176 1.00 84.12 554 PRO A CA 1
ATOM 4350 C C . PRO A 1 554 ? 2.394 4.852 -51.014 1.00 84.12 554 PRO A C 1
ATOM 4352 O O . PRO A 1 554 ? 2.639 4.216 -52.035 1.00 84.12 554 PRO A O 1
ATOM 4355 N N . ASP A 1 555 ? 3.183 5.839 -50.586 1.00 82.94 555 ASP A N 1
ATOM 4356 C CA . ASP A 1 555 ? 4.473 6.215 -51.183 1.00 82.94 555 ASP A CA 1
ATOM 4357 C C . ASP A 1 555 ? 5.641 5.305 -50.742 1.00 82.94 555 ASP A C 1
ATOM 4359 O O . ASP A 1 555 ? 6.750 5.410 -51.268 1.00 82.94 555 ASP A O 1
ATOM 4363 N N . GLY A 1 556 ? 5.401 4.401 -49.788 1.00 81.38 556 GLY A N 1
ATOM 4364 C CA . GLY A 1 556 ? 6.361 3.431 -49.272 1.00 81.38 556 GLY A CA 1
ATOM 4365 C C . GLY A 1 556 ? 7.481 4.024 -48.417 1.00 81.38 556 GLY A C 1
ATOM 4366 O O . GLY A 1 556 ? 8.424 3.298 -48.116 1.00 81.38 556 GLY A O 1
ATOM 4367 N N . GLN A 1 557 ? 7.404 5.307 -48.042 1.00 84.44 557 GLN A N 1
ATOM 4368 C CA . GLN A 1 557 ? 8.498 6.034 -47.380 1.00 84.44 557 GLN A CA 1
ATOM 4369 C C . GLN A 1 557 ? 8.398 6.074 -45.850 1.00 84.44 557 GLN A C 1
ATOM 4371 O O . GLN A 1 557 ? 9.394 6.355 -45.179 1.00 84.44 557 GLN A O 1
ATOM 4376 N N . ALA A 1 558 ? 7.218 5.814 -45.286 1.00 89.50 558 ALA A N 1
ATOM 4377 C CA . ALA A 1 558 ? 6.960 5.981 -43.863 1.00 89.50 558 ALA A CA 1
ATOM 4378 C C . ALA A 1 558 ? 5.961 4.946 -43.324 1.00 89.50 558 ALA A C 1
ATOM 4380 O O . ALA A 1 558 ? 5.413 4.118 -44.059 1.00 89.50 558 ALA A O 1
ATOM 4381 N N . TRP A 1 559 ? 5.742 5.000 -42.012 1.00 92.06 559 TRP A N 1
ATOM 4382 C CA . TRP A 1 559 ? 4.876 4.092 -41.272 1.00 92.06 559 TRP A CA 1
ATOM 4383 C C . TRP A 1 559 ? 3.695 4.820 -40.628 1.00 92.06 559 TRP A C 1
ATOM 4385 O O . TRP A 1 559 ? 3.834 5.927 -40.103 1.00 92.06 559 TRP A O 1
ATOM 4395 N N . VAL A 1 560 ? 2.541 4.157 -40.613 1.00 92.62 560 VAL A N 1
ATOM 4396 C CA . VAL A 1 560 ? 1.347 4.555 -39.859 1.00 92.62 560 VAL A CA 1
ATOM 4397 C C . VAL A 1 560 ? 1.023 3.456 -38.852 1.00 92.62 560 VAL A C 1
ATOM 4399 O O . VAL A 1 560 ? 1.034 2.271 -39.190 1.00 92.62 560 VAL A O 1
ATOM 4402 N N . VAL A 1 561 ? 0.760 3.843 -37.604 1.00 92.81 561 VAL A N 1
ATOM 4403 C CA . VAL A 1 561 ? 0.344 2.922 -36.536 1.00 92.81 561 VAL A CA 1
ATOM 4404 C C . VAL A 1 561 ? -1.180 2.870 -36.495 1.00 92.81 561 VAL A C 1
ATOM 4406 O O . VAL A 1 561 ? -1.822 3.915 -36.454 1.00 92.81 561 VAL A O 1
ATOM 4409 N N . LEU A 1 562 ? -1.764 1.675 -36.489 1.00 90.25 562 LEU A N 1
ATOM 4410 C CA . LEU A 1 562 ? -3.215 1.480 -36.475 1.00 90.25 562 LEU A CA 1
ATOM 4411 C C . LEU A 1 562 ? -3.693 1.117 -35.062 1.00 90.25 562 LEU A C 1
ATOM 4413 O O . LEU A 1 562 ? -3.538 -0.031 -34.638 1.00 90.25 562 LEU A O 1
ATOM 4417 N N . ASP A 1 563 ? -4.273 2.074 -34.327 1.00 82.50 563 ASP A N 1
ATOM 4418 C CA . ASP A 1 563 ? -4.715 1.849 -32.935 1.00 82.50 563 ASP A CA 1
ATOM 4419 C C . ASP A 1 563 ? -5.938 0.927 -32.819 1.00 82.50 563 ASP A C 1
ATOM 4421 O O . ASP A 1 563 ? -6.145 0.257 -31.807 1.00 82.50 563 ASP A O 1
ATOM 4425 N N . ASN A 1 564 ? -6.719 0.852 -33.892 1.00 79.62 564 ASN A N 1
ATOM 4426 C CA . ASN A 1 564 ? -7.950 0.085 -34.007 1.00 79.62 564 ASN A CA 1
ATOM 4427 C C . ASN A 1 564 ? -7.714 -1.392 -34.370 1.00 79.62 564 ASN A C 1
ATOM 4429 O O . ASN A 1 564 ? -8.645 -2.195 -34.299 1.00 79.62 564 ASN A O 1
ATOM 4433 N N . ALA A 1 565 ? -6.488 -1.756 -34.753 1.00 78.56 565 ALA A N 1
ATOM 4434 C CA . ALA A 1 565 ? -6.096 -3.093 -35.188 1.00 78.56 565 ALA A CA 1
ATOM 4435 C C . ALA A 1 565 ? -5.174 -3.751 -34.150 1.00 78.56 565 ALA A C 1
ATOM 4437 O O . ALA A 1 565 ? -4.008 -4.060 -34.412 1.00 78.56 565 ALA A O 1
ATOM 4438 N N . GLU A 1 566 ? -5.706 -3.933 -32.946 1.00 87.88 566 GLU A N 1
ATOM 4439 C CA . GLU A 1 566 ? -4.987 -4.490 -31.807 1.00 87.88 566 GLU A CA 1
ATOM 4440 C C . GLU A 1 566 ? -5.125 -6.017 -31.730 1.00 87.88 566 GLU A C 1
ATOM 4442 O O . GLU A 1 566 ? -6.224 -6.565 -31.835 1.00 87.88 566 GLU A O 1
ATOM 4447 N N . PHE A 1 567 ? -4.013 -6.721 -31.520 1.00 93.25 567 PHE A N 1
ATOM 4448 C CA . PHE A 1 567 ? -4.006 -8.179 -31.384 1.00 93.25 567 PHE A CA 1
ATOM 4449 C C . PHE A 1 567 ? -2.884 -8.666 -30.462 1.00 93.25 567 PHE A C 1
ATOM 4451 O O . PHE A 1 567 ? -1.983 -7.917 -30.085 1.00 93.25 567 PHE A O 1
ATOM 4458 N N . ASN A 1 568 ? -2.960 -9.939 -30.065 1.00 96.00 568 ASN A N 1
ATOM 4459 C CA . ASN A 1 568 ? -1.981 -10.563 -29.178 1.00 96.00 568 ASN A CA 1
ATOM 4460 C C . ASN A 1 568 ? -1.026 -11.453 -29.974 1.00 96.00 568 ASN A C 1
ATOM 4462 O O . ASN A 1 568 ? -1.469 -12.287 -30.764 1.00 96.00 568 ASN A O 1
ATOM 4466 N N . VAL A 1 569 ? 0.272 -11.323 -29.714 1.00 96.75 569 VAL A N 1
ATOM 4467 C CA . VAL A 1 569 ? 1.335 -12.055 -30.410 1.00 96.75 569 VAL A CA 1
ATOM 4468 C C . VAL A 1 569 ? 2.232 -12.764 -29.392 1.00 96.75 569 VAL A C 1
ATOM 4470 O O . VAL A 1 569 ? 2.729 -12.107 -28.477 1.00 96.75 569 VAL A O 1
ATOM 4473 N N . PRO A 1 570 ? 2.476 -14.082 -29.515 1.00 97.31 570 PRO A N 1
ATOM 4474 C CA . PRO A 1 570 ? 3.459 -14.774 -28.680 1.00 97.31 570 PRO A CA 1
ATOM 4475 C C . PRO A 1 570 ? 4.872 -14.227 -28.913 1.00 97.31 570 PRO A C 1
ATOM 4477 O O . PRO A 1 570 ? 5.260 -13.998 -30.060 1.00 97.31 570 PRO A O 1
ATOM 4480 N N . LEU A 1 571 ? 5.686 -14.112 -27.857 1.00 97.25 571 LEU A N 1
ATOM 4481 C CA . LEU A 1 571 ? 7.075 -13.636 -27.950 1.00 97.25 571 LEU A CA 1
ATOM 4482 C C . LEU A 1 571 ? 7.902 -14.429 -28.981 1.00 97.25 571 LEU A C 1
ATOM 4484 O O . LEU A 1 571 ? 8.778 -13.884 -29.644 1.00 97.25 571 LEU A O 1
ATOM 4488 N N . GLN A 1 572 ? 7.600 -15.713 -29.180 1.00 96.25 572 GLN A N 1
ATOM 4489 C CA . GLN A 1 572 ? 8.296 -16.568 -30.143 1.00 96.25 572 GLN A CA 1
ATOM 4490 C C . GLN A 1 572 ? 8.195 -16.052 -31.586 1.00 96.25 572 GLN A C 1
ATOM 4492 O O . GLN A 1 572 ? 9.133 -16.274 -32.347 1.00 96.25 572 GLN A O 1
ATOM 4497 N N . ARG A 1 573 ? 7.128 -15.325 -31.945 1.00 96.88 573 ARG A N 1
ATOM 4498 C CA . ARG A 1 573 ? 6.917 -14.769 -33.294 1.00 96.88 573 ARG A CA 1
ATOM 4499 C C . ARG A 1 573 ? 7.719 -13.499 -33.569 1.00 96.88 573 ARG A C 1
ATOM 4501 O O . ARG A 1 573 ? 7.851 -13.116 -34.723 1.00 96.88 573 ARG A O 1
ATOM 4508 N N . PHE A 1 574 ? 8.276 -12.857 -32.543 1.00 97.25 574 PHE A N 1
ATOM 4509 C CA . PHE A 1 574 ? 9.122 -11.677 -32.711 1.00 97.25 574 PHE A CA 1
ATOM 4510 C C . PHE A 1 574 ? 10.482 -12.063 -33.294 1.00 97.25 574 PHE A C 1
ATOM 4512 O O . PHE A 1 574 ? 11.172 -12.920 -32.737 1.00 97.25 574 PHE A O 1
ATOM 4519 N N . LEU A 1 575 ? 10.866 -11.435 -34.404 1.00 95.69 575 LEU A N 1
ATOM 4520 C CA . LEU A 1 575 ? 12.081 -11.759 -35.151 1.00 95.69 575 LEU A CA 1
ATOM 4521 C C . LEU A 1 575 ? 13.161 -10.682 -35.002 1.00 95.69 575 LEU A C 1
ATOM 4523 O O . LEU A 1 575 ? 14.292 -11.008 -34.648 1.00 95.69 575 LEU A O 1
ATOM 4527 N N . VAL A 1 576 ? 12.827 -9.411 -35.256 1.00 95.81 576 VAL A N 1
ATOM 4528 C CA . VAL A 1 576 ? 13.805 -8.306 -35.273 1.00 95.81 576 VAL A CA 1
ATOM 4529 C C . VAL A 1 576 ? 13.299 -7.120 -34.454 1.00 95.81 576 VAL A C 1
ATOM 4531 O O . VAL A 1 576 ? 12.204 -6.613 -34.708 1.00 95.81 576 VAL A O 1
ATOM 4534 N N . ALA A 1 577 ? 14.094 -6.681 -33.478 1.00 95.62 577 ALA A N 1
ATOM 4535 C CA . ALA A 1 577 ? 13.843 -5.477 -32.685 1.00 95.62 577 ALA A CA 1
ATOM 4536 C C . ALA A 1 577 ? 14.287 -4.199 -33.425 1.00 95.62 577 ALA A C 1
ATOM 4538 O O . ALA A 1 577 ? 15.009 -4.261 -34.423 1.00 95.62 577 ALA A O 1
ATOM 4539 N N . LEU A 1 578 ? 13.911 -3.024 -32.908 1.00 94.12 578 LEU A N 1
ATOM 4540 C CA . LEU A 1 578 ? 14.167 -1.725 -33.542 1.00 94.12 578 LEU A CA 1
ATOM 4541 C C . LEU A 1 578 ? 15.618 -1.512 -34.034 1.00 94.12 578 LEU A C 1
ATOM 4543 O O . LEU A 1 578 ? 15.772 -1.137 -35.197 1.00 94.12 578 LEU A O 1
ATOM 4547 N N . PRO A 1 579 ? 16.691 -1.788 -33.257 1.00 93.19 579 PRO A N 1
ATOM 4548 C CA . PRO A 1 579 ? 18.061 -1.600 -33.751 1.00 93.19 579 PRO A CA 1
ATOM 4549 C C . PRO A 1 579 ? 18.375 -2.427 -35.007 1.00 93.19 579 PRO A C 1
ATOM 4551 O O . PRO A 1 579 ? 18.999 -1.931 -35.944 1.00 93.19 579 PRO A O 1
ATOM 4554 N N . GLY A 1 580 ? 17.889 -3.671 -35.060 1.00 93.12 580 GLY A N 1
ATOM 4555 C CA . GLY A 1 580 ? 18.044 -4.532 -36.230 1.00 93.12 580 GLY A CA 1
ATOM 4556 C C . GLY A 1 580 ? 17.221 -4.052 -37.427 1.00 93.12 580 GLY A C 1
ATOM 4557 O O . GLY A 1 580 ? 17.676 -4.156 -38.564 1.00 93.12 580 GLY A O 1
ATOM 4558 N N . LEU A 1 581 ? 16.041 -3.467 -37.191 1.00 92.75 581 LEU A N 1
ATOM 4559 C CA . LEU A 1 581 ? 15.221 -2.868 -38.249 1.00 92.75 581 LEU A CA 1
ATOM 4560 C C . LEU A 1 581 ? 15.854 -1.614 -38.850 1.00 92.75 581 LEU A C 1
ATOM 4562 O O . LEU A 1 581 ? 15.791 -1.434 -40.063 1.00 92.75 581 LEU A O 1
ATOM 4566 N N . ILE A 1 582 ? 16.496 -0.781 -38.028 1.00 92.81 582 ILE A N 1
ATOM 4567 C CA . ILE A 1 582 ? 17.269 0.371 -38.510 1.00 92.81 582 ILE A CA 1
ATOM 4568 C C . ILE A 1 582 ? 18.425 -0.119 -39.391 1.00 92.81 582 ILE A C 1
ATOM 4570 O O . ILE A 1 582 ? 18.615 0.392 -40.493 1.00 92.81 582 ILE A O 1
ATOM 4574 N N . GLY A 1 583 ? 19.148 -1.157 -38.952 1.00 91.56 583 GLY A N 1
ATOM 4575 C CA . GLY A 1 583 ? 20.192 -1.791 -39.762 1.00 91.56 583 GLY A CA 1
ATOM 4576 C C . GLY A 1 583 ? 19.659 -2.330 -41.094 1.00 91.56 583 GLY A C 1
ATOM 4577 O O . GLY A 1 583 ? 20.265 -2.111 -42.138 1.00 91.56 583 GLY A O 1
ATOM 4578 N N . LYS A 1 584 ? 18.485 -2.970 -41.088 1.00 89.44 584 LYS A N 1
ATOM 4579 C CA . LYS A 1 584 ? 17.822 -3.461 -42.304 1.00 89.44 584 LYS A CA 1
ATOM 4580 C C . LYS A 1 584 ? 17.456 -2.330 -43.270 1.00 89.44 584 LYS A C 1
ATOM 4582 O O . LYS A 1 584 ? 17.774 -2.443 -44.448 1.00 89.44 584 LYS A O 1
ATOM 4587 N N . ALA A 1 585 ? 16.852 -1.245 -42.783 1.00 88.94 585 ALA A N 1
ATOM 4588 C CA . ALA A 1 585 ? 16.503 -0.076 -43.599 1.00 88.94 585 ALA A CA 1
ATOM 4589 C C . ALA A 1 585 ? 17.738 0.599 -44.225 1.00 88.94 585 ALA A C 1
ATOM 4591 O O . ALA A 1 585 ? 17.676 1.110 -45.338 1.00 88.94 585 ALA A O 1
ATOM 4592 N N . ALA A 1 586 ? 18.883 0.568 -43.534 1.00 89.19 586 ALA A N 1
ATOM 4593 C CA . ALA A 1 586 ? 20.138 1.101 -44.062 1.00 89.19 586 ALA A CA 1
ATOM 4594 C C . ALA A 1 586 ? 20.715 0.267 -45.225 1.00 89.19 586 ALA A C 1
ATOM 4596 O O . ALA A 1 586 ? 21.448 0.802 -46.055 1.00 89.19 586 ALA A O 1
ATOM 4597 N N . HIS A 1 587 ? 20.399 -1.030 -45.290 1.00 88.31 587 HIS A N 1
ATOM 4598 C CA . HIS A 1 587 ? 20.891 -1.945 -46.325 1.00 88.31 587 HIS A CA 1
ATOM 4599 C C . HIS A 1 587 ? 19.885 -2.210 -47.457 1.00 88.31 587 HIS A C 1
ATOM 4601 O O . HIS A 1 587 ? 20.301 -2.563 -48.558 1.00 88.31 587 HIS A O 1
ATOM 4607 N N . ASP A 1 588 ? 18.585 -2.039 -47.207 1.00 86.06 588 ASP A N 1
ATOM 4608 C CA . ASP A 1 588 ? 17.500 -2.274 -48.161 1.00 86.06 588 ASP A CA 1
ATOM 4609 C C . ASP A 1 588 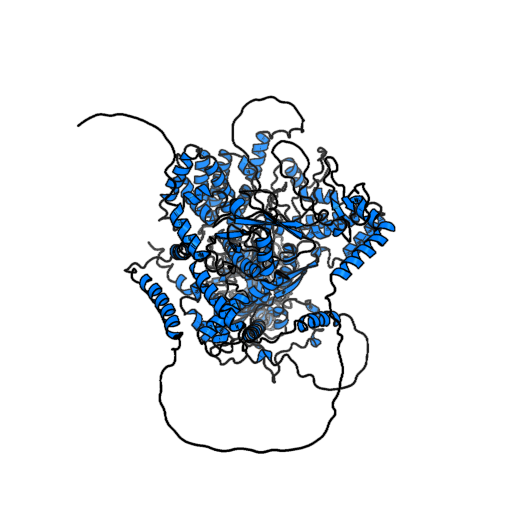? 16.655 -1.006 -48.341 1.00 86.06 588 ASP A C 1
ATOM 4611 O O . ASP A 1 588 ? 15.789 -0.695 -47.524 1.00 86.06 588 ASP A O 1
ATOM 4615 N N . SER A 1 589 ? 16.871 -0.297 -49.452 1.00 79.19 589 SER A N 1
ATOM 4616 C CA . SER A 1 589 ? 16.147 0.937 -49.785 1.00 79.19 589 SER A CA 1
ATOM 4617 C C . SER A 1 589 ? 14.651 0.732 -50.055 1.00 79.19 589 SER A C 1
ATOM 4619 O O . SER A 1 589 ? 13.907 1.709 -50.108 1.00 79.19 589 SER A O 1
ATOM 4621 N N . SER A 1 590 ? 14.191 -0.515 -50.215 1.00 81.88 590 SER A N 1
ATOM 4622 C CA . SER A 1 590 ? 12.768 -0.848 -50.345 1.00 81.88 590 SER A CA 1
ATOM 4623 C C . SER A 1 590 ? 12.051 -0.982 -48.993 1.00 81.88 590 SER A C 1
ATOM 4625 O O . SER A 1 590 ? 10.819 -1.100 -48.940 1.00 81.88 590 SER A O 1
ATOM 4627 N N . PHE A 1 591 ? 12.804 -0.972 -47.888 1.00 86.56 591 PHE A N 1
ATOM 4628 C CA . PHE A 1 591 ? 12.279 -1.007 -46.532 1.00 86.56 591 PHE A CA 1
ATOM 4629 C C . PHE A 1 591 ? 12.347 0.399 -45.904 1.00 86.56 591 PHE A C 1
ATOM 4631 O O . PHE A 1 591 ? 13.445 0.891 -45.649 1.00 86.56 591 PHE A O 1
ATOM 4638 N N . PRO A 1 592 ? 11.203 1.057 -45.626 1.00 89.12 592 PRO A N 1
ATOM 4639 C CA . PRO A 1 592 ? 11.209 2.397 -45.045 1.00 89.12 592 PRO A CA 1
ATOM 4640 C C . PRO A 1 592 ? 11.817 2.403 -43.643 1.00 89.12 592 PRO A C 1
ATOM 4642 O O . PRO A 1 592 ? 11.597 1.470 -42.862 1.00 89.12 592 PRO A O 1
ATOM 4645 N N . ASP A 1 593 ? 12.533 3.481 -43.306 1.00 89.94 593 ASP A N 1
ATOM 4646 C CA . ASP A 1 593 ? 13.132 3.658 -41.982 1.00 89.94 593 ASP A CA 1
ATOM 4647 C C . ASP A 1 593 ? 12.046 3.506 -40.897 1.00 89.94 593 ASP A C 1
ATOM 4649 O O . ASP A 1 593 ? 11.065 4.258 -40.904 1.00 89.94 593 ASP A O 1
ATOM 4653 N N . PRO A 1 594 ? 12.182 2.547 -39.957 1.00 90.50 594 PRO A N 1
ATOM 4654 C CA . PRO A 1 594 ? 11.178 2.305 -38.919 1.00 90.50 594 PRO A CA 1
ATOM 4655 C C . PRO A 1 594 ? 10.943 3.521 -38.008 1.00 90.50 594 PRO A C 1
ATOM 4657 O O . PRO A 1 594 ? 9.935 3.573 -37.308 1.00 90.50 594 PRO A O 1
ATOM 4660 N N . ARG A 1 595 ? 11.846 4.509 -38.013 1.00 90.44 595 ARG A N 1
ATOM 4661 C CA . ARG A 1 595 ? 11.740 5.748 -37.232 1.00 90.44 595 ARG A CA 1
ATOM 4662 C C . ARG A 1 595 ? 10.859 6.803 -37.906 1.00 90.44 595 ARG A C 1
ATOM 4664 O O . ARG A 1 595 ? 10.446 7.757 -37.254 1.00 90.44 595 ARG A O 1
ATOM 4671 N N . HIS A 1 596 ? 10.547 6.663 -39.192 1.00 91.25 596 HIS A N 1
ATOM 4672 C CA . HIS A 1 596 ? 9.672 7.593 -39.907 1.00 91.25 596 HIS A CA 1
ATOM 4673 C C . HIS A 1 596 ? 8.199 7.231 -39.681 1.00 91.25 596 HIS A C 1
ATOM 4675 O O . HIS A 1 596 ? 7.544 6.646 -40.541 1.00 91.25 596 HIS A O 1
ATOM 4681 N N . ILE A 1 597 ? 7.676 7.568 -38.501 1.00 91.44 597 ILE A N 1
ATOM 4682 C CA . ILE A 1 597 ? 6.273 7.343 -38.128 1.00 91.44 597 ILE A CA 1
ATOM 4683 C C . ILE A 1 597 ? 5.479 8.629 -38.394 1.00 91.44 597 ILE A C 1
ATOM 4685 O O . ILE A 1 597 ? 5.716 9.639 -37.734 1.00 91.44 597 ILE A O 1
ATOM 4689 N N . ILE A 1 598 ? 4.530 8.600 -39.337 1.00 89.06 598 ILE A N 1
ATOM 4690 C CA . ILE A 1 598 ? 3.672 9.762 -39.650 1.00 89.06 598 ILE A CA 1
ATOM 4691 C C . ILE A 1 598 ? 2.715 10.057 -38.494 1.00 89.06 598 ILE A C 1
ATOM 4693 O O . ILE A 1 598 ? 2.450 11.216 -38.173 1.00 89.06 598 ILE A O 1
ATOM 4697 N N . GLY A 1 599 ? 2.191 9.009 -37.864 1.00 90.81 599 GLY A N 1
ATOM 4698 C CA . GLY A 1 599 ? 1.240 9.151 -36.778 1.00 90.81 599 GLY A CA 1
ATOM 4699 C C . GLY A 1 599 ? 0.497 7.867 -36.448 1.00 90.81 599 GLY A C 1
ATOM 4700 O O . GLY A 1 599 ? 0.801 6.787 -36.962 1.00 90.81 599 GLY A O 1
ATOM 4701 N N . ILE A 1 600 ? -0.490 8.024 -35.574 1.00 90.62 600 ILE A N 1
ATOM 4702 C CA . ILE A 1 600 ? -1.438 6.996 -35.173 1.00 90.62 600 ILE A CA 1
ATOM 4703 C C . ILE A 1 600 ? -2.790 7.274 -35.832 1.00 90.62 600 ILE A C 1
ATOM 4705 O O . ILE A 1 600 ? -3.315 8.384 -35.743 1.00 90.62 600 ILE A O 1
ATOM 4709 N N . GLN A 1 601 ? -3.323 6.289 -36.543 1.00 90.25 601 GLN A N 1
ATOM 4710 C CA . GLN A 1 601 ? -4.626 6.371 -37.184 1.00 90.25 601 GLN A CA 1
ATOM 4711 C C . GLN A 1 601 ? -5.698 5.889 -36.212 1.00 90.25 601 GLN A C 1
ATOM 4713 O O . GLN A 1 601 ? -5.623 4.755 -35.744 1.00 90.25 601 GLN A O 1
ATOM 4718 N N . ASP A 1 602 ? -6.685 6.748 -35.948 1.00 82.56 602 ASP A N 1
ATOM 4719 C CA . ASP A 1 602 ? -7.823 6.426 -35.092 1.00 82.56 602 ASP A CA 1
ATOM 4720 C C . ASP A 1 602 ? -8.890 5.584 -35.820 1.00 82.56 602 ASP A C 1
ATOM 4722 O O . ASP A 1 602 ? -8.905 5.445 -37.048 1.00 82.56 602 ASP A O 1
ATOM 4726 N N . ALA A 1 603 ? -9.860 5.065 -35.063 1.00 78.94 603 ALA A N 1
ATOM 4727 C CA . ALA A 1 603 ? -10.982 4.293 -35.606 1.00 78.94 603 ALA A CA 1
ATOM 4728 C C . ALA A 1 603 ? -11.853 5.048 -36.637 1.00 78.94 603 ALA A C 1
ATOM 4730 O O . ALA A 1 603 ? -12.602 4.415 -37.381 1.00 78.94 603 ALA A O 1
ATOM 4731 N N . ARG A 1 604 ? -11.781 6.386 -36.689 1.00 81.69 604 ARG A N 1
ATOM 4732 C CA . ARG A 1 604 ? -12.488 7.238 -37.663 1.00 81.69 604 ARG A CA 1
ATOM 4733 C C . ARG A 1 604 ? -11.627 7.551 -38.893 1.00 81.69 604 ARG A C 1
ATOM 4735 O O . ARG A 1 604 ? -12.093 8.251 -39.789 1.00 81.69 604 ARG A O 1
ATOM 4742 N N . GLY A 1 605 ? -10.404 7.025 -38.949 1.00 80.12 605 GLY A N 1
ATOM 4743 C CA . GLY A 1 605 ? -9.447 7.211 -40.033 1.00 80.12 605 GLY A CA 1
ATOM 4744 C C . GLY A 1 605 ? -8.621 8.496 -39.944 1.00 80.12 605 GLY A C 1
ATOM 4745 O O . GLY A 1 605 ? -7.877 8.788 -40.877 1.00 80.12 605 GLY A O 1
ATOM 4746 N N . GLY A 1 606 ? -8.730 9.266 -38.857 1.00 86.88 606 GLY A N 1
ATOM 4747 C CA . GLY A 1 606 ? -7.914 10.457 -38.633 1.00 86.88 606 GLY A CA 1
ATOM 4748 C C . GLY A 1 606 ? -6.506 10.086 -38.170 1.00 86.88 606 GLY A C 1
ATOM 4749 O O . GLY A 1 606 ? -6.361 9.278 -37.257 1.00 86.88 606 GLY A O 1
ATOM 4750 N N . ILE A 1 607 ? -5.475 10.674 -38.784 1.00 88.75 607 ILE A N 1
ATOM 4751 C CA . ILE A 1 607 ? -4.074 10.468 -38.389 1.00 88.75 607 ILE A CA 1
ATOM 4752 C C . ILE A 1 607 ? -3.659 11.572 -37.417 1.00 88.75 607 ILE A C 1
ATOM 4754 O O . ILE A 1 607 ? -3.691 12.755 -37.760 1.00 88.75 607 ILE A O 1
ATOM 4758 N N . HIS A 1 608 ? -3.240 11.176 -36.218 1.00 90.38 608 HIS A N 1
ATOM 4759 C CA . HIS A 1 608 ? -2.759 12.064 -35.161 1.00 90.38 608 HIS A CA 1
ATOM 4760 C C . HIS A 1 608 ? -1.248 11.892 -34.955 1.00 90.38 608 HIS A C 1
ATOM 4762 O O . HIS A 1 608 ? -0.734 10.794 -35.171 1.00 90.38 608 HIS A O 1
ATOM 4768 N N . PRO A 1 609 ? -0.512 12.927 -34.517 1.00 90.12 609 PRO A N 1
ATOM 4769 C CA . PRO A 1 609 ? 0.928 12.818 -34.289 1.00 90.12 609 PRO A CA 1
ATOM 4770 C C . PRO A 1 609 ? 1.292 11.724 -33.277 1.00 90.12 609 PRO A C 1
ATOM 4772 O O . PRO A 1 609 ? 0.623 11.553 -32.258 1.00 90.12 609 PRO A O 1
ATOM 4775 N N . TRP A 1 610 ? 2.391 11.013 -33.533 1.00 89.44 610 TRP A N 1
ATOM 4776 C CA . TRP A 1 610 ? 2.937 10.037 -32.590 1.00 89.44 610 TRP A CA 1
ATOM 4777 C C . TRP A 1 610 ? 3.598 10.734 -31.395 1.00 89.44 610 TRP A C 1
ATOM 4779 O O . TRP A 1 610 ? 4.502 11.549 -31.570 1.00 89.44 610 TRP A O 1
ATOM 4789 N N . THR A 1 611 ? 3.165 10.396 -30.179 1.00 88.81 611 THR A N 1
ATOM 4790 C CA . THR A 1 611 ? 3.645 11.030 -28.935 1.00 88.81 611 THR A CA 1
ATOM 4791 C C . THR A 1 611 ? 4.163 10.049 -27.884 1.00 88.81 611 THR A C 1
ATOM 4793 O O . THR A 1 611 ? 4.721 10.487 -26.881 1.00 88.81 611 THR A O 1
ATOM 4796 N N . ALA A 1 612 ? 4.010 8.734 -28.084 1.00 85.88 612 ALA A N 1
ATOM 4797 C CA . ALA A 1 612 ? 4.351 7.743 -27.059 1.00 85.88 612 ALA A CA 1
ATOM 4798 C C . ALA A 1 612 ? 5.869 7.583 -26.850 1.00 85.88 612 ALA A C 1
ATOM 4800 O O . ALA A 1 612 ? 6.321 7.341 -25.733 1.00 85.88 612 ALA A O 1
ATOM 4801 N N . THR A 1 613 ? 6.662 7.745 -27.909 1.00 89.12 613 THR A N 1
ATOM 4802 C CA . THR A 1 613 ? 8.134 7.725 -27.876 1.00 89.12 613 THR A CA 1
ATOM 4803 C C . THR A 1 613 ? 8.693 8.735 -28.866 1.00 89.12 613 THR A C 1
ATOM 4805 O O . THR A 1 613 ? 8.003 9.148 -29.796 1.00 89.12 613 THR A O 1
ATOM 4808 N N . ASN A 1 614 ? 9.958 9.125 -28.695 1.00 86.56 614 ASN A N 1
ATOM 4809 C CA . ASN A 1 614 ? 10.678 9.845 -29.739 1.00 86.56 614 ASN A CA 1
ATOM 4810 C C . ASN A 1 614 ? 11.179 8.816 -30.770 1.00 86.56 614 ASN A C 1
ATOM 4812 O O . ASN A 1 614 ? 12.045 8.010 -30.422 1.00 86.56 614 ASN A O 1
ATOM 4816 N N . PRO A 1 615 ? 10.696 8.835 -32.027 1.00 82.50 615 PRO A N 1
ATOM 4817 C CA . PRO A 1 615 ? 11.071 7.823 -33.011 1.00 82.50 615 PRO A CA 1
ATOM 4818 C C . PRO A 1 615 ? 12.574 7.770 -33.312 1.00 82.50 615 PRO A C 1
ATOM 4820 O O . PRO A 1 615 ? 13.086 6.711 -33.655 1.00 82.50 615 PRO A O 1
ATOM 4823 N N . ALA A 1 616 ? 13.303 8.880 -33.152 1.00 80.94 616 ALA A N 1
ATOM 4824 C CA . ALA A 1 616 ? 14.740 8.925 -33.412 1.00 80.94 616 ALA A CA 1
ATOM 4825 C C . ALA A 1 616 ? 15.564 8.178 -32.350 1.00 80.94 616 ALA A C 1
ATOM 4827 O O . ALA A 1 616 ? 16.554 7.532 -32.693 1.00 80.94 616 ALA A O 1
ATOM 4828 N N . SER A 1 617 ? 15.160 8.267 -31.078 1.00 80.88 617 SER A N 1
ATOM 4829 C CA . SER A 1 617 ? 15.860 7.652 -29.940 1.00 80.88 617 SER A CA 1
ATOM 4830 C C . SER A 1 617 ? 15.222 6.349 -29.448 1.00 80.88 617 SER A C 1
ATOM 4832 O O . SER A 1 617 ? 15.835 5.643 -28.655 1.00 80.88 617 SER A O 1
ATOM 4834 N N . GLY A 1 618 ? 13.999 6.036 -29.883 1.00 87.88 618 GLY A N 1
ATOM 4835 C CA . GLY A 1 618 ? 13.218 4.907 -29.382 1.00 87.88 618 GLY A CA 1
ATOM 4836 C C . GLY A 1 618 ? 12.647 5.151 -27.981 1.00 87.88 618 GLY A C 1
ATOM 4837 O O . GLY A 1 618 ? 12.381 6.287 -27.570 1.00 87.88 618 GLY A O 1
ATOM 4838 N N . ASN A 1 619 ? 12.431 4.064 -27.246 1.00 93.81 619 ASN A N 1
ATOM 4839 C CA . ASN A 1 619 ? 11.923 4.085 -25.883 1.00 93.81 619 ASN A CA 1
ATOM 4840 C C . ASN A 1 619 ? 12.982 4.641 -24.918 1.00 93.81 619 ASN A C 1
ATOM 4842 O O . ASN A 1 619 ? 14.132 4.208 -24.915 1.00 93.81 619 ASN A O 1
ATOM 4846 N N . ARG A 1 620 ? 12.584 5.565 -24.035 1.00 93.12 620 ARG A N 1
ATOM 4847 C CA . ARG A 1 620 ? 13.486 6.195 -23.053 1.00 93.12 620 ARG A CA 1
ATOM 4848 C C . ARG A 1 620 ? 14.228 5.186 -22.169 1.00 93.12 620 ARG A C 1
ATOM 4850 O O . ARG A 1 620 ? 15.387 5.407 -21.826 1.00 93.12 620 ARG A O 1
ATOM 4857 N N . TRP A 1 621 ? 13.579 4.072 -21.826 1.00 94.50 621 TRP A N 1
ATOM 4858 C CA . TRP A 1 621 ? 14.163 3.030 -20.989 1.00 94.50 621 TRP A CA 1
ATOM 4859 C C . TRP A 1 621 ? 15.291 2.281 -21.689 1.00 94.50 621 TRP A C 1
ATOM 4861 O O . TRP A 1 621 ? 16.221 1.863 -21.013 1.00 94.50 621 TRP A O 1
ATOM 4871 N N . ARG A 1 622 ? 15.269 2.174 -23.025 1.00 92.56 622 ARG A N 1
ATOM 4872 C CA . ARG A 1 622 ? 16.373 1.584 -23.792 1.00 92.56 622 ARG A CA 1
ATOM 4873 C C . ARG A 1 622 ? 17.660 2.377 -23.595 1.00 92.56 622 ARG A C 1
ATOM 4875 O O . ARG A 1 622 ? 18.709 1.784 -23.361 1.00 92.56 622 ARG A O 1
ATOM 4882 N N . THR A 1 623 ? 17.565 3.704 -23.662 1.00 90.38 623 THR A N 1
ATOM 4883 C CA . THR A 1 623 ? 18.702 4.605 -23.446 1.00 90.38 623 THR A CA 1
ATOM 4884 C C . THR A 1 623 ? 19.194 4.549 -22.004 1.00 90.38 623 THR A C 1
ATOM 4886 O O . THR A 1 623 ? 20.393 4.467 -21.781 1.00 90.38 623 THR A O 1
ATOM 4889 N N . LEU A 1 624 ? 18.283 4.565 -21.024 1.00 90.81 624 LEU A N 1
ATOM 4890 C CA . LEU A 1 624 ? 18.652 4.537 -19.603 1.00 90.81 624 LEU A CA 1
ATOM 4891 C C . LEU A 1 624 ? 19.248 3.196 -19.164 1.00 90.81 624 LEU A C 1
ATOM 4893 O O . LEU A 1 624 ? 20.146 3.172 -18.329 1.00 90.81 624 LEU A O 1
ATOM 4897 N N . ALA A 1 625 ? 18.743 2.087 -19.702 1.00 91.25 625 ALA A N 1
ATOM 4898 C CA . ALA A 1 625 ? 19.185 0.756 -19.318 1.00 91.25 625 ALA A CA 1
ATOM 4899 C C . ALA A 1 625 ? 20.472 0.320 -20.026 1.00 91.25 625 ALA A C 1
ATOM 4901 O O . ALA A 1 625 ? 21.069 -0.663 -19.604 1.00 91.25 625 ALA A O 1
ATOM 4902 N N . SER A 1 626 ? 20.896 0.999 -21.099 1.00 89.56 626 SER A N 1
ATOM 4903 C CA . SER A 1 626 ? 22.152 0.713 -21.815 1.00 89.56 626 SER A CA 1
ATOM 4904 C C . SER A 1 626 ? 22.362 -0.775 -22.145 1.00 89.56 626 SER A C 1
ATOM 4906 O O . SER A 1 626 ? 23.463 -1.301 -22.036 1.00 89.56 626 SER A O 1
ATOM 4908 N N . GLY A 1 627 ? 21.291 -1.475 -22.537 1.00 89.75 627 GLY A N 1
ATOM 4909 C CA . GLY A 1 627 ? 21.334 -2.910 -22.848 1.00 89.75 627 GLY A CA 1
ATOM 4910 C C . GLY A 1 627 ? 21.136 -3.853 -21.653 1.00 89.75 627 GLY A C 1
ATOM 4911 O O . GLY A 1 627 ? 21.235 -5.065 -21.827 1.00 89.75 627 GLY A O 1
ATOM 4912 N N . HIS A 1 628 ? 20.812 -3.352 -20.460 1.00 92.06 628 HIS A N 1
ATOM 4913 C CA . HIS A 1 628 ? 20.328 -4.156 -19.332 1.00 92.06 628 HIS A CA 1
ATOM 4914 C C . HIS A 1 628 ? 18.806 -4.327 -19.359 1.00 92.06 628 HIS A C 1
ATOM 4916 O O . HIS A 1 628 ? 18.083 -3.601 -20.047 1.00 92.06 628 HIS A O 1
ATOM 4922 N N . ARG A 1 629 ? 18.300 -5.305 -18.598 1.00 95.19 629 ARG A N 1
ATOM 4923 C CA . ARG A 1 629 ? 16.856 -5.540 -18.500 1.00 95.19 629 ARG A CA 1
ATOM 4924 C C . ARG A 1 629 ? 16.170 -4.452 -17.689 1.00 95.19 629 ARG A C 1
ATOM 4926 O O . ARG A 1 629 ? 16.722 -3.967 -16.704 1.00 95.19 629 ARG A O 1
ATOM 4933 N N . VAL A 1 630 ? 14.925 -4.162 -18.056 1.00 97.12 630 VAL A N 1
ATOM 4934 C CA . VAL A 1 630 ? 14.051 -3.241 -17.326 1.00 97.12 630 VAL A CA 1
ATOM 4935 C C . VAL A 1 630 ? 12.799 -3.974 -16.870 1.00 97.12 630 VAL A C 1
ATOM 4937 O O . VAL A 1 630 ? 12.107 -4.572 -17.692 1.00 97.12 630 VAL A O 1
ATOM 4940 N N . VAL A 1 631 ? 12.504 -3.936 -15.572 1.00 97.44 631 VAL A N 1
ATOM 4941 C CA . VAL A 1 631 ? 11.376 -4.657 -14.960 1.00 97.44 631 VAL A CA 1
ATOM 4942 C C . VAL A 1 631 ? 10.539 -3.739 -14.074 1.00 97.44 631 VAL A C 1
ATOM 4944 O O . VAL A 1 631 ? 11.062 -2.826 -13.440 1.00 97.44 631 VAL A O 1
ATOM 4947 N N . ALA A 1 632 ? 9.231 -3.978 -14.005 1.00 97.38 632 ALA A N 1
ATOM 4948 C CA . ALA A 1 632 ? 8.349 -3.256 -13.091 1.00 97.38 632 ALA A CA 1
ATOM 4949 C C . ALA A 1 632 ? 8.296 -3.898 -11.707 1.00 97.38 632 ALA A C 1
ATOM 4951 O O . ALA A 1 632 ? 8.298 -5.117 -11.583 1.00 97.38 632 ALA A O 1
ATOM 4952 N N . PHE A 1 633 ? 8.143 -3.073 -10.677 1.00 98.06 633 PHE A N 1
ATOM 4953 C CA . PHE A 1 633 ? 7.995 -3.483 -9.283 1.00 98.06 633 PHE A CA 1
ATOM 4954 C C . PHE A 1 633 ? 6.777 -2.789 -8.655 1.00 98.06 633 PHE A C 1
ATOM 4956 O O . PHE A 1 633 ? 6.920 -1.782 -7.954 1.00 98.06 633 PHE A O 1
ATOM 4963 N N . PRO A 1 634 ? 5.549 -3.264 -8.930 1.00 97.88 634 PRO A N 1
ATOM 4964 C CA . PRO A 1 634 ? 4.368 -2.700 -8.293 1.00 97.88 634 PRO A CA 1
ATOM 4965 C C . PRO A 1 634 ? 4.343 -3.018 -6.795 1.00 97.88 634 PRO A C 1
ATOM 4967 O O . PRO A 1 634 ? 4.730 -4.112 -6.379 1.00 97.88 634 PRO A O 1
ATOM 4970 N N . ILE A 1 635 ? 3.863 -2.079 -5.980 1.00 98.06 635 ILE A N 1
ATOM 4971 C CA . ILE A 1 635 ? 3.793 -2.204 -4.519 1.00 98.06 635 ILE A CA 1
ATOM 4972 C C . ILE A 1 635 ? 2.368 -2.013 -3.999 1.00 98.06 635 ILE A C 1
ATOM 4974 O O . ILE A 1 635 ? 1.610 -1.177 -4.501 1.00 98.06 635 ILE A O 1
ATOM 4978 N N . TRP A 1 636 ? 2.031 -2.751 -2.944 1.00 97.81 636 TRP A N 1
ATOM 4979 C CA . TRP A 1 636 ? 0.937 -2.399 -2.043 1.00 97.81 636 TRP A CA 1
ATOM 4980 C C . TRP A 1 636 ? 1.472 -1.384 -1.043 1.00 97.81 636 TRP A C 1
ATOM 4982 O O . TRP A 1 636 ? 2.323 -1.728 -0.223 1.00 97.81 636 TRP A O 1
ATOM 4992 N N . LEU A 1 637 ? 1.007 -0.140 -1.120 1.00 97.56 637 LEU A N 1
ATOM 4993 C CA . LEU A 1 637 ? 1.381 0.900 -0.165 1.00 97.56 637 LEU A CA 1
ATOM 4994 C C . LEU A 1 637 ? 0.342 0.929 0.955 1.00 97.56 637 LEU A C 1
ATOM 4996 O O . LEU A 1 637 ? -0.852 0.901 0.688 1.00 97.56 637 LEU A O 1
ATOM 5000 N N . TYR A 1 638 ? 0.771 0.995 2.203 1.00 96.69 638 TYR A N 1
ATOM 5001 C CA . TYR A 1 638 ? -0.106 0.996 3.366 1.00 96.69 638 TYR A CA 1
ATOM 5002 C C . TYR A 1 638 ? 0.137 2.237 4.213 1.00 96.69 638 TYR A C 1
ATOM 5004 O O . TYR A 1 638 ? 1.287 2.633 4.424 1.00 96.69 638 TYR A O 1
ATOM 5012 N N . CYS A 1 639 ? -0.944 2.815 4.730 1.00 94.69 639 CYS A N 1
ATOM 5013 C CA . CYS A 1 639 ? -0.883 3.801 5.793 1.00 94.69 639 CYS A CA 1
ATOM 5014 C C . CYS A 1 639 ? -1.959 3.517 6.835 1.00 94.69 639 CYS A C 1
ATOM 5016 O O . CYS A 1 639 ? -3.109 3.265 6.480 1.00 94.69 639 CYS A O 1
ATOM 5018 N N . ASP A 1 640 ? -1.588 3.601 8.109 1.00 89.44 640 ASP A N 1
ATOM 5019 C CA . ASP A 1 640 ? -2.545 3.666 9.210 1.00 89.44 640 ASP A CA 1
ATOM 5020 C C . ASP A 1 640 ? -1.907 4.268 10.466 1.00 89.44 640 ASP A C 1
ATOM 5022 O O . ASP A 1 640 ? -0.690 4.509 10.519 1.00 89.44 640 ASP A O 1
ATOM 5026 N N . ASP A 1 641 ? -2.731 4.513 11.484 1.00 84.88 641 ASP A N 1
ATOM 5027 C CA . ASP A 1 641 ? -2.277 4.946 12.791 1.00 84.88 641 ASP A CA 1
ATOM 5028 C C . ASP A 1 641 ? -1.979 3.796 13.765 1.00 84.88 641 ASP A C 1
ATOM 5030 O O . ASP A 1 641 ? -2.583 2.729 13.780 1.00 84.88 641 ASP A O 1
ATOM 5034 N N . THR A 1 642 ? -0.973 4.008 14.610 1.00 79.06 642 THR A N 1
ATOM 5035 C CA . THR A 1 642 ? -0.611 3.098 15.695 1.00 79.06 642 THR A CA 1
ATOM 5036 C C . THR A 1 642 ? -0.358 3.889 16.969 1.00 79.06 642 THR A C 1
ATOM 5038 O O . THR A 1 642 ? 0.159 5.010 16.952 1.00 79.06 642 THR A O 1
ATOM 5041 N N . SER A 1 643 ? -0.724 3.313 18.114 1.00 76.81 643 SER A N 1
ATOM 5042 C CA . SER A 1 643 ? -0.314 3.863 19.405 1.00 76.81 643 SER A CA 1
ATOM 5043 C C . SER A 1 643 ? 1.166 3.573 19.634 1.00 76.81 643 SER A C 1
ATOM 5045 O O . SER A 1 643 ? 1.568 2.410 19.668 1.00 76.81 643 SER A O 1
ATOM 5047 N N . GLY A 1 644 ? 1.951 4.620 19.887 1.00 68.62 644 GLY A N 1
ATOM 5048 C CA . GLY A 1 644 ? 3.348 4.517 20.319 1.00 68.62 644 GLY A CA 1
ATOM 5049 C C . GLY A 1 644 ? 3.527 4.125 21.791 1.00 68.62 644 GLY A C 1
ATOM 5050 O O . GLY A 1 644 ? 4.660 3.969 22.236 1.00 68.62 644 GLY A O 1
ATOM 5051 N N . ASN A 1 645 ? 2.434 3.967 22.550 1.00 68.88 645 ASN A N 1
ATOM 5052 C CA . ASN A 1 645 ? 2.446 3.651 23.981 1.00 68.88 645 ASN A CA 1
ATOM 5053 C C . ASN A 1 645 ? 1.820 2.275 24.273 1.00 68.88 645 ASN A C 1
ATOM 5055 O O . ASN A 1 645 ? 0.820 1.911 23.655 1.00 68.88 645 ASN A O 1
ATOM 5059 N N . LEU A 1 646 ? 2.334 1.582 25.302 1.00 57.53 646 LEU A N 1
ATOM 5060 C CA . LEU A 1 646 ? 1.678 0.415 25.931 1.00 57.53 646 LEU A CA 1
ATOM 5061 C C . LEU A 1 646 ? 0.498 0.812 26.838 1.00 57.53 646 LEU A C 1
ATOM 5063 O O . LEU A 1 646 ? -0.399 0.014 27.091 1.00 57.53 646 LEU A O 1
ATOM 5067 N N . SER A 1 647 ? 0.503 2.044 27.363 1.00 52.91 647 SER A N 1
ATOM 5068 C CA . SER A 1 647 ? -0.546 2.549 28.260 1.00 52.91 647 SER A CA 1
ATOM 5069 C C . SER A 1 647 ? -1.773 3.078 27.504 1.00 52.91 647 SER A C 1
ATOM 5071 O O . SER A 1 647 ? -1.696 3.415 26.326 1.00 52.91 647 SER A O 1
ATOM 5073 N N . LYS A 1 648 ? -2.894 3.272 28.216 1.00 40.50 648 LYS A N 1
ATOM 5074 C CA . LYS A 1 648 ? -4.134 3.871 27.674 1.00 40.50 648 LYS A CA 1
ATOM 5075 C C . LYS A 1 648 ? -3.993 5.332 27.206 1.00 40.50 648 LYS A C 1
ATOM 5077 O O . LYS A 1 648 ? -4.943 5.875 26.646 1.00 40.50 648 LYS A O 1
ATOM 5082 N N . LYS A 1 649 ? -2.863 6.009 27.458 1.00 52.28 649 LYS A N 1
ATOM 5083 C CA . LYS A 1 649 ? -2.631 7.371 26.954 1.00 52.28 649 LYS A CA 1
ATOM 5084 C C . LYS A 1 649 ? -2.231 7.278 25.482 1.00 52.28 649 LYS A C 1
ATOM 5086 O O . LYS A 1 649 ? -1.106 6.892 25.181 1.00 52.28 649 LYS A O 1
ATOM 5091 N N . TRP A 1 650 ? -3.149 7.630 24.587 1.00 60.97 650 TRP A N 1
ATOM 5092 C CA . TRP A 1 650 ? -2.926 7.546 23.146 1.00 60.97 650 TRP A CA 1
ATOM 5093 C C . TRP A 1 650 ? -1.802 8.487 22.684 1.00 60.97 650 TRP A C 1
ATOM 5095 O O . TRP A 1 650 ? -1.871 9.694 22.916 1.00 60.97 650 TRP A O 1
ATOM 5105 N N . ASN A 1 651 ? -0.776 7.930 22.033 1.00 76.19 651 ASN A N 1
ATOM 5106 C CA . ASN A 1 651 ? 0.292 8.667 21.351 1.00 76.19 651 ASN A CA 1
ATOM 5107 C C . ASN A 1 651 ? 0.296 8.244 19.878 1.00 76.19 651 ASN A C 1
ATOM 5109 O O . ASN A 1 651 ? 0.910 7.234 19.526 1.00 76.19 651 ASN A O 1
ATOM 5113 N N . LYS A 1 652 ? -0.475 8.964 19.057 1.00 84.38 652 LYS A N 1
ATOM 5114 C CA . LYS A 1 652 ? -0.730 8.607 17.659 1.00 84.38 652 LYS A CA 1
ATOM 5115 C C . LYS A 1 652 ? 0.562 8.699 16.854 1.00 84.38 652 LYS A C 1
ATOM 5117 O O . LYS A 1 652 ? 1.182 9.753 16.855 1.00 84.38 652 LYS A O 1
ATOM 5122 N N . HIS A 1 653 ? 0.911 7.636 16.144 1.00 87.81 653 HIS A N 1
ATOM 5123 C CA . HIS A 1 653 ? 1.902 7.658 15.075 1.00 87.81 653 HIS A CA 1
ATOM 5124 C C . HIS A 1 653 ? 1.226 7.226 13.782 1.00 87.81 653 HIS A C 1
ATOM 5126 O O . HIS A 1 653 ? 0.614 6.163 13.767 1.00 87.81 653 HIS A O 1
ATOM 5132 N N . ASN A 1 654 ? 1.336 8.007 12.712 1.00 91.75 654 ASN A N 1
ATOM 5133 C CA . ASN A 1 654 ? 0.968 7.523 11.380 1.00 91.75 654 ASN A CA 1
ATOM 5134 C C . ASN A 1 654 ? 2.189 6.846 10.771 1.00 91.75 654 ASN A C 1
ATOM 5136 O O . ASN A 1 654 ? 3.290 7.391 10.880 1.00 91.75 654 ASN A O 1
ATOM 5140 N N . SER A 1 655 ? 2.010 5.681 10.155 1.00 94.12 655 SER A N 1
ATOM 5141 C CA . SER A 1 655 ? 3.122 4.916 9.590 1.00 94.12 655 SER A CA 1
ATOM 5142 C C . SER A 1 655 ? 2.846 4.514 8.150 1.00 94.12 655 SER A C 1
ATOM 5144 O O . SER A 1 655 ? 1.745 4.072 7.841 1.00 94.12 655 SER A O 1
ATOM 5146 N N . PHE A 1 656 ? 3.856 4.650 7.293 1.00 96.94 656 PHE A N 1
ATOM 5147 C CA . PHE A 1 656 ? 3.851 4.149 5.924 1.00 96.94 656 PHE A CA 1
ATOM 5148 C C . PHE A 1 656 ? 4.692 2.884 5.820 1.00 96.94 656 PHE A C 1
ATOM 5150 O O . PHE A 1 656 ? 5.843 2.845 6.267 1.00 96.94 656 PHE A O 1
ATOM 5157 N N . LEU A 1 657 ? 4.107 1.865 5.201 1.00 96.56 657 LEU A N 1
ATOM 5158 C CA . LEU A 1 657 ? 4.702 0.555 4.956 1.00 96.56 657 LEU A CA 1
ATOM 5159 C C . LEU A 1 657 ? 4.418 0.154 3.505 1.00 96.56 657 LEU A C 1
ATOM 5161 O O . LEU A 1 657 ? 3.451 0.638 2.919 1.00 96.56 657 LEU A O 1
ATOM 5165 N N . PHE A 1 658 ? 5.201 -0.749 2.924 1.00 97.62 658 PHE A N 1
ATOM 5166 C CA . PHE A 1 658 ? 4.835 -1.377 1.654 1.00 97.62 658 PHE A CA 1
ATOM 5167 C C . PHE A 1 658 ? 5.207 -2.857 1.608 1.00 97.62 658 PHE A C 1
ATOM 5169 O O . PHE A 1 658 ? 6.074 -3.308 2.352 1.00 97.62 658 PHE A O 1
ATOM 5176 N N . THR A 1 659 ? 4.573 -3.604 0.709 1.00 97.00 659 THR A N 1
ATOM 5177 C CA . THR A 1 659 ? 5.027 -4.943 0.310 1.00 97.00 659 THR A CA 1
ATOM 5178 C C . THR A 1 659 ? 5.004 -5.078 -1.218 1.00 97.00 659 THR A C 1
ATOM 5180 O O . THR A 1 659 ? 4.159 -4.440 -1.864 1.00 97.00 659 THR A O 1
ATOM 5183 N N . PRO A 1 660 ? 5.921 -5.846 -1.838 1.00 97.75 660 PRO A N 1
ATOM 5184 C CA . PRO A 1 660 ? 5.907 -6.055 -3.283 1.00 97.75 660 PRO A CA 1
ATOM 5185 C C . PRO A 1 660 ? 4.626 -6.775 -3.728 1.00 97.75 660 PRO A C 1
ATOM 5187 O O . PRO A 1 660 ? 4.318 -7.872 -3.265 1.00 97.75 660 PRO A O 1
ATOM 5190 N N . ALA A 1 661 ? 3.886 -6.192 -4.671 1.00 97.25 661 ALA A N 1
ATOM 5191 C CA . ALA A 1 661 ? 2.649 -6.785 -5.178 1.00 97.25 661 ALA A CA 1
ATOM 5192 C C . ALA A 1 661 ? 2.894 -7.977 -6.117 1.00 97.25 661 ALA A C 1
ATOM 5194 O O . ALA A 1 661 ? 1.991 -8.772 -6.351 1.00 97.25 661 ALA A O 1
ATOM 5195 N N . GLY A 1 662 ? 4.119 -8.126 -6.629 1.00 96.75 662 GLY A N 1
ATOM 5196 C CA . GLY A 1 662 ? 4.548 -9.289 -7.408 1.00 96.75 662 GLY A CA 1
ATOM 5197 C C . GLY A 1 662 ? 4.763 -10.563 -6.584 1.00 96.75 662 GLY A C 1
ATOM 5198 O O . GLY A 1 662 ? 5.178 -11.567 -7.156 1.00 96.75 662 GLY A O 1
ATOM 5199 N N . LEU A 1 663 ? 4.533 -10.537 -5.264 1.00 96.75 663 LEU A N 1
ATOM 5200 C CA . LEU A 1 663 ? 4.654 -11.710 -4.400 1.00 96.75 663 LEU A CA 1
ATOM 5201 C C . LEU A 1 663 ? 3.386 -12.569 -4.397 1.00 96.75 663 LEU A C 1
ATOM 5203 O O . LEU A 1 663 ? 2.285 -12.019 -4.356 1.00 96.75 663 LEU A O 1
ATOM 5207 N N . PRO A 1 664 ? 3.519 -13.909 -4.350 1.00 94.88 664 PRO A N 1
ATOM 5208 C CA . PRO A 1 664 ? 2.372 -14.796 -4.230 1.00 94.88 664 PRO A CA 1
ATOM 5209 C C . PRO A 1 664 ? 1.549 -14.513 -2.971 1.00 94.88 664 PRO A C 1
ATOM 5211 O O . PRO A 1 664 ? 2.105 -14.278 -1.892 1.00 94.88 664 PRO A O 1
ATOM 5214 N N . ARG A 1 665 ? 0.226 -14.665 -3.062 1.00 92.50 665 ARG A N 1
ATOM 5215 C CA . ARG A 1 665 ? -0.759 -14.482 -1.982 1.00 92.50 665 ARG A CA 1
ATOM 5216 C C . ARG A 1 665 ? -0.351 -15.168 -0.683 1.00 92.50 665 ARG A C 1
ATOM 5218 O O . ARG A 1 665 ? -0.573 -14.642 0.403 1.00 92.50 665 ARG A O 1
ATOM 5225 N N . ARG A 1 666 ? 0.246 -16.358 -0.790 1.00 89.19 666 ARG A N 1
ATOM 5226 C CA . ARG A 1 666 ? 0.692 -17.165 0.357 1.00 89.19 666 ARG A CA 1
ATOM 5227 C C . ARG A 1 666 ? 1.827 -16.539 1.171 1.00 89.19 666 ARG A C 1
ATOM 5229 O O . ARG A 1 666 ? 2.064 -17.012 2.268 1.00 89.19 666 ARG A O 1
ATOM 5236 N N . VAL A 1 667 ? 2.537 -15.542 0.641 1.00 89.44 667 VAL A N 1
ATOM 5237 C CA . VAL A 1 667 ? 3.686 -14.906 1.310 1.00 89.44 667 VAL A CA 1
ATOM 5238 C C . VAL A 1 667 ? 3.617 -13.377 1.329 1.00 89.44 667 VAL A C 1
ATOM 5240 O O . VAL A 1 667 ? 4.358 -12.768 2.093 1.00 89.44 667 VAL A O 1
ATOM 5243 N N . VAL A 1 668 ? 2.746 -12.741 0.536 1.00 90.31 668 VAL A N 1
ATOM 5244 C CA . VAL A 1 668 ? 2.653 -11.268 0.436 1.00 90.31 668 VAL A CA 1
ATOM 5245 C C . VAL A 1 668 ? 2.363 -10.591 1.783 1.00 90.31 668 VAL A C 1
ATOM 5247 O O . VAL A 1 668 ? 2.922 -9.545 2.079 1.00 90.31 668 VAL A O 1
ATOM 5250 N N . HIS A 1 669 ? 1.568 -11.233 2.644 1.00 87.44 669 HIS A N 1
ATOM 5251 C CA . HIS A 1 669 ? 1.230 -10.724 3.982 1.00 87.44 669 HIS A CA 1
ATOM 5252 C C . HIS A 1 669 ? 2.157 -11.221 5.090 1.00 87.44 669 HIS A C 1
ATOM 5254 O O . HIS A 1 669 ? 1.908 -10.959 6.265 1.00 87.44 669 HIS A O 1
ATOM 5260 N N . HIS A 1 670 ? 3.213 -11.965 4.755 1.00 87.06 670 HIS A N 1
ATOM 5261 C CA . HIS A 1 670 ? 4.210 -12.324 5.755 1.00 87.06 670 HIS A CA 1
ATOM 5262 C C . HIS A 1 670 ? 4.958 -11.064 6.178 1.00 87.06 670 HIS A C 1
ATOM 5264 O O . HIS A 1 670 ? 5.487 -10.350 5.331 1.00 87.06 670 HIS A O 1
ATOM 5270 N N . GLU A 1 671 ? 5.098 -10.849 7.485 1.00 83.88 671 GLU A N 1
ATOM 5271 C CA . GLU A 1 671 ? 5.840 -9.709 8.045 1.00 83.88 671 GLU A CA 1
ATOM 5272 C C . GLU A 1 671 ? 7.261 -9.578 7.477 1.00 83.88 671 GLU A C 1
ATOM 5274 O O . GLU A 1 671 ? 7.772 -8.473 7.336 1.00 83.88 671 GLU A O 1
ATOM 5279 N N . TYR A 1 672 ? 7.886 -10.700 7.099 1.00 87.00 672 TYR A N 1
ATOM 5280 C CA . TYR A 1 672 ? 9.198 -10.727 6.447 1.00 87.00 672 TYR A CA 1
ATOM 5281 C C . TYR A 1 672 ? 9.234 -9.954 5.110 1.00 87.00 672 TYR A C 1
ATOM 5283 O O . TYR A 1 672 ? 10.296 -9.482 4.715 1.00 87.00 672 TYR A O 1
ATOM 5291 N N . ASN A 1 673 ? 8.101 -9.813 4.420 1.00 91.75 673 ASN A N 1
ATOM 5292 C CA . ASN A 1 673 ? 7.970 -9.103 3.144 1.00 91.75 673 ASN A CA 1
ATOM 5293 C C . ASN A 1 673 ? 7.368 -7.694 3.300 1.00 91.75 673 ASN A C 1
ATOM 5295 O O . ASN A 1 673 ? 7.053 -7.049 2.299 1.00 91.75 673 ASN A O 1
ATOM 5299 N N . ILE A 1 674 ? 7.168 -7.222 4.534 1.00 93.31 674 ILE A N 1
ATOM 5300 C CA . ILE A 1 674 ? 6.643 -5.887 4.825 1.00 93.31 674 ILE A CA 1
ATOM 5301 C C . ILE A 1 674 ? 7.812 -4.960 5.153 1.00 93.31 674 ILE A C 1
ATOM 5303 O O . ILE A 1 674 ? 8.612 -5.225 6.050 1.00 93.31 674 ILE A O 1
ATOM 5307 N N . HIS A 1 675 ? 7.892 -3.842 4.438 1.00 95.19 675 HIS A N 1
ATOM 5308 C CA . HIS A 1 675 ? 8.971 -2.871 4.555 1.00 95.19 675 HIS A CA 1
ATOM 5309 C C . HIS A 1 675 ? 8.468 -1.554 5.130 1.00 95.19 675 HIS A C 1
ATOM 5311 O O . HIS A 1 675 ? 7.468 -0.995 4.681 1.00 95.19 675 HIS A O 1
ATOM 5317 N N . PHE A 1 676 ? 9.196 -1.036 6.114 1.00 95.69 676 PHE A N 1
ATOM 5318 C CA . PHE A 1 676 ? 8.945 0.264 6.726 1.00 95.69 676 PHE A CA 1
ATOM 5319 C C . PHE A 1 676 ? 9.486 1.407 5.862 1.00 95.69 676 PHE A C 1
ATOM 5321 O O . PHE A 1 676 ? 10.653 1.378 5.470 1.00 95.69 676 PHE A O 1
ATOM 5328 N N . LEU A 1 677 ? 8.667 2.442 5.646 1.00 96.56 677 LEU A N 1
ATOM 5329 C CA . LEU A 1 677 ? 9.084 3.684 4.988 1.00 96.56 677 LEU A CA 1
ATOM 5330 C C . LEU A 1 677 ? 9.241 4.824 5.985 1.00 96.56 677 LEU A C 1
ATOM 5332 O O . LEU A 1 677 ? 10.321 5.392 6.089 1.00 96.56 677 LEU A O 1
ATOM 5336 N N . ALA A 1 678 ? 8.186 5.177 6.716 1.00 96.19 678 ALA A N 1
ATOM 5337 C CA . ALA A 1 678 ? 8.204 6.359 7.572 1.00 96.19 678 ALA A CA 1
ATOM 5338 C C . ALA A 1 678 ? 7.212 6.237 8.725 1.00 96.19 678 ALA A C 1
ATOM 5340 O O . ALA A 1 678 ? 6.168 5.603 8.594 1.00 96.19 678 ALA A O 1
ATOM 5341 N N . THR A 1 679 ? 7.500 6.910 9.839 1.00 94.94 679 THR A N 1
ATOM 5342 C CA . THR A 1 679 ? 6.539 7.109 10.930 1.00 94.94 679 THR A CA 1
ATOM 5343 C C . THR A 1 679 ? 6.702 8.493 11.538 1.00 94.94 679 THR A C 1
ATOM 5345 O O . THR A 1 679 ? 7.817 9.018 11.587 1.00 94.94 679 THR A O 1
ATOM 5348 N N . SER A 1 680 ? 5.615 9.096 12.010 1.00 92.69 680 SER A N 1
ATOM 5349 C CA . SER A 1 680 ? 5.678 10.338 12.780 1.00 92.69 680 SER A CA 1
ATOM 5350 C C . SER A 1 680 ? 4.484 10.485 13.712 1.00 92.69 680 SER A C 1
ATOM 5352 O O . SER A 1 680 ? 3.359 10.115 13.376 1.00 92.69 680 SER A O 1
ATOM 5354 N N . ASN A 1 681 ? 4.740 11.065 14.883 1.00 90.19 681 ASN A N 1
ATOM 5355 C CA . ASN A 1 681 ? 3.722 11.502 15.836 1.00 90.19 681 ASN A CA 1
ATOM 5356 C C . ASN A 1 681 ? 3.381 12.995 15.734 1.00 90.19 681 ASN A C 1
ATOM 5358 O O . ASN A 1 681 ? 2.479 13.457 16.430 1.00 90.19 681 ASN A O 1
ATOM 5362 N N . ILE A 1 682 ? 4.110 13.743 14.901 1.00 90.81 682 ILE A N 1
ATOM 5363 C CA . ILE A 1 682 ? 3.910 15.186 14.706 1.00 90.81 682 ILE A CA 1
ATOM 5364 C C . ILE A 1 682 ? 3.488 15.525 13.275 1.00 90.81 682 ILE A C 1
ATOM 5366 O O . ILE A 1 682 ? 2.637 16.388 13.093 1.00 90.81 682 ILE A O 1
ATOM 5370 N N . ALA A 1 683 ? 4.031 14.826 12.275 1.00 92.00 683 ALA A N 1
ATOM 5371 C CA . ALA A 1 683 ? 3.720 15.073 10.874 1.00 92.00 683 ALA A CA 1
ATOM 5372 C C . ALA A 1 683 ? 2.418 14.340 10.480 1.00 92.00 683 ALA A C 1
ATOM 5374 O O . ALA A 1 683 ? 2.291 13.135 10.738 1.00 92.00 683 ALA A O 1
ATOM 5375 N N . PRO A 1 684 ? 1.441 15.028 9.865 1.00 93.06 684 PRO A N 1
ATOM 5376 C CA . PRO A 1 684 ? 0.271 14.396 9.267 1.00 93.06 684 PRO A CA 1
ATOM 5377 C C . PRO A 1 684 ? 0.650 13.420 8.138 1.00 93.06 684 PRO A C 1
ATOM 5379 O O . PRO A 1 684 ? 1.677 13.605 7.480 1.00 93.06 684 PRO A O 1
ATOM 5382 N N . PRO A 1 685 ? -0.187 12.405 7.852 1.00 93.88 685 PRO A N 1
ATOM 5383 C CA . PRO A 1 685 ? 0.153 11.350 6.898 1.00 93.88 685 PRO A CA 1
ATOM 5384 C C . PRO A 1 685 ? 0.376 11.890 5.480 1.00 93.88 685 PRO A C 1
ATOM 5386 O O . PRO A 1 685 ? 1.331 11.490 4.824 1.00 93.88 685 PRO A O 1
ATOM 5389 N N . LEU A 1 686 ? -0.437 12.843 5.015 1.00 93.62 686 LEU A N 1
ATOM 5390 C CA . LEU A 1 686 ? -0.274 13.427 3.678 1.00 93.62 686 LEU A CA 1
ATOM 5391 C C . LEU A 1 686 ? 0.976 14.313 3.557 1.00 93.62 686 LEU A C 1
ATOM 5393 O O . LEU A 1 686 ? 1.527 14.421 2.470 1.00 93.62 686 LEU A O 1
ATOM 5397 N N . GLU A 1 687 ? 1.458 14.907 4.655 1.00 92.56 687 GLU A N 1
ATOM 5398 C CA . GLU A 1 687 ? 2.737 15.629 4.652 1.00 92.56 687 GLU A CA 1
ATOM 5399 C C . GLU A 1 687 ? 3.924 14.664 4.626 1.00 92.56 687 GLU A C 1
ATOM 5401 O O . GLU A 1 687 ? 4.903 14.921 3.934 1.00 92.56 687 GLU A O 1
ATOM 5406 N N . MET A 1 688 ? 3.836 13.536 5.335 1.00 94.69 688 MET A N 1
ATOM 5407 C CA . MET A 1 688 ? 4.853 12.483 5.254 1.00 94.69 688 MET A CA 1
ATOM 5408 C C . MET A 1 688 ? 4.896 11.814 3.877 1.00 94.69 688 MET A C 1
ATOM 5410 O O . MET A 1 688 ? 5.971 11.456 3.396 1.00 94.69 688 MET A O 1
ATOM 5414 N N . LEU A 1 689 ? 3.728 11.643 3.249 1.00 95.12 689 LEU A N 1
ATOM 5415 C CA . LEU A 1 689 ? 3.599 11.072 1.911 1.00 95.12 689 LEU A CA 1
ATOM 5416 C C . LEU A 1 689 ? 4.367 11.896 0.872 1.00 95.12 689 LEU A C 1
ATOM 5418 O O . LEU A 1 689 ? 4.866 11.320 -0.086 1.00 95.12 689 LEU A O 1
ATOM 5422 N N . ASP A 1 690 ? 4.520 13.203 1.085 1.00 90.81 690 ASP A N 1
ATOM 5423 C CA . ASP A 1 690 ? 5.268 14.114 0.213 1.00 90.81 690 ASP A CA 1
ATOM 5424 C C . ASP A 1 690 ? 6.682 13.594 -0.092 1.00 90.81 690 ASP A C 1
ATOM 5426 O O . ASP A 1 690 ? 7.032 13.371 -1.251 1.00 90.81 690 ASP A O 1
ATOM 5430 N N . GLY A 1 691 ? 7.451 13.265 0.953 1.00 91.19 691 GLY A N 1
ATOM 5431 C CA . GLY A 1 691 ? 8.810 12.746 0.798 1.00 91.19 691 GLY A CA 1
ATOM 5432 C C . GLY A 1 691 ? 8.880 11.349 0.172 1.00 91.19 691 GLY A C 1
ATOM 5433 O O . GLY A 1 691 ? 9.861 11.024 -0.498 1.00 91.19 691 GLY A O 1
ATOM 5434 N N . ILE A 1 692 ? 7.841 10.525 0.351 1.00 95.50 692 ILE A N 1
ATOM 5435 C CA . ILE A 1 692 ? 7.727 9.205 -0.292 1.00 95.50 692 ILE A CA 1
ATOM 5436 C C . ILE A 1 692 ? 7.426 9.371 -1.786 1.00 95.50 692 ILE A C 1
ATOM 5438 O O . ILE A 1 692 ? 8.020 8.683 -2.616 1.00 95.50 692 ILE A O 1
ATOM 5442 N N . VAL A 1 693 ? 6.524 10.290 -2.139 1.00 94.56 693 VAL A N 1
ATOM 5443 C CA . VAL A 1 693 ? 6.144 10.570 -3.527 1.00 94.56 693 VAL A CA 1
ATOM 5444 C C . VAL A 1 693 ? 7.304 11.187 -4.298 1.00 94.56 693 VAL A C 1
ATOM 5446 O O . VAL A 1 693 ? 7.533 10.785 -5.435 1.00 94.56 693 VAL A O 1
ATOM 5449 N N . ASP A 1 694 ? 8.088 12.072 -3.682 1.00 91.50 694 ASP A N 1
ATOM 5450 C CA . ASP A 1 694 ? 9.303 12.612 -4.300 1.00 91.50 694 ASP A CA 1
ATOM 5451 C C . ASP A 1 694 ? 10.287 11.491 -4.678 1.00 91.50 694 ASP A C 1
ATOM 5453 O O . ASP A 1 694 ? 10.737 11.413 -5.822 1.00 91.50 694 ASP A O 1
ATOM 5457 N N . GLN A 1 695 ? 10.552 10.553 -3.757 1.00 94.38 695 GLN A N 1
ATOM 5458 C CA . GLN A 1 695 ? 11.396 9.389 -4.056 1.00 94.38 695 GLN A CA 1
ATOM 5459 C C . GLN A 1 695 ? 10.786 8.499 -5.143 1.00 94.38 695 GLN A C 1
ATOM 5461 O O . GLN A 1 695 ? 11.502 8.046 -6.036 1.00 94.38 695 GLN A O 1
ATOM 5466 N N . LEU A 1 696 ? 9.473 8.250 -5.099 1.00 95.75 696 LEU A N 1
ATOM 5467 C CA . LEU A 1 696 ? 8.778 7.449 -6.107 1.00 95.75 696 LEU A CA 1
ATOM 5468 C C . LEU A 1 696 ? 8.903 8.074 -7.505 1.00 95.75 696 LEU A C 1
ATOM 5470 O O . LEU A 1 696 ? 9.198 7.361 -8.462 1.00 95.75 696 LEU A O 1
ATOM 5474 N N . LEU A 1 697 ? 8.726 9.391 -7.628 1.00 94.06 697 LEU A N 1
ATOM 5475 C CA . LEU A 1 697 ? 8.862 10.120 -8.891 1.00 94.06 697 LEU A CA 1
ATOM 5476 C C . LEU A 1 697 ? 10.302 10.094 -9.417 1.00 94.06 697 LEU A C 1
ATOM 5478 O O . LEU A 1 697 ? 10.507 9.904 -10.618 1.00 94.06 697 LEU A O 1
ATOM 5482 N N . ASP A 1 698 ? 11.298 10.230 -8.540 1.00 92.94 698 ASP A N 1
ATOM 5483 C CA . ASP A 1 698 ? 12.713 10.080 -8.900 1.00 92.94 698 ASP A CA 1
ATOM 5484 C C . ASP A 1 698 ? 13.018 8.670 -9.423 1.00 92.94 698 ASP A C 1
ATOM 5486 O O . ASP A 1 698 ? 13.667 8.516 -10.465 1.00 92.94 698 ASP A O 1
ATOM 5490 N N . CYS A 1 699 ? 12.473 7.642 -8.768 1.00 94.69 699 CYS A N 1
ATOM 5491 C CA . CYS A 1 699 ? 12.600 6.254 -9.207 1.00 94.69 699 CYS A CA 1
ATOM 5492 C C . CYS A 1 699 ? 11.877 5.995 -10.541 1.00 94.69 699 CYS A C 1
ATOM 5494 O O . CYS A 1 699 ? 12.405 5.298 -11.397 1.00 94.69 699 CYS A O 1
ATOM 5496 N N . GLN A 1 700 ? 10.695 6.573 -10.772 1.00 94.38 700 GLN A N 1
ATOM 5497 C CA . GLN A 1 700 ? 9.946 6.432 -12.035 1.00 94.38 700 GLN A CA 1
ATOM 5498 C C . GLN A 1 700 ? 10.547 7.234 -13.201 1.00 94.38 700 GLN A C 1
ATOM 5500 O O . GLN A 1 700 ? 10.230 6.988 -14.373 1.00 94.38 700 GLN A O 1
ATOM 5505 N N . ARG A 1 701 ? 11.382 8.230 -12.888 1.00 91.69 701 ARG A N 1
ATOM 5506 C CA . ARG A 1 701 ? 12.100 9.047 -13.868 1.00 91.69 701 ARG A CA 1
ATOM 5507 C C . ARG A 1 701 ? 13.419 8.409 -14.286 1.00 91.69 701 ARG A C 1
ATOM 5509 O O . ARG A 1 701 ? 13.702 8.383 -15.477 1.00 91.69 701 ARG A O 1
ATOM 5516 N N . SER A 1 702 ? 14.199 7.922 -13.321 1.00 90.94 702 SER A N 1
ATOM 5517 C CA . SER A 1 702 ? 15.562 7.419 -13.552 1.00 90.94 702 SER A CA 1
ATOM 5518 C C . SER A 1 702 ? 15.697 5.893 -13.536 1.00 90.94 702 SER A C 1
ATOM 5520 O O . SER A 1 702 ? 16.663 5.369 -14.079 1.00 90.94 702 SER A O 1
ATOM 5522 N N . GLY A 1 703 ? 14.722 5.180 -12.968 1.00 93.38 703 GLY A N 1
ATOM 5523 C CA . GLY A 1 703 ? 14.831 3.758 -12.653 1.00 93.38 703 GLY A CA 1
ATOM 5524 C C . GLY A 1 703 ? 15.721 3.500 -11.431 1.00 93.38 703 GLY A C 1
ATOM 5525 O O . GLY A 1 703 ? 16.533 4.333 -11.029 1.00 93.38 703 GLY A O 1
ATOM 5526 N N . ILE A 1 704 ? 15.558 2.333 -10.813 1.00 95.19 704 ILE A N 1
ATOM 5527 C CA . ILE A 1 704 ? 16.391 1.874 -9.699 1.00 95.19 704 ILE A CA 1
ATOM 5528 C C . ILE A 1 704 ? 17.342 0.810 -10.234 1.00 95.19 704 ILE A C 1
ATOM 5530 O O . ILE A 1 704 ? 16.910 -0.285 -10.586 1.00 95.19 704 ILE A O 1
ATOM 5534 N N . TRP A 1 705 ? 18.637 1.108 -10.265 1.00 93.50 705 TRP A N 1
ATOM 5535 C CA . TRP A 1 705 ? 19.645 0.082 -10.514 1.00 93.50 705 TRP A CA 1
ATOM 5536 C C . TRP A 1 705 ? 19.710 -0.886 -9.332 1.00 93.50 705 TRP A C 1
ATOM 5538 O O . TRP A 1 705 ? 19.862 -0.467 -8.181 1.00 93.50 705 TRP A O 1
ATOM 5548 N N . ALA A 1 706 ? 19.596 -2.178 -9.621 1.00 93.81 706 ALA A N 1
ATOM 5549 C CA . ALA A 1 706 ? 19.676 -3.248 -8.638 1.00 93.81 706 ALA A CA 1
ATOM 5550 C C . ALA A 1 706 ? 20.411 -4.463 -9.213 1.00 93.81 706 ALA A C 1
ATOM 5552 O O . ALA A 1 706 ? 20.400 -4.697 -10.420 1.00 93.81 706 ALA A O 1
ATOM 5553 N N . TRP A 1 707 ? 21.037 -5.251 -8.340 1.00 93.81 707 TRP A N 1
ATOM 5554 C CA . TRP A 1 707 ? 21.550 -6.565 -8.712 1.00 93.81 707 TRP A CA 1
ATOM 5555 C C . TRP A 1 707 ? 20.424 -7.585 -8.641 1.00 93.81 707 TRP A C 1
ATOM 5557 O O . TRP A 1 707 ? 19.837 -7.785 -7.577 1.00 93.81 707 TRP A O 1
ATOM 5567 N N . ASP A 1 708 ? 20.131 -8.238 -9.758 1.00 95.00 708 ASP A N 1
ATOM 5568 C CA . ASP A 1 708 ? 19.199 -9.351 -9.774 1.00 95.00 708 ASP A CA 1
ATOM 5569 C C . ASP A 1 708 ? 19.954 -10.647 -9.471 1.00 95.00 708 ASP A C 1
ATOM 5571 O O . ASP A 1 708 ? 20.705 -11.168 -10.298 1.00 95.00 708 ASP A O 1
ATOM 5575 N N . CYS A 1 709 ? 19.749 -11.186 -8.269 1.00 94.38 709 CYS A N 1
ATOM 5576 C CA . CYS A 1 709 ? 20.463 -12.383 -7.835 1.00 94.38 709 CYS A CA 1
ATOM 5577 C C . CYS A 1 709 ? 20.059 -13.661 -8.599 1.00 94.38 709 CYS A C 1
ATOM 5579 O O . CYS A 1 709 ? 20.807 -14.639 -8.563 1.00 94.38 709 CYS A O 1
ATOM 5581 N N . GLU A 1 710 ? 18.924 -13.656 -9.308 1.00 94.31 710 GLU A N 1
ATOM 5582 C CA . GLU A 1 710 ? 18.471 -14.783 -10.131 1.00 94.31 710 GLU A CA 1
ATOM 5583 C C . GLU A 1 710 ? 19.136 -14.772 -11.512 1.00 94.31 710 GLU A C 1
ATOM 5585 O O . GLU A 1 710 ? 19.715 -15.775 -11.933 1.00 94.31 710 GLU A O 1
ATOM 5590 N N . SER A 1 711 ? 19.090 -13.632 -12.208 1.00 90.50 711 SER A N 1
ATOM 5591 C CA . SER A 1 711 ? 19.697 -13.483 -13.540 1.00 90.50 711 SER A CA 1
ATOM 5592 C C . SER A 1 711 ? 21.208 -13.236 -13.495 1.00 90.50 711 SER A C 1
ATOM 5594 O O . SER A 1 711 ? 21.883 -13.448 -14.501 1.00 90.50 711 SER A O 1
ATOM 5596 N N . LYS A 1 712 ? 21.748 -12.869 -12.323 1.00 91.81 712 LYS A N 1
ATOM 5597 C CA . LYS A 1 712 ? 23.161 -12.527 -12.093 1.00 91.81 712 LYS A CA 1
ATOM 5598 C C . LYS A 1 712 ? 23.645 -11.405 -13.013 1.00 91.81 712 LYS A C 1
ATOM 5600 O O . LYS A 1 712 ? 24.776 -11.435 -13.496 1.00 91.81 712 LYS A O 1
ATOM 5605 N N . GLU A 1 713 ? 22.784 -10.423 -13.246 1.00 90.38 713 GLU A N 1
ATOM 5606 C CA . GLU A 1 713 ? 23.116 -9.197 -13.963 1.00 90.38 713 GLU A CA 1
ATOM 5607 C C . GLU A 1 713 ? 22.498 -7.975 -13.264 1.00 90.38 713 GLU A C 1
ATOM 5609 O O . GLU A 1 713 ? 21.524 -8.099 -12.510 1.00 90.38 713 GLU A O 1
ATOM 5614 N N . PRO A 1 714 ? 23.046 -6.771 -13.495 1.00 92.00 714 PRO A N 1
ATOM 5615 C CA . PRO A 1 714 ? 22.365 -5.540 -13.141 1.00 92.00 714 PRO A CA 1
ATOM 5616 C C . PRO A 1 714 ? 21.068 -5.396 -13.941 1.00 92.00 714 PRO A C 1
ATOM 5618 O O . PRO A 1 714 ? 21.032 -5.650 -15.149 1.00 92.00 714 PRO A O 1
ATOM 5621 N N . VAL A 1 715 ? 20.014 -4.946 -13.267 1.00 94.19 715 VAL A N 1
ATOM 5622 C CA . VAL A 1 715 ? 18.707 -4.659 -13.862 1.00 94.19 715 VAL A CA 1
ATOM 5623 C C . VAL A 1 715 ? 18.212 -3.290 -13.414 1.00 94.19 715 VAL A C 1
ATOM 5625 O O . VAL A 1 715 ? 18.514 -2.831 -12.308 1.00 94.19 715 VAL A O 1
ATOM 5628 N N . LEU A 1 716 ? 17.429 -2.647 -14.273 1.00 95.75 716 LEU A N 1
ATOM 5629 C CA . LEU A 1 716 ? 16.760 -1.390 -13.977 1.00 95.75 716 LEU A CA 1
ATOM 5630 C C . LEU A 1 716 ? 15.316 -1.669 -13.547 1.00 95.75 716 LEU A C 1
ATOM 5632 O O . LEU A 1 716 ? 14.555 -2.328 -14.254 1.00 95.75 716 LEU A O 1
ATOM 5636 N N . VAL A 1 717 ? 14.927 -1.178 -12.377 1.00 97.75 717 VAL A N 1
ATOM 5637 C CA . VAL A 1 717 ? 13.633 -1.485 -11.758 1.00 97.75 717 VAL A CA 1
ATOM 5638 C C . VAL A 1 717 ? 12.755 -0.239 -11.702 1.00 97.75 717 VAL A C 1
ATOM 5640 O O . VAL A 1 717 ? 13.212 0.827 -11.292 1.00 97.75 717 VAL A O 1
ATOM 5643 N N . ILE A 1 718 ? 11.484 -0.369 -12.084 1.00 97.38 718 ILE A N 1
ATOM 5644 C CA . ILE A 1 718 ? 10.515 0.734 -12.122 1.00 97.38 718 ILE A CA 1
ATOM 5645 C C . ILE A 1 718 ? 9.426 0.500 -11.067 1.00 97.38 718 ILE A C 1
ATOM 5647 O O . ILE A 1 718 ? 8.581 -0.379 -11.256 1.00 97.38 718 ILE A O 1
ATOM 5651 N N . PRO A 1 719 ? 9.389 1.266 -9.964 1.00 97.44 719 PRO A N 1
ATOM 5652 C CA . PRO A 1 719 ? 8.331 1.121 -8.974 1.00 97.44 719 PRO A CA 1
ATOM 5653 C C . PRO A 1 719 ? 7.017 1.782 -9.402 1.00 97.44 719 PRO A C 1
ATOM 5655 O O . PRO A 1 719 ? 6.992 2.857 -10.009 1.00 97.44 719 PRO A O 1
ATOM 5658 N N . SER A 1 720 ? 5.899 1.186 -8.999 1.00 97.12 720 SER A N 1
ATOM 5659 C CA . SER A 1 720 ? 4.563 1.779 -9.136 1.00 97.12 720 SER A CA 1
ATOM 5660 C C . SER A 1 720 ? 3.673 1.421 -7.950 1.00 97.12 720 SER A C 1
ATOM 5662 O O . SER A 1 720 ? 3.839 0.373 -7.337 1.00 97.12 720 SER A O 1
ATOM 5664 N N . VAL A 1 721 ? 2.725 2.289 -7.595 1.00 97.62 721 VAL A N 1
ATOM 5665 C CA . VAL A 1 721 ? 1.747 1.995 -6.535 1.00 97.62 721 VAL A CA 1
ATOM 5666 C C . VAL A 1 721 ? 0.565 1.273 -7.170 1.00 97.62 721 VAL A C 1
ATOM 5668 O O . VAL A 1 721 ? -0.167 1.871 -7.956 1.00 97.62 721 VAL A O 1
ATOM 5671 N N . LEU A 1 722 ? 0.376 -0.006 -6.835 1.00 97.31 722 LEU A N 1
ATOM 5672 C CA . LEU A 1 722 ? -0.754 -0.786 -7.339 1.00 97.31 722 LEU A CA 1
ATOM 5673 C C . LEU A 1 722 ? -2.057 -0.331 -6.669 1.00 97.31 722 LEU A C 1
ATOM 5675 O O . LEU A 1 722 ? -3.043 -0.065 -7.355 1.00 97.31 722 LEU A O 1
ATOM 5679 N N . ALA A 1 723 ? -2.035 -0.208 -5.339 1.00 97.19 723 ALA A N 1
ATOM 5680 C CA . ALA A 1 723 ? -3.115 0.348 -4.529 1.00 97.19 723 ALA A CA 1
ATOM 5681 C C . ALA A 1 723 ? -2.587 0.905 -3.199 1.00 97.19 723 ALA A C 1
ATOM 5683 O O . ALA A 1 723 ? -1.505 0.518 -2.743 1.00 97.19 723 ALA A O 1
ATOM 5684 N N . MET A 1 724 ? -3.389 1.762 -2.556 1.00 96.75 724 MET A N 1
ATOM 5685 C CA . MET A 1 724 ? -3.154 2.222 -1.185 1.00 96.75 724 MET A CA 1
ATOM 5686 C C . MET A 1 724 ? -4.146 1.589 -0.203 1.00 96.75 724 MET A C 1
ATOM 5688 O O . MET A 1 724 ? -5.367 1.699 -0.347 1.00 96.75 724 MET A O 1
ATOM 5692 N N . LEU A 1 725 ? -3.605 0.933 0.815 1.00 96.00 725 LEU A N 1
ATOM 5693 C CA . LEU A 1 725 ? -4.321 0.217 1.861 1.00 96.00 725 LEU A CA 1
ATOM 5694 C C . LEU A 1 725 ? -4.328 1.030 3.159 1.00 96.00 725 LEU A C 1
ATOM 5696 O O . LEU A 1 725 ? -3.426 1.826 3.416 1.00 96.00 725 LEU A O 1
ATOM 5700 N N . GLY A 1 726 ? -5.356 0.816 3.971 1.00 93.94 726 GLY A N 1
ATOM 5701 C CA . GLY A 1 726 ? -5.551 1.488 5.251 1.00 93.94 726 GLY A CA 1
ATOM 5702 C C . GLY A 1 726 ? -6.988 1.324 5.725 1.00 93.94 726 GLY A C 1
ATOM 5703 O O . GLY A 1 726 ? -7.847 0.836 4.981 1.00 93.94 726 GLY A O 1
ATOM 5704 N N . ASP A 1 727 ? -7.266 1.752 6.951 1.00 91.88 727 ASP A N 1
ATOM 5705 C CA . ASP A 1 727 ? -8.624 1.752 7.474 1.00 91.88 727 ASP A CA 1
ATOM 5706 C C . ASP A 1 727 ? -9.534 2.756 6.721 1.00 91.88 727 ASP A C 1
ATOM 5708 O O . ASP A 1 727 ? -9.107 3.545 5.874 1.00 91.88 727 ASP A O 1
ATOM 5712 N N . ASN A 1 728 ? -10.845 2.728 6.983 1.00 91.19 728 ASN A N 1
ATOM 5713 C CA . ASN A 1 728 ? -11.781 3.588 6.242 1.00 91.19 728 ASN A CA 1
ATOM 5714 C C . ASN A 1 728 ? -11.526 5.104 6.438 1.00 91.19 728 ASN A C 1
ATOM 5716 O O . ASN A 1 728 ? -11.619 5.844 5.451 1.00 91.19 728 ASN A O 1
ATOM 5720 N N . PRO A 1 729 ? -11.281 5.604 7.667 1.00 92.25 729 PRO A N 1
ATOM 5721 C CA . PRO A 1 729 ? -10.789 6.960 7.896 1.00 92.25 729 PRO A CA 1
ATOM 5722 C C . PRO A 1 729 ? -9.552 7.320 7.068 1.00 92.25 729 PRO A C 1
ATOM 5724 O O . PRO A 1 729 ? -9.604 8.313 6.343 1.00 92.25 729 PRO A O 1
ATOM 5727 N N . MET A 1 730 ? -8.495 6.509 7.112 1.00 93.75 730 MET A N 1
ATOM 5728 C CA . MET A 1 730 ? -7.244 6.772 6.404 1.00 93.75 730 MET A CA 1
ATOM 5729 C C . MET A 1 730 ? -7.441 6.754 4.887 1.00 93.75 730 MET A C 1
ATOM 5731 O O . MET A 1 730 ? -7.009 7.668 4.191 1.00 93.75 730 MET A O 1
ATOM 5735 N N . GLN A 1 731 ? -8.195 5.791 4.354 1.00 94.25 731 GLN A N 1
ATOM 5736 C CA . GLN A 1 731 ? -8.553 5.770 2.932 1.00 94.25 731 GLN A CA 1
ATOM 5737 C C . GLN A 1 731 ? -9.388 6.989 2.512 1.00 94.25 731 GLN A C 1
ATOM 5739 O O . GLN A 1 731 ? -9.292 7.437 1.371 1.00 94.25 731 GLN A O 1
ATOM 5744 N N . SER A 1 732 ? -10.212 7.544 3.410 1.00 94.25 732 SER A N 1
ATOM 5745 C CA . SER A 1 732 ? -10.943 8.788 3.133 1.00 94.25 732 SER A CA 1
ATOM 5746 C C . SER A 1 732 ? -9.997 9.991 3.098 1.00 94.25 732 SER A C 1
ATOM 5748 O O . SER A 1 732 ? -10.138 10.839 2.222 1.00 94.25 732 SER A O 1
ATOM 5750 N N . GLU A 1 733 ? -9.012 10.043 3.998 1.00 94.38 733 GLU A N 1
ATOM 5751 C CA . GLU A 1 733 ? -7.973 11.078 4.005 1.00 94.38 733 GLU A CA 1
ATOM 5752 C C . GLU A 1 733 ? -7.116 11.031 2.729 1.00 94.38 733 GLU A C 1
ATOM 5754 O O . GLU A 1 733 ? -6.967 12.053 2.058 1.00 94.38 733 GLU A O 1
ATOM 5759 N N . ILE A 1 734 ? -6.659 9.841 2.323 1.00 93.44 734 ILE A N 1
ATOM 5760 C CA . ILE A 1 734 ? -5.923 9.611 1.065 1.00 93.44 734 ILE A CA 1
ATOM 5761 C C . ILE A 1 734 ? -6.763 10.020 -0.154 1.00 93.44 734 ILE A C 1
ATOM 5763 O O . ILE A 1 734 ? -6.235 10.588 -1.105 1.00 93.44 734 ILE A O 1
ATOM 5767 N N . ALA A 1 735 ? -8.077 9.784 -0.126 1.00 94.56 735 ALA A N 1
ATOM 5768 C CA . ALA A 1 735 ? -8.984 10.161 -1.209 1.00 94.56 735 ALA A CA 1
ATOM 5769 C C . ALA A 1 735 ? -9.437 11.632 -1.194 1.00 94.56 735 ALA A C 1
ATOM 5771 O O . ALA A 1 735 ? -10.337 11.993 -1.958 1.00 94.56 735 ALA A O 1
ATOM 5772 N N . CYS A 1 736 ? -8.870 12.470 -0.314 1.00 94.12 736 CYS A N 1
ATOM 5773 C CA . CYS A 1 736 ? -9.314 13.848 -0.070 1.00 94.12 736 CYS A CA 1
ATOM 5774 C C . CYS A 1 736 ? -10.842 13.937 0.100 1.00 94.12 736 CYS A C 1
ATOM 5776 O O . CYS A 1 736 ? -11.522 14.827 -0.426 1.00 94.12 736 CYS A O 1
ATOM 5778 N N . HIS A 1 737 ? -11.402 12.962 0.810 1.00 94.69 737 HIS A N 1
ATOM 5779 C CA . HIS A 1 737 ? -12.821 12.820 1.079 1.00 94.69 737 HIS A CA 1
ATOM 5780 C C . HIS A 1 737 ? -13.124 13.291 2.502 1.00 94.69 737 HIS A C 1
ATOM 5782 O O . HIS A 1 737 ? -12.382 13.029 3.443 1.00 94.69 737 HIS A O 1
ATOM 5788 N N . VAL A 1 738 ? -14.260 13.968 2.685 1.00 91.56 738 VAL A N 1
ATOM 5789 C CA . VAL A 1 738 ? -14.668 14.549 3.981 1.00 91.56 738 VAL A CA 1
ATOM 5790 C C . VAL A 1 738 ? -14.927 13.505 5.085 1.00 91.56 738 VAL A C 1
ATOM 5792 O O . VAL A 1 738 ? -15.124 13.856 6.248 1.00 91.56 738 VAL A O 1
ATOM 5795 N N . GLY A 1 739 ? -14.942 12.220 4.733 1.00 90.06 739 GLY A N 1
ATOM 5796 C CA . GLY A 1 739 ? -15.134 11.096 5.636 1.00 90.06 739 GLY A CA 1
ATOM 5797 C C . GLY A 1 739 ? -16.578 10.601 5.710 1.00 90.06 739 GLY A C 1
ATOM 5798 O O . GLY A 1 739 ? -17.526 11.165 5.154 1.00 90.06 739 GLY A O 1
ATOM 5799 N N . LEU A 1 740 ? -16.758 9.510 6.454 1.00 85.50 740 LEU A N 1
ATOM 5800 C CA . LEU A 1 740 ? -17.999 8.726 6.523 1.00 85.50 740 LEU A CA 1
ATOM 5801 C C . LEU A 1 740 ? -19.212 9.477 7.119 1.00 85.50 740 LEU A C 1
ATOM 5803 O O . LEU A 1 740 ? -20.354 9.018 7.007 1.00 85.50 740 LEU A O 1
ATOM 5807 N N . ALA A 1 741 ? -18.985 10.624 7.763 1.00 85.38 741 ALA A N 1
ATOM 5808 C CA . ALA A 1 741 ? -20.032 11.490 8.306 1.00 85.38 741 ALA A CA 1
ATOM 5809 C C . ALA A 1 741 ? -20.546 12.543 7.301 1.00 85.38 741 ALA A C 1
ATOM 5811 O O . ALA A 1 741 ? -21.547 13.204 7.580 1.00 85.38 741 ALA A O 1
ATOM 5812 N N . GLY A 1 742 ? -19.894 12.692 6.142 1.00 84.50 742 GLY A N 1
ATOM 5813 C CA . GLY A 1 742 ? -20.277 13.658 5.113 1.00 84.50 742 GLY A CA 1
ATOM 5814 C C . GLY A 1 742 ? -21.658 13.409 4.499 1.00 84.50 742 GLY A C 1
ATOM 5815 O O . GLY A 1 742 ? -22.207 12.308 4.570 1.00 84.50 742 GLY A O 1
ATOM 5816 N N . LYS A 1 743 ? -22.214 14.435 3.833 1.00 85.69 743 LYS A N 1
ATOM 5817 C CA . LYS A 1 743 ? -23.465 14.300 3.057 1.00 85.69 743 LYS A CA 1
ATOM 5818 C C . LYS A 1 743 ? -23.324 13.254 1.952 1.00 85.69 743 LYS A C 1
ATOM 5820 O O . LYS A 1 743 ? -24.200 12.400 1.807 1.00 85.69 743 LYS A O 1
ATOM 5825 N N . LEU A 1 744 ? -22.207 13.329 1.225 1.00 91.88 744 LEU A N 1
ATOM 5826 C CA . LEU A 1 744 ? -21.740 12.314 0.289 1.00 91.88 744 LEU A CA 1
ATOM 5827 C C . LEU A 1 744 ? -20.688 11.451 0.986 1.00 91.88 744 LEU A C 1
ATOM 5829 O O . LEU A 1 744 ? -19.504 11.768 0.943 1.00 91.88 744 LEU A O 1
ATOM 5833 N N . PHE A 1 745 ? -21.123 10.411 1.694 1.00 91.62 745 PHE A N 1
ATOM 5834 C CA . PHE A 1 745 ? -20.287 9.679 2.656 1.00 91.62 745 PHE A CA 1
ATOM 5835 C C . PHE A 1 745 ? -19.387 8.601 2.036 1.00 91.62 745 PHE A C 1
ATOM 5837 O O . PHE A 1 745 ? -18.529 8.070 2.738 1.00 91.62 745 PHE A O 1
ATOM 5844 N N . CYS A 1 746 ? -19.591 8.232 0.767 1.00 94.75 746 CYS A N 1
ATOM 5845 C CA . CYS A 1 746 ? -18.751 7.247 0.091 1.00 94.75 746 CYS A CA 1
ATOM 5846 C C . CYS A 1 746 ? -17.576 7.935 -0.617 1.00 94.75 746 CYS A C 1
ATOM 5848 O O . CYS A 1 746 ? -17.755 8.917 -1.346 1.00 94.75 746 CYS A O 1
ATOM 5850 N N . ARG A 1 747 ? -16.371 7.392 -0.408 1.00 94.88 747 ARG A N 1
ATOM 5851 C CA . ARG A 1 747 ? -15.146 7.856 -1.072 1.00 94.88 747 ARG A CA 1
ATOM 5852 C C . ARG A 1 747 ? -15.033 7.385 -2.523 1.00 94.88 747 ARG A C 1
ATOM 5854 O O . ARG A 1 747 ? -14.262 7.974 -3.259 1.00 94.88 747 ARG A O 1
ATOM 5861 N N . VAL A 1 748 ? -15.777 6.352 -2.927 1.00 95.94 748 VAL A N 1
ATOM 5862 C CA . VAL A 1 748 ? -15.706 5.755 -4.276 1.00 95.94 748 VAL A CA 1
ATOM 5863 C C . VAL A 1 748 ? -16.784 6.337 -5.196 1.00 95.94 748 VAL A C 1
ATOM 5865 O O . VAL A 1 748 ? -16.532 6.612 -6.366 1.00 95.94 748 VAL A O 1
ATOM 5868 N N . CYS A 1 749 ? -17.990 6.585 -4.674 1.00 95.56 749 CYS A N 1
ATOM 5869 C CA . CYS A 1 749 ? -19.098 7.139 -5.451 1.00 95.56 749 CYS A CA 1
ATOM 5870 C C . CYS A 1 749 ? -19.811 8.310 -4.758 1.00 95.56 749 CYS A C 1
ATOM 5872 O O . CYS A 1 749 ? -19.700 8.536 -3.552 1.00 95.56 749 CYS A O 1
ATOM 5874 N N . LYS A 1 750 ? -20.574 9.074 -5.539 1.00 93.12 750 LYS A N 1
ATOM 5875 C CA . LYS A 1 750 ? -21.362 10.236 -5.118 1.00 93.12 750 LYS A CA 1
ATOM 5876 C C . LYS A 1 750 ? -22.745 9.796 -4.601 1.00 93.12 750 LYS A C 1
ATOM 5878 O O . LYS A 1 750 ? -23.764 10.265 -5.089 1.00 93.12 750 LYS A O 1
ATOM 5883 N N . VAL A 1 751 ? -22.796 8.885 -3.624 1.00 91.81 751 VAL A N 1
ATOM 5884 C CA . VAL A 1 751 ? -24.056 8.512 -2.947 1.00 91.81 751 VAL A CA 1
ATOM 5885 C C . VAL A 1 751 ? -24.382 9.505 -1.831 1.00 91.81 751 VAL A C 1
ATOM 5887 O O . VAL A 1 751 ? -23.507 9.863 -1.037 1.00 91.81 751 VAL A O 1
ATOM 5890 N N . SER A 1 752 ? -25.639 9.937 -1.737 1.00 83.81 752 SER A N 1
ATOM 5891 C CA . SER A 1 752 ? -26.093 10.902 -0.735 1.00 83.81 752 SER A CA 1
ATOM 5892 C C . SER A 1 752 ? -27.123 10.314 0.230 1.00 83.81 752 SER A C 1
ATOM 5894 O O . SER A 1 752 ? -27.833 9.355 -0.068 1.00 83.81 752 SER A O 1
ATOM 5896 N N . ARG A 1 753 ? -27.258 10.935 1.408 1.00 69.88 753 ARG A N 1
ATOM 5897 C CA . ARG A 1 753 ? -28.340 10.603 2.355 1.00 69.88 753 ARG A CA 1
ATOM 5898 C C . ARG A 1 753 ? -29.683 11.271 2.004 1.00 69.88 753 ARG A C 1
ATOM 5900 O O . ARG A 1 753 ? -30.699 10.865 2.556 1.00 69.88 753 ARG A O 1
ATOM 5907 N N . SER A 1 754 ? -29.733 12.255 1.090 1.00 61.41 754 SER A N 1
ATOM 5908 C CA . SER A 1 754 ? -30.929 13.085 0.811 1.00 61.41 754 SER A CA 1
ATOM 5909 C C . SER A 1 754 ? -31.148 13.371 -0.681 1.00 61.41 754 SER A C 1
ATOM 5911 O O . SER A 1 754 ? -30.201 13.687 -1.390 1.00 61.41 754 SER A O 1
ATOM 5913 N N . ARG A 1 755 ? -32.409 13.309 -1.131 1.00 49.34 755 ARG A N 1
ATOM 5914 C CA . ARG A 1 755 ? -32.841 13.435 -2.537 1.00 49.34 755 ARG A CA 1
ATOM 5915 C C . ARG A 1 755 ? -32.573 14.816 -3.159 1.00 49.34 755 ARG A C 1
ATOM 5917 O O . ARG A 1 755 ? -32.319 14.891 -4.354 1.00 49.34 755 ARG A O 1
ATOM 5924 N N . ALA A 1 756 ? -32.582 15.891 -2.366 1.00 50.66 756 ALA A N 1
ATOM 5925 C CA . ALA A 1 756 ? -32.381 17.260 -2.864 1.00 50.66 756 ALA A CA 1
ATOM 5926 C C . ALA A 1 756 ? -30.973 17.505 -3.449 1.00 50.66 756 ALA A C 1
ATOM 5928 O O . ALA A 1 756 ? -30.803 18.368 -4.303 1.00 50.66 756 ALA A O 1
ATOM 5929 N N . LEU A 1 757 ? -29.961 16.736 -3.022 1.00 49.16 757 LEU A N 1
ATOM 5930 C CA . LEU A 1 757 ? -28.589 16.900 -3.511 1.00 49.16 757 LEU A CA 1
ATOM 5931 C C . LEU A 1 757 ? -28.318 16.169 -4.829 1.00 49.16 757 LEU A C 1
ATOM 5933 O O . LEU A 1 757 ? -27.532 16.667 -5.626 1.00 49.16 757 LEU A O 1
ATOM 5937 N N . ASP A 1 758 ? -28.965 15.032 -5.088 1.00 42.47 758 ASP A N 1
ATOM 5938 C CA . ASP A 1 758 ? -28.704 14.246 -6.303 1.00 42.47 758 ASP A CA 1
ATOM 5939 C C . ASP A 1 758 ? -29.187 14.993 -7.561 1.00 42.47 758 ASP A C 1
ATOM 5941 O O . ASP A 1 758 ? -28.530 14.941 -8.596 1.00 42.47 758 ASP A O 1
ATOM 5945 N N . ALA A 1 759 ? -30.275 15.770 -7.455 1.00 41.19 759 ALA A N 1
ATOM 5946 C CA . ALA A 1 759 ? -30.748 16.647 -8.529 1.00 41.19 759 ALA A CA 1
ATOM 5947 C C . ALA A 1 759 ? -29.751 17.782 -8.830 1.00 41.19 759 ALA A C 1
ATOM 5949 O O . ALA A 1 759 ? -29.443 18.021 -9.990 1.00 41.19 759 ALA A O 1
ATOM 5950 N N . ALA A 1 760 ? -29.180 18.414 -7.798 1.00 44.19 760 ALA A N 1
ATOM 5951 C CA . ALA A 1 760 ? -28.163 19.458 -7.959 1.00 44.19 760 ALA A CA 1
ATOM 5952 C C . ALA A 1 760 ? -26.820 18.916 -8.493 1.00 44.19 760 ALA A C 1
ATOM 5954 O O . ALA A 1 760 ? -26.113 19.612 -9.218 1.00 44.19 760 ALA A O 1
ATOM 5955 N N . VAL A 1 761 ? -26.468 17.668 -8.159 1.00 48.44 761 VAL A N 1
ATOM 5956 C CA . VAL A 1 761 ? -25.278 16.978 -8.691 1.00 48.44 761 VAL A CA 1
ATOM 5957 C C . VAL A 1 761 ? -25.494 16.523 -10.141 1.00 48.44 761 VAL A C 1
ATOM 5959 O O . VAL A 1 761 ? -24.546 16.544 -10.920 1.00 48.44 761 VAL A O 1
ATOM 5962 N N . ALA A 1 762 ? -26.718 16.141 -10.520 1.00 43.66 762 ALA A N 1
ATOM 5963 C CA . ALA A 1 762 ? -27.053 15.701 -11.875 1.00 43.66 762 ALA A CA 1
ATOM 5964 C C . ALA A 1 762 ? -27.200 16.853 -12.887 1.00 43.66 762 ALA A C 1
ATOM 5966 O O . ALA A 1 762 ? -26.943 16.640 -14.068 1.00 43.66 762 ALA A O 1
ATOM 5967 N N . THR A 1 763 ? -27.597 18.058 -12.459 1.00 38.84 763 THR A N 1
ATOM 5968 C CA . THR A 1 763 ? -27.836 19.189 -13.377 1.00 38.84 763 THR A CA 1
ATOM 5969 C C . THR A 1 763 ? -26.662 20.155 -13.522 1.00 38.84 763 THR A C 1
ATOM 5971 O O . THR A 1 763 ? -26.722 21.035 -14.375 1.00 38.84 763 THR A O 1
ATOM 5974 N N . GLY A 1 764 ? -25.607 20.051 -12.704 1.00 38.00 764 GLY A N 1
ATOM 5975 C CA . GLY A 1 764 ? -24.457 20.972 -12.751 1.00 38.00 764 GLY A CA 1
ATOM 5976 C C . GLY A 1 764 ? -24.800 22.451 -12.489 1.00 38.00 764 GLY A C 1
ATOM 5977 O O . GLY A 1 764 ? -23.931 23.313 -12.587 1.00 38.00 764 GLY A O 1
ATOM 5978 N N . SER A 1 765 ? -26.053 22.762 -12.147 1.00 31.86 765 SER A N 1
ATOM 5979 C CA . SER A 1 765 ? -26.577 24.118 -12.017 1.00 31.86 765 SER A CA 1
ATOM 5980 C C . SER A 1 765 ? -26.590 24.533 -10.548 1.00 31.86 765 SER A C 1
ATOM 5982 O O . SER A 1 765 ? -27.491 24.177 -9.787 1.00 31.86 765 SER A O 1
ATOM 5984 N N . GLY A 1 766 ? -25.584 25.301 -10.140 1.00 36.16 766 GLY A N 1
ATOM 5985 C CA . GLY A 1 766 ? -25.488 25.909 -8.814 1.00 36.16 766 GLY A CA 1
ATOM 5986 C C . GLY A 1 766 ? -26.413 27.112 -8.598 1.00 36.16 766 GLY A C 1
ATOM 5987 O O . GLY A 1 766 ? -25.986 28.069 -7.958 1.00 36.16 766 GLY A O 1
ATOM 5988 N N . GLU A 1 767 ? -27.650 27.104 -9.104 1.00 31.41 767 GLU A N 1
ATOM 5989 C CA . GLU A 1 767 ? -28.554 28.255 -8.984 1.00 31.41 767 GLU A CA 1
ATOM 5990 C C . GLU A 1 767 ? -29.695 28.037 -7.982 1.00 31.41 767 GLU A C 1
ATOM 5992 O O . GLU A 1 767 ? -30.561 27.180 -8.135 1.00 31.41 767 GLU A O 1
ATOM 5997 N N . ASN A 1 768 ? -29.641 28.871 -6.938 1.00 32.41 768 ASN A N 1
ATOM 5998 C CA . ASN A 1 768 ? -30.738 29.467 -6.177 1.00 32.41 768 ASN A CA 1
ATOM 5999 C C . ASN A 1 768 ? -32.036 28.655 -6.071 1.00 32.41 768 ASN A C 1
ATOM 6001 O O . ASN A 1 768 ? -33.037 28.954 -6.714 1.00 32.41 768 ASN A O 1
ATOM 6005 N N . THR A 1 769 ? -32.068 27.715 -5.131 1.00 26.12 769 THR A N 1
ATOM 6006 C CA . THR A 1 769 ? -33.315 27.392 -4.430 1.00 26.12 769 THR A CA 1
ATOM 6007 C C . THR A 1 769 ? -33.151 27.849 -2.986 1.00 26.12 769 THR A C 1
ATOM 6009 O O . THR A 1 769 ? -32.246 27.395 -2.285 1.00 26.12 769 THR A O 1
ATOM 6012 N N . GLU A 1 770 ? -33.960 28.824 -2.572 1.00 30.02 770 GLU A N 1
ATOM 6013 C CA . GLU A 1 770 ? -33.989 29.319 -1.198 1.00 30.02 770 GLU A CA 1
ATOM 6014 C C . GLU A 1 770 ? -34.357 28.169 -0.248 1.00 30.02 770 GLU A C 1
ATOM 6016 O O . GLU A 1 770 ? -35.480 27.669 -0.262 1.00 30.02 770 GLU A O 1
ATOM 6021 N N . GLU A 1 771 ? -33.408 27.748 0.590 1.00 25.02 771 GLU A N 1
ATOM 6022 C CA . GLU A 1 771 ? -33.646 26.817 1.694 1.00 25.02 771 GLU A CA 1
ATOM 6023 C C . GLU A 1 771 ? -33.184 27.420 3.034 1.00 25.02 771 GLU A C 1
ATOM 6025 O O . GLU A 1 771 ? -32.302 28.285 3.072 1.00 25.02 771 GLU A O 1
ATOM 6030 N N . PRO A 1 772 ? -33.833 27.026 4.148 1.00 28.77 772 PRO A N 1
ATOM 6031 C CA . PRO A 1 772 ? -33.927 27.828 5.360 1.00 28.77 772 PRO A CA 1
ATOM 6032 C C . PRO A 1 772 ? -32.591 27.933 6.098 1.00 28.77 772 PRO A C 1
ATOM 6034 O O . PRO A 1 772 ? -31.834 26.969 6.191 1.00 28.77 772 PRO A O 1
ATOM 6037 N N . ARG A 1 773 ? -32.351 29.126 6.661 1.00 28.02 773 ARG A N 1
ATOM 6038 C CA . ARG A 1 773 ? -31.170 29.507 7.452 1.00 28.02 773 ARG A CA 1
ATOM 6039 C C . ARG A 1 773 ? -30.701 28.367 8.364 1.00 28.02 773 ARG A C 1
ATOM 6041 O O . ARG A 1 773 ? -31.368 28.030 9.339 1.00 28.02 773 ARG A O 1
ATOM 6048 N N . SER A 1 774 ? -29.546 27.797 8.030 1.00 26.53 774 SER A N 1
ATOM 6049 C CA . SER A 1 774 ? -28.811 26.869 8.880 1.00 26.53 774 SER A CA 1
ATOM 6050 C C . SER A 1 774 ? -28.100 27.656 9.975 1.00 26.53 774 SER A C 1
ATOM 6052 O O . SER A 1 774 ? -27.229 28.475 9.670 1.00 26.53 774 SER A O 1
ATOM 6054 N N . ASP A 1 775 ? -28.458 27.397 11.229 1.00 23.94 775 ASP A N 1
ATOM 6055 C CA . ASP A 1 775 ? -27.688 27.863 12.376 1.00 23.94 775 ASP A CA 1
ATOM 6056 C C . ASP A 1 775 ? -26.249 27.338 12.279 1.00 23.94 775 ASP A C 1
ATOM 6058 O O . ASP A 1 775 ? -26.002 26.181 11.922 1.00 23.94 775 ASP A O 1
ATOM 6062 N N . ALA A 1 776 ? -25.308 28.243 12.535 1.00 26.73 776 ALA A N 1
ATOM 6063 C CA . ALA A 1 776 ? -23.878 28.012 12.478 1.00 26.73 776 ALA A CA 1
ATOM 6064 C C . ALA A 1 776 ? -23.481 26.835 13.380 1.00 26.73 776 ALA A C 1
ATOM 6066 O O . ALA A 1 776 ? -23.640 26.885 14.598 1.00 26.73 776 ALA A O 1
ATOM 6067 N N . TYR A 1 777 ? -22.935 25.784 12.774 1.00 27.67 777 TYR A N 1
ATOM 6068 C CA . TYR A 1 777 ? -22.090 24.844 13.492 1.00 27.67 777 TYR A CA 1
ATOM 6069 C C . TYR A 1 777 ? -20.663 25.382 13.408 1.00 27.67 777 TYR A C 1
ATOM 6071 O O . TYR A 1 777 ? -20.085 25.439 12.321 1.00 27.67 777 TYR A O 1
ATOM 6079 N N . ASP A 1 778 ? -20.141 25.825 14.552 1.00 24.34 778 ASP A N 1
ATOM 6080 C CA . ASP A 1 778 ? -18.740 26.194 14.730 1.00 24.34 778 ASP A CA 1
ATOM 6081 C C . ASP A 1 778 ? -17.849 24.987 14.399 1.00 24.34 778 ASP A C 1
ATOM 6083 O O . ASP A 1 778 ? -17.798 23.993 15.123 1.00 24.34 778 ASP A O 1
ATOM 6087 N N . ASP A 1 779 ? -17.174 25.087 13.257 1.00 30.98 779 ASP A N 1
ATOM 6088 C CA . ASP A 1 779 ? -16.066 24.240 12.827 1.00 30.98 779 ASP A CA 1
ATOM 6089 C C . ASP A 1 779 ? -14.786 25.017 13.133 1.00 30.98 779 ASP A C 1
ATOM 6091 O O . ASP A 1 779 ? -14.319 25.786 12.294 1.00 30.98 779 ASP A O 1
ATOM 6095 N N . ASP A 1 780 ? -14.313 24.894 14.375 1.00 25.89 780 ASP A N 1
ATOM 6096 C CA . ASP A 1 780 ? -12.977 25.317 14.798 1.00 25.89 780 ASP A CA 1
ATOM 6097 C C . ASP A 1 780 ? -12.532 24.492 16.018 1.00 25.89 780 ASP A C 1
ATOM 6099 O O . ASP A 1 780 ? -12.883 24.769 17.166 1.00 25.89 780 ASP A O 1
ATOM 6103 N N . SER A 1 781 ? -11.815 23.394 15.755 1.00 27.73 781 SER A N 1
ATOM 6104 C CA . SER A 1 781 ? -10.694 22.866 16.558 1.00 27.73 781 SER A CA 1
ATOM 6105 C C . SER A 1 781 ? -10.329 21.444 16.115 1.00 27.73 781 SER A C 1
ATOM 6107 O O . SER A 1 781 ? -10.876 20.446 16.586 1.00 27.73 781 SER A O 1
ATOM 6109 N N . ILE A 1 782 ? -9.317 21.338 15.251 1.00 30.55 782 ILE A N 1
ATOM 6110 C CA . ILE A 1 782 ? -8.498 20.129 15.166 1.00 30.55 782 ILE A CA 1
ATOM 6111 C C . ILE A 1 782 ? -7.549 20.161 16.367 1.00 30.55 782 ILE A C 1
ATOM 6113 O O . ILE A 1 782 ? -6.514 20.818 16.361 1.00 30.55 782 ILE A O 1
ATOM 6117 N N . ALA A 1 783 ? -7.925 19.445 17.421 1.00 25.19 783 ALA A N 1
ATOM 6118 C CA . ALA A 1 783 ? -6.989 18.930 18.407 1.00 25.19 783 ALA A CA 1
ATOM 6119 C C . ALA A 1 783 ? -7.274 17.437 18.569 1.00 25.19 783 ALA A C 1
ATOM 6121 O O . ALA A 1 783 ? -8.396 17.035 18.884 1.00 25.19 783 ALA A O 1
ATOM 6122 N N . GLY A 1 784 ? -6.248 16.629 18.306 1.00 33.28 784 GLY A N 1
ATOM 6123 C CA . GLY A 1 784 ? -6.310 15.177 18.250 1.00 33.28 784 GLY A CA 1
ATOM 6124 C C . GLY A 1 784 ? -7.087 14.544 19.403 1.00 33.28 784 GLY A C 1
ATOM 6125 O O . GLY A 1 784 ? -6.721 14.650 20.574 1.00 33.28 784 GLY A O 1
ATOM 6126 N N . ARG A 1 785 ? -8.143 13.822 19.032 1.00 23.75 785 ARG A N 1
ATOM 6127 C CA . ARG A 1 785 ? -8.719 12.716 19.794 1.00 23.75 785 ARG A CA 1
ATOM 6128 C C . ARG A 1 785 ? -9.090 11.619 18.808 1.00 23.75 785 ARG A C 1
ATOM 6130 O O . ARG A 1 785 ? -10.168 11.615 18.230 1.00 23.75 785 ARG A O 1
ATOM 6137 N N . SER A 1 786 ? -8.170 10.695 18.617 1.00 28.45 786 SER A N 1
ATOM 6138 C CA . SER A 1 786 ? -8.483 9.321 18.242 1.00 28.45 786 SER A CA 1
ATOM 6139 C C . SER A 1 786 ? -9.452 8.731 19.270 1.00 28.45 786 SER A C 1
ATOM 6141 O O . SER A 1 786 ? -9.209 8.769 20.478 1.00 28.45 786 SER A O 1
ATOM 6143 N N . SER A 1 787 ? -10.595 8.276 18.755 1.00 30.27 787 SER A N 1
ATOM 6144 C CA . SER A 1 787 ? -11.297 7.054 19.173 1.00 30.27 787 SER A CA 1
ATOM 6145 C C . SER A 1 787 ? -11.247 6.711 20.669 1.00 30.27 787 SER A C 1
ATOM 6147 O O . SER A 1 787 ? -10.886 5.612 21.082 1.00 30.27 787 SER A O 1
ATOM 6149 N N . GLY A 1 788 ? -11.726 7.645 21.490 1.00 22.66 788 GLY A N 1
ATOM 6150 C CA . GLY A 1 788 ? -12.394 7.293 22.733 1.00 22.66 788 GLY A CA 1
ATOM 6151 C C . GLY A 1 788 ? -13.781 6.762 22.395 1.00 22.66 788 GLY A C 1
ATOM 6152 O O . GLY A 1 788 ? -14.640 7.524 21.950 1.00 22.66 788 GLY A O 1
ATOM 6153 N N . ASP A 1 789 ? -13.974 5.459 22.593 1.00 39.78 789 ASP A N 1
ATOM 6154 C CA . ASP A 1 789 ? -15.283 4.813 22.672 1.00 39.78 789 ASP A CA 1
ATOM 6155 C C . ASP A 1 789 ? -16.187 5.683 23.566 1.00 39.78 789 ASP A C 1
ATOM 6157 O O . ASP A 1 789 ? -15.912 5.876 24.751 1.00 39.78 789 ASP A O 1
ATOM 6161 N N . SER A 1 790 ? -17.195 6.320 22.974 1.00 26.56 790 SER A N 1
ATOM 6162 C CA . SER A 1 790 ? -18.213 7.071 23.707 1.00 26.56 790 SER A CA 1
ATOM 6163 C C . SER A 1 790 ? -19.568 6.858 23.044 1.00 26.56 790 SER A C 1
ATOM 6165 O O . SER A 1 790 ? -19.882 7.407 21.992 1.00 26.56 790 SER A O 1
ATOM 6167 N N . ASP A 1 791 ? -20.295 5.927 23.658 1.00 31.45 791 ASP A N 1
ATOM 6168 C CA . ASP A 1 791 ? -21.706 5.996 24.024 1.00 31.45 791 ASP A CA 1
ATOM 6169 C C . ASP A 1 791 ? -22.638 6.788 23.098 1.00 31.45 791 ASP A C 1
ATOM 6171 O O . ASP A 1 791 ? -22.794 8.000 23.218 1.00 31.45 791 ASP A O 1
ATOM 6175 N N . ASP A 1 792 ? -23.389 6.046 22.282 1.00 26.00 792 ASP A N 1
ATOM 6176 C CA . ASP A 1 792 ? -24.781 6.401 22.014 1.00 26.00 792 ASP A CA 1
ATOM 6177 C C . ASP A 1 792 ? -25.655 5.188 22.354 1.00 26.00 792 ASP A C 1
ATOM 6179 O O . ASP A 1 792 ? -25.724 4.181 21.638 1.00 26.00 792 ASP A O 1
ATOM 6183 N N . SER A 1 793 ? -26.226 5.248 23.552 1.00 31.39 793 SER A N 1
ATOM 6184 C CA . SER A 1 793 ? -27.134 4.274 24.136 1.00 31.39 793 SER A CA 1
ATOM 6185 C C . SER A 1 793 ? -28.523 4.417 23.514 1.00 31.39 793 SER A C 1
ATOM 6187 O O . SER A 1 793 ? -29.460 4.935 24.115 1.00 31.39 793 SER A O 1
ATOM 6189 N N . GLY A 1 794 ? -28.696 3.867 22.314 1.00 25.83 794 GLY A N 1
ATOM 6190 C CA . GLY A 1 794 ? -30.019 3.584 21.760 1.00 25.83 794 GLY A CA 1
ATOM 6191 C C . GLY A 1 794 ? -30.676 2.403 22.479 1.00 25.83 794 GLY A C 1
ATOM 6192 O O . GLY A 1 794 ? -30.718 1.301 21.941 1.00 25.83 794 GLY A O 1
ATOM 6193 N N . SER A 1 795 ? -31.155 2.618 23.706 1.00 25.81 795 SER A N 1
ATOM 6194 C CA . SER A 1 795 ? -32.009 1.672 24.432 1.00 25.81 795 SER A CA 1
ATOM 6195 C C . SER A 1 795 ? -33.254 1.335 23.603 1.00 25.81 795 SER A C 1
ATOM 6197 O O . SER A 1 795 ? -34.076 2.203 23.312 1.00 25.81 795 SER A O 1
ATOM 6199 N N . ILE A 1 796 ? -33.407 0.056 23.264 1.00 35.78 796 ILE A N 1
ATOM 6200 C CA . ILE A 1 796 ? -34.638 -0.534 22.739 1.00 35.78 796 ILE A CA 1
ATOM 6201 C C . ILE A 1 796 ? -35.539 -0.817 23.949 1.00 35.78 796 ILE A C 1
ATOM 6203 O O . ILE A 1 796 ? -35.329 -1.808 24.642 1.00 35.78 796 ILE A O 1
ATOM 6207 N N . SER A 1 797 ? -36.516 0.048 24.238 1.00 25.20 797 SER A N 1
ATOM 6208 C CA . SER A 1 797 ? -37.656 -0.327 25.086 1.00 25.20 797 SER A CA 1
ATOM 6209 C C . SER A 1 797 ? -38.883 0.558 24.855 1.00 25.20 797 SER A C 1
ATOM 6211 O O . SER A 1 797 ? -38.788 1.702 24.417 1.00 25.20 797 SER A O 1
ATOM 6213 N N . SER A 1 798 ? -40.029 -0.058 25.114 1.00 26.36 798 SER A N 1
ATOM 6214 C CA . SER A 1 798 ? -41.405 0.277 24.766 1.00 26.36 798 SER A CA 1
ATOM 6215 C C . SER A 1 798 ? -42.019 1.482 25.488 1.00 26.36 798 SER A C 1
ATOM 6217 O O . SER A 1 798 ? -41.593 1.900 26.559 1.00 26.36 798 SER A O 1
ATOM 6219 N N . CYS A 1 799 ? -43.094 1.965 24.872 1.00 26.08 799 CYS A N 1
ATOM 6220 C CA . CYS A 1 799 ? -44.026 3.022 25.247 1.00 26.08 799 CYS A CA 1
ATOM 6221 C C . CYS A 1 799 ? -44.418 3.081 26.738 1.00 26.08 799 CYS A C 1
ATOM 6223 O O . CYS A 1 799 ? -44.905 2.095 27.285 1.00 26.08 799 CYS A O 1
ATOM 6225 N N . SER A 1 800 ? -44.397 4.282 27.327 1.00 23.56 800 SER A N 1
ATOM 6226 C CA . SER A 1 800 ? -45.364 4.686 28.360 1.00 23.56 800 SER A CA 1
ATOM 6227 C C . SER A 1 800 ? -45.490 6.211 28.437 1.00 23.56 800 SER A C 1
ATOM 6229 O O . SER A 1 800 ? -44.494 6.932 28.458 1.00 23.56 800 SER A O 1
ATOM 6231 N N . VAL A 1 801 ? -46.739 6.672 28.455 1.00 35.81 801 VAL A N 1
ATOM 6232 C CA . VAL A 1 801 ? -47.193 8.068 28.465 1.00 35.81 801 VAL A CA 1
ATOM 6233 C C . VAL A 1 801 ? -46.936 8.714 29.832 1.00 35.81 801 VAL A C 1
ATOM 6235 O O . VAL A 1 801 ? -47.244 8.117 30.859 1.00 35.81 801 VAL A O 1
ATOM 6238 N N . GLY A 1 802 ? -46.426 9.948 29.844 1.00 26.41 802 GLY A N 1
ATOM 6239 C CA . GLY A 1 802 ? -46.278 10.765 31.051 1.00 26.41 802 GLY A CA 1
ATOM 6240 C C . GLY A 1 802 ? -45.941 12.216 30.710 1.00 26.41 802 GLY A C 1
ATOM 6241 O O . GLY A 1 802 ? -44.841 12.521 30.263 1.00 26.41 802 GLY A O 1
ATOM 6242 N N . SER A 1 803 ? -46.929 13.088 30.869 1.00 34.25 803 SER A N 1
ATOM 6243 C CA . SER A 1 803 ? -46.957 14.502 30.492 1.00 34.25 803 SER A CA 1
ATOM 6244 C C . SER A 1 803 ? -46.062 15.383 31.375 1.00 34.25 803 SER A C 1
ATOM 6246 O O . SER A 1 803 ? -46.092 15.263 32.595 1.00 34.25 803 SER A O 1
ATOM 6248 N N . GLY A 1 804 ? -45.349 16.342 30.776 1.00 26.61 804 GLY A N 1
ATOM 6249 C CA . GLY A 1 804 ? -44.652 17.415 31.497 1.00 26.61 804 GLY A CA 1
ATOM 6250 C C . GLY A 1 804 ? -43.950 18.379 30.540 1.00 26.61 804 GLY A C 1
ATOM 6251 O O . GLY A 1 804 ? -42.988 18.008 29.879 1.00 26.61 804 GLY A O 1
ATOM 6252 N N . ALA A 1 805 ? -44.482 19.594 30.412 1.00 35.16 805 ALA A N 1
ATOM 6253 C CA . ALA A 1 805 ? -44.111 20.598 29.417 1.00 35.16 805 ALA A CA 1
ATOM 6254 C C . ALA A 1 805 ? -42.785 21.331 29.714 1.00 35.16 805 ALA A C 1
ATOM 6256 O O . ALA A 1 805 ? -42.502 21.654 30.864 1.00 35.16 805 ALA A O 1
ATOM 6257 N N . GLY A 1 806 ? -42.039 21.693 28.657 1.00 28.55 806 GLY A N 1
ATOM 6258 C CA . GLY A 1 806 ? -41.018 22.751 28.712 1.00 28.55 806 GLY A CA 1
ATOM 6259 C C . GLY A 1 806 ? -39.915 22.669 27.644 1.00 28.55 806 GLY A C 1
ATOM 6260 O O . GLY A 1 806 ? -39.019 21.844 27.756 1.00 28.55 806 GLY A O 1
ATOM 6261 N N . ASN A 1 807 ? -39.953 23.608 26.687 1.00 26.55 807 ASN A N 1
ATOM 6262 C CA . ASN A 1 807 ? -38.983 23.964 25.628 1.00 26.55 807 ASN A CA 1
ATOM 6263 C C . ASN A 1 807 ? -39.084 23.251 24.265 1.00 26.55 807 ASN A C 1
ATOM 6265 O O . ASN A 1 807 ? -38.492 22.207 24.000 1.00 26.55 807 ASN A O 1
ATOM 6269 N N . ALA A 1 808 ? -39.788 23.927 23.350 1.00 33.53 808 ALA A N 1
ATOM 6270 C CA . ALA A 1 808 ? -39.913 23.604 21.936 1.00 33.53 808 ALA A CA 1
ATOM 6271 C C . ALA A 1 808 ? -38.598 23.868 21.180 1.00 33.53 808 ALA A C 1
ATOM 6273 O O . ALA A 1 808 ? -38.388 24.928 20.596 1.00 33.53 808 ALA A O 1
ATOM 6274 N N . THR A 1 809 ? -37.720 22.868 21.144 1.00 34.62 809 THR A N 1
ATOM 6275 C CA . THR A 1 809 ? -36.819 22.698 20.001 1.00 34.62 809 THR A CA 1
ATOM 6276 C C . THR A 1 809 ? -37.675 22.287 18.806 1.00 34.62 809 THR A C 1
ATOM 6278 O O . THR A 1 809 ? -38.519 21.395 18.907 1.00 34.62 809 THR A O 1
ATOM 6281 N N . ARG A 1 810 ? -37.526 22.985 17.678 1.00 37.16 810 ARG A N 1
ATOM 6282 C CA . ARG A 1 810 ? -38.275 22.713 16.446 1.00 37.16 810 ARG A CA 1
ATOM 6283 C C . ARG A 1 810 ? -37.937 21.282 16.002 1.00 37.16 810 ARG A C 1
ATOM 6285 O O . ARG A 1 810 ? -36.865 21.036 15.457 1.00 37.16 810 ARG A O 1
ATOM 6292 N N . ARG A 1 811 ? -38.814 20.327 16.331 1.00 39.69 811 ARG A N 1
ATOM 6293 C CA . ARG A 1 811 ? -38.666 18.901 16.009 1.00 39.69 811 ARG A CA 1
ATOM 6294 C C . ARG A 1 811 ? -38.428 18.773 14.504 1.00 39.69 811 ARG A C 1
ATOM 6296 O O . ARG A 1 811 ? -39.250 19.231 13.711 1.00 39.69 811 ARG A O 1
ATOM 6303 N N . LYS A 1 812 ? -37.290 18.188 14.120 1.00 46.53 812 LYS A N 1
ATOM 6304 C CA . LYS A 1 812 ? -37.014 17.787 12.735 1.00 46.53 812 LYS A CA 1
ATOM 6305 C C . LYS A 1 812 ? -38.192 16.916 12.287 1.00 46.53 812 LYS A C 1
ATOM 6307 O O . LYS A 1 812 ? -38.565 16.012 13.028 1.00 46.53 812 LYS A O 1
ATOM 6312 N N . ARG A 1 813 ? -38.810 17.230 11.145 1.00 68.56 813 ARG A N 1
ATOM 6313 C CA . ARG A 1 813 ? -39.906 16.424 10.587 1.00 68.56 813 ARG A CA 1
ATOM 6314 C C . ARG A 1 813 ? -39.424 14.975 10.490 1.00 68.56 813 ARG A C 1
ATOM 6316 O O . ARG A 1 813 ? -38.359 14.742 9.921 1.00 68.56 813 ARG A O 1
ATOM 6323 N N . ASP A 1 814 ? -40.177 14.047 11.070 1.00 67.31 814 ASP A N 1
ATOM 6324 C CA . ASP A 1 814 ? -39.877 12.623 10.948 1.00 67.31 814 ASP A CA 1
ATOM 6325 C C . ASP A 1 814 ? -39.920 12.235 9.462 1.00 67.31 814 ASP A C 1
ATOM 6327 O O . ASP A 1 814 ? -40.820 12.669 8.733 1.00 67.31 814 ASP A O 1
ATOM 6331 N N . GLU A 1 815 ? -38.918 11.475 9.001 1.00 81.69 815 GLU A N 1
ATOM 6332 C CA . GLU A 1 815 ? -38.857 11.026 7.606 1.00 81.69 815 GLU A CA 1
ATOM 6333 C C . GLU A 1 815 ? -40.116 10.217 7.274 1.00 81.69 815 GLU A C 1
ATOM 6335 O O . GLU A 1 815 ? -40.534 9.339 8.033 1.00 81.69 815 GLU A O 1
ATOM 6340 N N . THR A 1 816 ? -40.752 10.523 6.147 1.00 85.50 816 THR A N 1
ATOM 6341 C CA . THR A 1 816 ? -41.885 9.727 5.671 1.00 85.50 816 THR A CA 1
ATOM 6342 C C . THR A 1 816 ? -41.404 8.340 5.240 1.00 85.50 816 THR A C 1
ATOM 6344 O O . THR A 1 816 ? -40.246 8.154 4.863 1.00 85.50 816 THR A O 1
ATOM 6347 N N . MET A 1 817 ? -42.298 7.346 5.236 1.00 81.25 817 MET A N 1
ATOM 6348 C CA . MET A 1 817 ? -41.950 5.995 4.775 1.00 81.25 817 MET A CA 1
ATOM 6349 C C . MET A 1 817 ? -41.426 5.996 3.328 1.00 81.25 817 MET A C 1
ATOM 6351 O O . MET A 1 817 ? -40.480 5.281 3.018 1.00 81.25 817 MET A O 1
ATOM 6355 N N . ALA A 1 818 ? -41.987 6.840 2.454 1.00 82.94 818 ALA A N 1
ATOM 6356 C CA . ALA A 1 818 ? -41.512 6.993 1.078 1.00 82.94 818 ALA A CA 1
ATOM 6357 C C . ALA A 1 818 ? -40.077 7.551 1.021 1.00 82.94 818 ALA A C 1
ATOM 6359 O O . ALA A 1 818 ? -39.233 7.001 0.319 1.00 82.94 818 ALA A O 1
ATOM 6360 N N . GLU A 1 819 ? -39.772 8.586 1.810 1.00 82.38 819 GLU A N 1
ATOM 6361 C CA . GLU A 1 819 ? -38.418 9.152 1.908 1.00 82.38 819 GLU A CA 1
ATOM 6362 C C . GLU A 1 819 ? -37.412 8.146 2.489 1.00 82.38 819 GLU A C 1
ATOM 6364 O O . GLU A 1 819 ? -36.275 8.072 2.016 1.00 82.38 819 GLU A O 1
ATOM 6369 N N . MET A 1 820 ? -37.827 7.337 3.471 1.00 84.62 820 MET A N 1
ATOM 6370 C CA . MET A 1 820 ? -37.012 6.252 4.021 1.00 84.62 820 MET A CA 1
ATOM 6371 C C . MET A 1 820 ? -36.714 5.189 2.958 1.00 84.62 820 MET A C 1
ATOM 6373 O O . MET A 1 820 ? -35.554 4.818 2.779 1.00 84.62 820 MET A O 1
ATOM 6377 N N . VAL A 1 821 ? -37.731 4.721 2.226 1.00 85.31 821 VAL A N 1
ATOM 6378 C CA . VAL A 1 821 ? -37.574 3.731 1.146 1.00 85.31 821 VAL A CA 1
ATOM 6379 C C . VAL A 1 821 ? -36.641 4.263 0.058 1.00 85.31 821 VAL A C 1
ATOM 6381 O O . VAL A 1 821 ? -35.711 3.562 -0.342 1.00 85.31 821 VAL A O 1
ATOM 6384 N N . ASP A 1 822 ? -36.818 5.513 -0.372 1.00 85.00 822 ASP A N 1
ATOM 6385 C CA . ASP A 1 822 ? -35.945 6.162 -1.355 1.00 85.00 822 ASP A CA 1
ATOM 6386 C C . ASP A 1 822 ? -34.498 6.288 -0.846 1.00 85.00 822 ASP A C 1
ATOM 6388 O O . ASP A 1 822 ? -33.543 6.075 -1.595 1.00 85.00 822 ASP A O 1
ATOM 6392 N N . ARG A 1 823 ? -34.300 6.635 0.434 1.00 87.75 823 ARG A N 1
ATOM 6393 C CA . ARG A 1 823 ? -32.972 6.700 1.069 1.00 87.75 823 ARG A CA 1
ATOM 6394 C C . ARG A 1 823 ? -32.291 5.335 1.096 1.00 87.75 823 ARG A C 1
ATOM 6396 O O . ARG A 1 823 ? -31.112 5.253 0.763 1.00 87.75 823 ARG A O 1
ATOM 6403 N N . VAL A 1 824 ? -33.015 4.284 1.469 1.00 88.25 824 VAL A N 1
ATOM 6404 C CA . VAL A 1 824 ? -32.483 2.916 1.545 1.00 88.25 824 VAL A CA 1
ATOM 6405 C C . VAL A 1 824 ? -32.159 2.372 0.156 1.00 88.25 824 VAL A C 1
ATOM 6407 O O . VAL A 1 824 ? -31.059 1.868 -0.043 1.00 88.25 824 VAL A O 1
ATOM 6410 N N . ARG A 1 825 ? -33.048 2.549 -0.831 1.00 88.56 825 ARG A N 1
ATOM 6411 C CA . ARG A 1 825 ? -32.793 2.137 -2.224 1.00 88.56 825 ARG A CA 1
ATOM 6412 C C . ARG A 1 825 ? -31.531 2.780 -2.789 1.00 88.56 825 ARG A C 1
ATOM 6414 O O . ARG A 1 825 ? -30.706 2.089 -3.379 1.00 88.56 825 ARG A O 1
ATOM 6421 N N . ARG A 1 826 ? -31.346 4.084 -2.559 1.00 87.69 826 ARG A N 1
ATOM 6422 C CA . ARG A 1 826 ? -30.123 4.796 -2.964 1.00 87.69 826 ARG A CA 1
ATOM 6423 C C . ARG A 1 826 ? -28.895 4.303 -2.209 1.00 87.69 826 ARG A C 1
ATOM 6425 O O . ARG A 1 826 ? -27.861 4.102 -2.824 1.00 87.69 826 ARG A O 1
ATOM 6432 N N . PHE A 1 827 ? -29.007 4.065 -0.903 1.00 91.69 827 PHE A N 1
ATOM 6433 C CA . PHE A 1 827 ? -27.913 3.508 -0.105 1.00 91.69 827 PHE A CA 1
ATOM 6434 C C . PHE A 1 827 ? -27.480 2.120 -0.602 1.00 91.69 827 PHE A C 1
ATOM 6436 O O . PHE A 1 827 ? -26.293 1.814 -0.590 1.00 91.69 827 PHE A O 1
ATOM 6443 N N . MET A 1 828 ? -28.421 1.291 -1.050 1.00 92.19 828 MET A N 1
ATOM 6444 C CA . MET A 1 828 ? -28.157 -0.048 -1.590 1.00 92.19 828 MET A CA 1
ATOM 6445 C C . MET A 1 828 ? -27.749 -0.041 -3.072 1.00 92.19 828 MET A C 1
ATOM 6447 O O . MET A 1 828 ? -27.509 -1.100 -3.639 1.00 92.19 828 MET A O 1
ATOM 6451 N N . SER A 1 829 ? -27.646 1.133 -3.698 1.00 92.00 829 SER A N 1
ATOM 6452 C CA . SER A 1 829 ? -27.219 1.291 -5.089 1.00 92.00 829 SER A CA 1
ATOM 6453 C C . SER A 1 829 ? -25.876 2.012 -5.157 1.00 92.00 829 SER A C 1
ATOM 6455 O O . SER A 1 829 ? -25.584 2.893 -4.348 1.00 92.00 829 SER A O 1
ATOM 6457 N N . ILE A 1 830 ? -25.054 1.674 -6.148 1.00 94.25 830 ILE A N 1
ATOM 6458 C CA . ILE A 1 830 ? -23.813 2.404 -6.422 1.00 94.25 830 ILE A CA 1
ATOM 6459 C C . ILE A 1 830 ? -24.173 3.734 -7.098 1.00 94.25 830 ILE A C 1
ATOM 6461 O O . ILE A 1 830 ? -24.834 3.749 -8.134 1.00 94.25 830 ILE A O 1
ATOM 6465 N N . GLY A 1 831 ? -23.761 4.855 -6.498 1.00 92.44 831 GLY A N 1
ATOM 6466 C CA . GLY A 1 831 ? -23.923 6.182 -7.097 1.00 92.44 831 GLY A CA 1
ATOM 6467 C C . GLY A 1 831 ? -22.919 6.443 -8.226 1.00 92.44 831 GLY A C 1
ATOM 6468 O O . GLY A 1 831 ? -22.067 5.609 -8.527 1.00 92.44 831 GLY A O 1
ATOM 6469 N N . THR A 1 832 ? -22.952 7.641 -8.811 1.00 94.12 832 THR A N 1
ATOM 6470 C CA . THR A 1 832 ? -21.977 8.052 -9.837 1.00 94.12 832 THR A CA 1
ATOM 6471 C C . THR A 1 832 ? -20.549 7.961 -9.300 1.00 94.12 832 THR A C 1
ATOM 6473 O O . THR A 1 832 ? -20.270 8.475 -8.215 1.00 94.12 832 THR A O 1
ATOM 6476 N N . ALA A 1 833 ? -19.640 7.327 -10.042 1.00 94.69 833 ALA A N 1
ATOM 6477 C CA . ALA A 1 833 ? -18.242 7.204 -9.637 1.00 94.69 833 ALA A CA 1
ATOM 6478 C C . ALA A 1 833 ? -17.594 8.583 -9.421 1.00 94.69 833 ALA A C 1
ATOM 6480 O O . ALA A 1 833 ? -17.886 9.552 -10.129 1.00 94.69 833 ALA A O 1
ATOM 6481 N N . ARG A 1 834 ? -16.727 8.682 -8.413 1.00 94.81 834 ARG A N 1
ATOM 6482 C CA . ARG A 1 834 ? -15.804 9.812 -8.275 1.00 94.81 834 ARG A CA 1
ATOM 6483 C C . ARG A 1 834 ? -14.603 9.557 -9.181 1.00 94.81 834 ARG A C 1
ATOM 6485 O O . ARG A 1 834 ? -14.192 8.412 -9.329 1.00 94.81 834 ARG A O 1
ATOM 6492 N N . THR A 1 835 ? -14.066 10.613 -9.779 1.00 93.81 835 THR A N 1
ATOM 6493 C CA . THR A 1 835 ? -12.913 10.526 -10.679 1.00 93.81 835 THR A CA 1
ATOM 6494 C C . THR A 1 835 ? -11.808 11.445 -10.185 1.00 93.81 835 THR A C 1
ATOM 6496 O O . THR A 1 835 ? -12.073 12.513 -9.621 1.00 93.81 835 THR A O 1
ATOM 6499 N N . ARG A 1 836 ? -10.558 11.055 -10.440 1.00 92.62 836 ARG A N 1
ATOM 6500 C CA . ARG A 1 836 ? -9.384 11.900 -10.195 1.00 92.62 836 ARG A CA 1
ATOM 6501 C C . ARG A 1 836 ? -9.519 13.310 -10.781 1.00 92.62 836 ARG A C 1
ATOM 6503 O O . ARG A 1 836 ? -9.206 14.285 -10.101 1.00 92.62 836 ARG A O 1
ATOM 6510 N N . MET A 1 837 ? -9.995 13.427 -12.023 1.00 92.06 837 MET A N 1
ATOM 6511 C CA . MET A 1 837 ? -10.133 14.718 -12.709 1.00 92.06 837 MET A CA 1
ATOM 6512 C C . MET A 1 837 ? -11.154 15.634 -12.029 1.00 92.06 837 MET A C 1
ATOM 6514 O O . MET A 1 837 ? -10.834 16.789 -11.748 1.00 92.06 837 MET A O 1
ATOM 6518 N N . ASP A 1 838 ? -12.347 15.116 -11.715 1.00 92.81 838 ASP A N 1
ATOM 6519 C CA . ASP A 1 838 ? -13.394 15.886 -11.037 1.00 92.81 838 ASP A CA 1
ATOM 6520 C C . ASP A 1 838 ? -12.893 16.405 -9.687 1.00 92.81 838 ASP A C 1
ATOM 6522 O O . ASP A 1 838 ? -13.103 17.569 -9.339 1.00 92.81 838 ASP A O 1
ATOM 6526 N N . THR A 1 839 ? -12.238 15.544 -8.904 1.00 94.12 839 THR A N 1
ATOM 6527 C CA . THR A 1 839 ? -11.779 15.907 -7.563 1.00 94.12 839 THR A CA 1
ATOM 6528 C C . THR A 1 839 ? -10.678 16.959 -7.614 1.00 94.12 839 THR A C 1
ATOM 6530 O O . THR A 1 839 ? -10.766 17.953 -6.892 1.00 94.12 839 THR A O 1
ATOM 6533 N N . LEU A 1 840 ? -9.706 16.816 -8.518 1.00 92.50 840 LEU A N 1
ATOM 6534 C CA . LEU A 1 840 ? -8.665 17.823 -8.729 1.00 92.50 840 LEU A CA 1
ATOM 6535 C C . LEU A 1 840 ? -9.238 19.171 -9.171 1.00 92.50 840 LEU A C 1
ATOM 6537 O O . LEU A 1 840 ? -8.843 20.201 -8.627 1.00 92.50 840 LEU A O 1
ATOM 6541 N N . ALA A 1 841 ? -10.201 19.183 -10.096 1.00 92.56 841 ALA A N 1
ATOM 6542 C CA . ALA A 1 841 ? -10.862 20.416 -10.519 1.00 92.56 841 ALA A CA 1
ATOM 6543 C C . ALA A 1 841 ? -11.565 21.116 -9.340 1.00 92.56 841 ALA A C 1
ATOM 6545 O O . ALA A 1 841 ? -11.430 22.327 -9.163 1.00 92.56 841 ALA A O 1
ATOM 6546 N N . ASN A 1 842 ? -12.244 20.351 -8.478 1.00 93.38 842 ASN A N 1
ATOM 6547 C CA . ASN A 1 842 ? -12.878 20.882 -7.270 1.00 93.38 842 ASN A CA 1
ATOM 6548 C C . ASN A 1 842 ? -11.859 21.424 -6.257 1.00 93.38 842 ASN A C 1
ATOM 6550 O O . ASN A 1 842 ? -12.090 22.487 -5.686 1.00 93.38 842 ASN A O 1
ATOM 6554 N N . LEU A 1 843 ? -10.743 20.727 -6.023 1.00 93.06 843 LEU A N 1
ATOM 6555 C CA . LEU A 1 843 ? -9.688 21.183 -5.107 1.00 93.06 843 LEU A CA 1
ATOM 6556 C C . LEU A 1 843 ? -9.003 22.456 -5.617 1.00 93.06 843 LEU A C 1
ATOM 6558 O O . LEU A 1 843 ? -8.756 23.372 -4.831 1.00 93.06 843 LEU A O 1
ATOM 6562 N N . LYS A 1 844 ? -8.749 22.552 -6.928 1.00 91.50 844 LYS A N 1
ATOM 6563 C CA . LYS A 1 844 ? -8.224 23.771 -7.558 1.00 91.50 844 LYS A CA 1
ATOM 6564 C C . LYS A 1 844 ? -9.218 24.930 -7.434 1.00 91.50 844 LYS A C 1
ATOM 6566 O O . LYS A 1 844 ? -8.827 26.014 -7.013 1.00 91.50 844 LYS A O 1
ATOM 6571 N N . SER A 1 845 ? -10.509 24.690 -7.690 1.00 92.06 845 SER A N 1
ATOM 6572 C CA . SER A 1 845 ? -11.564 25.702 -7.501 1.00 92.06 845 SER A CA 1
ATOM 6573 C C . SER A 1 845 ? -11.648 26.183 -6.051 1.00 92.06 845 SER A C 1
ATOM 6575 O O . SER A 1 845 ? -11.685 27.384 -5.809 1.00 92.06 845 SER A O 1
ATOM 6577 N N . GLN A 1 846 ? -11.611 25.267 -5.074 1.00 92.19 846 GLN A N 1
ATOM 6578 C CA . GLN A 1 846 ? -11.615 25.620 -3.648 1.00 92.19 846 GLN A CA 1
ATOM 6579 C C . GLN A 1 846 ? -10.411 26.492 -3.268 1.00 92.19 846 GLN A C 1
ATOM 6581 O O . GLN A 1 846 ? -10.559 27.425 -2.480 1.00 92.19 846 GLN A O 1
ATOM 6586 N N . PHE A 1 847 ? -9.232 26.208 -3.827 1.00 91.38 847 PHE A N 1
ATOM 6587 C CA . PHE A 1 847 ? -8.034 27.006 -3.580 1.00 91.38 847 PHE A CA 1
ATOM 6588 C C . PHE A 1 847 ? -8.150 28.416 -4.167 1.00 91.38 847 PHE A C 1
ATOM 6590 O O . PHE A 1 847 ? -7.872 29.389 -3.470 1.00 91.38 847 PHE A O 1
ATOM 6597 N N . VAL A 1 848 ? -8.627 28.540 -5.410 1.00 90.44 848 VAL A N 1
ATOM 6598 C CA . VAL A 1 848 ? -8.863 29.839 -6.065 1.00 90.44 848 VAL A CA 1
ATOM 6599 C C . VAL A 1 848 ? -9.928 30.649 -5.319 1.00 90.44 848 VAL A C 1
ATOM 6601 O O . VAL A 1 848 ? -9.740 31.837 -5.069 1.00 90.44 848 VAL A O 1
ATOM 6604 N N . GLU A 1 849 ? -11.025 30.018 -4.896 1.00 90.62 849 GLU A N 1
ATOM 6605 C CA . GLU A 1 849 ? -12.060 30.672 -4.086 1.00 90.62 849 GLU A CA 1
ATOM 6606 C C . GLU A 1 849 ? -11.504 31.180 -2.750 1.00 90.62 849 GLU A C 1
ATOM 6608 O O . GLU A 1 849 ? -11.865 32.271 -2.313 1.00 90.62 849 GLU A O 1
ATOM 6613 N N . ALA A 1 850 ? -10.600 30.435 -2.109 1.00 90.12 850 ALA A N 1
ATOM 6614 C CA . ALA A 1 850 ? -10.005 30.834 -0.836 1.00 90.12 850 ALA A CA 1
ATOM 6615 C C . ALA A 1 850 ? -9.095 32.069 -0.929 1.00 90.12 850 ALA A C 1
ATOM 6617 O O . ALA A 1 850 ? -8.902 32.752 0.076 1.00 90.12 850 ALA A O 1
ATOM 6618 N N . GLN A 1 851 ? -8.574 32.387 -2.118 1.00 89.81 851 GLN A N 1
ATOM 6619 C CA . GLN A 1 851 ? -7.810 33.615 -2.362 1.00 89.81 851 GLN A CA 1
ATOM 6620 C C . GLN A 1 851 ? -8.709 34.866 -2.353 1.00 89.81 851 GLN A C 1
ATOM 6622 O O . GLN A 1 851 ? -8.227 35.984 -2.174 1.00 89.81 851 GLN A O 1
ATOM 6627 N N . GLN A 1 852 ? -10.027 34.702 -2.527 1.00 87.38 852 GLN A N 1
ATOM 6628 C CA . GLN A 1 852 ? -10.982 35.805 -2.575 1.00 87.38 852 GLN A CA 1
ATOM 6629 C C . GLN A 1 852 ? -11.478 36.211 -1.179 1.00 87.38 852 GLN A C 1
ATOM 6631 O O . GLN A 1 852 ? -11.730 35.387 -0.296 1.00 87.38 852 GLN A O 1
ATOM 6636 N N . ILE A 1 853 ? -11.716 37.510 -0.982 1.00 82.56 853 ILE A N 1
ATOM 6637 C CA . ILE A 1 853 ? -12.271 38.037 0.273 1.00 82.56 853 ILE A CA 1
ATOM 6638 C C . ILE A 1 853 ? -13.707 37.534 0.460 1.00 82.56 853 ILE A C 1
ATOM 6640 O O . ILE A 1 853 ? -14.581 37.820 -0.352 1.00 82.56 853 ILE A O 1
ATOM 664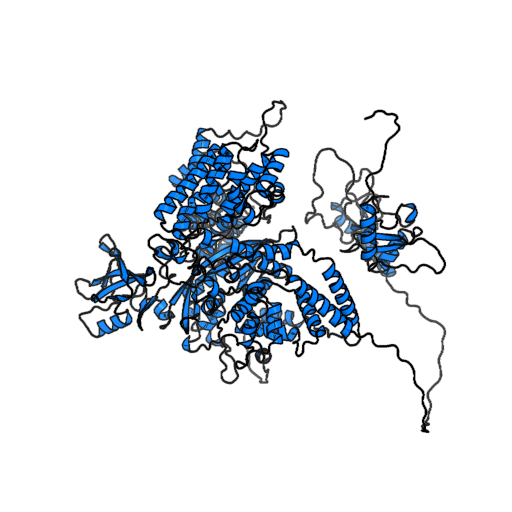4 N N . GLY A 1 854 ? -13.953 36.820 1.562 1.00 79.75 854 GLY A N 1
ATOM 6645 C CA . GLY A 1 854 ? -15.246 36.182 1.842 1.00 79.75 854 GLY A CA 1
ATOM 6646 C C . GLY A 1 854 ? -15.407 34.785 1.228 1.00 79.75 854 GLY A C 1
ATOM 6647 O O . GLY A 1 854 ? -16.432 34.143 1.454 1.00 79.75 854 GLY A O 1
ATOM 6648 N N . GLY A 1 855 ? -14.388 34.275 0.524 1.00 85.31 855 GLY A N 1
ATOM 6649 C CA . GLY A 1 855 ? -14.405 32.959 -0.120 1.00 85.31 855 GLY A CA 1
ATOM 6650 C C . GLY A 1 855 ? -14.542 31.773 0.841 1.00 85.31 855 GLY A C 1
ATOM 6651 O O . GLY A 1 855 ? -15.021 30.715 0.445 1.00 85.31 855 GLY A O 1
ATOM 6652 N N . GLN A 1 856 ? -14.227 31.948 2.131 1.00 88.25 856 GLN A N 1
ATOM 6653 C CA . GLN A 1 856 ? -14.335 30.892 3.148 1.00 88.25 856 GLN A CA 1
ATOM 6654 C C . GLN A 1 856 ? -15.736 30.258 3.217 1.00 88.25 856 GLN A C 1
ATOM 6656 O O . GLN A 1 856 ? -15.861 29.040 3.365 1.00 88.25 856 GLN A O 1
ATOM 6661 N N . ALA A 1 857 ? -16.799 31.060 3.096 1.00 88.62 857 ALA A N 1
ATOM 6662 C CA . ALA A 1 857 ? -18.170 30.552 3.119 1.00 88.62 857 ALA A CA 1
ATOM 6663 C C . ALA A 1 857 ? -18.480 29.690 1.882 1.00 88.62 857 ALA A C 1
ATOM 6665 O O . ALA A 1 857 ? -19.107 28.634 2.011 1.00 88.62 857 ALA A O 1
ATOM 6666 N N . ASN A 1 858 ? -17.991 30.104 0.709 1.00 90.50 858 ASN A N 1
ATOM 6667 C CA . ASN A 1 858 ? -18.149 29.365 -0.543 1.00 90.50 858 ASN A CA 1
ATOM 6668 C C . ASN A 1 858 ? -17.390 28.039 -0.490 1.00 90.50 858 ASN A C 1
ATOM 6670 O O . ASN A 1 858 ? -17.999 26.997 -0.711 1.00 90.50 858 ASN A O 1
ATOM 6674 N N . VAL A 1 859 ? -16.137 28.041 -0.026 1.00 91.75 859 VA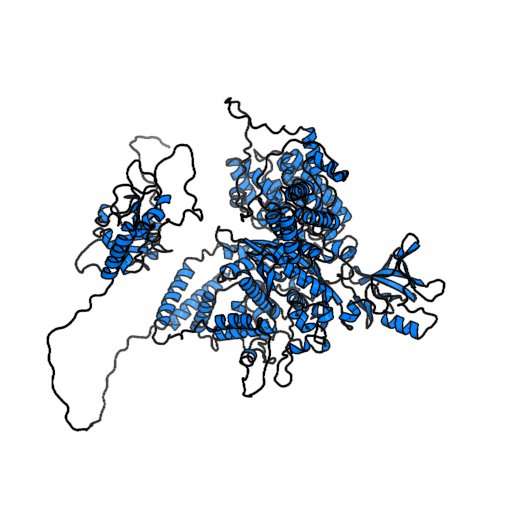L A N 1
ATOM 6675 C CA . VAL A 1 859 ? -15.355 26.809 0.157 1.00 91.75 859 VAL A CA 1
ATOM 6676 C C . VAL A 1 859 ? -16.068 25.834 1.099 1.00 91.75 859 VAL A C 1
ATOM 6678 O O . VAL A 1 859 ? -16.225 24.658 0.766 1.00 91.75 859 VAL A O 1
ATOM 6681 N N . LYS A 1 860 ? -16.574 26.293 2.256 1.00 90.94 860 LYS A N 1
ATOM 6682 C CA . LYS A 1 860 ? -17.338 25.439 3.190 1.00 90.94 860 LYS A CA 1
ATOM 6683 C C . LYS A 1 860 ? -18.609 24.864 2.541 1.00 90.94 860 LYS A C 1
ATOM 6685 O O . LYS A 1 860 ? -18.922 23.682 2.737 1.00 90.94 860 LYS A O 1
ATOM 6690 N N . LYS A 1 861 ? -19.320 25.663 1.735 1.00 90.75 861 LYS A N 1
ATOM 6691 C CA . LYS A 1 861 ? -20.502 25.230 0.969 1.00 90.75 861 LYS A CA 1
ATOM 6692 C C . LYS A 1 861 ? -20.131 24.175 -0.079 1.00 90.75 861 LYS A C 1
ATOM 6694 O O . LYS A 1 861 ? -20.754 23.112 -0.105 1.00 90.75 861 LYS A O 1
ATOM 6699 N N . THR A 1 862 ? -19.086 24.416 -0.869 1.00 90.81 862 THR A N 1
ATOM 6700 C CA . THR A 1 862 ? -18.581 23.516 -1.916 1.00 90.81 862 THR A CA 1
ATOM 6701 C C . THR A 1 862 ? -18.102 22.188 -1.332 1.00 90.81 862 THR A C 1
ATOM 6703 O O . THR A 1 862 ? -18.518 21.131 -1.809 1.00 90.81 862 THR A O 1
ATOM 6706 N N . ARG A 1 863 ? -17.329 22.199 -0.236 1.00 92.81 863 ARG A N 1
ATOM 6707 C CA . ARG A 1 863 ? -16.912 20.981 0.493 1.00 92.81 863 ARG A CA 1
ATOM 6708 C C . ARG A 1 863 ? -18.105 20.144 0.943 1.00 92.81 863 ARG A C 1
ATOM 6710 O O . ARG A 1 863 ? -18.122 18.926 0.787 1.00 92.81 863 ARG A O 1
ATOM 6717 N N . THR A 1 864 ? -19.136 20.802 1.468 1.00 88.75 864 THR A N 1
ATOM 6718 C CA . THR A 1 864 ? -20.358 20.139 1.942 1.00 88.75 864 THR A CA 1
ATOM 6719 C C . THR A 1 864 ? -21.177 19.540 0.795 1.00 88.75 864 THR A C 1
ATOM 6721 O O . THR A 1 864 ? -21.745 18.458 0.956 1.00 88.75 864 THR A O 1
ATOM 6724 N N . ALA A 1 865 ? -21.259 20.233 -0.344 1.00 89.06 865 ALA A N 1
ATOM 6725 C CA . ALA A 1 865 ? -22.005 19.787 -1.520 1.00 89.06 865 ALA A CA 1
ATOM 6726 C C . ALA A 1 865 ? -21.308 18.624 -2.247 1.00 89.06 865 ALA A C 1
ATOM 6728 O O . ALA A 1 865 ? -21.956 17.650 -2.616 1.00 89.06 865 ALA A O 1
ATOM 6729 N N . THR A 1 866 ? -19.984 18.700 -2.403 1.00 91.19 866 THR A N 1
ATOM 6730 C CA . THR A 1 866 ? -19.174 17.732 -3.169 1.00 91.19 866 THR A CA 1
ATOM 6731 C C . THR A 1 866 ? -18.644 16.569 -2.320 1.00 91.19 866 THR A C 1
ATOM 6733 O O . THR A 1 866 ? -18.306 15.497 -2.840 1.00 91.19 866 THR A O 1
ATOM 6736 N N . GLY A 1 867 ? -18.578 16.744 -0.997 1.00 92.69 867 GLY A N 1
ATOM 6737 C CA . GLY A 1 867 ? -17.955 15.799 -0.069 1.00 92.69 867 GLY A CA 1
ATOM 6738 C C . GLY A 1 867 ? -16.432 15.705 -0.212 1.00 92.69 867 GLY A C 1
ATOM 6739 O O . GLY A 1 867 ? -15.847 14.737 0.270 1.00 92.69 867 GLY A O 1
ATOM 6740 N N . ILE A 1 868 ? -15.802 16.666 -0.891 1.00 94.44 868 ILE A N 1
ATOM 6741 C CA . ILE A 1 868 ? -14.356 16.714 -1.125 1.00 94.44 868 ILE A CA 1
ATOM 6742 C C . ILE A 1 868 ? -13.729 17.641 -0.089 1.00 94.44 868 ILE A C 1
ATOM 6744 O O . ILE A 1 868 ? -14.138 18.794 0.035 1.00 94.44 868 ILE A O 1
ATOM 6748 N N . LYS A 1 869 ? -12.741 17.137 0.649 1.00 93.31 869 LYS A N 1
ATOM 6749 C CA . LYS A 1 869 ? -11.941 17.883 1.621 1.00 93.31 869 LYS A CA 1
ATOM 6750 C C . LYS A 1 869 ? -10.543 17.280 1.664 1.00 93.31 869 LYS A C 1
ATOM 6752 O O . LYS A 1 869 ? -10.379 16.142 2.084 1.00 93.31 869 LYS A O 1
ATOM 6757 N N . ASP A 1 870 ? -9.549 18.076 1.307 1.00 93.12 870 ASP A N 1
ATOM 6758 C CA . ASP A 1 870 ? -8.144 17.717 1.463 1.00 93.12 870 ASP A CA 1
ATOM 6759 C C . ASP A 1 870 ? -7.595 18.296 2.783 1.00 93.12 870 ASP A C 1
ATOM 6761 O O . ASP A 1 870 ? -7.629 19.516 2.998 1.00 93.12 870 ASP A O 1
ATOM 6765 N N . SER A 1 871 ? -7.142 17.430 3.699 1.00 91.19 871 SER A N 1
ATOM 6766 C CA . SER A 1 871 ? -6.531 17.842 4.972 1.00 91.19 871 SER A CA 1
ATOM 6767 C C . SER A 1 871 ? -5.190 18.542 4.749 1.00 91.19 871 SER A C 1
ATOM 6769 O O . SER A 1 871 ? -4.901 19.501 5.461 1.00 91.19 871 SER A O 1
ATOM 6771 N N . TYR A 1 872 ? -4.435 18.146 3.720 1.00 92.19 872 TYR A N 1
ATOM 6772 C CA . TYR A 1 872 ? -3.170 18.773 3.349 1.00 92.19 872 TYR A CA 1
ATOM 6773 C C . TYR A 1 872 ? -3.399 20.196 2.833 1.00 92.19 872 TYR A C 1
ATOM 6775 O O . TYR A 1 872 ? -2.879 21.155 3.399 1.00 92.19 872 TYR A O 1
ATOM 6783 N N . GLN A 1 873 ? -4.279 20.359 1.838 1.00 92.81 873 GLN A N 1
ATOM 6784 C CA . GLN A 1 873 ? -4.641 21.679 1.313 1.00 92.81 873 GLN A CA 1
ATOM 6785 C C . GLN A 1 873 ? -5.222 22.603 2.397 1.00 92.81 873 GLN A C 1
ATOM 6787 O O . GLN A 1 873 ? -4.987 23.811 2.370 1.00 92.81 873 GLN A O 1
ATOM 6792 N N . SER A 1 874 ? -5.970 22.054 3.366 1.00 91.81 874 SER A N 1
ATOM 6793 C CA . SER A 1 874 ? -6.595 22.848 4.436 1.00 91.81 874 SER A CA 1
ATOM 6794 C C . SER A 1 874 ? -5.583 23.679 5.228 1.00 91.81 874 SER A C 1
ATOM 6796 O O . SER A 1 874 ? -5.911 24.804 5.577 1.00 91.81 874 SER A O 1
ATOM 6798 N N . PHE A 1 875 ? -4.343 23.207 5.405 1.00 91.12 875 PHE A N 1
ATOM 6799 C CA . PHE A 1 875 ? -3.275 23.996 6.030 1.00 91.12 875 PHE A CA 1
ATOM 6800 C C . PHE A 1 875 ? -3.036 25.339 5.320 1.00 91.12 875 PHE A C 1
ATOM 6802 O O . PHE A 1 875 ? -2.913 26.382 5.964 1.00 91.12 875 PHE A O 1
ATOM 6809 N N . PHE A 1 876 ? -3.001 25.332 3.985 1.00 91.00 876 PHE A N 1
ATOM 6810 C CA . PHE A 1 876 ? -2.835 26.551 3.193 1.00 91.00 876 PHE A CA 1
ATOM 6811 C C . PHE A 1 876 ? -4.109 27.396 3.189 1.00 91.00 876 PHE A C 1
ATOM 6813 O O . PHE A 1 876 ? -4.030 28.620 3.289 1.00 91.00 876 PHE A O 1
ATOM 6820 N N . LEU A 1 877 ? -5.283 26.757 3.121 1.00 91.69 877 LEU A N 1
ATOM 6821 C CA . LEU A 1 877 ? -6.556 27.479 3.171 1.00 91.69 877 LEU A CA 1
ATOM 6822 C C . LEU A 1 877 ? -6.734 28.215 4.497 1.00 91.69 877 LEU A C 1
ATOM 6824 O O . LEU A 1 877 ? -7.172 29.357 4.490 1.00 91.69 877 LEU A O 1
ATOM 6828 N N . ASP A 1 878 ? -6.360 27.608 5.620 1.00 91.94 878 ASP A N 1
ATOM 6829 C CA . ASP A 1 878 ? -6.495 28.222 6.941 1.00 91.94 878 ASP A CA 1
ATOM 6830 C C . ASP A 1 878 ? -5.610 29.473 7.065 1.00 91.94 878 ASP A C 1
ATOM 6832 O O . ASP A 1 878 ? -6.046 30.493 7.607 1.00 91.94 878 ASP A O 1
ATOM 6836 N N . LYS A 1 879 ? -4.409 29.456 6.468 1.00 90.19 879 LYS A N 1
ATOM 6837 C CA . LYS A 1 879 ? -3.553 30.650 6.349 1.00 90.19 879 LYS A CA 1
ATOM 6838 C C . LYS A 1 879 ? -4.193 31.730 5.471 1.00 90.19 879 LYS A C 1
ATOM 6840 O O . LYS A 1 879 ? -4.239 32.892 5.875 1.00 90.19 879 LYS A O 1
ATOM 6845 N N . LEU A 1 880 ? -4.748 31.358 4.316 1.00 90.62 880 LEU A N 1
ATOM 6846 C CA . LEU A 1 880 ? -5.477 32.286 3.442 1.00 90.62 880 LEU A CA 1
ATOM 6847 C C . LEU A 1 880 ? -6.713 32.879 4.138 1.00 90.62 880 LEU A C 1
ATOM 6849 O O . LEU A 1 880 ? -6.975 34.079 4.034 1.00 90.62 880 LEU A O 1
ATOM 6853 N N . PHE A 1 881 ? -7.456 32.079 4.902 1.00 92.00 881 PHE A N 1
ATOM 6854 C CA . PHE A 1 881 ? -8.610 32.537 5.675 1.00 92.00 881 PHE A CA 1
ATOM 6855 C C . PHE A 1 881 ? -8.200 33.487 6.800 1.00 92.00 881 PHE A C 1
ATOM 6857 O O . PHE A 1 881 ? -8.866 34.501 7.003 1.00 92.00 881 PHE A O 1
ATOM 6864 N N . ALA A 1 882 ? -7.076 33.235 7.475 1.00 89.62 882 ALA A N 1
ATOM 6865 C CA . ALA A 1 882 ? -6.547 34.138 8.494 1.00 89.62 882 ALA A CA 1
ATOM 6866 C C . ALA A 1 882 ? -6.191 35.533 7.936 1.00 89.62 882 ALA A C 1
ATOM 6868 O O . ALA A 1 882 ? -6.350 36.534 8.641 1.00 89.62 882 ALA A O 1
ATOM 6869 N N . ILE A 1 883 ? -5.754 35.618 6.673 1.00 88.06 883 ILE A N 1
ATOM 6870 C CA . ILE A 1 883 ? -5.487 36.888 5.975 1.00 88.06 883 ILE A CA 1
ATOM 6871 C C . ILE A 1 883 ? -6.803 37.531 5.506 1.00 88.06 883 ILE A C 1
ATOM 6873 O O . ILE A 1 883 ? -7.099 38.686 5.823 1.00 88.06 883 ILE A O 1
ATOM 6877 N N . THR A 1 884 ? -7.635 36.783 4.779 1.00 86.38 884 THR A N 1
ATOM 6878 C CA . THR A 1 884 ? -8.840 37.315 4.117 1.00 86.38 884 THR A CA 1
ATOM 6879 C C . THR A 1 884 ? -9.953 37.710 5.095 1.00 86.38 884 THR A C 1
ATOM 6881 O O . THR A 1 884 ? -10.670 38.685 4.837 1.00 86.38 884 THR A O 1
ATOM 6884 N N . ALA A 1 885 ? -10.078 37.017 6.234 1.00 84.12 885 ALA A N 1
ATOM 6885 C CA . ALA A 1 885 ? -11.077 37.286 7.273 1.00 84.12 885 ALA A CA 1
ATOM 6886 C C . ALA A 1 885 ? -10.638 38.339 8.313 1.00 84.12 885 ALA A C 1
ATOM 6888 O O . ALA A 1 885 ? -11.432 38.701 9.191 1.00 84.12 885 ALA A O 1
ATOM 6889 N N . ARG A 1 886 ? -9.401 38.857 8.230 1.00 84.25 886 ARG A N 1
ATOM 6890 C CA . ARG A 1 886 ? -8.875 39.860 9.168 1.00 84.25 886 ARG A CA 1
ATOM 6891 C C . ARG A 1 886 ? -9.720 41.141 9.123 1.00 84.25 886 ARG A C 1
ATOM 6893 O O . ARG A 1 886 ? -9.937 41.731 8.066 1.00 84.25 886 ARG A O 1
ATOM 6900 N N . ARG A 1 887 ? -10.214 41.570 10.290 1.00 79.19 887 ARG A N 1
ATOM 6901 C CA . ARG A 1 887 ? -11.015 42.797 10.449 1.00 79.19 887 ARG A CA 1
ATOM 6902 C C . ARG A 1 887 ? -10.098 44.009 10.630 1.00 79.19 887 ARG A C 1
ATOM 6904 O O . ARG A 1 887 ? -9.110 43.918 11.347 1.00 79.19 887 ARG A O 1
ATOM 6911 N N . GLY A 1 888 ? -10.459 45.146 10.032 1.00 76.88 888 GLY A N 1
ATOM 6912 C CA . GLY A 1 888 ? -9.747 46.421 10.208 1.00 76.88 888 GLY A CA 1
ATOM 6913 C C . GLY A 1 888 ? -8.649 46.726 9.181 1.00 76.88 888 GLY A C 1
ATOM 6914 O O . GLY A 1 888 ? -8.056 47.795 9.263 1.00 76.88 888 GLY A O 1
ATOM 6915 N N . THR A 1 889 ? -8.402 45.844 8.207 1.00 81.12 889 THR A N 1
ATOM 6916 C CA . THR A 1 889 ? -7.473 46.071 7.083 1.00 81.12 889 THR A CA 1
ATOM 6917 C C . THR A 1 889 ? -8.220 46.355 5.778 1.00 81.12 889 THR A C 1
ATOM 6919 O O . THR A 1 889 ? -9.337 45.862 5.555 1.00 81.12 889 THR A O 1
ATOM 6922 N N . SER A 1 890 ? -7.618 47.164 4.897 1.00 84.56 890 SER A N 1
ATOM 6923 C CA . SER A 1 890 ? -8.234 47.501 3.607 1.00 84.56 890 SER A CA 1
ATOM 6924 C C . SER A 1 890 ? -8.324 46.269 2.691 1.00 84.56 890 SER A C 1
ATOM 6926 O O . SER A 1 890 ? -7.705 45.227 2.935 1.00 84.56 890 SER A O 1
ATOM 6928 N N . ARG A 1 891 ? -9.155 46.342 1.646 1.00 82.94 891 ARG A N 1
ATOM 6929 C CA . ARG A 1 891 ? -9.284 45.258 0.657 1.00 82.94 891 ARG A CA 1
ATOM 6930 C C . ARG A 1 891 ? -7.987 45.085 -0.138 1.00 82.94 891 ARG A C 1
ATOM 6932 O O . ARG A 1 891 ? -7.579 43.960 -0.410 1.00 82.94 891 ARG A O 1
ATOM 6939 N N . GLU A 1 892 ? -7.329 46.191 -0.448 1.00 83.88 892 GLU A N 1
ATOM 6940 C CA . GLU A 1 892 ? -6.075 46.269 -1.194 1.00 83.88 892 GLU A CA 1
ATOM 6941 C C . GLU A 1 892 ? -4.930 45.652 -0.383 1.00 83.88 892 GLU A C 1
ATOM 6943 O O . GLU A 1 892 ? -4.212 44.803 -0.901 1.00 83.88 892 GLU A O 1
ATOM 6948 N N . GLN A 1 893 ? -4.833 45.982 0.912 1.00 84.69 893 GLN A N 1
ATOM 6949 C CA . GLN A 1 893 ? -3.841 45.397 1.825 1.00 84.69 893 GLN A CA 1
ATOM 6950 C C . GLN A 1 893 ? -3.986 43.877 1.933 1.00 84.69 893 GLN A C 1
ATOM 6952 O O . GLN A 1 893 ? -3.009 43.153 1.778 1.00 84.69 893 GLN A O 1
ATOM 6957 N N . ARG A 1 894 ? -5.214 43.374 2.125 1.00 84.06 894 ARG A N 1
ATOM 6958 C CA . ARG A 1 894 ? -5.466 41.924 2.183 1.00 84.06 894 ARG A CA 1
ATOM 6959 C C . ARG A 1 894 ? -5.138 41.222 0.869 1.00 84.06 894 ARG A C 1
ATOM 6961 O O . ARG A 1 894 ? -4.635 40.109 0.895 1.00 84.06 894 ARG A O 1
ATOM 6968 N N . THR A 1 895 ? -5.409 41.863 -0.266 1.00 86.00 895 THR A N 1
ATOM 6969 C CA . THR A 1 895 ? -5.084 41.300 -1.585 1.00 86.00 895 THR A CA 1
ATOM 6970 C C . THR A 1 895 ? -3.569 41.232 -1.795 1.00 86.00 895 THR A C 1
ATOM 6972 O O . THR A 1 895 ? -3.074 40.229 -2.299 1.00 86.00 895 THR A O 1
ATOM 6975 N N . ALA A 1 896 ? -2.827 42.252 -1.353 1.00 87.38 896 ALA A N 1
ATOM 6976 C CA . ALA A 1 896 ? -1.366 42.253 -1.390 1.00 87.38 896 ALA A CA 1
ATOM 6977 C C . ALA A 1 896 ? -0.758 41.180 -0.467 1.00 87.38 896 ALA A C 1
ATOM 6979 O O . ALA A 1 896 ? 0.108 40.438 -0.913 1.00 87.38 896 ALA A O 1
ATOM 6980 N N . GLU A 1 897 ? -1.253 41.034 0.771 1.00 87.38 897 GLU A N 1
ATOM 6981 C CA . GLU A 1 897 ? -0.814 39.975 1.701 1.00 87.38 897 GLU A CA 1
ATOM 6982 C C . GLU A 1 897 ? -1.113 38.564 1.166 1.00 87.38 897 GLU A C 1
ATOM 6984 O O . GLU A 1 897 ? -0.314 37.652 1.357 1.00 87.38 897 GLU A O 1
ATOM 6989 N N . VAL A 1 898 ? -2.250 38.367 0.483 1.00 87.44 898 VAL A N 1
ATOM 6990 C CA . VAL A 1 898 ? -2.535 37.095 -0.198 1.00 87.44 898 VAL A CA 1
ATOM 6991 C C . VAL A 1 898 ? -1.499 36.848 -1.288 1.00 87.44 898 VAL A C 1
ATOM 6993 O O . VAL A 1 898 ? -0.903 35.780 -1.290 1.00 87.44 898 VAL A O 1
ATOM 6996 N N . MET A 1 899 ? -1.243 37.815 -2.174 1.00 86.69 899 MET A N 1
ATOM 6997 C CA . MET A 1 899 ? -0.243 37.655 -3.236 1.00 86.69 899 MET A CA 1
ATOM 6998 C C . MET A 1 899 ? 1.151 37.351 -2.680 1.00 86.69 899 MET A C 1
ATOM 7000 O O . MET A 1 899 ? 1.811 36.453 -3.191 1.00 86.69 899 MET A O 1
ATOM 7004 N N . ASP A 1 900 ? 1.561 38.031 -1.610 1.00 89.06 900 ASP A N 1
ATOM 7005 C CA . ASP A 1 900 ? 2.823 37.766 -0.914 1.00 89.06 900 ASP A CA 1
ATOM 7006 C C . ASP A 1 900 ? 2.865 36.352 -0.316 1.00 89.06 900 ASP A C 1
ATOM 7008 O O . ASP A 1 900 ? 3.835 35.625 -0.477 1.00 89.06 900 ASP A O 1
ATOM 7012 N N . PHE A 1 901 ? 1.775 35.872 0.287 1.00 87.88 901 PHE A N 1
ATOM 7013 C CA . PHE A 1 901 ? 1.720 34.482 0.737 1.00 87.88 901 PHE A CA 1
ATOM 7014 C C . PHE A 1 901 ? 1.819 33.485 -0.430 1.00 87.88 901 PHE A C 1
ATOM 7016 O O . PHE A 1 901 ? 2.499 32.465 -0.306 1.00 87.88 901 PHE A O 1
ATOM 7023 N N . LEU A 1 902 ? 1.183 33.766 -1.571 1.00 86.19 902 LEU A N 1
ATOM 7024 C CA . LEU A 1 902 ? 1.249 32.889 -2.745 1.00 86.19 902 LEU A CA 1
ATOM 7025 C C . LEU A 1 902 ? 2.673 32.809 -3.326 1.00 86.19 902 LEU A C 1
ATOM 7027 O O . LEU A 1 902 ? 3.046 31.741 -3.803 1.00 86.19 902 LEU A O 1
ATOM 7031 N N . THR A 1 903 ? 3.491 33.869 -3.245 1.00 85.69 903 THR A N 1
ATOM 7032 C CA . THR A 1 903 ? 4.901 33.811 -3.687 1.00 85.69 903 THR A CA 1
ATOM 7033 C C . THR A 1 903 ? 5.774 32.949 -2.773 1.00 85.69 903 THR A C 1
ATOM 7035 O O . THR A 1 903 ? 6.792 32.432 -3.228 1.00 85.69 903 THR A O 1
ATOM 7038 N N . THR A 1 904 ? 5.368 32.722 -1.516 1.00 83.81 904 THR A N 1
ATOM 7039 C CA . THR A 1 904 ? 6.084 31.809 -0.605 1.00 83.81 904 THR A CA 1
ATOM 7040 C C . THR A 1 904 ? 5.883 30.327 -0.929 1.00 83.81 904 THR A C 1
ATOM 7042 O O . THR A 1 904 ? 6.644 29.495 -0.434 1.00 83.81 904 THR A O 1
ATOM 7045 N N . ILE A 1 905 ? 4.875 29.973 -1.738 1.00 79.81 905 ILE A N 1
ATOM 7046 C CA . ILE A 1 905 ? 4.572 28.583 -2.094 1.00 79.81 905 ILE A CA 1
ATOM 7047 C C . ILE A 1 905 ? 5.192 28.274 -3.466 1.00 79.81 905 ILE A C 1
ATOM 7049 O O . ILE A 1 905 ? 4.671 28.726 -4.490 1.00 79.81 905 ILE A O 1
ATOM 7053 N N . PRO A 1 906 ? 6.278 27.484 -3.530 1.00 69.81 906 PRO A N 1
ATOM 7054 C CA . PRO A 1 906 ? 6.874 27.100 -4.804 1.00 69.81 906 PRO A CA 1
ATOM 7055 C C . PRO A 1 906 ? 5.903 26.222 -5.601 1.00 69.81 906 PRO A C 1
ATOM 7057 O O . PRO A 1 906 ? 5.294 25.313 -5.044 1.00 69.81 906 PRO A O 1
ATOM 7060 N N . HIS A 1 907 ? 5.765 26.482 -6.906 1.00 70.75 907 HIS A N 1
ATOM 7061 C CA . HIS A 1 907 ? 4.906 25.710 -7.822 1.00 70.75 907 HIS A CA 1
ATOM 7062 C C . HIS A 1 907 ? 3.482 25.486 -7.285 1.00 70.75 907 HIS A C 1
ATOM 7064 O O . HIS A 1 907 ? 3.003 24.359 -7.161 1.00 70.75 907 HIS A O 1
ATOM 7070 N N . ILE A 1 908 ? 2.803 26.587 -6.955 1.00 70.69 908 ILE A N 1
ATOM 7071 C CA . ILE A 1 908 ? 1.542 26.592 -6.206 1.00 70.69 908 ILE A CA 1
ATOM 7072 C C . ILE A 1 908 ? 0.435 25.690 -6.770 1.00 70.69 908 ILE A C 1
ATOM 7074 O O . ILE A 1 908 ? -0.347 25.138 -6.002 1.00 70.69 908 ILE A O 1
ATOM 7078 N N . GLU A 1 909 ? 0.373 25.511 -8.091 1.00 65.25 909 GLU A N 1
ATOM 7079 C CA . GLU A 1 909 ? -0.644 24.669 -8.729 1.00 65.25 909 GLU A CA 1
ATOM 7080 C C . GLU A 1 909 ? -0.519 23.186 -8.359 1.00 65.25 909 GLU A C 1
ATOM 7082 O O . GLU A 1 909 ? -1.541 22.497 -8.296 1.00 65.25 909 GLU A O 1
ATOM 7087 N N . ASP A 1 910 ? 0.701 22.724 -8.073 1.00 65.94 910 ASP A N 1
ATOM 7088 C CA . ASP A 1 910 ? 1.003 21.341 -7.704 1.00 65.94 910 ASP A CA 1
ATOM 7089 C C . ASP A 1 910 ? 1.213 21.197 -6.188 1.00 65.94 910 ASP A C 1
ATOM 7091 O O . ASP A 1 910 ? 0.716 20.248 -5.579 1.00 65.94 910 ASP A O 1
ATOM 7095 N N . ALA A 1 911 ? 1.883 22.165 -5.555 1.00 70.00 911 ALA A N 1
ATOM 7096 C CA . ALA A 1 911 ? 2.232 22.126 -4.133 1.00 70.00 911 ALA A CA 1
ATOM 7097 C C . ALA A 1 911 ? 1.055 22.413 -3.186 1.00 70.00 911 ALA A C 1
ATOM 7099 O O . ALA A 1 911 ? 1.096 22.032 -2.020 1.00 70.00 911 ALA A O 1
ATOM 7100 N N . ALA A 1 912 ? -0.009 23.077 -3.653 1.00 75.69 912 ALA A N 1
ATOM 7101 C CA . ALA A 1 912 ? -1.175 23.380 -2.819 1.00 75.69 912 ALA A CA 1
ATOM 7102 C C . ALA A 1 912 ? -2.181 22.218 -2.705 1.00 75.69 912 ALA A C 1
ATOM 7104 O O . ALA A 1 912 ? -3.201 22.354 -2.025 1.00 75.69 912 ALA A O 1
ATOM 7105 N N . THR A 1 913 ? -1.935 21.089 -3.374 1.00 86.56 913 THR A N 1
ATOM 7106 C CA . THR A 1 913 ? -2.780 19.886 -3.304 1.00 86.56 913 THR A CA 1
ATOM 7107 C C . THR A 1 913 ? -2.019 18.718 -2.695 1.00 86.56 913 THR A C 1
ATOM 7109 O O . THR A 1 913 ? -0.797 18.657 -2.792 1.00 86.56 913 THR A O 1
ATOM 7112 N N . SER A 1 914 ? -2.738 17.789 -2.058 1.00 91.44 914 SER A N 1
ATOM 7113 C CA . SER A 1 914 ? -2.133 16.607 -1.443 1.00 91.44 914 SER A CA 1
ATOM 7114 C C . SER A 1 914 ? -1.169 15.864 -2.387 1.00 91.44 914 SER A C 1
ATOM 7116 O O . SER A 1 914 ? -1.519 15.614 -3.548 1.00 91.44 914 SER A O 1
ATOM 7118 N N . PRO A 1 915 ? -0.004 15.400 -1.890 1.00 91.88 915 PRO A N 1
ATOM 7119 C CA . PRO A 1 915 ? 0.976 14.663 -2.691 1.00 91.88 915 PRO A CA 1
ATOM 7120 C C . PRO A 1 915 ? 0.434 13.387 -3.340 1.00 91.88 915 PRO A C 1
ATOM 7122 O O . PRO A 1 915 ? 0.990 12.922 -4.334 1.00 91.88 915 PRO A O 1
ATOM 7125 N N . VAL A 1 916 ? -0.683 12.844 -2.840 1.00 93.38 916 VAL A N 1
ATOM 7126 C CA . VAL A 1 916 ? -1.366 11.683 -3.432 1.00 93.38 916 VAL A CA 1
ATOM 7127 C C . VAL A 1 916 ? -1.673 11.883 -4.922 1.00 93.38 916 VAL A C 1
ATOM 7129 O O . VAL A 1 916 ? -1.584 10.947 -5.716 1.00 93.38 916 VAL A O 1
ATOM 7132 N N . TRP A 1 917 ? -1.973 13.118 -5.331 1.00 92.38 917 TRP A N 1
ATOM 7133 C CA . TRP A 1 917 ? -2.291 13.444 -6.716 1.00 92.38 917 TRP A CA 1
ATOM 7134 C C . TRP A 1 917 ? -1.052 13.508 -7.609 1.00 92.38 917 TRP A C 1
ATOM 7136 O O . TRP A 1 917 ? -1.184 13.428 -8.826 1.00 92.38 917 TRP A O 1
ATOM 7146 N N . ARG A 1 918 ? 0.157 13.597 -7.048 1.00 91.75 918 ARG A N 1
ATOM 7147 C CA . ARG A 1 918 ? 1.406 13.558 -7.823 1.00 91.75 918 ARG A CA 1
ATOM 7148 C C . ARG A 1 918 ? 1.823 12.125 -8.180 1.00 91.75 918 ARG A C 1
ATOM 7150 O O . ARG A 1 918 ? 2.613 11.940 -9.100 1.00 91.75 918 ARG A O 1
ATOM 7157 N N . ILE A 1 919 ? 1.247 11.104 -7.536 1.00 94.00 919 ILE A N 1
ATOM 7158 C CA . ILE A 1 919 ? 1.487 9.695 -7.886 1.00 94.00 919 ILE A CA 1
ATOM 7159 C C . ILE A 1 919 ? 0.984 9.434 -9.318 1.00 94.00 919 ILE A C 1
ATOM 7161 O O . ILE A 1 919 ? -0.202 9.630 -9.625 1.00 94.00 919 ILE A O 1
ATOM 7165 N N . ARG A 1 920 ? 1.896 9.009 -10.207 1.00 91.94 920 ARG A N 1
ATOM 7166 C CA . ARG A 1 920 ? 1.594 8.691 -11.614 1.00 91.94 920 ARG A CA 1
ATOM 7167 C C . ARG A 1 920 ? 0.667 7.478 -11.707 1.00 91.94 920 ARG A C 1
ATOM 7169 O O . ARG A 1 920 ? 0.904 6.477 -11.042 1.00 91.94 920 ARG A O 1
ATOM 7176 N N . ASN A 1 921 ? -0.350 7.573 -12.574 1.00 90.75 921 ASN A N 1
ATOM 7177 C CA . ASN A 1 921 ? -1.377 6.545 -12.790 1.00 90.75 921 ASN A CA 1
ATOM 7178 C C . ASN A 1 921 ? -1.929 6.000 -11.458 1.00 90.75 921 ASN A C 1
ATOM 7180 O O . ASN A 1 921 ? -1.847 4.812 -11.205 1.00 90.75 921 ASN A O 1
ATOM 7184 N N . PHE A 1 922 ? -2.451 6.863 -10.585 1.00 94.38 922 PHE A N 1
ATOM 7185 C CA . PHE A 1 922 ? -3.118 6.459 -9.340 1.00 94.38 922 PHE A CA 1
ATOM 7186 C C . PHE A 1 922 ? -4.405 7.267 -9.154 1.00 94.38 922 PHE A C 1
ATOM 7188 O O . PHE A 1 922 ? -4.367 8.497 -9.210 1.00 94.38 922 PHE A O 1
ATOM 7195 N N . ASP A 1 923 ? -5.547 6.615 -8.947 1.00 95.19 923 ASP A N 1
ATOM 7196 C CA . ASP A 1 923 ? -6.808 7.282 -8.597 1.00 95.19 923 ASP A CA 1
ATOM 7197 C C . ASP A 1 923 ? -7.217 6.888 -7.171 1.00 95.19 923 ASP A C 1
ATOM 7199 O O . ASP A 1 923 ? -7.689 5.770 -6.974 1.00 95.19 923 ASP A O 1
ATOM 7203 N N . PRO A 1 924 ? -7.116 7.783 -6.171 1.00 94.75 924 PRO A N 1
ATOM 7204 C CA . PRO A 1 924 ? -7.484 7.474 -4.790 1.00 94.75 924 PRO A CA 1
ATOM 7205 C C . PRO A 1 924 ? -8.914 6.941 -4.606 1.00 94.75 924 PRO A C 1
ATOM 7207 O O . PRO A 1 924 ? -9.184 6.234 -3.633 1.00 94.75 924 PRO A O 1
ATOM 7210 N N . HIS A 1 925 ? -9.847 7.268 -5.508 1.00 95.56 925 HIS A N 1
ATOM 7211 C CA . HIS A 1 925 ? -11.233 6.804 -5.432 1.00 95.56 925 HIS A CA 1
ATOM 7212 C C . HIS A 1 925 ? -11.400 5.359 -5.904 1.00 95.56 925 HIS A C 1
ATOM 7214 O O . HIS A 1 925 ? -12.291 4.667 -5.413 1.00 95.56 925 HIS A O 1
ATOM 7220 N N . ALA A 1 926 ? -10.559 4.908 -6.834 1.00 95.25 926 ALA A N 1
ATOM 7221 C CA . ALA A 1 926 ? -10.611 3.564 -7.400 1.00 95.25 926 ALA A CA 1
ATOM 7222 C C . ALA A 1 926 ? -9.545 2.638 -6.778 1.00 95.25 926 ALA A C 1
ATOM 7224 O O . ALA A 1 926 ? -9.773 1.441 -6.606 1.00 95.25 926 ALA A O 1
ATOM 7225 N N . ASP A 1 927 ? -8.392 3.192 -6.408 1.00 96.88 927 ASP A N 1
ATOM 7226 C CA . ASP A 1 927 ? -7.177 2.481 -5.996 1.00 96.88 927 ASP A CA 1
ATOM 7227 C C . ASP A 1 927 ? -6.990 2.435 -4.470 1.00 96.88 927 ASP A C 1
ATOM 7229 O O . ASP A 1 927 ? -5.909 2.124 -3.970 1.00 96.88 927 ASP A O 1
ATOM 7233 N N . THR A 1 928 ? -8.064 2.703 -3.717 1.00 96.25 928 THR A N 1
ATOM 7234 C CA . THR A 1 928 ? -8.180 2.404 -2.281 1.00 96.25 928 THR A CA 1
ATOM 7235 C C . THR A 1 928 ? -9.247 1.318 -2.069 1.00 96.25 928 THR A C 1
ATOM 7237 O O . THR A 1 928 ? -10.415 1.631 -1.790 1.00 96.25 928 THR A O 1
ATOM 7240 N N . PRO A 1 929 ? -8.901 0.026 -2.247 1.00 96.81 929 PRO A N 1
ATOM 7241 C CA . PRO A 1 929 ? -9.877 -1.060 -2.256 1.00 96.81 929 PRO A CA 1
ATOM 7242 C C . PRO A 1 929 ? -10.624 -1.199 -0.921 1.00 96.81 929 PRO A C 1
ATOM 7244 O O . PRO A 1 929 ? -10.257 -0.622 0.104 1.00 96.81 929 PRO A O 1
ATOM 7247 N N . VAL A 1 930 ? -11.726 -1.950 -0.930 1.00 96.56 930 VAL A N 1
ATOM 7248 C CA . VAL A 1 930 ? -12.551 -2.180 0.269 1.00 96.56 930 VAL A CA 1
ATOM 7249 C C . VAL A 1 930 ? -11.735 -2.970 1.289 1.00 96.56 930 VAL A C 1
ATOM 7251 O O . VAL A 1 930 ? -11.464 -4.142 1.069 1.00 96.56 930 VAL A O 1
ATOM 7254 N N . GLU A 1 931 ? -11.386 -2.355 2.416 1.00 93.81 931 GLU A N 1
ATOM 7255 C CA . GLU A 1 931 ? -10.639 -3.045 3.468 1.00 93.81 931 GLU A CA 1
ATOM 7256 C C . GLU A 1 931 ? -11.575 -4.003 4.233 1.00 93.81 931 GLU A C 1
ATOM 7258 O O . GLU A 1 931 ? -12.496 -3.584 4.949 1.00 93.81 931 GLU A O 1
ATOM 7263 N N . ILE A 1 932 ? -11.406 -5.308 4.001 1.00 93.75 932 ILE A N 1
ATOM 7264 C CA . ILE A 1 932 ? -12.364 -6.337 4.425 1.00 93.75 932 ILE A CA 1
ATOM 7265 C C . ILE A 1 932 ? -12.355 -6.577 5.937 1.00 93.75 932 ILE A C 1
ATOM 7267 O O . ILE A 1 932 ? -13.413 -6.886 6.493 1.00 93.75 932 ILE A O 1
ATOM 7271 N N . LEU A 1 933 ? -11.231 -6.375 6.632 1.00 91.31 933 LEU A N 1
ATOM 7272 C CA . LEU A 1 933 ? -11.175 -6.519 8.087 1.00 91.31 933 LEU A CA 1
ATOM 7273 C C . LEU A 1 933 ? -12.076 -5.473 8.760 1.00 91.31 933 LEU A C 1
ATOM 7275 O O . LEU A 1 933 ? -12.950 -5.807 9.563 1.00 91.31 933 LEU A O 1
ATOM 7279 N N . HIS A 1 934 ? -11.930 -4.206 8.388 1.00 91.69 934 HIS A N 1
ATOM 7280 C CA . HIS A 1 934 ? -12.634 -3.071 8.960 1.00 91.69 934 HIS A CA 1
ATOM 7281 C C . HIS A 1 934 ? -14.061 -2.931 8.454 1.00 91.69 934 HIS A C 1
ATOM 7283 O O . HIS A 1 934 ? -14.913 -2.437 9.200 1.00 91.69 934 HIS A O 1
ATOM 7289 N N . VAL A 1 935 ? -14.360 -3.325 7.217 1.00 95.12 935 VAL A N 1
ATOM 7290 C CA . VAL A 1 935 ? -15.722 -3.239 6.669 1.00 95.12 935 VAL A CA 1
ATOM 7291 C C . VAL A 1 935 ? -16.597 -4.390 7.160 1.00 95.12 935 VAL A C 1
ATOM 7293 O O . VAL A 1 935 ? -17.748 -4.144 7.532 1.00 95.12 935 VAL A O 1
ATOM 7296 N N . ILE A 1 936 ? -16.054 -5.607 7.237 1.00 94.88 936 ILE A N 1
ATOM 7297 C CA . ILE A 1 936 ? -16.821 -6.825 7.525 1.00 94.88 936 ILE A CA 1
ATOM 7298 C C . ILE A 1 936 ? -16.645 -7.248 8.984 1.00 94.88 936 ILE A C 1
ATOM 7300 O O . ILE A 1 936 ? -17.588 -7.109 9.764 1.00 94.88 936 ILE A O 1
ATOM 7304 N N . LEU A 1 937 ? -15.456 -7.718 9.381 1.00 93.06 937 LEU A N 1
ATOM 7305 C CA . LEU A 1 937 ? -15.230 -8.342 10.695 1.00 93.06 937 LEU A CA 1
ATOM 7306 C C . LEU A 1 937 ? -15.336 -7.321 11.839 1.00 93.06 937 LEU A C 1
ATOM 7308 O O . LEU A 1 937 ? -16.242 -7.395 12.669 1.00 93.06 937 LEU A O 1
ATOM 7312 N N . LEU A 1 938 ? -14.481 -6.296 11.833 1.00 91.75 938 LEU A N 1
ATOM 7313 C CA . LEU A 1 938 ? -14.525 -5.157 12.762 1.00 91.75 938 LEU A CA 1
ATOM 7314 C C . LEU A 1 938 ? -15.603 -4.123 12.381 1.00 91.75 938 LEU A C 1
ATOM 7316 O O . LEU A 1 938 ? -15.773 -3.093 13.046 1.00 91.75 938 LEU A O 1
ATOM 7320 N N . GLY A 1 939 ? -16.333 -4.377 11.294 1.00 93.31 939 GLY A N 1
ATOM 7321 C CA . GLY A 1 939 ? -17.464 -3.592 10.828 1.00 93.31 939 GLY A CA 1
ATOM 7322 C C . GLY A 1 939 ? -18.794 -4.211 11.224 1.00 93.31 939 GLY A C 1
ATOM 7323 O O . GLY A 1 939 ? -19.163 -4.197 12.399 1.00 93.31 939 GLY A O 1
ATOM 7324 N N . PHE A 1 940 ? -19.558 -4.690 10.245 1.00 93.62 940 PHE A N 1
ATOM 7325 C CA . PHE A 1 940 ? -20.919 -5.150 10.508 1.00 93.62 940 PHE A CA 1
ATOM 7326 C C . PHE A 1 940 ? -21.000 -6.450 11.316 1.00 93.62 940 PHE A C 1
ATOM 7328 O O . PHE A 1 940 ? -21.932 -6.558 12.104 1.00 93.62 940 PHE A O 1
ATOM 7335 N N . VAL A 1 941 ? -20.037 -7.379 11.236 1.00 95.44 941 VAL A N 1
ATOM 7336 C CA . VAL A 1 941 ? -20.031 -8.589 12.088 1.00 95.44 941 VAL A CA 1
ATOM 7337 C C . VAL A 1 941 ? -19.891 -8.192 13.555 1.00 95.44 941 VAL A C 1
ATOM 7339 O O . VAL A 1 941 ? -20.708 -8.594 14.381 1.00 95.44 941 VAL A O 1
ATOM 7342 N N . LYS A 1 942 ? -18.936 -7.309 13.874 1.00 95.00 942 LYS A N 1
ATOM 7343 C CA . LYS A 1 942 ? -18.808 -6.703 15.206 1.00 95.00 942 LYS A CA 1
ATOM 7344 C C . LYS A 1 942 ? -20.097 -6.024 15.659 1.00 95.00 942 LYS A C 1
ATOM 7346 O O . LYS A 1 942 ? -20.528 -6.211 16.798 1.00 95.00 942 LYS A O 1
ATOM 7351 N N . TYR A 1 943 ? -20.718 -5.220 14.794 1.00 94.56 943 TYR A N 1
ATOM 7352 C CA . TYR A 1 943 ? -21.947 -4.519 15.162 1.00 94.56 943 TYR A CA 1
ATOM 7353 C C . TYR A 1 943 ? -23.113 -5.479 15.419 1.00 94.56 943 TYR A C 1
ATOM 7355 O O . TYR A 1 943 ? -23.829 -5.295 16.405 1.00 94.56 943 TYR A O 1
ATOM 7363 N N . LEU A 1 944 ? -23.274 -6.499 14.576 1.00 95.44 944 LEU A N 1
ATOM 7364 C CA . LEU A 1 944 ? -24.327 -7.507 14.675 1.00 95.44 944 LEU A CA 1
ATOM 7365 C C . LEU A 1 944 ? -24.117 -8.429 15.874 1.00 95.44 944 LEU A C 1
ATOM 7367 O O . LEU A 1 944 ? -25.081 -8.723 16.573 1.00 95.44 944 LEU A O 1
ATOM 7371 N N . TRP A 1 945 ? -22.883 -8.842 16.175 1.00 96.62 945 TRP A N 1
ATOM 7372 C CA . TRP A 1 945 ? -22.595 -9.659 17.359 1.00 96.62 945 TRP A CA 1
ATOM 7373 C C . TRP A 1 945 ? -22.910 -8.903 18.644 1.00 96.62 945 TRP A C 1
ATOM 7375 O O . TRP A 1 945 ? -23.595 -9.417 19.528 1.00 96.62 945 TRP A O 1
ATOM 7385 N N . ARG A 1 946 ? -22.496 -7.633 18.717 1.00 95.25 946 ARG A N 1
ATOM 7386 C CA . ARG A 1 946 ? -22.823 -6.764 19.848 1.00 95.25 946 ARG A CA 1
ATOM 7387 C C . ARG A 1 946 ? -24.334 -6.606 20.027 1.00 95.25 946 ARG A C 1
ATOM 7389 O O . ARG A 1 946 ? -24.810 -6.682 21.157 1.00 95.25 946 ARG A O 1
ATOM 7396 N N . ASP A 1 947 ? -25.072 -6.385 18.938 1.00 94.19 947 ASP A N 1
ATOM 7397 C CA . ASP A 1 947 ? -26.538 -6.299 18.960 1.00 94.19 947 ASP A CA 1
ATOM 7398 C C . ASP A 1 947 ? -27.164 -7.624 19.426 1.00 94.19 947 ASP A C 1
ATOM 7400 O O . ASP A 1 947 ? -27.956 -7.633 20.367 1.00 94.19 947 ASP A O 1
ATOM 7404 N N . THR A 1 948 ? -26.713 -8.747 18.864 1.00 95.50 948 THR A N 1
ATOM 7405 C CA . THR A 1 948 ? -27.142 -10.112 19.209 1.00 95.50 948 THR A CA 1
ATOM 7406 C C . THR A 1 948 ? -26.993 -10.379 20.707 1.00 95.50 948 THR A C 1
ATOM 7408 O O . THR A 1 948 ? -27.972 -10.699 21.375 1.00 95.50 948 THR A O 1
ATOM 7411 N N . VAL A 1 949 ? -25.799 -10.169 21.274 1.00 95.62 949 VAL A N 1
ATOM 7412 C CA . VAL A 1 949 ? -25.539 -10.388 22.709 1.00 95.62 949 VAL A CA 1
ATOM 7413 C C . VAL A 1 949 ? -26.349 -9.424 23.586 1.00 95.62 949 VAL A C 1
ATOM 7415 O O . VAL A 1 949 ? -26.802 -9.797 24.672 1.00 95.62 949 VAL A O 1
ATOM 7418 N N . SER A 1 950 ? -26.579 -8.189 23.127 1.00 94.62 950 SER A N 1
ATOM 7419 C CA . SER A 1 950 ? -27.348 -7.194 23.888 1.00 94.62 950 SER A CA 1
ATOM 7420 C C . SER A 1 950 ? -28.830 -7.549 24.048 1.00 94.62 950 SER A C 1
ATOM 7422 O O . SER A 1 950 ? -29.427 -7.169 25.053 1.00 94.62 950 SER A O 1
ATOM 7424 N N . ARG A 1 951 ? -29.401 -8.322 23.112 1.00 94.06 951 ARG A N 1
ATOM 7425 C CA . ARG A 1 951 ? -30.803 -8.780 23.140 1.00 94.06 951 ARG A CA 1
ATOM 7426 C C . ARG A 1 951 ? -31.055 -9.920 24.126 1.00 94.06 951 ARG A C 1
ATOM 7428 O O . ARG A 1 951 ? -32.197 -10.150 24.519 1.00 94.06 951 ARG A O 1
ATOM 7435 N N . LEU A 1 952 ? -30.006 -10.635 24.526 1.00 95.06 952 LEU A N 1
ATOM 7436 C CA . LEU A 1 952 ? -30.101 -11.794 25.409 1.00 95.06 952 LEU A CA 1
ATOM 7437 C C . LEU A 1 952 ? -30.067 -11.374 26.882 1.00 95.06 952 LEU A C 1
ATOM 7439 O O . LEU A 1 952 ? -29.211 -10.577 27.286 1.00 95.06 952 LEU A O 1
ATOM 7443 N N . LYS A 1 953 ? -30.947 -11.963 27.701 1.00 93.88 953 LYS A N 1
ATOM 7444 C CA . LYS A 1 953 ? -30.878 -11.881 29.169 1.00 93.88 953 LYS A CA 1
ATOM 7445 C C . LYS A 1 953 ? -29.909 -12.938 29.701 1.00 93.88 953 LYS A C 1
ATOM 7447 O O . LYS A 1 953 ? -29.473 -13.832 28.979 1.00 93.88 953 LYS A O 1
ATOM 7452 N N . GLU A 1 954 ? -29.578 -12.843 30.983 1.00 93.00 954 GLU A N 1
ATOM 7453 C CA . GLU A 1 954 ? -28.554 -13.668 31.634 1.00 93.00 954 GLU A CA 1
ATOM 7454 C C . GLU A 1 954 ? -28.720 -15.192 31.432 1.00 93.00 954 GLU A C 1
ATOM 7456 O O . GLU A 1 954 ? -27.746 -15.822 31.019 1.00 93.00 954 GLU A O 1
ATOM 7461 N N . PRO A 1 955 ? -29.921 -15.801 31.556 1.00 94.25 955 PRO A N 1
ATOM 7462 C CA . PRO A 1 955 ? -30.077 -17.236 31.299 1.00 94.25 955 PRO A CA 1
ATOM 7463 C C . PRO A 1 955 ? -29.767 -17.625 29.848 1.00 94.25 955 PRO A C 1
ATOM 7465 O O . PRO A 1 955 ? -29.128 -18.646 29.599 1.00 94.25 955 PRO A O 1
ATOM 7468 N N . GLN A 1 956 ? -30.179 -16.800 28.876 1.00 94.38 956 GLN A N 1
ATOM 7469 C CA . GLN A 1 956 ? -29.893 -17.067 27.464 1.00 94.38 956 GLN A CA 1
ATOM 7470 C C . GLN A 1 956 ? -28.424 -16.812 27.119 1.00 94.38 956 GLN A C 1
ATOM 7472 O O . GLN A 1 956 ? -27.876 -17.505 26.267 1.00 94.38 956 GLN A O 1
ATOM 7477 N N . ARG A 1 957 ? -27.768 -15.851 27.784 1.00 94.56 957 ARG A N 1
ATOM 7478 C CA . ARG A 1 957 ? -26.322 -15.630 27.640 1.00 94.56 957 ARG A CA 1
ATOM 7479 C C . ARG A 1 957 ? -25.531 -16.836 28.125 1.00 94.56 957 ARG A C 1
ATOM 7481 O O . ARG A 1 957 ? -24.634 -17.266 27.413 1.00 94.56 957 ARG A O 1
ATOM 7488 N N . ASN A 1 958 ? -25.898 -17.412 29.269 1.00 95.50 958 ASN A N 1
ATOM 7489 C CA . ASN A 1 958 ? -25.257 -18.626 29.777 1.00 95.50 958 ASN A CA 1
ATOM 7490 C C . ASN A 1 958 ? -25.446 -19.798 28.807 1.00 95.50 958 ASN A C 1
ATOM 7492 O O . ASN A 1 958 ? -24.484 -20.494 28.498 1.00 95.50 958 ASN A O 1
ATOM 7496 N N . LEU A 1 959 ? -26.647 -19.955 28.240 1.00 96.12 959 LEU A N 1
ATOM 7497 C CA . LEU A 1 959 ? -26.887 -20.960 27.204 1.00 96.12 959 LEU A CA 1
ATOM 7498 C C . LEU A 1 959 ? -26.042 -20.714 25.942 1.00 96.12 959 LEU A C 1
ATOM 7500 O O . LEU A 1 959 ? -25.482 -21.660 25.395 1.00 96.12 959 LEU A O 1
ATOM 7504 N N . LEU A 1 960 ? -25.914 -19.462 25.488 1.00 96.75 960 LEU A N 1
ATOM 7505 C CA . LEU A 1 960 ? -25.049 -19.110 24.358 1.00 96.75 960 LEU A CA 1
ATOM 7506 C C . LEU A 1 960 ? -23.575 -19.425 24.652 1.00 96.75 960 LEU A C 1
ATOM 7508 O O . LEU A 1 960 ? -22.897 -19.971 23.786 1.00 96.75 960 LEU A O 1
ATOM 7512 N N . VAL A 1 961 ? -23.092 -19.133 25.865 1.00 97.25 961 VAL A N 1
ATOM 7513 C CA . VAL A 1 961 ? -21.740 -19.504 26.316 1.00 97.25 961 VAL A CA 1
ATOM 7514 C C . VAL A 1 961 ? -21.548 -21.015 26.223 1.00 97.25 961 VAL A C 1
ATOM 7516 O O . VAL A 1 961 ? -20.589 -21.457 25.599 1.00 97.25 961 VAL A O 1
ATOM 7519 N N . THR A 1 962 ? -22.478 -21.807 26.766 1.00 96.75 962 THR A N 1
ATOM 7520 C CA . THR A 1 962 ? -22.415 -23.273 26.695 1.00 96.75 962 THR A CA 1
ATOM 7521 C C . THR A 1 962 ? -22.405 -23.769 25.251 1.00 96.75 962 THR A C 1
ATOM 7523 O O . THR A 1 962 ? -21.597 -24.630 24.914 1.00 96.75 962 THR A O 1
ATOM 7526 N N . ARG A 1 963 ? -23.254 -23.216 24.375 1.00 96.94 963 ARG A N 1
ATOM 7527 C CA . ARG A 1 963 ? -23.306 -23.595 22.953 1.00 96.94 963 ARG A CA 1
ATOM 7528 C C . ARG A 1 963 ? -22.022 -23.257 22.206 1.00 96.94 963 ARG A C 1
ATOM 7530 O O . ARG A 1 963 ? -21.561 -24.077 21.430 1.00 96.94 963 ARG A O 1
ATOM 7537 N N . LEU A 1 964 ? -21.440 -22.083 22.446 1.00 96.69 964 LEU A N 1
ATOM 7538 C CA . LEU A 1 964 ? -20.155 -21.707 21.853 1.00 96.69 964 LEU A CA 1
ATOM 7539 C C . LEU A 1 964 ? -19.040 -22.638 22.337 1.00 96.69 964 LEU A C 1
ATOM 7541 O O . LEU A 1 964 ? -18.308 -23.172 21.519 1.00 96.69 964 LEU A O 1
ATOM 7545 N N . SER A 1 965 ? -18.948 -22.885 23.644 1.00 96.44 965 SER A N 1
ATOM 7546 C CA . SER A 1 965 ? -17.907 -23.744 24.222 1.00 96.44 965 SER A CA 1
ATOM 7547 C C . SER A 1 965 ? -18.040 -25.230 23.876 1.00 96.44 965 SER A C 1
ATOM 7549 O O . SER A 1 965 ? -17.057 -25.952 23.980 1.00 96.44 965 SER A O 1
ATOM 7551 N N . SER A 1 966 ? -19.228 -25.687 23.475 1.00 95.62 966 SER A N 1
ATOM 7552 C CA . SER A 1 966 ? -19.476 -27.062 23.008 1.00 95.62 966 SER A CA 1
ATOM 7553 C C . SER A 1 966 ? -19.534 -27.187 21.483 1.00 95.62 966 SER A C 1
ATOM 7555 O O . SER A 1 966 ? -19.774 -28.280 20.974 1.00 95.62 966 SER A O 1
ATOM 7557 N N . PHE A 1 967 ? -19.340 -26.087 20.751 1.00 95.06 967 PHE A N 1
ATOM 7558 C CA . PHE A 1 967 ? -19.362 -26.094 19.295 1.00 95.06 967 PHE A CA 1
ATOM 7559 C C . PHE A 1 967 ? -18.159 -26.880 18.763 1.00 95.06 967 PHE A C 1
ATOM 7561 O O . PHE A 1 967 ? -17.016 -26.554 19.083 1.00 95.06 967 PHE A O 1
ATOM 7568 N N . ASP A 1 968 ? -18.419 -27.903 17.949 1.00 92.69 968 ASP A N 1
ATOM 7569 C CA . ASP A 1 968 ? -17.362 -28.691 17.322 1.00 92.69 968 ASP A CA 1
ATOM 7570 C C . ASP A 1 968 ? -16.653 -27.862 16.240 1.00 92.69 968 ASP A C 1
ATOM 7572 O O . ASP A 1 968 ? -17.233 -27.496 15.217 1.00 92.69 968 ASP A O 1
ATOM 7576 N N . VAL A 1 969 ? -15.384 -27.547 16.497 1.00 92.06 969 VAL A N 1
ATOM 7577 C CA . VAL A 1 969 ? -14.516 -26.748 15.622 1.00 92.06 969 VAL A CA 1
ATOM 7578 C C . VAL A 1 969 ? -13.608 -27.601 14.736 1.00 92.06 969 VAL A C 1
ATOM 7580 O O . VAL A 1 969 ? -12.813 -27.036 13.984 1.00 92.06 969 VAL A O 1
ATOM 7583 N N . SER A 1 970 ? -13.717 -28.934 14.784 1.00 88.62 970 SER A N 1
ATOM 7584 C CA . SER A 1 970 ? -12.846 -29.855 14.036 1.00 88.62 970 SER A CA 1
ATOM 7585 C C . SER A 1 970 ? -12.780 -29.530 12.537 1.00 88.62 970 SER A C 1
ATOM 7587 O O . SER A 1 970 ? -11.701 -29.531 11.949 1.00 88.62 970 SER A O 1
ATOM 7589 N N . GLY A 1 971 ? -13.910 -29.149 11.933 1.00 84.25 971 GLY A N 1
ATOM 7590 C CA . GLY A 1 971 ? -13.994 -28.746 10.525 1.00 84.25 971 GLY A CA 1
ATOM 7591 C C . GLY A 1 971 ? -13.562 -27.305 10.212 1.00 84.25 971 GLY A C 1
ATOM 7592 O O . GLY A 1 971 ? -13.553 -26.927 9.044 1.00 84.25 971 GLY A O 1
ATOM 7593 N N . LEU A 1 972 ? -13.238 -26.484 11.219 1.00 82.25 972 LEU A N 1
ATOM 7594 C CA . LEU A 1 972 ? -12.927 -25.055 11.051 1.00 82.25 972 LEU A CA 1
ATOM 7595 C C . LEU A 1 972 ? -11.435 -24.723 11.177 1.00 82.25 972 LEU A C 1
ATOM 7597 O O . LEU A 1 972 ? -11.032 -23.620 10.806 1.00 82.25 972 LEU A O 1
ATOM 7601 N N . GLY A 1 973 ? -10.621 -25.634 11.721 1.00 82.00 973 GLY A N 1
ATOM 7602 C CA . GLY A 1 973 ? -9.192 -25.389 11.944 1.00 82.00 973 GLY A CA 1
ATOM 7603 C C . GLY A 1 973 ? -8.913 -24.217 12.895 1.00 82.00 973 GLY A C 1
ATOM 7604 O O . GLY A 1 973 ? -7.917 -23.514 12.731 1.00 82.00 973 GLY A O 1
ATOM 7605 N N . VAL A 1 974 ? -9.810 -23.967 13.856 1.00 84.50 974 VAL A N 1
ATOM 7606 C CA . VAL A 1 974 ? -9.648 -22.944 14.902 1.00 84.50 974 VAL A CA 1
ATOM 7607 C C . VAL A 1 974 ? -9.633 -23.596 16.286 1.00 84.50 974 VAL A C 1
ATOM 7609 O O . VAL A 1 974 ? -10.244 -24.654 16.450 1.00 84.50 974 VAL A O 1
ATOM 7612 N N . PRO A 1 975 ? -8.993 -22.972 17.294 1.00 86.50 975 PRO A N 1
ATOM 7613 C CA . PRO A 1 975 ? -9.057 -23.462 18.665 1.00 86.50 975 PRO A CA 1
ATOM 7614 C C . PRO A 1 975 ? -10.501 -23.526 19.186 1.00 86.50 975 PRO A C 1
ATOM 7616 O O . PRO A 1 975 ? -11.358 -22.764 18.712 1.00 86.50 975 PRO A O 1
ATOM 7619 N N . PRO A 1 976 ? -10.780 -24.373 20.196 1.00 92.38 976 PRO A N 1
ATOM 7620 C CA . PRO A 1 976 ? -12.076 -24.407 20.863 1.00 92.38 976 PRO A CA 1
ATOM 7621 C C . PRO A 1 976 ? -12.548 -23.006 21.261 1.00 92.38 976 PRO A C 1
ATOM 7623 O O . PRO A 1 976 ? -11.789 -22.189 21.791 1.00 92.38 976 PRO A O 1
ATOM 7626 N N . LEU A 1 977 ? -13.821 -22.707 20.998 1.00 94.31 977 LEU A N 1
ATOM 7627 C CA . LEU A 1 977 ? -14.335 -21.359 21.209 1.00 94.31 977 LEU A CA 1
ATOM 7628 C C . LEU A 1 977 ? -14.451 -21.057 22.707 1.00 94.31 977 LEU A C 1
ATOM 7630 O O . LEU A 1 977 ? -15.220 -21.681 23.443 1.00 94.31 977 LEU A O 1
ATOM 7634 N N . ALA A 1 978 ? -13.748 -20.018 23.157 1.00 93.69 978 ALA A N 1
ATOM 7635 C CA . ALA A 1 978 ? -13.871 -19.492 24.512 1.00 93.69 978 ALA A CA 1
ATOM 7636 C C . ALA A 1 978 ? -15.201 -18.730 24.680 1.00 93.69 978 ALA A C 1
ATOM 7638 O O . ALA A 1 978 ? -15.233 -17.498 24.703 1.00 93.69 978 ALA A O 1
ATOM 7639 N N . GLY A 1 979 ? -16.318 -19.459 24.775 1.00 94.38 979 GLY A N 1
ATOM 7640 C CA . GLY A 1 979 ? -17.675 -18.906 24.834 1.00 94.38 979 GLY A CA 1
ATOM 7641 C C . GLY A 1 979 ? -17.849 -17.814 25.892 1.00 94.38 979 GLY A C 1
ATOM 7642 O O . GLY A 1 979 ? -18.449 -16.776 25.608 1.00 94.38 979 GLY A O 1
ATOM 7643 N N . SER A 1 980 ? -17.257 -17.990 27.080 1.00 94.38 980 SER A N 1
ATOM 7644 C CA . SER A 1 980 ? -17.268 -16.985 28.153 1.00 94.38 980 SER A CA 1
ATOM 7645 C C . SER A 1 980 ? -16.645 -15.664 27.696 1.00 94.38 980 SER A C 1
ATOM 7647 O O . SER A 1 980 ? -17.248 -14.604 27.879 1.00 94.38 980 SER A O 1
ATOM 7649 N N . THR A 1 981 ? -15.491 -15.722 27.032 1.00 94.00 981 THR A N 1
ATOM 7650 C CA . THR A 1 981 ? -14.790 -14.565 26.471 1.00 94.00 981 THR A CA 1
ATOM 7651 C C . THR A 1 981 ? -15.605 -13.908 25.356 1.00 94.00 981 THR A C 1
ATOM 7653 O O . THR A 1 981 ? -15.837 -12.699 25.399 1.00 94.00 981 THR A O 1
ATOM 7656 N N . LEU A 1 982 ? -16.099 -14.695 24.392 1.00 94.94 982 LEU A N 1
ATOM 7657 C CA . LEU A 1 982 ? -16.816 -14.197 23.208 1.00 94.94 982 LEU A CA 1
ATOM 7658 C C . LEU A 1 982 ? -18.135 -13.484 23.548 1.00 94.94 982 LEU A C 1
ATOM 7660 O O . LEU A 1 982 ? -18.548 -12.565 22.834 1.00 94.94 982 LEU A O 1
ATOM 7664 N N . VAL A 1 983 ? -18.796 -13.884 24.638 1.00 95.12 983 VAL A N 1
ATOM 7665 C CA . VAL A 1 983 ? -20.045 -13.263 25.106 1.00 95.12 983 VAL A CA 1
ATOM 7666 C C . VAL A 1 983 ? -19.770 -12.108 26.073 1.00 95.12 983 VAL A C 1
ATOM 7668 O O . VAL A 1 983 ? -20.363 -11.038 25.925 1.00 95.12 983 VAL A O 1
ATOM 7671 N N . THR A 1 984 ? -18.854 -12.274 27.033 1.00 92.56 984 THR A N 1
ATOM 7672 C CA . THR A 1 984 ? -18.558 -11.246 28.053 1.00 92.56 984 THR A CA 1
ATOM 7673 C C . THR A 1 984 ? -17.894 -10.018 27.439 1.00 92.56 984 THR A C 1
ATOM 7675 O O . THR A 1 984 ? -18.269 -8.883 27.733 1.00 92.56 984 THR A O 1
ATOM 7678 N N . TYR A 1 985 ? -16.944 -10.239 26.532 1.00 91.88 985 TYR A N 1
ATOM 7679 C CA . TYR A 1 985 ? -16.146 -9.189 25.906 1.00 91.88 985 TYR A CA 1
ATOM 7680 C C . TYR A 1 985 ? -16.606 -8.868 24.484 1.00 91.88 985 TYR A C 1
ATOM 7682 O O . TYR A 1 985 ? -15.826 -8.339 23.699 1.00 91.88 985 TYR A O 1
ATOM 7690 N N . ALA A 1 986 ? -17.883 -9.098 24.153 1.00 88.81 986 ALA A N 1
ATOM 7691 C CA . ALA A 1 986 ? -18.458 -8.911 22.811 1.00 88.81 986 ALA A CA 1
ATOM 7692 C C . ALA A 1 986 ? -18.203 -7.526 22.163 1.00 88.81 986 ALA A C 1
ATOM 7694 O O . ALA A 1 986 ? -18.416 -7.348 20.964 1.00 88.81 986 ALA A O 1
ATOM 7695 N N . ARG A 1 987 ? -17.761 -6.522 22.937 1.00 79.94 987 ARG A N 1
ATOM 7696 C CA . ARG A 1 987 ? -17.394 -5.175 22.459 1.00 79.94 987 ARG A CA 1
ATOM 7697 C C . ARG A 1 987 ? -15.911 -5.013 22.096 1.00 79.94 987 ARG A C 1
ATOM 7699 O O . ARG A 1 987 ? -15.598 -4.146 21.279 1.00 79.94 987 ARG A O 1
ATOM 7706 N N . SER A 1 988 ? -15.027 -5.815 22.683 1.00 85.50 988 SER A N 1
ATOM 7707 C CA . SER A 1 988 ? -13.564 -5.671 22.629 1.00 85.50 988 SER A CA 1
ATOM 7708 C C . SER A 1 988 ? -12.856 -6.870 21.991 1.00 85.50 988 SER A C 1
ATOM 7710 O O . SER A 1 988 ? -11.664 -7.057 22.211 1.00 85.50 988 SER A O 1
ATOM 7712 N N . LEU A 1 989 ? -13.586 -7.678 21.223 1.00 91.00 989 LEU A N 1
ATOM 7713 C CA . LEU A 1 989 ? -13.023 -8.776 20.440 1.00 91.00 989 LEU A CA 1
ATOM 7714 C C . LEU A 1 989 ? -12.213 -8.259 19.242 1.00 91.00 989 LEU A C 1
ATOM 7716 O O . LEU A 1 989 ? -12.414 -7.126 18.783 1.00 91.00 989 LEU A O 1
ATOM 7720 N N . VAL A 1 990 ? -11.332 -9.112 18.723 1.00 86.44 990 VAL A N 1
ATOM 7721 C CA . VAL A 1 990 ? -10.479 -8.829 17.557 1.00 86.44 990 VAL A CA 1
ATOM 7722 C C . VAL A 1 990 ? -10.977 -9.557 16.299 1.00 86.44 990 VAL A C 1
ATOM 7724 O O . VAL A 1 990 ? -11.913 -10.356 16.354 1.00 86.44 990 VAL A O 1
ATOM 7727 N N . GLY A 1 991 ? -10.358 -9.292 15.141 1.00 86.06 991 GLY A N 1
ATOM 7728 C CA . GLY A 1 991 ? -10.767 -9.858 13.846 1.00 86.06 991 GLY A CA 1
ATOM 7729 C C . GLY A 1 991 ? -10.881 -11.388 13.842 1.00 86.06 991 GLY A C 1
ATOM 7730 O O . GLY A 1 991 ? -11.896 -11.918 13.388 1.00 86.06 991 GLY A O 1
ATOM 7731 N N . ARG A 1 992 ? -9.903 -12.092 14.437 1.00 86.38 992 ARG A N 1
ATOM 7732 C CA . ARG A 1 992 ? -9.898 -13.568 14.525 1.00 86.38 992 ARG A CA 1
ATOM 7733 C C . ARG A 1 992 ? -11.140 -14.120 15.234 1.00 86.38 992 ARG A C 1
ATOM 7735 O O . ARG A 1 992 ? -11.733 -15.094 14.780 1.00 86.38 992 ARG A O 1
ATOM 7742 N N . ASP A 1 993 ? -11.570 -13.454 16.304 1.00 91.31 993 ASP A N 1
ATOM 7743 C CA . ASP A 1 993 ? -12.715 -13.879 17.106 1.00 91.31 993 ASP A CA 1
ATOM 7744 C C . ASP A 1 993 ? -14.005 -13.696 16.298 1.00 91.31 993 ASP A C 1
ATOM 7746 O O . ASP A 1 993 ? -14.852 -14.585 16.249 1.00 91.31 993 ASP A O 1
ATOM 7750 N N . PHE A 1 994 ? -14.138 -12.561 15.599 1.00 92.56 994 PHE A N 1
ATOM 7751 C CA . PHE A 1 994 ? -15.289 -12.300 14.734 1.00 92.56 994 PHE A CA 1
ATOM 7752 C C . PHE A 1 994 ? -15.353 -13.241 13.533 1.00 92.56 994 PHE A C 1
ATOM 7754 O O . PHE A 1 994 ? -16.451 -13.612 13.119 1.00 92.56 994 PHE A O 1
ATOM 7761 N N . ARG A 1 995 ? -14.204 -13.672 13.001 1.00 89.88 995 ARG A N 1
ATOM 7762 C CA . ARG A 1 995 ? -14.147 -14.692 11.949 1.00 89.88 995 ARG A CA 1
ATOM 7763 C C . ARG A 1 995 ? -14.671 -16.042 12.441 1.00 89.88 995 ARG A C 1
ATOM 7765 O O . ARG A 1 995 ? -15.414 -16.695 11.711 1.00 89.88 995 ARG A O 1
ATOM 7772 N N . ALA A 1 996 ? -14.326 -16.449 13.663 1.00 90.56 996 ALA A N 1
ATOM 7773 C CA . ALA A 1 996 ? -14.862 -17.666 14.274 1.00 90.56 996 ALA A CA 1
ATOM 7774 C C . ALA A 1 996 ? -16.367 -17.535 14.571 1.00 90.56 996 ALA A C 1
ATOM 7776 O O . ALA A 1 996 ? -17.159 -18.405 14.209 1.00 90.56 996 ALA A O 1
ATOM 7777 N N . ILE A 1 997 ? -16.786 -16.398 15.142 1.00 93.69 997 ILE A N 1
ATOM 7778 C CA . ILE A 1 997 ? -18.198 -16.095 15.418 1.00 93.69 997 ILE A CA 1
ATOM 7779 C C . ILE A 1 997 ? -19.037 -16.179 14.149 1.00 93.69 997 ILE A C 1
ATOM 7781 O O . ILE A 1 997 ? -20.102 -16.785 14.173 1.00 93.69 997 ILE A O 1
ATOM 7785 N N . ALA A 1 998 ? -18.588 -15.593 13.040 1.00 92.12 998 ALA A N 1
ATOM 7786 C CA . ALA A 1 998 ? -19.399 -15.549 11.831 1.00 92.12 998 ALA A CA 1
ATOM 7787 C C . ALA A 1 998 ? -19.671 -16.937 11.223 1.00 92.12 998 ALA A C 1
ATOM 7789 O O . ALA A 1 998 ? -20.675 -17.115 10.537 1.00 92.12 998 ALA A O 1
ATOM 7790 N N . GLN A 1 999 ? -18.807 -17.915 11.511 1.00 89.50 999 GLN A N 1
ATOM 7791 C CA . GLN A 1 999 ? -18.966 -19.311 11.101 1.00 89.50 999 GLN A CA 1
ATOM 7792 C C . GLN A 1 999 ? -19.860 -20.098 12.072 1.00 89.50 999 GLN A C 1
ATOM 7794 O O . GLN A 1 999 ? -20.673 -20.908 11.637 1.00 89.50 999 GLN A O 1
ATOM 7799 N N . ALA A 1 1000 ? -19.766 -19.832 13.379 1.00 93.38 1000 ALA A N 1
ATOM 7800 C CA . ALA A 1 1000 ? -20.545 -20.541 14.400 1.00 93.38 1000 ALA A CA 1
ATOM 7801 C C . ALA A 1 1000 ? -21.962 -19.968 14.617 1.00 93.38 1000 ALA A C 1
ATOM 7803 O O . ALA A 1 1000 ? -22.881 -20.699 14.995 1.00 93.38 1000 ALA A O 1
ATOM 7804 N N . ALA A 1 1001 ? -22.160 -18.663 14.389 1.00 94.19 1001 ALA A N 1
ATOM 7805 C CA . ALA A 1 1001 ? -23.371 -17.920 14.747 1.00 94.19 1001 ALA A CA 1
ATOM 7806 C C . ALA A 1 1001 ? -24.689 -18.547 14.245 1.00 94.19 1001 ALA A C 1
ATOM 7808 O O . ALA A 1 1001 ? -25.611 -18.652 15.059 1.00 94.19 1001 ALA A O 1
ATOM 7809 N N . PRO A 1 1002 ? -24.815 -19.017 12.985 1.00 92.06 1002 PRO A N 1
ATOM 7810 C CA . PRO A 1 1002 ? -26.057 -19.634 12.509 1.00 92.06 1002 PRO A CA 1
ATOM 7811 C C . PRO A 1 1002 ? -26.515 -20.836 13.348 1.00 92.06 1002 PRO A C 1
ATOM 7813 O O . PRO A 1 1002 ? -27.716 -21.048 13.517 1.00 92.06 1002 PRO A O 1
ATOM 7816 N N . PHE A 1 1003 ? -25.565 -21.594 13.901 1.00 92.69 1003 PHE A N 1
ATOM 7817 C CA . PHE A 1 1003 ? -25.822 -22.820 14.655 1.00 92.69 1003 PHE A CA 1
ATOM 7818 C C . PHE A 1 1003 ? -26.086 -22.540 16.134 1.00 92.69 1003 PHE A C 1
ATOM 7820 O O . PHE A 1 1003 ? -27.027 -23.072 16.721 1.00 92.69 1003 PHE A O 1
ATOM 7827 N N . VAL A 1 1004 ? -25.282 -21.670 16.749 1.00 94.88 1004 VAL A N 1
ATOM 7828 C CA . VAL A 1 1004 ? -25.372 -21.420 18.197 1.00 94.88 1004 VAL A CA 1
ATOM 7829 C C . VAL A 1 1004 ? -26.530 -20.492 18.571 1.00 94.88 1004 VAL A C 1
ATOM 7831 O O . VAL A 1 1004 ? -27.025 -20.557 19.699 1.00 94.88 1004 VAL A O 1
ATOM 7834 N N . LEU A 1 1005 ? -27.005 -19.657 17.638 1.00 95.25 1005 LEU A N 1
ATOM 7835 C CA . LEU A 1 1005 ? -28.096 -18.707 17.884 1.00 95.25 1005 LEU A CA 1
ATOM 7836 C C . LEU A 1 1005 ? -29.497 -19.301 17.679 1.00 95.25 1005 LEU A C 1
ATOM 7838 O O . LEU A 1 1005 ? -30.468 -18.730 18.174 1.00 95.25 1005 LEU A O 1
ATOM 7842 N N . HIS A 1 1006 ? -29.613 -20.448 17.002 1.00 90.31 1006 HIS A N 1
ATOM 7843 C CA . HIS A 1 1006 ? -30.901 -21.041 16.640 1.00 90.31 1006 HIS A CA 1
ATOM 7844 C C . HIS A 1 1006 ? -31.807 -21.281 17.860 1.00 90.31 1006 HIS A C 1
ATOM 7846 O O . HIS A 1 1006 ? -31.417 -21.936 18.835 1.00 90.31 1006 HIS A O 1
ATOM 7852 N N . GLY A 1 1007 ? -33.042 -20.776 17.797 1.00 88.88 1007 GLY A N 1
ATOM 7853 C CA . GLY A 1 1007 ? -34.065 -20.997 18.821 1.00 88.88 1007 GLY A CA 1
ATOM 7854 C C . GLY A 1 1007 ? -33.769 -20.359 20.185 1.00 88.88 1007 GLY A C 1
ATOM 7855 O O . GLY A 1 1007 ? -34.377 -20.756 21.177 1.00 88.88 1007 GLY A O 1
ATOM 7856 N N . LEU A 1 1008 ? -32.828 -19.406 20.278 1.00 93.06 1008 LEU A N 1
ATOM 7857 C CA . LEU A 1 1008 ? -32.609 -18.647 21.513 1.00 93.06 1008 LEU A CA 1
ATOM 7858 C C . LEU A 1 1008 ? -33.731 -17.616 21.723 1.00 93.06 1008 LEU A C 1
ATOM 7860 O O . LEU A 1 1008 ? -33.905 -16.728 20.885 1.00 93.06 1008 LEU A O 1
ATOM 7864 N N . PRO A 1 1009 ? -34.442 -17.644 22.868 1.00 86.50 1009 PRO A N 1
ATOM 7865 C CA . PRO A 1 1009 ? -35.445 -16.628 23.168 1.00 86.50 1009 PRO A CA 1
ATOM 7866 C C . PRO A 1 1009 ? -34.803 -15.231 23.230 1.00 86.50 1009 PRO A C 1
ATOM 7868 O O . PRO A 1 1009 ? -33.917 -14.991 24.051 1.00 86.50 1009 PRO A O 1
ATOM 7871 N N . GLY A 1 1010 ? -35.255 -14.312 22.371 1.00 85.12 1010 GLY A N 1
ATOM 7872 C CA . GLY A 1 1010 ? -34.709 -12.951 22.233 1.00 85.12 1010 GLY A CA 1
ATOM 7873 C C . GLY A 1 1010 ? -33.950 -12.694 20.925 1.00 85.12 1010 GLY A C 1
ATOM 7874 O O . GLY A 1 1010 ? -33.666 -11.536 20.613 1.00 85.12 1010 GLY A O 1
ATOM 7875 N N . ILE A 1 1011 ? -33.668 -13.738 20.140 1.00 94.38 1011 ILE A N 1
ATOM 7876 C CA . ILE A 1 1011 ? -33.171 -13.613 18.766 1.00 94.38 1011 ILE A CA 1
ATOM 7877 C C . ILE A 1 1011 ? -34.364 -13.745 17.810 1.00 94.38 1011 ILE A C 1
ATOM 7879 O O . ILE A 1 1011 ? -34.969 -14.812 17.772 1.00 94.38 1011 ILE A O 1
ATOM 7883 N N . PRO A 1 1012 ? -34.745 -12.680 17.081 1.00 93.94 1012 PRO A N 1
ATOM 7884 C CA . PRO A 1 1012 ? -35.810 -12.765 16.088 1.00 93.94 1012 PRO A CA 1
ATOM 7885 C C . PRO A 1 1012 ? -35.340 -13.537 14.850 1.00 93.94 1012 PRO A C 1
ATOM 7887 O O . PRO A 1 1012 ? -34.149 -13.501 14.512 1.00 93.94 1012 PRO A O 1
ATOM 7890 N N . ASP A 1 1013 ? -36.276 -14.181 14.152 1.00 93.25 1013 ASP A N 1
ATOM 7891 C CA . ASP A 1 1013 ? -35.983 -14.985 12.963 1.00 93.25 1013 ASP A CA 1
ATOM 7892 C C . ASP A 1 1013 ? -35.252 -14.153 11.904 1.00 93.25 1013 ASP A C 1
ATOM 7894 O O . ASP A 1 1013 ? -34.304 -14.633 11.288 1.00 93.25 1013 ASP A O 1
ATOM 7898 N N . GLU A 1 1014 ? -35.599 -12.876 11.728 1.00 95.75 1014 GLU A N 1
ATOM 7899 C CA . GLU A 1 1014 ? -34.929 -11.976 10.784 1.00 95.75 1014 GLU A CA 1
ATOM 7900 C C . GLU A 1 1014 ? -33.440 -11.794 11.114 1.00 95.75 1014 GLU A C 1
ATOM 7902 O O . GLU A 1 1014 ? -32.604 -11.779 10.212 1.00 95.75 1014 GLU A O 1
ATOM 7907 N N . LEU A 1 1015 ? -33.071 -11.706 12.400 1.00 95.12 1015 LEU A N 1
ATOM 7908 C CA . LEU A 1 1015 ? -31.664 -11.607 12.808 1.00 95.12 1015 LEU A CA 1
ATOM 7909 C C . LEU A 1 1015 ? -30.925 -12.923 12.546 1.00 95.12 1015 LEU A C 1
ATOM 7911 O O . LEU A 1 1015 ? -29.770 -12.903 12.121 1.00 95.12 1015 LEU A O 1
ATOM 7915 N N . GLN A 1 1016 ? -31.584 -14.064 12.748 1.00 93.75 1016 GLN A N 1
ATOM 7916 C CA . GLN A 1 1016 ? -31.012 -15.358 12.387 1.00 93.75 1016 GLN A CA 1
ATOM 7917 C C . GLN A 1 1016 ? -30.794 -15.472 10.869 1.00 93.75 1016 GLN A C 1
ATOM 7919 O O . GLN A 1 1016 ? -29.722 -15.900 10.442 1.00 93.75 1016 GLN A O 1
ATOM 7924 N N . HIS A 1 1017 ? -31.742 -15.004 10.051 1.00 95.50 1017 HIS A N 1
ATOM 7925 C CA . HIS A 1 1017 ? -31.585 -14.930 8.595 1.00 95.50 1017 HIS A CA 1
ATOM 7926 C C . HIS A 1 1017 ? -30.414 -14.028 8.176 1.00 95.50 1017 HIS A C 1
ATOM 7928 O O . HIS A 1 1017 ? -29.687 -14.382 7.250 1.00 95.50 1017 HIS A O 1
ATOM 7934 N N . VAL A 1 1018 ? -30.173 -12.906 8.869 1.00 97.25 1018 VAL A N 1
ATOM 7935 C CA . VAL A 1 1018 ? -28.989 -12.056 8.629 1.00 97.25 1018 VAL A CA 1
ATOM 7936 C C . VAL A 1 1018 ? -27.691 -12.832 8.870 1.00 97.25 1018 VAL A C 1
ATOM 7938 O O . VAL A 1 1018 ? -26.786 -12.776 8.037 1.00 97.25 1018 VAL A O 1
ATOM 7941 N N . TRP A 1 1019 ? -27.594 -13.590 9.967 1.00 96.81 1019 TRP A N 1
ATOM 7942 C CA . TRP A 1 1019 ? -26.421 -14.428 10.245 1.00 96.81 1019 TRP A CA 1
ATOM 7943 C C . TRP A 1 1019 ? -26.237 -15.547 9.214 1.00 96.81 1019 TRP A C 1
ATOM 7945 O O . TRP A 1 1019 ? -25.111 -15.810 8.795 1.00 96.81 1019 TRP A O 1
ATOM 7955 N N . VAL A 1 1020 ? -27.325 -16.157 8.739 1.00 95.25 1020 VAL A N 1
ATOM 7956 C CA . VAL A 1 1020 ? -27.275 -17.138 7.642 1.00 95.25 1020 VAL A CA 1
ATOM 7957 C C . VAL A 1 1020 ? -26.797 -16.482 6.341 1.00 95.25 1020 VAL A C 1
ATOM 7959 O O . VAL A 1 1020 ? -25.919 -17.026 5.671 1.00 95.25 1020 VAL A O 1
ATOM 7962 N N . ALA A 1 1021 ? -27.297 -15.295 5.993 1.00 96.56 1021 ALA A N 1
ATOM 7963 C CA . ALA A 1 1021 ? -26.840 -14.565 4.813 1.00 96.56 1021 ALA A CA 1
ATOM 7964 C C . ALA A 1 1021 ? -25.342 -14.216 4.903 1.00 96.56 1021 ALA A C 1
ATOM 7966 O O . ALA A 1 1021 ? -24.602 -14.411 3.938 1.00 96.56 1021 ALA A O 1
ATOM 7967 N N . LEU A 1 1022 ? -24.867 -13.795 6.081 1.00 95.00 1022 LEU A N 1
ATOM 7968 C CA . LEU A 1 1022 ? -23.441 -13.573 6.339 1.00 95.00 1022 LEU A CA 1
ATOM 7969 C C . LEU A 1 1022 ? -22.599 -14.838 6.188 1.00 95.00 1022 LEU A C 1
ATOM 7971 O O . LEU A 1 1022 ? -21.520 -14.772 5.602 1.00 95.00 1022 LEU A O 1
ATOM 7975 N N . SER A 1 1023 ? -23.096 -15.981 6.665 1.00 90.69 1023 SER A N 1
ATOM 7976 C CA . SER A 1 1023 ? -22.390 -17.262 6.542 1.00 90.69 1023 SER A CA 1
ATOM 7977 C C . SER A 1 1023 ? -22.197 -17.707 5.088 1.00 90.69 1023 SER A C 1
ATOM 7979 O O . SER A 1 1023 ? -21.270 -18.454 4.803 1.00 90.69 1023 SER A O 1
ATOM 7981 N N . ARG A 1 1024 ? -23.021 -17.204 4.154 1.00 91.81 1024 ARG A N 1
ATOM 7982 C CA . ARG A 1 1024 ? -22.847 -17.397 2.704 1.00 91.81 1024 ARG A CA 1
ATOM 7983 C C . ARG A 1 1024 ? -21.889 -16.379 2.086 1.00 91.81 1024 ARG A C 1
ATOM 7985 O O . ARG A 1 1024 ? -21.105 -16.732 1.214 1.00 91.81 1024 ARG A O 1
ATOM 7992 N N . LEU A 1 1025 ? -21.946 -15.125 2.534 1.00 95.69 1025 LEU A N 1
ATOM 7993 C CA . LEU A 1 1025 ? -21.115 -14.039 2.010 1.00 95.69 1025 LEU A CA 1
ATOM 7994 C C . LEU A 1 1025 ? -19.634 -14.194 2.388 1.00 95.69 1025 LEU A C 1
ATOM 7996 O O . LEU A 1 1025 ? -18.759 -14.014 1.547 1.00 95.69 1025 LEU A O 1
ATOM 8000 N N . ILE A 1 1026 ? -19.338 -14.519 3.646 1.00 92.88 1026 ILE A N 1
ATOM 8001 C CA . ILE A 1 1026 ? -17.963 -14.527 4.170 1.00 92.88 1026 ILE A CA 1
ATOM 8002 C C . ILE A 1 1026 ? -17.049 -15.529 3.444 1.00 92.88 1026 ILE A C 1
ATOM 8004 O O . ILE A 1 1026 ? -15.955 -15.120 3.057 1.00 92.88 1026 ILE A O 1
ATOM 8008 N N . PRO A 1 1027 ? -17.454 -16.786 3.178 1.00 91.50 1027 PRO A N 1
ATOM 8009 C CA . PRO A 1 1027 ? -16.628 -17.714 2.406 1.00 91.50 1027 PRO A CA 1
ATOM 8010 C C . PRO A 1 1027 ? -16.257 -17.187 1.019 1.00 91.50 1027 PRO A C 1
ATOM 8012 O O . PRO A 1 1027 ? -15.125 -17.379 0.589 1.00 91.50 1027 PRO A O 1
ATOM 8015 N N . LEU A 1 1028 ? -17.169 -16.469 0.349 1.00 95.50 1028 LEU A N 1
ATOM 8016 C CA . LEU A 1 1028 ? -16.886 -15.850 -0.947 1.00 95.50 1028 LEU A CA 1
ATOM 8017 C C . LEU A 1 1028 ? -15.842 -14.738 -0.810 1.00 95.50 1028 LEU A C 1
ATOM 8019 O O . LEU A 1 1028 ? -14.933 -14.656 -1.629 1.00 95.50 1028 LEU A O 1
ATOM 8023 N N . VAL A 1 1029 ? -15.931 -13.897 0.225 1.00 95.12 1029 VAL A N 1
ATOM 8024 C CA . VAL A 1 1029 ? -14.984 -12.784 0.424 1.00 95.12 1029 VAL A CA 1
ATOM 8025 C C . VAL A 1 1029 ? -13.570 -13.274 0.762 1.00 95.12 1029 VAL A C 1
ATOM 8027 O O . VAL A 1 1029 ? -12.601 -12.725 0.244 1.00 95.12 1029 VAL A O 1
ATOM 8030 N N . TRP A 1 1030 ? -13.434 -14.315 1.587 1.00 92.06 1030 TRP A N 1
ATOM 8031 C CA . TRP A 1 1030 ? -12.133 -14.905 1.952 1.00 92.06 1030 TRP A CA 1
ATOM 8032 C C . TRP A 1 1030 ? -11.727 -16.078 1.052 1.00 92.06 1030 TRP A C 1
ATOM 8034 O O . TRP A 1 1030 ? -10.894 -16.900 1.437 1.00 92.06 1030 TRP A O 1
ATOM 8044 N N . GLN A 1 1031 ? -12.299 -16.170 -0.147 1.00 90.88 1031 GLN A N 1
ATOM 8045 C CA . GLN A 1 1031 ? -11.926 -17.194 -1.109 1.00 90.88 1031 GLN A CA 1
ATOM 8046 C C . GLN A 1 1031 ? -10.509 -16.908 -1.650 1.00 90.88 1031 GLN A C 1
ATOM 8048 O O . GLN A 1 1031 ? -10.279 -15.824 -2.186 1.00 90.88 1031 GLN A O 1
ATOM 8053 N N . PRO A 1 1032 ? -9.547 -17.841 -1.521 1.00 91.25 1032 PRO A N 1
ATOM 8054 C CA . PRO A 1 1032 ? -8.155 -17.601 -1.906 1.00 91.25 1032 PRO A CA 1
ATOM 8055 C C . PRO A 1 1032 ? -7.918 -17.636 -3.421 1.00 91.25 1032 PRO A C 1
ATOM 8057 O O . PRO A 1 1032 ? -6.961 -17.032 -3.894 1.00 91.25 1032 PRO A O 1
ATOM 8060 N N . GLU A 1 1033 ? -8.761 -18.357 -4.159 1.00 95.00 1033 GLU A N 1
ATOM 8061 C CA . GLU A 1 1033 ? -8.670 -18.543 -5.607 1.00 95.00 1033 GLU A CA 1
ATOM 8062 C C . GLU A 1 1033 ? -10.073 -18.564 -6.215 1.00 95.00 1033 GLU A C 1
ATOM 8064 O O . GLU A 1 1033 ? -10.968 -19.274 -5.748 1.00 95.00 1033 GLU A O 1
ATOM 8069 N N . ILE A 1 1034 ? -10.255 -17.800 -7.284 1.00 96.62 1034 ILE A N 1
ATOM 8070 C CA . ILE A 1 1034 ? -11.495 -17.655 -8.034 1.00 96.62 1034 ILE A CA 1
ATOM 8071 C C . ILE A 1 1034 ? -11.269 -18.271 -9.413 1.00 96.62 1034 ILE A C 1
ATOM 8073 O O . ILE A 1 1034 ? -10.557 -17.689 -10.214 1.00 96.62 1034 ILE A O 1
ATOM 8077 N N . LYS A 1 1035 ? -11.873 -19.426 -9.707 1.00 95.31 1035 LYS A N 1
ATOM 8078 C CA . LYS A 1 1035 ? -11.674 -20.136 -10.989 1.00 95.31 1035 LYS A CA 1
ATOM 8079 C C . LYS A 1 1035 ? -12.398 -19.489 -12.171 1.00 95.31 1035 LYS A C 1
ATOM 8081 O O . LYS A 1 1035 ? -11.876 -19.448 -13.277 1.00 95.31 1035 LYS A O 1
ATOM 8086 N N . ASP A 1 1036 ? -13.610 -19.000 -11.925 1.00 96.00 1036 ASP A N 1
ATOM 8087 C CA . ASP A 1 1036 ? -14.423 -18.290 -12.911 1.00 96.00 1036 ASP A CA 1
ATOM 8088 C C . ASP A 1 1036 ? -14.879 -16.970 -12.300 1.00 96.00 1036 ASP A C 1
ATOM 8090 O O . ASP A 1 1036 ? -15.797 -16.920 -11.474 1.00 96.00 1036 ASP A O 1
ATOM 8094 N N . ILE A 1 1037 ? -14.220 -15.891 -12.714 1.00 95.38 1037 ILE A N 1
ATOM 8095 C CA . ILE A 1 1037 ? -14.524 -14.546 -12.249 1.00 95.38 1037 ILE A CA 1
ATOM 8096 C C . ILE A 1 1037 ? -15.954 -14.122 -12.593 1.00 95.38 1037 ILE A C 1
ATOM 8098 O O . ILE A 1 1037 ? -16.577 -13.412 -11.810 1.00 95.38 1037 ILE A O 1
ATOM 8102 N N . SER A 1 1038 ? -16.520 -14.561 -13.718 1.00 95.31 1038 SER A N 1
ATOM 8103 C CA . SER A 1 1038 ? -17.876 -14.175 -14.123 1.00 95.31 1038 SER A CA 1
ATOM 8104 C C . SER A 1 1038 ? -18.920 -14.829 -13.218 1.00 95.31 1038 SER A C 1
ATOM 8106 O O . SER A 1 1038 ? -19.779 -14.140 -12.660 1.00 95.31 1038 SER A O 1
ATOM 8108 N N . ALA A 1 1039 ? -18.810 -16.143 -13.004 1.00 96.81 1039 ALA A N 1
ATOM 8109 C CA . ALA A 1 1039 ? -19.696 -16.889 -12.111 1.00 96.81 1039 ALA A CA 1
ATOM 8110 C C . ALA A 1 1039 ? -19.543 -16.458 -10.641 1.00 96.81 1039 ALA A C 1
ATOM 8112 O O . ALA A 1 1039 ? -20.538 -16.293 -9.921 1.00 96.81 1039 ALA A O 1
ATOM 8113 N N . TYR A 1 1040 ? -18.306 -16.219 -10.198 1.00 97.19 1040 TYR A N 1
ATOM 8114 C CA . TYR A 1 1040 ? -18.019 -15.720 -8.857 1.00 97.19 1040 TYR A CA 1
ATOM 8115 C C . TYR A 1 1040 ? -18.620 -14.331 -8.628 1.00 97.19 1040 TYR A C 1
ATOM 8117 O O . TYR A 1 1040 ? -19.226 -14.099 -7.588 1.00 97.19 1040 TYR A O 1
ATOM 8125 N N . MET A 1 1041 ? -18.532 -13.422 -9.603 1.00 96.88 1041 MET A N 1
ATOM 8126 C CA . MET A 1 1041 ? -19.102 -12.077 -9.478 1.00 96.88 1041 MET A CA 1
ATOM 8127 C C . MET A 1 1041 ? -20.622 -12.101 -9.339 1.00 96.88 1041 MET A C 1
ATOM 8129 O O . MET A 1 1041 ? -21.164 -11.367 -8.516 1.00 96.88 1041 MET A O 1
ATOM 8133 N N . ASN A 1 1042 ? -21.309 -12.978 -10.076 1.00 97.38 1042 ASN A N 1
ATOM 8134 C CA . ASN A 1 1042 ? -22.752 -13.173 -9.914 1.00 97.38 1042 ASN A CA 1
ATOM 8135 C C . ASN A 1 1042 ? -23.092 -13.701 -8.512 1.00 97.38 1042 ASN A C 1
ATOM 8137 O O . ASN A 1 1042 ? -24.014 -13.204 -7.865 1.00 97.38 1042 ASN A O 1
ATOM 8141 N N . SER A 1 1043 ? -22.312 -14.668 -8.022 1.00 97.88 1043 SER A N 1
ATOM 8142 C CA . SER A 1 1043 ? -22.498 -15.264 -6.694 1.00 97.88 1043 SER A CA 1
ATOM 8143 C C . SER A 1 1043 ? -22.235 -14.260 -5.569 1.00 97.88 1043 SER A C 1
ATOM 8145 O O . SER A 1 1043 ? -23.033 -14.150 -4.640 1.00 97.88 1043 SER A O 1
ATOM 8147 N N . LEU A 1 1044 ? -21.146 -13.493 -5.664 1.00 98.12 1044 LEU A N 1
ATOM 8148 C CA . LEU A 1 1044 ? -20.762 -12.485 -4.681 1.00 98.12 1044 LEU A CA 1
ATOM 8149 C C . LEU A 1 1044 ? -21.773 -11.339 -4.634 1.00 98.12 1044 LEU A C 1
ATOM 8151 O O . LEU A 1 1044 ? -22.234 -10.994 -3.549 1.00 98.12 1044 LEU A O 1
ATOM 8155 N N . THR A 1 1045 ? -22.155 -10.779 -5.785 1.00 97.88 1045 THR A N 1
ATOM 8156 C CA . THR A 1 1045 ? -23.175 -9.721 -5.844 1.00 97.88 1045 THR A CA 1
ATOM 8157 C C . THR A 1 1045 ? -24.504 -10.222 -5.283 1.00 97.88 1045 THR A C 1
ATOM 8159 O O . THR A 1 1045 ? -25.068 -9.576 -4.405 1.00 97.88 1045 THR A O 1
ATOM 8162 N N . GLY A 1 1046 ? -24.951 -11.422 -5.673 1.00 98.00 1046 GLY A N 1
ATOM 8163 C CA . GLY A 1 1046 ? -26.170 -12.021 -5.126 1.00 98.00 1046 GLY A CA 1
ATOM 8164 C C . GLY A 1 1046 ? -26.109 -12.257 -3.611 1.00 98.00 1046 GLY A C 1
ATOM 8165 O O . GLY A 1 1046 ? -27.097 -12.037 -2.910 1.00 98.00 1046 GLY A O 1
ATOM 8166 N N . ALA A 1 1047 ? -24.952 -12.657 -3.074 1.00 98.25 1047 ALA A N 1
ATOM 8167 C CA . ALA A 1 1047 ? -24.752 -12.823 -1.634 1.00 98.25 1047 ALA A CA 1
ATOM 8168 C C . ALA A 1 1047 ? -24.754 -11.481 -0.881 1.00 98.25 1047 ALA A C 1
ATOM 8170 O O . ALA A 1 1047 ? -25.338 -11.397 0.203 1.00 98.25 1047 ALA A O 1
ATOM 8171 N N . ILE A 1 1048 ? -24.149 -10.432 -1.452 1.00 98.31 1048 ILE A N 1
ATOM 8172 C CA . ILE A 1 1048 ? -24.201 -9.066 -0.912 1.00 98.31 1048 ILE A CA 1
ATOM 8173 C C . ILE A 1 1048 ? -25.652 -8.573 -0.899 1.00 98.31 1048 ILE A C 1
ATOM 8175 O O . ILE A 1 1048 ? -26.135 -8.153 0.151 1.00 98.31 1048 ILE A O 1
ATOM 8179 N N . ASP A 1 1049 ? -26.372 -8.695 -2.014 1.00 97.00 1049 ASP A N 1
ATOM 8180 C CA . ASP A 1 1049 ? -27.770 -8.273 -2.124 1.00 97.00 1049 ASP A CA 1
ATOM 8181 C C . ASP A 1 1049 ? -28.658 -9.024 -1.128 1.00 97.00 1049 ASP A C 1
ATOM 8183 O O . ASP A 1 1049 ? -29.466 -8.417 -0.425 1.00 97.00 1049 ASP A O 1
ATOM 8187 N N . HIS A 1 1050 ? -28.480 -10.342 -1.000 1.00 97.81 1050 HIS A N 1
ATOM 8188 C CA . HIS A 1 1050 ? -29.207 -11.146 -0.022 1.00 97.81 1050 HIS A CA 1
ATOM 8189 C C . HIS A 1 1050 ? -28.924 -10.699 1.419 1.00 97.81 1050 HIS A C 1
ATOM 8191 O O . HIS A 1 1050 ? -29.861 -10.541 2.204 1.00 97.81 1050 HIS A O 1
ATOM 8197 N N . PHE A 1 1051 ? -27.659 -10.438 1.763 1.00 97.62 1051 PHE A N 1
ATOM 8198 C CA . PHE A 1 1051 ? -27.272 -9.933 3.081 1.00 97.62 1051 PHE A CA 1
ATOM 8199 C C . PHE A 1 1051 ? -27.872 -8.553 3.379 1.00 97.62 1051 PHE A C 1
ATOM 8201 O O . PHE A 1 1051 ? -28.426 -8.343 4.463 1.00 97.62 1051 PHE A O 1
ATOM 8208 N N . LEU A 1 1052 ? -27.807 -7.616 2.430 1.00 96.56 1052 LEU A N 1
ATOM 8209 C CA . LEU A 1 1052 ? -28.379 -6.283 2.604 1.00 96.56 1052 LEU A CA 1
ATOM 8210 C C . LEU A 1 1052 ? -29.910 -6.346 2.700 1.00 96.56 1052 LEU A C 1
ATOM 8212 O O . LEU A 1 1052 ? -30.483 -5.710 3.582 1.00 96.56 1052 LEU A O 1
ATOM 8216 N N . ASN A 1 1053 ? -30.575 -7.169 1.887 1.00 95.88 1053 ASN A N 1
ATOM 8217 C CA . ASN A 1 1053 ? -32.025 -7.376 1.955 1.00 95.88 1053 ASN A CA 1
ATOM 8218 C C . ASN A 1 1053 ? -32.461 -7.989 3.295 1.00 95.88 1053 ASN A C 1
ATOM 8220 O O . ASN A 1 1053 ? -33.390 -7.479 3.922 1.00 95.88 1053 ASN A O 1
ATOM 8224 N N . ALA A 1 1054 ? -31.762 -9.021 3.783 1.00 96.50 1054 ALA A N 1
ATOM 8225 C CA . ALA A 1 1054 ? -32.019 -9.604 5.103 1.00 96.50 1054 ALA A CA 1
ATOM 8226 C C . ALA A 1 1054 ? -31.812 -8.569 6.224 1.00 96.50 1054 ALA A C 1
ATOM 8228 O O . ALA A 1 1054 ? -32.621 -8.459 7.144 1.00 96.50 1054 ALA A O 1
ATOM 8229 N N . THR A 1 1055 ? -30.763 -7.748 6.115 1.00 95.94 1055 THR A N 1
ATOM 8230 C CA . THR A 1 1055 ? -30.487 -6.668 7.073 1.00 95.94 1055 THR A CA 1
ATOM 8231 C C . THR A 1 1055 ? -31.585 -5.599 7.047 1.00 95.94 1055 THR A C 1
ATOM 8233 O O . THR A 1 1055 ? -31.991 -5.110 8.102 1.00 95.94 1055 THR A O 1
ATOM 8236 N N . CYS A 1 1056 ? -32.101 -5.259 5.861 1.00 93.94 1056 CYS A N 1
ATOM 8237 C CA . CYS A 1 1056 ? -33.221 -4.335 5.697 1.00 93.94 1056 CYS A CA 1
ATOM 8238 C C . CYS A 1 1056 ? -34.500 -4.871 6.348 1.00 93.94 1056 CYS A C 1
ATOM 8240 O O . CYS A 1 1056 ? -35.191 -4.109 7.026 1.00 93.94 1056 CYS A O 1
ATOM 8242 N N . ALA A 1 1057 ? -34.792 -6.162 6.153 1.00 93.62 1057 ALA A N 1
ATOM 8243 C CA . ALA A 1 1057 ? -35.946 -6.836 6.742 1.00 93.62 1057 ALA A CA 1
ATOM 8244 C C . ALA A 1 1057 ? -35.878 -6.842 8.276 1.00 93.62 1057 ALA A C 1
ATOM 8246 O O . ALA A 1 1057 ? -36.885 -6.587 8.929 1.00 93.62 1057 ALA A O 1
ATOM 8247 N N . LEU A 1 1058 ? -34.681 -7.034 8.848 1.00 93.75 1058 LEU A N 1
ATOM 8248 C CA . LEU A 1 1058 ? -34.458 -6.873 10.284 1.00 93.75 1058 LEU A CA 1
ATOM 8249 C C . LEU A 1 1058 ? -34.718 -5.427 10.732 1.00 93.75 1058 LEU A C 1
ATOM 8251 O O . LEU A 1 1058 ? -35.491 -5.186 11.657 1.00 93.75 1058 LEU A O 1
ATOM 8255 N N . THR A 1 1059 ? -34.028 -4.453 10.128 1.00 91.38 1059 THR A N 1
ATOM 8256 C CA . THR A 1 1059 ? -34.320 -3.026 10.314 1.00 91.38 1059 THR A CA 1
ATOM 8257 C C . THR A 1 1059 ? -33.561 -2.138 9.312 1.00 91.38 1059 THR A C 1
ATOM 8259 O O . THR A 1 1059 ? -32.332 -2.218 9.220 1.00 91.38 1059 THR A O 1
ATOM 8262 N N . PRO A 1 1060 ? -34.225 -1.158 8.666 1.00 88.44 1060 PRO A N 1
ATOM 8263 C CA . PRO A 1 1060 ? -33.559 -0.186 7.790 1.00 88.44 1060 PRO A CA 1
ATOM 8264 C C . PRO A 1 1060 ? -32.534 0.726 8.489 1.00 88.44 1060 PRO A C 1
ATOM 8266 O O . PRO A 1 1060 ? -31.761 1.427 7.835 1.00 88.44 1060 PRO A O 1
ATOM 8269 N N . ARG A 1 1061 ? -32.504 0.752 9.830 1.00 88.31 1061 ARG A N 1
ATOM 8270 C CA . ARG A 1 1061 ? -31.601 1.617 10.614 1.00 88.31 1061 ARG A CA 1
ATOM 8271 C C . ARG A 1 1061 ? -30.121 1.281 10.419 1.00 88.31 1061 ARG A C 1
ATOM 8273 O O . ARG A 1 1061 ? -29.276 2.158 10.608 1.00 88.31 1061 ARG A O 1
ATOM 8280 N N . TRP A 1 1062 ? -29.799 0.051 10.018 1.00 90.00 1062 TRP A N 1
ATOM 8281 C CA . TRP A 1 1062 ? -28.427 -0.367 9.718 1.00 90.00 1062 TRP A CA 1
ATOM 8282 C C . TRP A 1 1062 ? -27.796 0.434 8.575 1.00 90.00 1062 TRP A C 1
ATOM 8284 O O . TRP A 1 1062 ? -26.601 0.722 8.620 1.00 90.00 1062 TRP A O 1
ATOM 8294 N N . PHE A 1 1063 ? -28.602 0.933 7.636 1.00 89.50 1063 PHE A N 1
ATOM 8295 C CA . PHE A 1 1063 ? -28.155 1.773 6.517 1.00 89.50 1063 PHE A CA 1
ATOM 8296 C C . PHE A 1 1063 ? -27.816 3.220 6.911 1.00 89.50 1063 PHE A C 1
ATOM 8298 O O . PHE A 1 1063 ? -27.587 4.081 6.067 1.00 89.50 1063 PHE A O 1
ATOM 8305 N N . ASN A 1 1064 ? -27.731 3.504 8.212 1.00 85.88 1064 ASN A N 1
ATOM 8306 C CA . ASN A 1 1064 ? -27.051 4.691 8.730 1.00 85.88 1064 ASN A CA 1
ATOM 8307 C C . ASN A 1 1064 ? -25.542 4.460 8.926 1.00 85.88 1064 ASN A C 1
ATOM 8309 O O . ASN A 1 1064 ? -24.811 5.413 9.197 1.00 85.88 1064 ASN A O 1
ATOM 8313 N N . LYS A 1 1065 ? -25.066 3.209 8.823 1.00 89.94 1065 LYS A N 1
ATOM 8314 C CA . LYS A 1 1065 ? -23.656 2.822 8.947 1.00 89.94 1065 LYS A CA 1
ATOM 8315 C C . LYS A 1 1065 ? -23.030 2.679 7.549 1.00 89.94 1065 LYS A C 1
ATOM 8317 O O . LYS A 1 1065 ? -23.308 1.696 6.869 1.00 89.94 1065 LYS A O 1
ATOM 8322 N N . PRO A 1 1066 ? -22.125 3.584 7.132 1.00 91.31 1066 PRO A N 1
ATOM 8323 C CA . PRO A 1 1066 ? -21.564 3.610 5.773 1.00 91.31 1066 PRO A CA 1
ATOM 8324 C C . PRO A 1 1066 ? -20.890 2.319 5.291 1.00 91.31 1066 PRO A C 1
ATOM 8326 O O . PRO A 1 1066 ? -20.893 2.050 4.095 1.00 91.31 1066 PRO A O 1
ATOM 8329 N N . LYS A 1 1067 ? -20.364 1.487 6.202 1.00 92.94 1067 LYS A N 1
ATOM 8330 C CA . LYS A 1 1067 ? -19.731 0.196 5.871 1.00 92.94 1067 LYS A CA 1
ATOM 8331 C C . LYS A 1 1067 ? -20.657 -0.744 5.075 1.00 92.94 1067 LYS A C 1
ATOM 8333 O O . LYS A 1 1067 ? -20.172 -1.468 4.216 1.00 92.94 1067 LYS A O 1
ATOM 8338 N N . PHE A 1 1068 ? -21.975 -0.673 5.294 1.00 95.06 1068 PHE A N 1
ATOM 8339 C CA . PHE A 1 1068 ? -22.964 -1.458 4.539 1.00 95.06 1068 PHE A CA 1
ATOM 8340 C C . PHE A 1 1068 ? -23.135 -0.999 3.082 1.00 95.06 1068 PHE A C 1
ATOM 8342 O O . PHE A 1 1068 ? -23.630 -1.766 2.271 1.00 95.06 1068 PHE A O 1
ATOM 8349 N N . HIS A 1 1069 ? -22.737 0.229 2.739 1.00 95.50 1069 HIS A N 1
ATOM 8350 C CA . HIS A 1 1069 ? -22.708 0.698 1.350 1.00 95.50 1069 HIS A CA 1
ATOM 8351 C C . HIS A 1 1069 ? -21.351 0.402 0.706 1.00 95.50 1069 HIS A C 1
ATOM 8353 O O . HIS A 1 1069 ? -21.288 -0.020 -0.440 1.00 95.50 1069 HIS A O 1
ATOM 8359 N N . ILE A 1 1070 ? -20.255 0.579 1.455 1.00 95.62 1070 ILE A N 1
ATOM 8360 C CA . ILE A 1 1070 ? -18.886 0.385 0.950 1.00 95.62 1070 ILE A CA 1
ATOM 8361 C C . ILE A 1 1070 ? -18.685 -1.023 0.365 1.00 95.62 1070 ILE A C 1
ATOM 8363 O O . ILE A 1 1070 ? -17.995 -1.165 -0.642 1.00 95.62 1070 ILE A O 1
ATOM 8367 N N . ILE A 1 1071 ? -19.330 -2.048 0.934 1.00 96.88 1071 ILE A N 1
ATOM 8368 C CA . ILE A 1 1071 ? -19.239 -3.426 0.430 1.00 96.88 1071 ILE A CA 1
ATOM 8369 C C . ILE A 1 1071 ? -19.753 -3.602 -1.010 1.00 96.88 1071 ILE A C 1
ATOM 8371 O O . ILE A 1 1071 ? -19.276 -4.494 -1.703 1.00 96.88 1071 ILE A O 1
ATOM 8375 N N . LEU A 1 1072 ? -20.637 -2.726 -1.505 1.00 97.50 1072 LEU A N 1
ATOM 8376 C CA . LEU A 1 1072 ? -21.111 -2.757 -2.897 1.00 97.50 1072 LEU A CA 1
ATOM 8377 C C . LEU A 1 1072 ? -19.970 -2.556 -3.909 1.00 97.50 1072 LEU A C 1
ATOM 8379 O O . LEU A 1 1072 ? -20.077 -2.982 -5.054 1.00 97.50 1072 LEU A O 1
ATOM 8383 N N . HIS A 1 1073 ? -18.861 -1.938 -3.492 1.00 97.88 1073 HIS A N 1
ATOM 8384 C CA . HIS A 1 1073 ? -17.682 -1.731 -4.335 1.00 97.88 1073 HIS A CA 1
ATOM 8385 C C . HIS A 1 1073 ? -16.716 -2.928 -4.346 1.00 97.88 1073 HIS A C 1
ATOM 8387 O O . HIS A 1 1073 ? -15.808 -2.970 -5.176 1.00 97.88 1073 HIS A O 1
ATOM 8393 N N . LEU A 1 1074 ? -16.895 -3.914 -3.458 1.00 97.94 1074 LEU A N 1
ATOM 8394 C CA . LEU A 1 1074 ? -15.995 -5.064 -3.342 1.00 97.94 1074 LEU A CA 1
ATOM 8395 C C . LEU A 1 1074 ? -15.890 -5.897 -4.638 1.00 97.94 1074 LEU A C 1
ATOM 8397 O O . LEU A 1 1074 ? -14.760 -6.204 -5.018 1.00 97.94 1074 LEU A O 1
ATOM 8401 N N . PRO A 1 1075 ? -16.985 -6.212 -5.367 1.00 97.62 1075 PRO A N 1
ATOM 8402 C CA . PRO A 1 1075 ? -16.891 -6.949 -6.630 1.00 97.62 1075 PRO A CA 1
ATOM 8403 C C . PRO A 1 1075 ? -15.990 -6.259 -7.666 1.00 97.62 1075 PRO A C 1
ATOM 8405 O O . PRO A 1 1075 ? -15.160 -6.902 -8.305 1.00 97.62 1075 PRO A O 1
ATOM 8408 N N . ALA A 1 1076 ? -16.102 -4.932 -7.801 1.00 96.94 1076 ALA A N 1
ATOM 8409 C CA . ALA A 1 1076 ? -15.263 -4.164 -8.720 1.00 96.94 1076 ALA A CA 1
ATOM 8410 C C . ALA A 1 1076 ? -13.783 -4.211 -8.308 1.00 96.94 1076 ALA A C 1
ATOM 8412 O O . ALA A 1 1076 ? -12.917 -4.427 -9.152 1.00 96.94 1076 ALA A O 1
ATOM 8413 N N . HIS A 1 1077 ? -13.489 -4.074 -7.014 1.00 97.88 1077 HIS A N 1
ATOM 8414 C CA . HIS A 1 1077 ? -12.116 -4.157 -6.519 1.00 97.88 1077 HIS A CA 1
ATOM 8415 C C . HIS A 1 1077 ? -11.510 -5.552 -6.677 1.00 97.88 1077 HIS A C 1
ATOM 8417 O O . HIS A 1 1077 ? -10.348 -5.642 -7.050 1.00 97.88 1077 HIS A O 1
ATOM 8423 N N . ILE A 1 1078 ? -12.275 -6.631 -6.485 1.00 97.94 1078 ILE A N 1
ATOM 8424 C CA . ILE A 1 1078 ? -11.757 -7.992 -6.694 1.00 97.94 1078 ILE A CA 1
ATOM 8425 C C . ILE A 1 1078 ? -11.357 -8.220 -8.159 1.00 97.94 1078 ILE A C 1
ATOM 8427 O O . ILE A 1 1078 ? -10.309 -8.802 -8.421 1.00 97.94 1078 ILE A O 1
ATOM 8431 N N . ARG A 1 1079 ? -12.131 -7.713 -9.131 1.00 96.69 1079 ARG A N 1
ATOM 8432 C CA . ARG A 1 1079 ? -11.722 -7.778 -10.549 1.00 96.69 1079 ARG A CA 1
ATOM 8433 C C . ARG A 1 1079 ? -10.409 -7.036 -10.808 1.00 96.69 1079 ARG A C 1
ATOM 8435 O O . ARG A 1 1079 ? -9.553 -7.524 -11.539 1.00 96.69 1079 ARG A O 1
ATOM 8442 N N . ARG A 1 1080 ? -10.244 -5.862 -10.193 1.00 96.94 1080 ARG A N 1
ATOM 8443 C CA . ARG A 1 1080 ? -9.070 -5.003 -10.398 1.00 96.94 1080 ARG A CA 1
ATOM 8444 C C . ARG A 1 1080 ? -7.818 -5.524 -9.699 1.00 96.94 1080 ARG A C 1
ATOM 8446 O O . ARG A 1 1080 ? -6.739 -5.428 -10.269 1.00 96.94 1080 ARG A O 1
ATOM 8453 N N . PHE A 1 1081 ? -7.952 -6.084 -8.503 1.00 97.25 1081 PHE A N 1
ATOM 8454 C CA . PHE A 1 1081 ? -6.833 -6.350 -7.593 1.00 97.25 1081 PHE A CA 1
ATOM 8455 C C . PHE A 1 1081 ? -6.594 -7.834 -7.285 1.00 97.25 1081 PHE A C 1
ATOM 8457 O O . PHE A 1 1081 ? -5.616 -8.156 -6.615 1.00 97.25 1081 PHE A O 1
ATOM 8464 N N . GLY A 1 1082 ? -7.461 -8.730 -7.762 1.00 95.88 1082 GLY A N 1
ATOM 8465 C CA . GLY A 1 1082 ? -7.464 -10.144 -7.385 1.00 95.88 1082 GLY A CA 1
ATOM 8466 C C . GLY A 1 1082 ? -8.327 -10.419 -6.142 1.00 95.88 1082 GLY A C 1
ATOM 8467 O O . GLY A 1 1082 ? -9.072 -9.544 -5.691 1.00 95.88 1082 GLY A O 1
ATOM 8468 N N . PRO A 1 1083 ? -8.274 -11.639 -5.575 1.00 96.25 1083 PRO A N 1
ATOM 8469 C CA . PRO A 1 1083 ? -9.085 -12.014 -4.416 1.00 96.25 1083 PRO A CA 1
ATOM 8470 C C . PRO A 1 1083 ? -8.928 -11.049 -3.236 1.00 96.25 1083 PRO A C 1
ATOM 8472 O O . PRO A 1 1083 ? -7.831 -10.560 -2.968 1.00 96.25 1083 PRO A O 1
ATOM 8475 N N . ALA A 1 1084 ? -10.004 -10.816 -2.476 1.00 95.69 1084 ALA A N 1
ATOM 8476 C CA . ALA A 1 1084 ? -10.022 -9.755 -1.463 1.00 95.69 1084 ALA A CA 1
ATOM 8477 C C . ALA A 1 1084 ? -8.993 -9.923 -0.336 1.00 95.69 1084 ALA A C 1
ATOM 8479 O O . ALA A 1 1084 ? -8.575 -8.945 0.281 1.00 95.69 1084 ALA A O 1
ATOM 8480 N N . MET A 1 1085 ? -8.538 -11.156 -0.108 1.00 91.62 1085 MET A N 1
ATOM 8481 C CA . MET A 1 1085 ? -7.451 -11.450 0.822 1.00 91.62 1085 MET A CA 1
ATOM 8482 C C . MET A 1 1085 ? -6.148 -10.718 0.479 1.00 91.62 1085 MET A C 1
ATOM 8484 O O . MET A 1 1085 ? -5.365 -10.457 1.384 1.00 91.62 1085 MET A O 1
ATOM 8488 N N . LEU A 1 1086 ? -5.891 -10.383 -0.789 1.00 93.81 1086 LEU A N 1
ATOM 8489 C CA . LEU A 1 1086 ? -4.664 -9.693 -1.205 1.00 93.81 1086 LEU A CA 1
ATOM 8490 C C . LEU A 1 1086 ? -4.569 -8.264 -0.659 1.00 93.81 1086 LEU A C 1
ATOM 8492 O O . LEU A 1 1086 ? -3.469 -7.790 -0.407 1.00 93.81 1086 LEU A O 1
ATOM 8496 N N . PHE A 1 1087 ? -5.704 -7.602 -0.428 1.00 93.50 1087 PHE A N 1
ATOM 8497 C CA . PHE A 1 1087 ? -5.767 -6.222 0.063 1.00 93.50 1087 PHE A CA 1
ATOM 8498 C C . PHE A 1 1087 ? -6.365 -6.102 1.476 1.00 93.50 1087 PHE A C 1
ATOM 8500 O O . PHE A 1 1087 ? -6.846 -5.036 1.861 1.00 93.50 1087 PHE A O 1
ATOM 8507 N N . ALA A 1 1088 ? -6.330 -7.185 2.256 1.00 89.56 1088 ALA A N 1
ATOM 8508 C CA . ALA A 1 1088 ? -6.601 -7.145 3.691 1.00 89.56 1088 ALA A CA 1
ATOM 8509 C C . ALA A 1 1088 ? -5.430 -6.496 4.449 1.00 89.56 1088 ALA A C 1
ATOM 8511 O O . ALA A 1 1088 ? -4.271 -6.718 4.099 1.00 89.56 1088 ALA A O 1
ATOM 8512 N N . THR A 1 1089 ? -5.711 -5.729 5.506 1.00 88.25 1089 THR A N 1
ATOM 8513 C CA . THR A 1 1089 ? -4.666 -5.008 6.265 1.00 88.25 1089 THR A CA 1
ATOM 8514 C C . THR A 1 1089 ? -4.088 -5.772 7.455 1.00 88.25 1089 THR A C 1
ATOM 8516 O O . THR A 1 1089 ? -3.153 -5.280 8.079 1.00 88.25 1089 THR A O 1
ATOM 8519 N N . GLU A 1 1090 ? -4.561 -6.991 7.739 1.00 84.62 1090 GLU A N 1
ATOM 8520 C CA . GLU A 1 1090 ? -4.145 -7.788 8.910 1.00 84.62 1090 GLU A CA 1
ATOM 8521 C C . GLU A 1 1090 ? -2.615 -7.944 9.032 1.00 84.62 1090 GLU A C 1
ATOM 8523 O O . GLU A 1 1090 ? -2.071 -7.763 10.122 1.00 84.62 1090 GLU A O 1
ATOM 8528 N N . GLY A 1 1091 ? -1.913 -8.231 7.926 1.00 82.69 1091 GLY A N 1
ATOM 8529 C CA . GLY A 1 1091 ? -0.450 -8.380 7.929 1.00 82.69 1091 GLY A CA 1
ATOM 8530 C C . GLY A 1 1091 ? 0.295 -7.067 8.196 1.00 82.69 1091 GLY A C 1
ATOM 8531 O O . GLY A 1 1091 ? 1.284 -7.039 8.923 1.00 82.69 1091 GLY A O 1
ATOM 8532 N N . PHE A 1 1092 ? -0.201 -5.946 7.666 1.00 87.06 1092 PHE A N 1
ATOM 8533 C CA . PHE A 1 1092 ? 0.368 -4.626 7.956 1.00 87.06 1092 PHE A CA 1
ATOM 8534 C C . PHE A 1 1092 ? 0.090 -4.186 9.399 1.00 87.06 1092 PHE A C 1
ATOM 8536 O O . PHE A 1 1092 ? 0.967 -3.631 10.063 1.00 87.06 1092 PHE A O 1
ATOM 8543 N N . GLU A 1 1093 ? -1.104 -4.473 9.917 1.00 84.38 1093 GLU A N 1
ATOM 8544 C CA . GLU A 1 1093 ? -1.484 -4.159 11.293 1.00 84.38 1093 GLU A CA 1
ATOM 8545 C C . GLU A 1 1093 ? -0.688 -4.961 12.324 1.00 84.38 1093 GLU A C 1
ATOM 8547 O O . GLU A 1 1093 ? -0.380 -4.426 13.392 1.00 84.38 1093 GLU A O 1
ATOM 8552 N N . SER A 1 1094 ? -0.304 -6.208 12.031 1.00 80.94 1094 SER A N 1
ATOM 8553 C CA . SER A 1 1094 ? 0.566 -6.972 12.935 1.00 80.94 1094 SER A CA 1
ATOM 8554 C C . SER A 1 1094 ? 1.949 -6.317 13.058 1.00 80.94 1094 SER A C 1
ATOM 8556 O O . SER A 1 1094 ? 2.488 -6.200 14.165 1.00 80.94 1094 SER A O 1
ATOM 8558 N N . PHE A 1 1095 ? 2.460 -5.738 11.965 1.00 83.88 1095 PHE A N 1
ATOM 8559 C CA . PHE A 1 1095 ? 3.731 -5.011 11.943 1.00 83.88 1095 PHE A CA 1
ATOM 8560 C C . PHE A 1 1095 ? 3.733 -3.751 12.830 1.00 83.88 1095 PHE A C 1
ATOM 8562 O O . PHE A 1 1095 ? 4.783 -3.327 13.327 1.00 83.88 1095 PHE A O 1
ATOM 8569 N N . ASN A 1 1096 ? 2.562 -3.176 13.137 1.00 83.00 1096 ASN A N 1
ATOM 8570 C CA . ASN A 1 1096 ? 2.453 -2.046 14.067 1.00 83.00 1096 ASN A CA 1
ATOM 8571 C C . ASN A 1 1096 ? 2.998 -2.367 15.470 1.00 83.00 1096 ASN A C 1
ATOM 8573 O O . ASN A 1 1096 ? 3.398 -1.448 16.192 1.00 83.00 1096 ASN A O 1
ATOM 8577 N N . ALA A 1 1097 ? 3.031 -3.642 15.877 1.00 80.62 1097 ALA A N 1
ATOM 8578 C CA . ALA A 1 1097 ? 3.656 -4.059 17.131 1.00 80.62 1097 ALA A CA 1
ATOM 8579 C C . ALA A 1 1097 ? 5.179 -3.827 17.124 1.00 80.62 1097 ALA A C 1
ATOM 8581 O O . ALA A 1 1097 ? 5.726 -3.361 18.126 1.00 80.62 1097 ALA A O 1
ATOM 8582 N N . VAL A 1 1098 ? 5.842 -4.057 15.985 1.00 82.75 1098 VAL A N 1
ATOM 8583 C CA . VAL A 1 1098 ? 7.289 -3.839 15.812 1.00 82.75 1098 VAL A CA 1
ATOM 8584 C C . VAL A 1 1098 ? 7.618 -2.345 15.866 1.00 82.75 1098 VAL A C 1
ATOM 8586 O O . VAL A 1 1098 ? 8.524 -1.936 16.590 1.00 82.75 1098 VAL A O 1
ATOM 8589 N N . ILE A 1 1099 ? 6.829 -1.507 15.180 1.00 85.88 1099 ILE A N 1
ATOM 8590 C CA . ILE A 1 1099 ? 6.954 -0.036 15.240 1.00 85.88 1099 ILE A CA 1
ATOM 8591 C C . ILE A 1 1099 ? 6.793 0.461 16.681 1.00 85.88 1099 ILE A C 1
ATOM 8593 O O . ILE A 1 1099 ? 7.572 1.286 17.163 1.00 85.88 1099 ILE A O 1
ATOM 8597 N N . ARG A 1 1100 ? 5.796 -0.069 17.398 1.00 85.56 1100 ARG A N 1
ATOM 8598 C CA . ARG A 1 1100 ? 5.539 0.290 18.794 1.00 85.56 1100 ARG A CA 1
ATOM 8599 C C . ARG A 1 1100 ? 6.693 -0.103 19.713 1.00 85.56 1100 ARG A C 1
ATOM 8601 O O . ARG A 1 1100 ? 7.035 0.687 20.586 1.00 85.56 1100 ARG A O 1
ATOM 8608 N N . SER A 1 1101 ? 7.292 -1.279 19.519 1.00 83.25 1101 SER A N 1
ATOM 8609 C CA . SER A 1 1101 ? 8.456 -1.730 20.293 1.00 83.25 1101 SER A CA 1
ATOM 8610 C C . SER A 1 1101 ? 9.625 -0.745 20.169 1.00 83.25 1101 SER A C 1
ATOM 8612 O O . SER A 1 1101 ? 10.130 -0.272 21.186 1.00 83.25 1101 SER A O 1
ATOM 8614 N N . HIS A 1 1102 ? 9.957 -0.313 18.948 1.00 83.81 1102 HIS A N 1
ATOM 8615 C CA . HIS A 1 1102 ? 10.975 0.723 18.716 1.00 83.81 1102 HIS A CA 1
ATOM 8616 C C . HIS A 1 1102 ? 10.627 2.068 19.348 1.00 83.81 1102 HIS A C 1
ATOM 8618 O O . HIS A 1 1102 ? 11.480 2.704 19.962 1.00 83.81 1102 HIS A O 1
ATOM 8624 N N . SER A 1 1103 ? 9.362 2.487 19.258 1.00 84.94 1103 SER A N 1
ATOM 8625 C CA . SER A 1 1103 ? 8.891 3.697 19.937 1.00 84.94 1103 SER A CA 1
ATOM 8626 C C . SER A 1 1103 ? 9.164 3.624 21.443 1.00 84.94 1103 SER A C 1
ATOM 8628 O O . SER A 1 1103 ? 9.763 4.549 21.985 1.00 84.94 1103 SER A O 1
ATOM 8630 N N . ILE A 1 1104 ? 8.785 2.525 22.111 1.00 82.69 1104 ILE A N 1
ATOM 8631 C CA . ILE A 1 1104 ? 8.932 2.327 23.569 1.00 82.69 1104 ILE A CA 1
ATOM 8632 C C . ILE A 1 1104 ? 10.393 2.384 24.026 1.00 82.69 1104 ILE A C 1
ATOM 8634 O O . ILE A 1 1104 ? 10.667 2.875 25.120 1.00 82.69 1104 ILE A O 1
ATOM 8638 N N . HIS A 1 1105 ? 11.317 1.866 23.216 1.00 77.12 1105 HIS A N 1
ATOM 8639 C CA . HIS A 1 1105 ? 12.739 1.802 23.557 1.00 77.12 1105 HIS A CA 1
ATOM 8640 C C . HIS A 1 1105 ? 13.548 3.018 23.073 1.00 77.12 1105 HIS A C 1
ATOM 8642 O O . HIS A 1 1105 ? 14.742 3.094 23.352 1.00 77.12 1105 HIS A O 1
ATOM 8648 N N . SER A 1 1106 ? 12.911 3.990 22.410 1.00 77.50 1106 SER A N 1
ATOM 8649 C CA . SER A 1 1106 ? 13.546 5.251 22.010 1.00 77.50 1106 SER A CA 1
ATOM 8650 C C . SER A 1 1106 ? 13.668 6.245 23.174 1.00 77.50 1106 SER A C 1
ATOM 8652 O O . SER A 1 1106 ? 12.959 6.169 24.177 1.00 77.50 1106 SER A O 1
ATOM 8654 N N . ASN A 1 1107 ? 14.526 7.259 23.023 1.00 78.62 1107 ASN A N 1
ATOM 8655 C CA . ASN A 1 1107 ? 14.615 8.369 23.982 1.00 78.62 1107 ASN A CA 1
ATOM 8656 C C . ASN A 1 1107 ? 13.447 9.377 23.857 1.00 78.62 1107 ASN A C 1
ATOM 8658 O O . ASN A 1 1107 ? 13.393 10.358 24.604 1.00 78.62 1107 ASN A O 1
ATOM 8662 N N . HIS A 1 1108 ? 12.538 9.149 22.900 1.00 79.12 1108 HIS A N 1
ATOM 8663 C CA . HIS A 1 1108 ? 11.368 9.962 22.569 1.00 79.12 1108 HIS A CA 1
ATOM 8664 C C . HIS A 1 1108 ? 11.637 11.432 22.189 1.00 79.12 1108 HIS A C 1
ATOM 8666 O O . HIS A 1 1108 ? 10.686 12.210 22.092 1.00 79.12 1108 HIS A O 1
ATOM 8672 N N . ARG A 1 1109 ? 12.892 11.836 21.943 1.00 83.38 1109 ARG A N 1
ATOM 8673 C CA . ARG A 1 1109 ? 13.231 13.200 21.494 1.00 83.38 1109 ARG A CA 1
ATOM 8674 C C . ARG A 1 1109 ? 12.937 13.397 20.011 1.00 83.38 1109 ARG A C 1
ATOM 8676 O O . ARG A 1 1109 ? 12.438 14.449 19.626 1.00 83.38 1109 ARG A O 1
ATOM 8683 N N . ALA A 1 1110 ? 13.215 12.380 19.195 1.00 85.38 1110 ALA A N 1
ATOM 8684 C CA . ALA A 1 1110 ? 12.925 12.374 17.764 1.00 85.38 1110 ALA A CA 1
ATOM 8685 C C . ALA A 1 1110 ? 12.391 10.996 17.318 1.00 85.38 1110 ALA A C 1
ATOM 8687 O O . ALA A 1 1110 ? 13.091 10.279 16.601 1.00 85.38 1110 ALA A O 1
ATOM 8688 N N . PRO A 1 1111 ? 11.150 10.615 17.701 1.00 89.12 1111 PRO A N 1
ATOM 8689 C CA . PRO A 1 1111 ? 10.615 9.270 17.452 1.00 89.12 1111 PRO A CA 1
ATOM 8690 C C . PRO A 1 1111 ? 10.687 8.839 15.984 1.00 89.12 1111 PRO A C 1
ATOM 8692 O O . PRO A 1 1111 ? 11.064 7.711 15.692 1.00 89.12 1111 PRO A O 1
ATOM 8695 N N . SER A 1 1112 ? 10.396 9.756 15.054 1.00 92.31 1112 SER A N 1
ATOM 8696 C CA . SER A 1 1112 ? 10.486 9.496 13.611 1.00 92.31 1112 SER A CA 1
ATOM 8697 C C . SER A 1 1112 ? 11.888 9.040 13.183 1.00 92.31 1112 SER A C 1
ATOM 8699 O O . SER A 1 1112 ? 12.019 8.048 12.470 1.00 92.31 1112 SER A O 1
ATOM 8701 N N . ARG A 1 1113 ? 12.936 9.722 13.667 1.00 92.75 1113 ARG A N 1
ATOM 8702 C CA . ARG A 1 1113 ? 14.339 9.405 13.365 1.00 92.75 1113 ARG A CA 1
ATOM 8703 C C . ARG A 1 1113 ? 14.744 8.068 13.963 1.00 92.75 1113 ARG A C 1
ATOM 8705 O O . ARG A 1 1113 ? 15.293 7.225 13.265 1.00 92.75 1113 ARG A O 1
ATOM 8712 N N . ASP A 1 1114 ? 14.488 7.904 15.257 1.00 90.69 1114 ASP A N 1
ATOM 8713 C CA . ASP A 1 1114 ? 14.985 6.763 16.020 1.00 90.69 1114 ASP A CA 1
ATOM 8714 C C . ASP A 1 1114 ? 14.311 5.464 15.540 1.00 90.69 1114 ASP A C 1
ATOM 8716 O O . ASP A 1 1114 ? 14.985 4.454 15.343 1.00 90.69 1114 ASP A O 1
ATOM 8720 N N . ILE A 1 1115 ? 13.003 5.506 15.240 1.00 91.56 1115 ILE A N 1
ATOM 8721 C CA . ILE A 1 1115 ? 12.284 4.363 14.662 1.00 91.56 1115 ILE A CA 1
ATOM 8722 C C . ILE A 1 1115 ? 12.767 4.077 13.235 1.00 91.56 1115 ILE A C 1
ATOM 8724 O O . ILE A 1 1115 ? 12.993 2.915 12.904 1.00 91.56 1115 ILE A O 1
ATOM 8728 N N . ALA A 1 1116 ? 12.957 5.097 12.389 1.00 93.62 1116 ALA A N 1
ATOM 8729 C CA . ALA A 1 1116 ? 13.459 4.891 11.027 1.00 93.62 1116 ALA A CA 1
ATOM 8730 C C . ALA A 1 1116 ? 14.847 4.227 11.023 1.00 93.62 1116 ALA A C 1
ATOM 8732 O O . ALA A 1 1116 ? 15.048 3.243 10.308 1.00 93.62 1116 ALA A O 1
ATOM 8733 N N . ALA A 1 1117 ? 15.754 4.694 11.887 1.00 91.75 1117 ALA A N 1
ATOM 8734 C CA . ALA A 1 1117 ? 17.087 4.123 12.057 1.00 91.75 1117 ALA A CA 1
ATOM 8735 C C . ALA A 1 1117 ? 17.036 2.672 12.569 1.00 91.75 1117 ALA A C 1
ATOM 8737 O O . ALA A 1 1117 ? 17.679 1.797 11.987 1.00 91.75 1117 ALA A O 1
ATOM 8738 N N . GLY A 1 1118 ? 16.225 2.390 13.596 1.00 90.62 1118 GLY A N 1
ATOM 8739 C CA . GLY A 1 1118 ? 16.039 1.030 14.113 1.00 90.62 1118 GLY A CA 1
ATOM 8740 C C . GLY A 1 1118 ? 15.466 0.073 13.063 1.00 90.62 1118 GLY A C 1
ATOM 8741 O O . GLY A 1 1118 ? 15.938 -1.053 12.903 1.00 90.62 1118 GLY A O 1
ATOM 8742 N N . MET A 1 1119 ? 14.500 0.534 12.264 1.00 91.88 1119 MET A N 1
ATOM 8743 C CA . MET A 1 1119 ? 13.946 -0.247 11.154 1.00 91.88 1119 MET A CA 1
ATOM 8744 C C . MET A 1 1119 ? 14.958 -0.470 10.027 1.00 91.88 1119 MET A C 1
ATOM 8746 O O . MET A 1 1119 ? 14.984 -1.546 9.430 1.00 91.88 1119 MET A O 1
ATOM 8750 N N . ALA A 1 1120 ? 15.818 0.508 9.750 1.00 93.38 1120 ALA A N 1
ATOM 8751 C CA . ALA A 1 1120 ? 16.878 0.371 8.760 1.00 93.38 1120 ALA A CA 1
ATOM 8752 C C . ALA A 1 1120 ? 17.956 -0.644 9.189 1.00 93.38 1120 ALA A C 1
ATOM 8754 O O . ALA A 1 1120 ? 18.465 -1.390 8.349 1.00 93.38 1120 ALA A O 1
ATOM 8755 N N . GLN A 1 1121 ? 18.271 -0.712 10.486 1.00 91.50 1121 GLN A N 1
ATOM 8756 C CA . GLN A 1 1121 ? 19.163 -1.725 11.063 1.00 91.50 1121 GLN A CA 1
ATOM 8757 C C . GLN A 1 1121 ? 18.530 -3.123 11.014 1.00 91.50 1121 GLN A C 1
ATOM 8759 O O . GLN A 1 1121 ? 19.178 -4.080 10.591 1.00 91.50 1121 GLN A O 1
ATOM 8764 N N . HIS A 1 1122 ? 17.242 -3.240 11.354 1.00 89.06 1122 HIS A N 1
ATOM 8765 C CA . HIS A 1 1122 ? 16.496 -4.495 11.212 1.00 89.06 1122 HIS A CA 1
ATOM 8766 C C . HIS A 1 1122 ? 16.493 -4.996 9.765 1.00 89.06 1122 HIS A C 1
ATOM 8768 O O . HIS A 1 1122 ? 16.737 -6.178 9.514 1.00 89.06 1122 HIS A O 1
ATOM 8774 N N . ASN A 1 1123 ? 16.253 -4.103 8.799 1.00 91.31 1123 ASN A N 1
ATOM 8775 C CA . ASN A 1 1123 ? 16.240 -4.473 7.388 1.00 91.31 1123 ASN A CA 1
ATOM 8776 C C . ASN A 1 1123 ? 17.623 -4.940 6.907 1.00 91.31 1123 ASN A C 1
ATOM 8778 O O . ASN A 1 1123 ? 17.702 -5.900 6.144 1.00 91.31 1123 ASN A O 1
ATOM 8782 N N . ARG A 1 1124 ? 18.712 -4.337 7.408 1.00 93.06 1124 ARG A N 1
ATOM 8783 C CA . ARG A 1 1124 ? 20.089 -4.784 7.141 1.00 93.06 1124 ARG A CA 1
ATOM 8784 C C . ARG A 1 1124 ? 20.321 -6.217 7.615 1.00 93.06 1124 ARG A C 1
ATOM 8786 O O . ARG A 1 1124 ? 20.780 -7.047 6.834 1.00 93.06 1124 ARG A O 1
ATOM 8793 N N . VAL A 1 1125 ? 19.986 -6.523 8.871 1.00 90.94 1125 VAL A N 1
ATOM 8794 C CA . VAL A 1 1125 ? 20.137 -7.884 9.419 1.00 90.94 1125 VAL A CA 1
ATOM 8795 C C . VAL A 1 1125 ? 19.285 -8.874 8.631 1.00 90.94 1125 VAL A C 1
ATOM 8797 O O . VAL A 1 1125 ? 19.784 -9.927 8.236 1.00 90.94 1125 VAL A O 1
ATOM 8800 N N . ARG A 1 1126 ? 18.033 -8.516 8.319 1.00 90.31 1126 ARG A N 1
ATOM 8801 C CA . ARG A 1 1126 ? 17.154 -9.321 7.460 1.00 90.31 1126 ARG A CA 1
ATOM 8802 C C . ARG A 1 1126 ? 17.803 -9.608 6.103 1.00 90.31 1126 ARG A C 1
ATOM 8804 O O . ARG A 1 1126 ? 17.825 -10.766 5.692 1.00 90.31 1126 ARG A O 1
ATOM 8811 N N . HIS A 1 1127 ? 18.315 -8.589 5.414 1.00 91.94 1127 HIS A N 1
ATOM 8812 C CA . HIS A 1 1127 ? 18.937 -8.719 4.092 1.00 91.94 1127 HIS A CA 1
ATOM 8813 C C . HIS A 1 1127 ? 20.160 -9.643 4.131 1.00 91.94 1127 HIS A C 1
ATOM 8815 O O . HIS A 1 1127 ? 20.220 -10.630 3.396 1.00 91.94 1127 HIS A O 1
ATOM 8821 N N . LEU A 1 1128 ? 21.085 -9.394 5.064 1.00 91.56 1128 LEU A N 1
ATOM 8822 C CA . LEU A 1 1128 ? 22.309 -10.185 5.221 1.00 91.56 1128 LEU A CA 1
ATOM 8823 C C . LEU A 1 1128 ? 22.006 -11.647 5.566 1.00 91.56 1128 LEU A C 1
ATOM 8825 O O . LEU A 1 1128 ? 22.486 -12.552 4.888 1.00 91.56 1128 LEU A O 1
ATOM 8829 N N . LEU A 1 1129 ? 21.151 -11.899 6.561 1.00 89.00 1129 LEU A N 1
ATOM 8830 C CA . LEU A 1 1129 ? 20.782 -13.258 6.981 1.00 89.00 1129 LEU A CA 1
ATOM 8831 C C . LEU A 1 1129 ? 19.884 -13.989 5.976 1.00 89.00 1129 LEU A C 1
ATOM 8833 O O . LEU A 1 1129 ? 19.585 -15.170 6.143 1.00 89.00 1129 LEU A O 1
ATOM 8837 N N . SER A 1 1130 ? 19.462 -13.315 4.912 1.00 88.44 1130 SER A N 1
ATOM 8838 C CA . SER A 1 1130 ? 18.771 -13.949 3.791 1.00 88.44 1130 SER A CA 1
ATOM 8839 C C . SER A 1 1130 ? 19.721 -14.395 2.686 1.00 88.44 1130 SER A C 1
ATOM 8841 O O . SER A 1 1130 ? 19.259 -14.968 1.708 1.00 88.44 1130 SER A O 1
ATOM 8843 N N . GLY A 1 1131 ? 21.031 -14.168 2.835 1.00 90.50 1131 GLY A N 1
ATOM 8844 C CA . GLY A 1 1131 ? 21.997 -14.372 1.757 1.00 90.50 1131 GLY A CA 1
ATOM 8845 C C . GLY A 1 1131 ? 21.970 -13.246 0.722 1.00 90.50 1131 GLY A C 1
ATOM 8846 O O . GLY A 1 1131 ? 22.405 -13.450 -0.408 1.00 90.50 1131 GLY A O 1
ATOM 8847 N N . GLY A 1 1132 ? 21.413 -12.085 1.082 1.00 92.62 1132 GLY A N 1
ATOM 8848 C CA . GLY A 1 1132 ? 21.250 -10.951 0.185 1.00 92.62 1132 GLY A CA 1
ATOM 8849 C C . GLY A 1 1132 ? 22.581 -10.409 -0.327 1.00 92.62 1132 GLY A C 1
ATOM 8850 O O . GLY A 1 1132 ? 23.560 -10.310 0.418 1.00 92.62 1132 GLY A O 1
ATOM 8851 N N . TRP A 1 1133 ? 22.606 -10.039 -1.606 1.00 93.44 1133 TRP A N 1
ATOM 8852 C CA . TRP A 1 1133 ? 23.766 -9.405 -2.227 1.00 93.44 1133 TRP A CA 1
ATOM 8853 C C . TRP A 1 1133 ? 23.784 -7.905 -1.931 1.00 93.44 1133 TRP A C 1
ATOM 8855 O O . TRP A 1 1133 ? 22.746 -7.243 -1.891 1.00 93.44 1133 TRP A O 1
ATOM 8865 N N . PHE A 1 1134 ? 24.963 -7.339 -1.725 1.00 91.38 1134 PHE A N 1
ATOM 8866 C CA . PHE A 1 1134 ? 25.157 -5.909 -1.526 1.00 91.38 1134 PHE A CA 1
ATOM 8867 C C . PHE A 1 1134 ? 26.424 -5.440 -2.237 1.00 91.38 1134 PHE A C 1
ATOM 8869 O O . PHE A 1 1134 ? 27.324 -6.222 -2.555 1.00 91.38 1134 PHE A O 1
ATOM 8876 N N . ARG A 1 1135 ? 26.459 -4.145 -2.543 1.00 86.38 1135 ARG A N 1
ATOM 8877 C CA . ARG A 1 1135 ? 27.539 -3.539 -3.315 1.00 86.38 1135 ARG A CA 1
ATOM 8878 C C . ARG A 1 1135 ? 28.750 -3.281 -2.419 1.00 86.38 1135 ARG A C 1
ATOM 8880 O O . ARG A 1 1135 ? 28.624 -2.634 -1.382 1.00 86.38 1135 ARG A O 1
ATOM 8887 N N . MET A 1 1136 ? 29.926 -3.673 -2.892 1.00 83.50 1136 MET A N 1
ATOM 8888 C CA . MET A 1 1136 ? 31.202 -3.289 -2.300 1.00 83.50 1136 MET A CA 1
ATOM 8889 C C . MET A 1 1136 ? 31.688 -1.932 -2.852 1.00 83.50 1136 MET A C 1
ATOM 8891 O O . MET A 1 1136 ? 31.531 -1.650 -4.048 1.00 83.50 1136 MET A O 1
ATOM 8895 N N . PRO A 1 1137 ? 32.253 -1.048 -2.011 1.00 71.44 1137 PRO A N 1
ATOM 8896 C CA . PRO A 1 1137 ? 32.992 0.126 -2.477 1.00 71.44 1137 PRO A CA 1
ATOM 8897 C C . PRO A 1 1137 ? 34.210 -0.300 -3.309 1.00 71.44 1137 PRO A C 1
ATOM 8899 O O . PRO A 1 1137 ? 34.820 -1.323 -2.996 1.00 71.44 1137 PRO A O 1
ATOM 8902 N N . ARG A 1 1138 ? 34.606 0.471 -4.334 1.00 64.06 1138 ARG A N 1
ATOM 8903 C CA . ARG A 1 1138 ? 35.903 0.231 -4.984 1.00 64.06 1138 ARG A CA 1
ATOM 8904 C C . ARG A 1 1138 ? 37.027 0.696 -4.057 1.00 64.06 1138 ARG A C 1
ATOM 8906 O O . ARG A 1 1138 ? 36.907 1.722 -3.388 1.00 64.06 1138 ARG A O 1
ATOM 8913 N N . VAL A 1 1139 ? 38.114 -0.073 -4.024 1.00 54.22 1139 VAL A N 1
ATOM 8914 C CA . VAL A 1 1139 ? 39.379 0.312 -3.386 1.00 54.22 1139 VAL A CA 1
ATOM 8915 C C . VAL A 1 1139 ? 40.381 0.564 -4.508 1.00 54.22 1139 VAL A C 1
ATOM 8917 O O . VAL A 1 1139 ? 40.931 -0.380 -5.072 1.00 54.22 1139 VAL A O 1
ATOM 8920 N N . SER A 1 1140 ? 40.620 1.825 -4.853 1.00 43.25 1140 SER A N 1
ATOM 8921 C CA . SER A 1 1140 ? 41.632 2.215 -5.844 1.00 43.25 1140 SER A CA 1
ATOM 8922 C C . SER A 1 1140 ? 42.751 2.991 -5.152 1.00 43.25 1140 SER A C 1
ATOM 8924 O O . SER A 1 1140 ? 42.509 4.008 -4.511 1.00 43.25 1140 SER A O 1
ATOM 8926 N N . ALA A 1 1141 ? 43.988 2.488 -5.245 1.00 35.62 1141 ALA A N 1
ATOM 8927 C CA . ALA A 1 1141 ? 45.195 3.105 -4.670 1.00 35.62 1141 ALA A CA 1
ATOM 8928 C C . ALA A 1 1141 ? 45.123 3.427 -3.156 1.00 35.62 1141 ALA A C 1
ATOM 8930 O O . ALA A 1 1141 ? 45.712 4.397 -2.688 1.00 35.62 1141 ALA A O 1
ATOM 8931 N N . GLY A 1 1142 ? 44.407 2.613 -2.371 1.00 40.31 1142 GLY A N 1
ATOM 8932 C CA . GLY A 1 1142 ? 44.260 2.821 -0.924 1.00 40.31 1142 GLY A CA 1
ATOM 8933 C C . GLY A 1 1142 ? 43.260 3.917 -0.532 1.00 40.31 1142 GLY A C 1
ATOM 8934 O O . GLY A 1 1142 ? 43.061 4.136 0.662 1.00 40.31 1142 GLY A O 1
ATOM 8935 N N . CYS A 1 1143 ? 42.596 4.549 -1.507 1.00 37.84 1143 CYS A N 1
ATOM 8936 C CA . CYS A 1 1143 ? 41.446 5.417 -1.289 1.00 37.84 1143 CYS A CA 1
ATOM 8937 C C . CYS A 1 1143 ? 40.159 4.673 -1.683 1.00 37.84 1143 CYS A C 1
ATOM 8939 O O . CYS A 1 1143 ? 40.108 3.959 -2.688 1.00 37.84 1143 CYS A O 1
ATOM 8941 N N . LEU A 1 1144 ? 39.132 4.789 -0.844 1.00 47.59 1144 LEU A N 1
ATOM 8942 C CA . LEU A 1 1144 ? 37.781 4.324 -1.166 1.00 47.59 1144 LEU A CA 1
ATOM 8943 C C . LEU A 1 1144 ? 37.117 5.371 -2.063 1.00 47.59 1144 LEU A C 1
ATOM 8945 O O . LEU A 1 1144 ? 37.500 6.529 -1.963 1.00 47.59 1144 LEU A O 1
ATOM 8949 N N . ASP A 1 1145 ? 36.128 4.984 -2.878 1.00 47.69 1145 ASP A N 1
ATOM 8950 C CA . ASP A 1 1145 ? 35.289 5.913 -3.661 1.00 47.69 1145 ASP A CA 1
ATOM 8951 C C . ASP A 1 1145 ? 34.755 7.078 -2.784 1.00 47.69 1145 ASP A C 1
ATOM 8953 O O . ASP A 1 1145 ? 33.669 6.987 -2.201 1.00 47.69 1145 ASP A O 1
ATOM 8957 N N . GLU A 1 1146 ? 35.503 8.174 -2.669 1.00 44.41 1146 GLU A N 1
ATOM 8958 C CA . GLU A 1 1146 ? 34.986 9.479 -2.283 1.00 44.41 1146 GLU A CA 1
ATOM 8959 C C . GLU A 1 1146 ? 34.454 10.089 -3.575 1.00 44.41 1146 GLU A C 1
ATOM 8961 O O . GLU A 1 1146 ? 35.171 10.270 -4.555 1.00 44.41 1146 GLU A O 1
ATOM 8966 N N . VAL A 1 1147 ? 33.139 10.275 -3.632 1.00 42.31 1147 VAL A N 1
ATOM 8967 C CA . VAL A 1 1147 ? 32.503 10.922 -4.775 1.00 42.31 1147 VAL A CA 1
ATOM 8968 C C . VAL A 1 1147 ? 32.885 12.397 -4.685 1.00 42.31 1147 VAL A C 1
ATOM 8970 O O . VAL A 1 1147 ? 32.304 13.097 -3.862 1.00 42.31 1147 VAL A O 1
ATOM 8973 N N . ASP A 1 1148 ? 33.846 12.847 -5.496 1.00 36.44 1148 ASP A N 1
ATOM 8974 C CA . ASP A 1 1148 ? 34.239 14.258 -5.595 1.00 36.44 1148 ASP A CA 1
ATOM 8975 C C . ASP A 1 1148 ? 32.995 15.142 -5.802 1.00 36.44 1148 ASP A C 1
ATOM 8977 O O . ASP A 1 1148 ? 32.313 15.065 -6.835 1.00 36.44 1148 ASP A O 1
ATOM 8981 N N . GLU A 1 1149 ? 32.676 15.974 -4.804 1.00 38.94 1149 GLU A N 1
ATOM 8982 C CA . GLU A 1 1149 ? 31.543 16.911 -4.833 1.00 38.94 1149 GLU A CA 1
ATOM 8983 C C . GLU A 1 1149 ? 31.731 18.025 -5.883 1.00 38.94 1149 GLU A C 1
ATOM 8985 O O . GLU A 1 1149 ? 30.748 18.593 -6.356 1.00 38.94 1149 GLU A O 1
ATOM 8990 N N . GLU A 1 1150 ? 32.961 18.283 -6.341 1.00 32.53 1150 GLU A N 1
ATOM 8991 C CA . GLU A 1 1150 ? 33.284 19.380 -7.270 1.00 32.53 1150 GLU A CA 1
ATOM 8992 C C . GLU A 1 1150 ? 32.875 19.125 -8.733 1.00 32.53 1150 GLU A C 1
ATOM 8994 O O . GLU A 1 1150 ? 32.746 20.062 -9.516 1.00 32.53 1150 GLU A O 1
ATOM 8999 N N . SER A 1 1151 ? 32.571 17.882 -9.124 1.00 34.09 1151 SER A N 1
ATOM 9000 C CA . SER A 1 1151 ? 32.093 17.562 -10.488 1.00 34.09 1151 SER A CA 1
ATOM 9001 C C . SER A 1 1151 ? 30.577 17.776 -10.687 1.00 34.09 1151 SER A C 1
ATOM 9003 O O . SER A 1 1151 ? 30.014 17.436 -11.731 1.00 34.09 1151 SER A O 1
ATOM 9005 N N . SER A 1 1152 ? 29.890 18.331 -9.679 1.00 38.50 1152 SER A N 1
ATOM 9006 C CA . SER A 1 1152 ? 28.426 18.378 -9.555 1.00 38.50 1152 SER A CA 1
ATOM 9007 C C . SER A 1 1152 ? 27.686 19.282 -10.558 1.00 38.50 1152 SER A C 1
ATOM 9009 O O . SER A 1 1152 ? 26.459 19.192 -10.639 1.00 38.50 1152 SER A O 1
ATOM 9011 N N . GLU A 1 1153 ? 28.350 20.137 -11.337 1.00 34.56 1153 GLU A N 1
ATOM 9012 C CA . GLU A 1 1153 ? 27.633 21.168 -12.110 1.00 34.56 1153 GLU A CA 1
ATOM 9013 C C . GLU A 1 1153 ? 27.166 20.743 -13.511 1.00 34.56 1153 GLU A C 1
ATOM 9015 O O . GLU A 1 1153 ? 26.208 21.314 -14.024 1.00 34.56 1153 GLU A O 1
ATOM 9020 N N . THR A 1 1154 ? 27.759 19.727 -14.149 1.00 34.44 1154 THR A N 1
ATOM 9021 C CA . THR A 1 1154 ? 27.495 19.464 -15.584 1.00 34.44 1154 THR A CA 1
ATOM 9022 C C . THR A 1 1154 ? 26.457 18.371 -15.880 1.00 34.44 1154 THR A C 1
ATOM 9024 O O . THR A 1 1154 ? 25.796 18.449 -16.913 1.00 34.44 1154 THR A O 1
ATOM 9027 N N . LEU A 1 1155 ? 26.224 17.404 -14.977 1.00 36.44 1155 LEU A N 1
ATOM 9028 C CA . LEU A 1 1155 ? 25.197 16.343 -15.130 1.00 36.44 1155 LEU A CA 1
ATOM 9029 C C . LEU A 1 1155 ? 23.932 16.555 -14.269 1.00 36.44 1155 LEU A C 1
ATOM 9031 O O . LEU A 1 1155 ? 22.884 15.976 -14.555 1.00 36.44 1155 LEU A O 1
ATOM 9035 N N . SER A 1 1156 ? 24.004 17.424 -13.254 1.00 35.66 1156 SER A N 1
ATOM 9036 C CA . SER A 1 1156 ? 22.877 17.831 -12.389 1.00 35.66 1156 SER A CA 1
ATOM 9037 C C . SER A 1 1156 ? 21.789 18.614 -13.146 1.00 35.66 1156 SER A C 1
ATOM 9039 O O . SER A 1 1156 ? 20.603 18.549 -12.810 1.00 35.66 1156 SER A O 1
ATOM 9041 N N . ASN A 1 1157 ? 22.166 19.288 -14.237 1.00 37.81 1157 ASN A N 1
ATOM 9042 C CA . ASN A 1 1157 ? 21.307 20.241 -14.944 1.00 37.81 1157 ASN A CA 1
ATOM 9043 C C . ASN A 1 1157 ? 20.138 19.617 -15.730 1.00 37.81 1157 ASN A C 1
ATOM 9045 O O . ASN A 1 1157 ? 19.284 20.357 -16.210 1.00 37.81 1157 ASN A O 1
ATOM 9049 N N . ALA A 1 1158 ? 20.055 18.285 -15.851 1.00 37.91 1158 ALA A N 1
ATOM 9050 C CA . ALA A 1 1158 ? 18.976 17.621 -16.592 1.00 37.91 1158 ALA A CA 1
ATOM 9051 C C . ALA A 1 1158 ? 17.863 17.006 -15.714 1.00 37.91 1158 ALA A C 1
ATOM 9053 O O . ALA A 1 1158 ? 16.773 16.755 -16.227 1.00 37.91 1158 ALA A O 1
ATOM 9054 N N . LEU A 1 1159 ? 18.104 16.719 -14.422 1.00 43.25 1159 LEU A N 1
ATOM 9055 C CA . LEU A 1 1159 ? 17.222 15.831 -13.630 1.00 43.25 1159 LEU A CA 1
ATOM 9056 C C . LEU A 1 1159 ? 16.881 16.289 -12.198 1.00 43.25 1159 LEU A C 1
ATOM 9058 O O . LEU A 1 1159 ? 16.079 15.610 -11.547 1.00 43.25 1159 LEU A O 1
ATOM 9062 N N . GLY A 1 1160 ? 17.413 17.422 -11.727 1.00 48.94 1160 GLY A N 1
ATOM 9063 C CA . GLY A 1 1160 ? 17.202 17.928 -10.363 1.00 48.94 1160 GLY A CA 1
ATOM 9064 C C . GLY A 1 1160 ? 17.908 17.086 -9.279 1.00 48.94 1160 GLY A C 1
ATOM 9065 O O . GLY A 1 1160 ? 18.233 15.918 -9.508 1.00 48.94 1160 GLY A O 1
ATOM 9066 N N . PRO A 1 1161 ? 18.179 17.644 -8.085 1.00 56.62 1161 PRO A N 1
ATOM 9067 C CA . PRO A 1 1161 ? 18.901 16.930 -7.034 1.00 56.62 1161 PRO A CA 1
ATOM 9068 C C . PRO A 1 1161 ? 18.010 15.864 -6.369 1.00 56.62 1161 PRO A C 1
ATOM 9070 O O . PRO A 1 1161 ? 17.163 16.177 -5.534 1.00 56.62 1161 PRO A O 1
ATOM 9073 N N . THR A 1 1162 ? 18.207 14.589 -6.719 1.00 68.06 1162 THR A N 1
ATOM 9074 C CA . THR A 1 1162 ? 17.562 13.452 -6.029 1.00 68.06 1162 THR A CA 1
ATOM 9075 C C . THR A 1 1162 ? 18.038 13.343 -4.576 1.00 68.06 1162 THR A C 1
ATOM 9077 O O . THR A 1 1162 ? 19.237 13.401 -4.284 1.00 68.06 1162 THR A O 1
ATOM 9080 N N . ARG A 1 1163 ? 17.096 13.155 -3.640 1.00 79.81 1163 ARG A N 1
ATOM 9081 C CA . ARG A 1 1163 ? 17.404 12.993 -2.205 1.00 79.81 1163 ARG A CA 1
ATOM 9082 C C . ARG A 1 1163 ? 17.884 11.586 -1.850 1.00 79.81 1163 ARG A C 1
ATOM 9084 O O . ARG A 1 1163 ? 18.581 11.438 -0.847 1.00 79.81 1163 ARG A O 1
ATOM 9091 N N . SER A 1 1164 ? 17.552 10.576 -2.661 1.00 88.38 1164 SER A N 1
ATOM 9092 C CA . SER A 1 1164 ? 17.954 9.180 -2.437 1.00 88.38 1164 SER A CA 1
ATOM 9093 C C . SER A 1 1164 ? 19.475 9.036 -2.579 1.00 88.38 1164 SER A C 1
ATOM 9095 O O . SER A 1 1164 ? 20.019 9.273 -3.665 1.00 88.38 1164 SER A O 1
ATOM 9097 N N . PRO A 1 1165 ? 20.204 8.648 -1.512 1.00 87.81 1165 PRO A N 1
ATOM 9098 C CA . PRO A 1 1165 ? 21.629 8.354 -1.621 1.00 87.81 1165 PRO A CA 1
ATOM 9099 C C . PRO A 1 1165 ? 21.923 7.241 -2.632 1.00 87.81 1165 PRO A C 1
ATOM 9101 O O . PRO A 1 1165 ? 22.957 7.284 -3.292 1.00 87.81 1165 PRO A O 1
ATOM 9104 N N . TRP A 1 1166 ? 21.021 6.266 -2.789 1.00 89.62 1166 TRP A N 1
ATOM 9105 C CA . TRP A 1 1166 ? 21.202 5.171 -3.745 1.00 89.62 1166 TRP A CA 1
ATOM 9106 C C . TRP A 1 1166 ? 21.157 5.625 -5.193 1.00 89.62 1166 TRP A C 1
ATOM 9108 O O . TRP A 1 1166 ? 22.081 5.325 -5.950 1.00 89.62 1166 TRP A O 1
ATOM 9118 N N . LEU A 1 1167 ? 20.123 6.388 -5.561 1.00 88.69 1167 LEU A N 1
ATOM 9119 C CA . LEU A 1 1167 ? 19.996 6.912 -6.919 1.00 88.69 1167 LEU A CA 1
ATOM 9120 C C . LEU A 1 1167 ? 21.190 7.807 -7.267 1.00 88.69 1167 LEU A C 1
ATOM 9122 O O . LEU A 1 1167 ? 21.802 7.613 -8.313 1.00 88.69 1167 LEU A O 1
ATOM 9126 N N . ARG A 1 1168 ? 21.606 8.699 -6.353 1.00 85.12 1168 ARG A N 1
ATOM 9127 C CA . ARG A 1 1168 ? 22.811 9.530 -6.541 1.00 85.12 1168 ARG A CA 1
ATOM 9128 C C . ARG A 1 1168 ? 24.074 8.703 -6.769 1.00 85.12 1168 ARG A C 1
ATOM 9130 O O . ARG A 1 1168 ? 24.898 9.061 -7.607 1.00 85.12 1168 ARG A O 1
ATOM 9137 N N . LYS A 1 1169 ? 24.245 7.617 -6.008 1.00 80.75 1169 LYS A N 1
ATOM 9138 C CA . LYS A 1 1169 ? 25.450 6.780 -6.055 1.00 80.75 1169 LYS A CA 1
ATOM 9139 C C . LYS A 1 1169 ? 25.516 5.935 -7.326 1.00 80.75 1169 LYS A C 1
ATOM 9141 O O . LYS A 1 1169 ? 26.605 5.760 -7.862 1.00 80.75 1169 LYS A O 1
ATOM 9146 N N . LEU A 1 1170 ? 24.388 5.391 -7.788 1.00 79.88 1170 LEU A N 1
ATOM 9147 C CA . LEU A 1 1170 ? 24.362 4.472 -8.932 1.00 79.88 1170 LEU A CA 1
ATOM 9148 C C . LEU A 1 1170 ? 24.160 5.148 -10.287 1.00 79.88 1170 LEU A C 1
ATOM 9150 O O . LEU A 1 1170 ? 24.613 4.597 -11.278 1.00 79.88 1170 LEU A O 1
ATOM 9154 N N . GLN A 1 1171 ? 23.576 6.346 -10.359 1.00 69.12 1171 GLN A N 1
ATOM 9155 C CA . GLN A 1 1171 ? 23.490 7.087 -11.628 1.00 69.12 1171 GLN A CA 1
ATOM 9156 C C . GLN A 1 1171 ? 24.866 7.450 -12.216 1.00 69.12 1171 GLN A C 1
ATOM 9158 O O . GLN A 1 1171 ? 24.972 7.689 -13.414 1.00 69.12 1171 GLN A O 1
ATOM 9163 N N . LYS A 1 1172 ? 25.912 7.507 -11.381 1.00 63.56 1172 LYS A N 1
ATOM 9164 C CA . LYS A 1 1172 ? 27.273 7.903 -11.774 1.00 63.56 1172 LYS A CA 1
ATOM 9165 C C . LYS A 1 1172 ? 28.182 6.734 -12.165 1.00 63.56 1172 LYS A C 1
ATOM 9167 O O . LYS A 1 1172 ? 29.306 6.973 -12.589 1.00 63.56 1172 LYS A O 1
ATOM 9172 N N . LEU A 1 1173 ? 27.746 5.492 -11.955 1.00 64.06 1173 LEU A N 1
ATOM 9173 C CA . LEU A 1 1173 ? 28.592 4.310 -12.105 1.00 64.06 1173 LEU A CA 1
ATOM 9174 C C . LEU A 1 1173 ? 28.066 3.440 -13.236 1.00 64.06 1173 LEU A C 1
ATOM 9176 O O . LEU A 1 1173 ? 26.865 3.187 -13.309 1.00 64.06 1173 LEU A O 1
ATOM 9180 N N . ASP A 1 1174 ? 28.973 2.948 -14.077 1.00 68.56 1174 ASP A N 1
ATOM 9181 C CA . ASP A 1 1174 ? 28.630 1.896 -15.026 1.00 68.56 1174 ASP A CA 1
ATOM 9182 C C . ASP A 1 1174 ? 28.201 0.646 -14.228 1.00 68.56 1174 ASP A C 1
ATOM 9184 O O . ASP A 1 1174 ? 28.928 0.204 -13.331 1.00 68.56 1174 ASP A O 1
ATOM 9188 N N . PRO A 1 1175 ? 27.018 0.065 -14.483 1.00 65.06 1175 PRO A N 1
ATOM 9189 C CA . PRO A 1 1175 ? 26.601 -1.166 -13.825 1.00 65.06 1175 PRO A CA 1
ATOM 9190 C C . PRO A 1 1175 ? 27.605 -2.321 -13.970 1.00 65.06 1175 PRO A C 1
ATOM 9192 O O . PRO A 1 1175 ? 27.700 -3.145 -13.057 1.00 65.06 1175 PRO A O 1
ATOM 9195 N N . ALA A 1 1176 ? 28.376 -2.370 -15.065 1.00 63.75 1176 ALA A N 1
ATOM 9196 C CA . ALA A 1 1176 ? 29.423 -3.372 -15.297 1.00 63.75 1176 ALA A CA 1
ATOM 9197 C C . ALA A 1 1176 ? 30.619 -3.233 -14.337 1.00 63.75 1176 ALA A C 1
ATOM 9199 O O . ALA A 1 1176 ? 31.348 -4.192 -14.085 1.00 63.75 1176 ALA A O 1
ATOM 9200 N N . ASP A 1 1177 ? 30.789 -2.045 -13.764 1.00 66.50 1177 ASP A N 1
ATOM 9201 C CA . ASP A 1 1177 ? 31.887 -1.679 -12.880 1.00 66.50 1177 ASP A CA 1
ATOM 9202 C C . ASP A 1 1177 ? 31.608 -1.985 -11.394 1.00 66.50 1177 ASP A C 1
ATOM 9204 O O . ASP A 1 1177 ? 32.492 -1.847 -10.536 1.00 66.50 1177 ASP A O 1
ATOM 9208 N N . LEU A 1 1178 ? 30.382 -2.406 -11.072 1.00 74.25 1178 LEU A N 1
ATOM 9209 C CA . LEU A 1 1178 ? 29.926 -2.650 -9.708 1.00 74.25 1178 LEU A CA 1
ATOM 9210 C C . LEU A 1 1178 ? 30.354 -4.034 -9.205 1.00 74.25 1178 LEU A C 1
ATOM 9212 O O . LEU A 1 1178 ? 29.947 -5.067 -9.734 1.00 74.25 1178 LEU A O 1
ATOM 9216 N N . HIS A 1 1179 ? 31.113 -4.061 -8.108 1.00 81.62 1179 HIS A N 1
ATOM 9217 C CA . HIS A 1 1179 ? 31.430 -5.298 -7.399 1.00 81.62 1179 HIS A CA 1
ATOM 9218 C C . HIS A 1 1179 ? 30.338 -5.630 -6.371 1.00 81.62 1179 HIS A C 1
ATOM 9220 O O . HIS A 1 1179 ? 30.056 -4.828 -5.476 1.00 81.62 1179 HIS A O 1
ATOM 9226 N N . TRP A 1 1180 ? 29.731 -6.813 -6.484 1.00 86.69 1180 TRP A N 1
ATOM 9227 C CA . TRP A 1 1180 ? 28.685 -7.303 -5.581 1.00 86.69 1180 TRP A CA 1
ATOM 9228 C C . TRP A 1 1180 ? 29.166 -8.525 -4.803 1.00 86.69 1180 TRP A C 1
ATOM 9230 O O . TRP A 1 1180 ? 29.803 -9.421 -5.360 1.00 86.69 1180 TRP A O 1
ATOM 9240 N N . ARG A 1 1181 ? 28.824 -8.582 -3.515 1.00 87.19 1181 ARG A N 1
ATOM 9241 C CA . ARG A 1 1181 ? 29.140 -9.700 -2.618 1.00 87.19 1181 ARG A CA 1
ATOM 9242 C C . ARG A 1 1181 ? 27.918 -10.079 -1.792 1.00 87.19 1181 ARG A C 1
ATOM 9244 O O . ARG A 1 1181 ? 27.011 -9.274 -1.609 1.00 87.19 1181 ARG A O 1
ATOM 9251 N N . HIS A 1 1182 ? 27.913 -11.303 -1.282 1.00 89.81 1182 HIS A N 1
ATOM 9252 C CA . HIS A 1 1182 ? 26.947 -11.765 -0.292 1.00 89.81 1182 HIS A CA 1
ATOM 9253 C C . HIS A 1 1182 ? 27.664 -12.126 1.014 1.00 89.81 1182 HIS A C 1
ATOM 9255 O O . HIS A 1 1182 ? 28.891 -12.192 1.075 1.00 89.81 1182 HIS A O 1
ATOM 9261 N N . VAL A 1 1183 ? 26.882 -12.372 2.062 1.00 89.69 1183 VAL A N 1
ATOM 9262 C CA . VAL A 1 1183 ? 27.374 -12.781 3.385 1.00 89.69 1183 VAL A CA 1
ATOM 9263 C C . VAL A 1 1183 ? 28.183 -14.090 3.336 1.00 89.69 1183 VAL A C 1
ATOM 9265 O O . VAL A 1 1183 ? 27.858 -14.998 2.570 1.00 89.69 1183 VAL A O 1
ATOM 9268 N N . GLY A 1 1184 ? 29.215 -14.219 4.170 1.00 88.25 1184 GLY A N 1
ATOM 9269 C CA . GLY A 1 1184 ? 29.988 -15.453 4.311 1.00 88.25 1184 GLY A CA 1
ATOM 9270 C C . GLY A 1 1184 ? 29.164 -16.635 4.861 1.00 88.25 1184 GLY A C 1
ATOM 9271 O O . GLY A 1 1184 ? 28.044 -16.460 5.351 1.00 88.25 1184 GLY A O 1
ATOM 9272 N N . PRO A 1 1185 ? 29.699 -17.869 4.812 1.00 88.31 1185 PRO A N 1
ATOM 9273 C CA . PRO A 1 1185 ? 28.984 -19.063 5.272 1.00 88.31 1185 PRO A CA 1
ATOM 9274 C C . PRO A 1 1185 ? 28.773 -19.118 6.797 1.00 88.31 1185 PRO A C 1
ATOM 9276 O O . PRO A 1 1185 ? 27.837 -19.769 7.254 1.00 88.31 1185 PRO A O 1
ATOM 9279 N N . GLY A 1 1186 ? 29.606 -18.443 7.596 1.00 88.81 1186 GLY A N 1
ATOM 9280 C CA . GLY A 1 1186 ? 29.528 -18.446 9.062 1.00 88.81 1186 GLY A CA 1
ATOM 9281 C C . GLY A 1 1186 ? 28.200 -17.893 9.605 1.00 88.81 1186 GLY A C 1
ATOM 9282 O O . GLY A 1 1186 ? 27.501 -18.624 10.308 1.00 88.81 1186 GLY A O 1
ATOM 9283 N N . PRO A 1 1187 ? 27.800 -16.653 9.252 1.00 89.12 1187 PRO A N 1
ATOM 9284 C CA . PRO A 1 1187 ? 26.537 -16.057 9.682 1.00 89.12 1187 PRO A CA 1
ATOM 9285 C C . PRO A 1 1187 ? 25.315 -16.853 9.219 1.00 89.12 1187 PRO A C 1
ATOM 9287 O O . PRO A 1 1187 ? 24.362 -17.008 9.977 1.00 89.12 1187 PRO A O 1
ATOM 9290 N N . LEU A 1 1188 ? 25.347 -17.418 8.006 1.00 85.31 1188 LEU A N 1
ATOM 9291 C CA . LEU A 1 1188 ? 24.269 -18.283 7.513 1.00 85.31 1188 LEU A CA 1
ATOM 9292 C C . LEU A 1 1188 ? 24.167 -19.588 8.309 1.00 85.31 1188 LEU A C 1
ATOM 9294 O O . LEU A 1 1188 ? 23.063 -20.080 8.526 1.00 85.31 1188 LEU A O 1
ATOM 9298 N N . GLY A 1 1189 ? 25.290 -20.116 8.802 1.00 83.69 1189 GLY A N 1
ATOM 9299 C CA . GLY A 1 1189 ? 25.313 -21.270 9.700 1.00 83.69 1189 GLY A CA 1
ATOM 9300 C C . GLY A 1 1189 ? 24.574 -21.037 11.024 1.00 83.69 1189 GLY A C 1
ATOM 9301 O O . GLY A 1 1189 ? 24.066 -21.994 11.601 1.00 83.69 1189 GLY A O 1
ATOM 9302 N N . LEU A 1 1190 ? 24.437 -19.782 11.479 1.00 82.44 1190 LEU A N 1
ATOM 9303 C CA . LEU A 1 1190 ? 23.668 -19.453 12.689 1.00 82.44 1190 LEU A CA 1
ATOM 9304 C C . LEU A 1 1190 ? 22.171 -19.747 12.533 1.00 82.44 1190 LEU A C 1
ATOM 9306 O O . LEU A 1 1190 ? 21.496 -20.021 13.518 1.00 82.44 1190 LEU A O 1
ATOM 9310 N N . LEU A 1 1191 ? 21.654 -19.724 11.303 1.00 78.38 1191 LEU A N 1
ATOM 9311 C CA . LEU A 1 1191 ? 20.240 -19.974 11.016 1.00 78.38 1191 LEU A CA 1
ATOM 9312 C C . LEU A 1 1191 ? 19.811 -21.412 11.321 1.00 78.38 1191 LEU A C 1
ATOM 9314 O O . LEU A 1 1191 ? 18.635 -21.653 11.569 1.00 78.38 1191 LEU A O 1
ATOM 9318 N N . ALA A 1 1192 ? 20.754 -22.357 11.298 1.00 76.56 1192 ALA A N 1
ATOM 9319 C CA . ALA A 1 1192 ? 20.490 -23.766 11.568 1.00 76.56 1192 ALA A CA 1
ATOM 9320 C C . ALA A 1 1192 ? 20.395 -24.091 13.072 1.00 76.56 1192 ALA A C 1
ATOM 9322 O O . ALA A 1 1192 ? 20.033 -25.212 13.423 1.00 76.56 1192 ALA A O 1
ATOM 9323 N N . LEU A 1 1193 ? 20.726 -23.141 13.952 1.00 78.25 1193 LEU A N 1
ATOM 9324 C CA . LEU A 1 1193 ? 20.710 -23.331 15.402 1.00 78.25 1193 LEU A CA 1
ATOM 9325 C C . LEU A 1 1193 ? 19.281 -23.182 15.940 1.00 78.25 1193 LEU A C 1
ATOM 9327 O O . LEU A 1 1193 ? 18.673 -22.130 15.765 1.00 78.25 1193 LEU A O 1
ATOM 9331 N N . ASP A 1 1194 ? 18.746 -24.227 16.576 1.00 71.81 1194 ASP A N 1
ATOM 9332 C CA . ASP A 1 1194 ? 17.493 -24.234 17.357 1.00 71.81 1194 ASP A CA 1
ATOM 9333 C C . ASP A 1 1194 ? 16.266 -23.570 16.694 1.00 71.81 1194 ASP A C 1
ATOM 9335 O O . ASP A 1 1194 ? 15.385 -23.011 17.351 1.00 71.81 1194 ASP A O 1
ATOM 9339 N N . GLY A 1 1195 ? 16.184 -23.627 15.360 1.00 64.31 1195 GLY A N 1
ATOM 9340 C CA . GLY A 1 1195 ? 15.100 -23.002 14.596 1.00 64.31 1195 GLY A CA 1
ATOM 9341 C C . GLY A 1 1195 ? 15.112 -21.470 14.645 1.00 64.31 1195 GLY A C 1
ATOM 9342 O O . GLY A 1 1195 ? 14.052 -20.853 14.547 1.00 64.31 1195 GLY A O 1
ATOM 9343 N N . PHE A 1 1196 ? 16.282 -20.845 14.821 1.00 69.69 1196 PHE A N 1
ATOM 9344 C CA . PHE A 1 1196 ? 16.475 -19.388 14.824 1.00 69.69 1196 PHE A CA 1
ATOM 9345 C C . PHE A 1 1196 ? 15.914 -18.717 13.558 1.00 69.69 1196 PHE A C 1
ATOM 9347 O O . PHE A 1 1196 ? 15.336 -17.627 13.619 1.00 69.69 1196 PHE A O 1
ATOM 9354 N N . ASP A 1 1197 ? 16.025 -19.393 12.413 1.00 67.31 1197 ASP A N 1
ATOM 9355 C CA . ASP A 1 1197 ? 15.443 -18.974 11.139 1.00 67.31 1197 ASP A CA 1
ATOM 9356 C C . ASP A 1 1197 ? 13.916 -18.818 11.203 1.00 67.31 1197 ASP A C 1
ATOM 9358 O O . ASP A 1 1197 ? 13.394 -17.758 10.852 1.00 67.31 1197 ASP A O 1
ATOM 9362 N N . VAL A 1 1198 ? 13.206 -19.836 11.692 1.00 64.62 1198 VAL A N 1
ATOM 9363 C CA . VAL A 1 1198 ? 11.738 -19.889 11.712 1.00 64.62 1198 VAL A CA 1
ATOM 9364 C C . VAL A 1 1198 ? 11.159 -19.137 12.912 1.00 64.62 1198 VAL A C 1
ATOM 9366 O O . VAL A 1 1198 ? 10.218 -18.359 12.756 1.00 64.62 1198 VAL A O 1
ATOM 9369 N N . ASN A 1 1199 ? 11.723 -19.334 14.102 1.00 60.25 1199 ASN A N 1
ATOM 9370 C CA . ASN A 1 1199 ? 11.128 -18.881 15.359 1.00 60.25 1199 ASN A CA 1
ATOM 9371 C C . ASN A 1 1199 ? 11.451 -17.419 15.687 1.00 60.25 1199 ASN A C 1
ATOM 9373 O O . ASN A 1 1199 ? 10.629 -16.741 16.295 1.00 60.25 1199 ASN A O 1
ATOM 9377 N N . ILE A 1 1200 ? 12.633 -16.928 15.296 1.00 61.16 1200 ILE A N 1
ATOM 9378 C CA . ILE A 1 1200 ? 13.127 -15.608 15.722 1.00 61.16 1200 ILE A CA 1
ATOM 9379 C C . ILE A 1 1200 ? 13.135 -14.627 14.555 1.00 61.16 1200 ILE A C 1
ATOM 9381 O O . ILE A 1 1200 ? 12.548 -13.551 14.633 1.00 61.16 1200 ILE A O 1
ATOM 9385 N N . LEU A 1 1201 ? 13.742 -15.003 13.433 1.00 63.22 1201 LEU A N 1
ATOM 9386 C CA . LEU A 1 1201 ? 13.787 -14.127 12.262 1.00 63.22 1201 LEU A CA 1
ATOM 9387 C C . LEU A 1 1201 ? 12.519 -14.226 11.398 1.00 63.22 1201 LEU A C 1
ATOM 9389 O O . LEU A 1 1201 ? 12.305 -13.387 10.515 1.00 63.22 1201 LEU A O 1
ATOM 9393 N N . SER A 1 1202 ? 11.718 -15.274 11.631 1.00 60.97 1202 SER A N 1
ATOM 9394 C CA . SER A 1 1202 ? 10.652 -15.802 10.765 1.00 60.97 1202 SER A CA 1
ATOM 9395 C C . SER A 1 1202 ? 10.983 -15.703 9.284 1.00 60.97 1202 SER A C 1
ATOM 9397 O O . SER A 1 1202 ? 10.153 -15.326 8.448 1.00 60.97 1202 SER A O 1
ATOM 9399 N N . VAL A 1 1203 ? 12.228 -16.055 8.961 1.00 59.19 1203 VAL A N 1
ATOM 9400 C CA . VAL A 1 1203 ? 12.580 -16.373 7.595 1.00 59.19 1203 VAL A CA 1
ATOM 9401 C C . VAL A 1 1203 ? 12.013 -17.753 7.316 1.00 59.19 1203 VAL A C 1
ATOM 9403 O O . VAL A 1 1203 ? 12.533 -18.766 7.771 1.00 59.19 1203 VAL A O 1
ATOM 9406 N N . CYS A 1 1204 ? 10.883 -17.790 6.620 1.00 52.19 1204 CYS A N 1
ATOM 9407 C CA . CYS A 1 1204 ? 10.249 -19.050 6.266 1.00 52.19 1204 CYS A CA 1
ATOM 9408 C C . CYS A 1 1204 ? 11.225 -19.910 5.449 1.00 52.19 1204 CYS A C 1
ATOM 9410 O O . CYS A 1 1204 ? 11.908 -19.402 4.553 1.00 52.19 1204 CYS A O 1
ATOM 9412 N N . ARG A 1 1205 ? 11.241 -21.229 5.688 1.00 48.38 1205 ARG A N 1
ATOM 9413 C CA . ARG A 1 1205 ? 11.763 -22.188 4.707 1.00 48.38 1205 ARG A CA 1
ATOM 9414 C C . ARG A 1 1205 ? 10.830 -22.155 3.506 1.00 48.38 1205 ARG A C 1
ATOM 9416 O O . ARG A 1 1205 ? 9.869 -22.914 3.441 1.00 48.38 1205 ARG A O 1
ATOM 9423 N N . PHE A 1 1206 ? 11.074 -21.223 2.586 1.00 46.97 1206 PHE A N 1
ATOM 9424 C CA . PHE A 1 1206 ? 10.222 -21.042 1.416 1.00 46.97 1206 PHE A CA 1
ATOM 9425 C C . PHE A 1 1206 ? 10.059 -22.367 0.658 1.00 46.97 1206 PHE A C 1
ATOM 9427 O O . PHE A 1 1206 ? 8.954 -22.649 0.225 1.00 46.97 1206 PHE A O 1
ATOM 9434 N N . THR A 1 1207 ? 11.090 -23.222 0.619 1.00 37.50 1207 THR A N 1
ATOM 9435 C CA . THR A 1 1207 ? 11.154 -24.494 -0.122 1.00 37.50 1207 THR A CA 1
ATOM 9436 C C . THR A 1 1207 ? 10.259 -25.632 0.394 1.00 37.50 1207 THR A C 1
ATOM 9438 O O . THR A 1 1207 ? 9.744 -26.384 -0.424 1.00 37.50 1207 THR A O 1
ATOM 9441 N N . GLU A 1 1208 ? 9.996 -25.774 1.698 1.00 33.44 1208 GLU A N 1
ATOM 9442 C CA . GLU A 1 1208 ? 9.234 -26.938 2.209 1.00 33.44 1208 GLU A CA 1
ATOM 9443 C C . GLU A 1 1208 ? 7.713 -26.846 1.973 1.00 33.44 1208 GLU A C 1
ATOM 9445 O O . GLU A 1 1208 ? 7.019 -27.865 2.010 1.00 33.44 1208 GLU A O 1
ATOM 9450 N N . CYS A 1 1209 ? 7.193 -25.651 1.674 1.00 32.91 1209 CYS A N 1
ATOM 9451 C CA . CYS A 1 1209 ? 5.785 -25.444 1.316 1.00 32.91 1209 CYS A CA 1
ATOM 9452 C C . CYS A 1 1209 ? 5.481 -25.661 -0.176 1.00 32.91 1209 CYS A C 1
ATOM 9454 O O . CYS A 1 1209 ? 4.303 -25.704 -0.529 1.00 32.91 1209 CYS A O 1
ATOM 9456 N N . PHE A 1 1210 ? 6.491 -25.781 -1.048 1.00 36.25 1210 PHE A N 1
ATOM 9457 C CA . PHE A 1 1210 ? 6.260 -25.960 -2.489 1.00 36.25 1210 PHE A CA 1
ATOM 9458 C C . PHE A 1 1210 ? 5.877 -27.398 -2.860 1.00 36.25 1210 PHE A C 1
ATOM 9460 O O . PHE A 1 1210 ? 4.999 -27.568 -3.694 1.00 36.25 1210 PHE A O 1
ATOM 9467 N N . ASP A 1 1211 ? 6.437 -28.412 -2.190 1.00 25.70 1211 ASP A N 1
ATOM 9468 C CA . ASP A 1 1211 ? 6.254 -29.815 -2.607 1.00 25.70 1211 ASP A CA 1
ATOM 9469 C C . ASP A 1 1211 ? 5.184 -30.584 -1.811 1.00 25.70 1211 ASP A C 1
ATOM 9471 O O . ASP A 1 1211 ? 4.669 -31.603 -2.267 1.00 25.70 1211 ASP A O 1
ATOM 9475 N N . LYS A 1 1212 ? 4.817 -30.128 -0.604 1.00 24.48 1212 LYS A N 1
ATOM 9476 C CA . LYS A 1 1212 ? 3.927 -30.898 0.292 1.00 24.48 1212 LYS A CA 1
ATOM 9477 C C . LYS A 1 1212 ? 2.432 -30.606 0.130 1.00 24.48 1212 LYS A C 1
ATOM 9479 O O . LYS A 1 1212 ? 1.620 -31.384 0.626 1.00 24.48 1212 LYS A O 1
ATOM 9484 N N . LEU A 1 1213 ? 2.051 -29.527 -0.559 1.00 27.45 1213 LEU A N 1
ATOM 9485 C CA . LEU A 1 1213 ? 0.641 -29.158 -0.759 1.00 27.45 1213 LEU A CA 1
ATOM 9486 C C . LEU A 1 1213 ? 0.018 -29.757 -2.033 1.00 27.45 1213 LEU A C 1
ATOM 9488 O O . LEU A 1 1213 ? -1.191 -29.980 -2.042 1.00 27.45 1213 LEU A O 1
ATOM 9492 N N . ASP A 1 1214 ? 0.820 -30.132 -3.036 1.00 23.28 1214 ASP A N 1
ATOM 9493 C CA . ASP A 1 1214 ? 0.325 -30.746 -4.283 1.00 23.28 1214 ASP A CA 1
ATOM 9494 C C . ASP A 1 1214 ? -0.087 -32.225 -4.138 1.00 23.28 1214 ASP A C 1
ATOM 9496 O O . ASP A 1 1214 ? -0.725 -32.788 -5.026 1.00 23.28 1214 ASP A O 1
ATOM 9500 N N . ILE A 1 1215 ? 0.199 -32.869 -2.999 1.00 24.89 1215 ILE A N 1
ATOM 9501 C CA . ILE A 1 1215 ? -0.118 -34.295 -2.785 1.00 24.89 1215 ILE A CA 1
ATOM 9502 C C . ILE A 1 1215 ? -1.473 -34.505 -2.074 1.00 24.89 1215 ILE A C 1
ATOM 9504 O O . ILE A 1 1215 ? -2.016 -35.607 -2.120 1.00 24.89 1215 ILE A O 1
ATOM 9508 N N . SER A 1 1216 ? -2.093 -33.474 -1.475 1.00 23.81 1216 SER A N 1
ATOM 9509 C CA . SER A 1 1216 ? -3.339 -33.660 -0.692 1.00 23.81 1216 SER A CA 1
ATOM 9510 C C . SER A 1 1216 ? -4.647 -33.224 -1.369 1.00 23.81 1216 SER A C 1
ATOM 9512 O O . SER A 1 1216 ? -5.707 -33.417 -0.788 1.00 23.81 1216 SER A O 1
ATOM 9514 N N . ILE A 1 1217 ? -4.616 -32.699 -2.601 1.00 26.31 1217 ILE A N 1
ATOM 9515 C CA . ILE A 1 1217 ? -5.830 -32.218 -3.303 1.00 26.31 1217 ILE A CA 1
ATOM 9516 C C . ILE A 1 1217 ? -6.510 -33.321 -4.154 1.00 26.31 1217 ILE A C 1
ATOM 9518 O O . ILE A 1 1217 ? -7.583 -33.109 -4.709 1.00 26.31 1217 ILE A O 1
ATOM 9522 N N . ASN A 1 1218 ? -5.956 -34.539 -4.197 1.00 21.94 1218 ASN A N 1
ATOM 9523 C CA . ASN A 1 1218 ? -6.554 -35.696 -4.888 1.00 21.94 1218 ASN A CA 1
ATOM 9524 C C . ASN A 1 1218 ? -7.133 -36.771 -3.941 1.00 21.94 1218 ASN A C 1
ATOM 9526 O O . ASN A 1 1218 ? -7.020 -37.967 -4.225 1.00 21.94 1218 ASN A O 1
ATOM 9530 N N . ARG A 1 1219 ? -7.778 -36.369 -2.837 1.00 22.73 1219 ARG A N 1
ATOM 9531 C CA . ARG A 1 1219 ? -8.737 -37.221 -2.110 1.00 22.73 1219 ARG A CA 1
ATOM 9532 C C . ARG A 1 1219 ? -9.931 -36.445 -1.583 1.00 22.73 1219 ARG A C 1
ATOM 9534 O O . ARG A 1 1219 ? -9.704 -35.395 -0.949 1.00 22.73 1219 ARG A O 1
#

Secondary structure (DSSP, 8-state):
--------------S--SHHHHHHHHHHHHGGGSEE-----TT--PPPEEEEEESSSSS-EEEEE-TT-BHHHHHHHHHHTTSS---TTEEEEEEBTTTBSSPPPTT-BTGGGT--TT-EEEEEEEETTSPPPPP--------------TTTS--S-S-GGGEEE---TT-TTEEEETTTT-SS-EEGGGHHHHHTSHHHHHHHHHHHHHHHHTTS---PPP------------------------------PPPP--HHHHHHHHHHHHHHHHHTTSTT--S--------HHHHHHHHHS--TTTHHHHHHHHHHHHHHHHHTSTT-------TTHHHHHHHHHHHTTS---------------TTSSGGGGS--TTSTTTTSSSHHHHHHHHHHT-TT-PPPHHHHHHHHHHHHHTT-TTPPPHHHHHHHHHHHHHHHSPPEEEEE-TTS-EEEEE-HHHHHHHHHT-TTTGGG---S-B--TT-BSSGGGSHIIIIIS-TTTS--EEEETTEEEETTS-EEETTS-EEEEEEEEEETTEEEEEEEEEEE-TTSS-EEEEEEEEEEEEGGGEEE-HHHHHHHHHH-TTS--TT-EEEEE-TTS-EE---SSBTTTB-HHHHHHTTSEEEEEEEEEEEEEEES-SSSS--EEEEEEEEETTS-HHHHTSGGG-EEEEEESSS-HHHHHHHHHHHHHHHHHH-EEEEETTTTEEEEEEEEEEEEE--HHHHHHHTTB--TTSSB--SSB--BSSHHHHHHHHH----------PPP----------------------------------PPPPPPHHHHHHHHHHHTS--PBP-HHHHHHHHHHHHHHHTSTTHHHHHHHHHHHH-B--HHHHHHHHHHHHHHT-TTS-HHHHHHHHHHHHHTSTTHHHHTS-GGGGSTT--TTTSS---HIIIIIIIIIHHHHHHHHHH--HHHHHHHHHHHHT---TTTTSPPP-HHHHHHTTTS--HHHHHHHHHHHHHHSTT-TT--HHHHHHHHHHHHHHHHHT-S-BS-HHHHHHHHHHHHHHHHHHHHHH-GGGGGSTHHHHGGGHHHHHHHHSSGGGG-SHHHHHHHHHHHHHHHHS-SSSHHHHHHHHHHHHHHHHHHHTT-EEEPPPEETTEE----GGGTTTTGGGT-----HHHHHHTTS-GGG--EEE--HHHHHGGGSTTHHHHTS----TTHHHHSSTTSS--

Organism: Pycnoporus cinnabarinus (NCBI:txid5643)

Radius of gyration: 39.41 Å; chains: 1; bounding box: 120×96×127 Å

InterPro domains:
  IPR000626 Ubiquitin-like domain [PS50053] (49-130)
  IPR029071 Ubiquitin-like domain superfamily [SSF54236] (44-131)

Sequence (1219 aa):
MELPPAIAATRQLGLQNEWGQAAYCCVRMHYARTAIRTRTPRGSTAEIMNVLVSGASAKTVVLQLSPDHRVADLWHLLRRRRVIADLSRMQQYLVYPPYSTQPLEDSLRLGTIGISNGSTLYLRTRVLGGSSRAVGSPGAFGIHLTRFSQQTGEFPSEHPECWEYQKSPGSRGLWRCRICDQPDGIERKHIKRHEQTRKHRDKLKRFLAERTKENEPEVADSGAGPSRIPAGTGMAALSDAAASAVDAPQSQVPGHTNVRAALLDVLDESIELFHNGENSRGEAATSGIVDWDRMNEVLSQSDPLSFNDAVMARLSERLRAYLESPDGALSEGSDDEDQQAAAREEAVQNTAEEAPAGGDASSATRGQSHRRYVMNEDTSWFPWPNKETCVLDILRHIPRCAFSDKQNAVIHWALCALEVKNLPTEHAVQQVTKALQELCGVASIRYQGVMGHIYYVNDLAQLIAQEMANPRVRPLLRFLPEDANGTLSEAWQGDRWLKELDPDLATPMVRKESQDFYIYEPAQLDSHDVCMPTRWFTRGSQTYAKVWRMERTPDGQAWVVLDNAEFNVPLQRFLVALPGLIGKAAHDSSFPDPRHIIGIQDARGGIHPWTATNPASGNRWRTLASGHRVVAFPIWLYCDDTSGNLSKKWNKHNSFLFTPAGLPRRVVHHEYNIHFLATSNIAPPLEMLDGIVDQLLDCQRSGIWAWDCESKEPVLVIPSVLAMLGDNPMQSEIACHVGLAGKLFCRVCKVSRSRALDAAVATGSGENTEEPRSDAYDDDSIAGRSSGDSDDSGSISSCSVGSGAGNATRRKRDETMAEMVDRVRRFMSIGTARTRMDTLANLKSQFVEAQQIGGQANVKKTRTATGIKDSYQSFFLDKLFAITARRGTSREQRTAEVMDFLTTIPHIEDAATSPVWRIRNFDPHADTPVEILHVILLGFVKYLWRDTVSRLKEPQRNLLVTRLSSFDVSGLGVPPLAGSTLVTYARSLVGRDFRAIAQAAPFVLHGLPGIPDELQHVWVALSRLIPLVWQPEIKDISAYMNSLTGAIDHFLNATCALTPRWFNKPKFHIILHLPAHIRRFGPAMLFATEGFESFNAVIRSHSIHSNHRAPSRDIAAGMAQHNRVRHLLSGGWFRMPRVSAGCLDEVDEESSETLSNALGPTRSPWLRKLQKLDPADLHWRHVGPGPLGLLALDGFDVNILSVCRFTECFDKLDISINR